Protein AF-0000000067924661 (afdb_homodimer)

Structure (mmCIF, N/CA/C/O backbone):
data_AF-0000000067924661-model_v1
#
loop_
_entity.id
_entity.type
_entity.pdbx_description
1 polymer 'Hydrolase ()'
#
loop_
_atom_site.group_PDB
_atom_site.id
_atom_site.type_symbol
_atom_site.label_atom_id
_atom_site.label_alt_id
_atom_site.label_comp_id
_atom_site.label_asym_id
_atom_site.label_entity_id
_atom_site.label_seq_id
_atom_site.pdbx_PDB_ins_code
_atom_site.Cartn_x
_atom_site.Cartn_y
_atom_site.Cartn_z
_atom_site.occupancy
_atom_site.B_iso_or_equiv
_atom_site.auth_seq_id
_atom_site.auth_comp_id
_atom_site.auth_asym_id
_atom_site.auth_atom_id
_atom_site.pdbx_PDB_model_num
ATOM 1 N N . MET A 1 1 ? 32.25 3.695 -9.656 1 47.84 1 MET A N 1
ATOM 2 C CA . MET A 1 1 ? 31.344 2.869 -8.867 1 47.84 1 MET A CA 1
ATOM 3 C C . MET A 1 1 ? 29.922 2.941 -9.422 1 47.84 1 MET A C 1
ATOM 5 O O . MET A 1 1 ? 29.453 4.016 -9.797 1 47.84 1 MET A O 1
ATOM 9 N N . ILE A 1 2 ? 29.406 1.892 -9.891 1 58.16 2 ILE A N 1
ATOM 10 C CA . ILE A 1 2 ? 28.156 1.752 -10.633 1 58.16 2 ILE A CA 1
ATOM 11 C C . ILE A 1 2 ? 27 2.314 -9.82 1 58.16 2 ILE A C 1
ATOM 13 O O . ILE A 1 2 ? 26.875 2.023 -8.625 1 58.16 2 ILE A O 1
ATOM 17 N N . ALA A 1 3 ? 26.312 3.396 -10.234 1 72.69 3 ALA A N 1
ATOM 18 C CA . ALA A 1 3 ? 25.109 4 -9.68 1 72.69 3 ALA A CA 1
ATOM 19 C C . ALA A 1 3 ? 24.062 2.938 -9.344 1 72.69 3 ALA A C 1
ATOM 21 O O . ALA A 1 3 ? 23.891 1.969 -10.094 1 72.69 3 ALA A O 1
ATOM 22 N N . LYS A 1 4 ? 23.719 2.965 -8.039 1 84.25 4 LYS A N 1
ATOM 23 C CA . LYS A 1 4 ? 22.594 2.117 -7.652 1 84.25 4 LYS A CA 1
ATOM 24 C C . LYS A 1 4 ? 21.266 2.832 -7.879 1 84.25 4 LYS A C 1
ATOM 26 O O . LYS A 1 4 ? 21.188 4.059 -7.781 1 84.25 4 LYS A O 1
ATOM 31 N N . MET A 1 5 ? 20.359 2.086 -8.391 1 90.75 5 MET A N 1
ATOM 32 C CA . MET A 1 5 ? 19.078 2.697 -8.742 1 90.75 5 MET A CA 1
ATOM 33 C C . MET A 1 5 ? 17.922 1.884 -8.18 1 90.75 5 MET A C 1
ATOM 35 O O . MET A 1 5 ? 18.016 0.664 -8.047 1 90.75 5 MET A O 1
ATOM 39 N N . ILE A 1 6 ? 16.938 2.578 -7.738 1 93.88 6 ILE A N 1
ATOM 40 C CA . ILE A 1 6 ? 15.688 1.979 -7.285 1 93.88 6 ILE A CA 1
ATOM 41 C C . ILE A 1 6 ? 14.531 2.477 -8.156 1 93.88 6 ILE A C 1
ATOM 43 O O . ILE A 1 6 ? 14.391 3.682 -8.375 1 93.88 6 ILE A O 1
ATOM 47 N N . LYS A 1 7 ? 13.695 1.591 -8.625 1 93.25 7 LYS A N 1
ATOM 48 C CA . LYS A 1 7 ? 12.578 1.968 -9.484 1 93.25 7 LYS A CA 1
ATOM 49 C C . LYS A 1 7 ? 11.484 2.668 -8.68 1 93.25 7 LYS A C 1
ATOM 51 O O . LYS A 1 7 ? 11.18 2.27 -7.555 1 93.25 7 LYS A O 1
ATOM 56 N N . ASP A 1 8 ? 10.945 3.709 -9.25 1 94.88 8 ASP A N 1
ATOM 57 C CA . ASP A 1 8 ? 9.859 4.5 -8.672 1 94.88 8 ASP A CA 1
ATOM 58 C C . ASP A 1 8 ? 8.859 4.914 -9.75 1 94.88 8 ASP A C 1
ATOM 60 O O . ASP A 1 8 ? 9.242 5.441 -10.797 1 94.88 8 ASP A O 1
ATOM 64 N N . PRO A 1 9 ? 7.602 4.633 -9.508 1 94.25 9 PRO A N 1
ATOM 65 C CA . PRO A 1 9 ? 6.613 4.926 -10.547 1 94.25 9 PRO A CA 1
ATOM 66 C C . PRO A 1 9 ? 6.465 6.422 -10.812 1 94.25 9 PRO A C 1
ATOM 68 O O . PRO A 1 9 ? 6.031 6.82 -11.898 1 94.25 9 PRO A O 1
ATOM 71 N N . ILE A 1 10 ? 6.844 7.27 -9.914 1 94.62 10 ILE A N 1
ATOM 72 C CA . ILE A 1 10 ? 6.625 8.703 -10.039 1 94.62 10 ILE A CA 1
ATOM 73 C C . ILE A 1 10 ? 7.848 9.359 -10.672 1 94.62 10 ILE A C 1
ATOM 75 O O . ILE A 1 10 ? 7.723 10.141 -11.625 1 94.62 10 ILE A O 1
ATOM 79 N N . HIS A 1 11 ? 9.008 8.953 -10.195 1 95.06 11 HIS A N 1
ATOM 80 C CA . HIS A 1 11 ? 10.219 9.68 -10.57 1 95.06 11 HIS A CA 1
ATOM 81 C C . HIS A 1 11 ? 11.125 8.82 -11.453 1 95.06 11 HIS A C 1
ATOM 83 O O . HIS A 1 11 ? 12.25 9.227 -11.766 1 95.06 11 HIS A O 1
ATOM 89 N N . GLY A 1 12 ? 10.664 7.684 -11.859 1 92.44 12 GLY A N 1
ATOM 90 C CA . GLY A 1 12 ? 11.453 6.785 -12.688 1 92.44 12 GLY A CA 1
ATOM 91 C C . GLY A 1 12 ? 12.484 6 -11.898 1 92.44 12 GLY A C 1
ATOM 92 O O . GLY A 1 12 ? 12.227 4.871 -11.484 1 92.44 12 GLY A O 1
ATOM 93 N N . PHE A 1 13 ? 13.648 6.625 -11.672 1 92.19 13 PHE A N 1
ATOM 94 C CA . PHE A 1 13 ? 14.703 6.008 -10.875 1 92.19 13 PHE A CA 1
ATOM 95 C C . PHE A 1 13 ? 15.164 6.945 -9.758 1 92.19 13 PHE A C 1
ATOM 97 O O . PHE A 1 13 ? 15.305 8.148 -9.977 1 92.19 13 PHE A O 1
ATOM 104 N N . VAL A 1 14 ? 15.258 6.359 -8.633 1 95.56 14 VAL A N 1
ATOM 105 C CA . VAL A 1 14 ? 15.984 7.02 -7.559 1 95.56 14 VAL A CA 1
ATOM 106 C C . VAL A 1 14 ? 17.453 6.586 -7.586 1 95.56 14 VAL A C 1
ATOM 108 O O . VAL A 1 14 ? 17.766 5.434 -7.281 1 95.56 14 VAL A O 1
ATOM 111 N N . GLU A 1 15 ? 18.25 7.5 -7.887 1 94.44 15 GLU A N 1
ATOM 112 C CA . GLU A 1 15 ? 19.641 7.164 -8.141 1 94.44 15 GLU A CA 1
ATOM 113 C C . GLU A 1 15 ? 20.531 7.59 -6.977 1 94.44 15 GLU A C 1
ATOM 115 O O . GLU A 1 15 ? 20.312 8.648 -6.375 1 94.44 15 GLU A O 1
ATOM 120 N N . PHE A 1 16 ? 21.438 6.781 -6.637 1 95.81 16 PHE A N 1
ATOM 121 C CA . PHE A 1 16 ? 22.484 7.059 -5.66 1 95.81 16 PHE A CA 1
ATOM 122 C C . PHE A 1 16 ? 23.844 7.031 -6.316 1 95.81 16 PHE A C 1
ATOM 124 O O . PHE A 1 16 ? 24.281 5.992 -6.828 1 95.81 16 PHE A O 1
ATOM 131 N N . GLU A 1 17 ? 24.484 8.172 -6.328 1 93.88 17 GLU A N 1
ATOM 132 C CA . GLU A 1 17 ? 25.766 8.32 -7.012 1 93.88 17 GLU A CA 1
ATOM 133 C C . GLU A 1 17 ? 26.859 8.742 -6.039 1 93.88 17 GLU A C 1
ATOM 135 O O . GLU A 1 17 ? 26.625 9.578 -5.164 1 93.88 17 GLU A O 1
ATOM 140 N N . GLY A 1 18 ? 28.016 8.164 -6.262 1 91.88 18 GLY A N 1
ATOM 141 C CA . GLY A 1 18 ? 29.156 8.555 -5.43 1 91.88 18 GLY A CA 1
ATOM 142 C C . GLY A 1 18 ? 29.125 7.918 -4.055 1 91.88 18 GLY A C 1
ATOM 143 O O . GLY A 1 18 ? 28.156 7.238 -3.693 1 91.88 18 GLY A O 1
ATOM 144 N N . ASN A 1 19 ? 30.141 8.141 -3.289 1 90.81 19 ASN A N 1
ATOM 145 C CA . ASN A 1 19 ? 30.328 7.469 -2.01 1 90.81 19 ASN A CA 1
ATOM 146 C C . ASN A 1 19 ? 29.312 7.926 -0.973 1 90.81 19 ASN A C 1
ATOM 148 O O . ASN A 1 19 ? 28.719 7.105 -0.269 1 90.81 19 ASN A O 1
ATOM 152 N N . ALA A 1 20 ? 29.141 9.211 -0.949 1 92.69 20 ALA A N 1
ATOM 153 C CA . ALA A 1 20 ? 28.25 9.75 0.072 1 92.69 20 ALA A CA 1
ATOM 154 C C . ALA A 1 20 ? 26.812 9.266 -0.141 1 92.69 20 ALA A C 1
ATOM 156 O O . ALA A 1 20 ? 26.141 8.852 0.808 1 92.69 20 ALA A O 1
ATOM 157 N N . GLU A 1 21 ? 26.375 9.312 -1.364 1 95.25 21 GLU A N 1
ATOM 158 C CA . GLU A 1 21 ? 25 8.883 -1.649 1 95.25 21 GLU A CA 1
ATOM 159 C C . GLU A 1 21 ? 24.859 7.371 -1.478 1 95.25 21 GLU A C 1
ATOM 161 O O . GLU A 1 21 ? 23.797 6.891 -1.059 1 95.25 21 GLU A O 1
ATOM 166 N N . ASN A 1 22 ? 25.844 6.66 -1.793 1 94.31 22 ASN A N 1
ATOM 167 C CA . ASN A 1 22 ? 25.797 5.215 -1.596 1 94.31 22 ASN A CA 1
ATOM 168 C C . ASN A 1 22 ? 25.734 4.855 -0.114 1 94.31 22 ASN A C 1
ATOM 170 O O . ASN A 1 22 ? 25.109 3.865 0.265 1 94.31 22 ASN A O 1
ATOM 174 N N . ALA A 1 23 ? 26.406 5.648 0.619 1 93.5 23 ALA A N 1
ATOM 175 C CA . ALA A 1 23 ? 26.281 5.461 2.062 1 93.5 23 ALA A CA 1
ATOM 176 C C . ALA A 1 23 ? 24.844 5.691 2.52 1 93.5 23 ALA A C 1
ATOM 178 O O . ALA A 1 23 ? 24.344 4.988 3.4 1 93.5 23 ALA A O 1
ATOM 179 N N . LEU A 1 24 ? 24.219 6.703 1.97 1 95.38 24 LEU A N 1
ATOM 180 C CA . LEU A 1 24 ? 22.797 6.938 2.264 1 95.38 24 LEU A CA 1
ATOM 181 C C . LEU A 1 24 ? 21.953 5.762 1.805 1 95.38 24 LEU A C 1
ATOM 183 O O . LEU A 1 24 ? 20.984 5.387 2.479 1 95.38 24 LEU A O 1
ATOM 187 N N . LYS A 1 25 ? 22.25 5.211 0.691 1 95.25 25 LYS A N 1
ATOM 188 C CA . LYS A 1 25 ? 21.547 4.031 0.206 1 95.25 25 LYS A CA 1
ATOM 189 C C . LYS A 1 25 ? 21.672 2.877 1.198 1 95.25 25 LYS A C 1
ATOM 191 O O . LYS A 1 25 ? 20.688 2.168 1.449 1 95.25 25 LYS A O 1
ATOM 196 N N . ASP A 1 26 ? 22.812 2.732 1.738 1 92.81 26 ASP A N 1
ATOM 197 C CA . ASP A 1 26 ? 23.031 1.673 2.721 1 92.81 26 ASP A CA 1
ATOM 198 C C . ASP A 1 26 ? 22.141 1.883 3.951 1 92.81 26 ASP A C 1
ATOM 200 O O . ASP A 1 26 ? 21.719 0.917 4.586 1 92.81 26 ASP A O 1
ATOM 204 N N . LEU A 1 27 ? 21.859 3.109 4.234 1 94.44 27 LEU A N 1
ATOM 205 C CA . LEU A 1 27 ? 21.016 3.463 5.367 1 94.44 27 LEU A CA 1
ATOM 206 C C . LEU A 1 27 ? 19.594 2.977 5.152 1 94.44 27 LEU A C 1
ATOM 208 O O . LEU A 1 27 ? 18.812 2.854 6.105 1 94.44 27 LEU A O 1
ATOM 212 N N . LEU A 1 28 ? 19.234 2.654 3.916 1 95.12 28 LEU A N 1
ATOM 213 C CA . LEU A 1 28 ? 17.891 2.176 3.613 1 95.12 28 LEU A CA 1
ATOM 214 C C . LEU A 1 28 ? 17.625 0.849 4.312 1 95.12 28 LEU A C 1
ATOM 216 O O . LEU A 1 28 ? 16.469 0.483 4.523 1 95.12 28 LEU A O 1
ATOM 220 N N . SER A 1 29 ? 18.656 0.139 4.68 1 93.75 29 SER A N 1
ATOM 221 C CA . SER A 1 29 ? 18.484 -1.163 5.316 1 93.75 29 SER A CA 1
ATOM 222 C C . SER A 1 29 ? 18.422 -1.03 6.836 1 93.75 29 SER A C 1
ATOM 224 O O . SER A 1 29 ? 18.219 -2.02 7.539 1 93.75 29 SER A O 1
ATOM 226 N N . ASP A 1 30 ? 18.656 0.224 7.312 1 95.44 30 ASP A N 1
ATOM 227 C CA . ASP A 1 30 ? 18.562 0.453 8.75 1 95.44 30 ASP A CA 1
ATOM 228 C C . ASP A 1 30 ? 17.172 0.148 9.273 1 95.44 30 ASP A C 1
ATOM 230 O O . ASP A 1 30 ? 16.172 0.485 8.625 1 95.44 30 ASP A O 1
ATOM 234 N N . PRO A 1 31 ? 17.078 -0.466 10.469 1 94.12 31 PRO A N 1
ATOM 235 C CA . PRO A 1 31 ? 15.766 -0.861 11 1 94.12 31 PRO A CA 1
ATOM 236 C C . PRO A 1 31 ? 14.797 0.315 11.125 1 94.12 31 PRO A C 1
ATOM 238 O O . PRO A 1 31 ? 13.602 0.163 10.875 1 94.12 31 PRO A O 1
ATOM 241 N N . PHE A 1 32 ? 15.336 1.471 11.516 1 96 32 PHE A N 1
ATOM 242 C CA . PHE A 1 32 ? 14.469 2.633 11.672 1 96 32 PHE A CA 1
ATOM 243 C C . PHE A 1 32 ? 13.891 3.07 10.328 1 96 32 PHE A C 1
ATOM 245 O O . PHE A 1 32 ? 12.742 3.514 10.258 1 96 32 PHE A O 1
ATOM 252 N N . PHE A 1 33 ? 14.656 2.941 9.281 1 96.81 33 PHE A N 1
ATOM 253 C CA . PHE A 1 33 ? 14.156 3.305 7.965 1 96.81 33 PHE A CA 1
ATOM 254 C C . PHE A 1 33 ? 13.258 2.209 7.406 1 96.81 33 PHE A C 1
ATOM 256 O O . PHE A 1 33 ? 12.227 2.494 6.793 1 96.81 33 PHE A O 1
ATOM 263 N N . GLN A 1 34 ? 13.617 0.897 7.629 1 96.19 34 GLN A N 1
ATOM 264 C CA . GLN A 1 34 ? 12.82 -0.23 7.156 1 96.19 34 GLN A CA 1
ATOM 265 C C . GLN A 1 34 ? 11.422 -0.198 7.758 1 96.19 34 GLN A C 1
ATOM 267 O O . GLN A 1 34 ? 10.453 -0.602 7.109 1 96.19 34 GLN A O 1
ATOM 272 N N . ARG A 1 35 ? 11.336 0.335 8.953 1 95.69 35 ARG A N 1
ATOM 273 C CA . ARG A 1 35 ? 10.047 0.443 9.625 1 95.69 35 ARG A CA 1
ATOM 274 C C . ARG A 1 35 ? 9.062 1.261 8.797 1 95.69 35 ARG A C 1
ATOM 276 O O . ARG A 1 35 ? 7.859 0.985 8.797 1 95.69 35 ARG A O 1
ATOM 283 N N . LEU A 1 36 ? 9.547 2.166 7.992 1 97.12 36 LEU A N 1
ATOM 284 C CA . LEU A 1 36 ? 8.703 3.07 7.215 1 97.12 36 LEU A CA 1
ATOM 285 C C . LEU A 1 36 ? 7.926 2.305 6.148 1 97.12 36 LEU A C 1
ATOM 287 O O . LEU A 1 36 ? 6.938 2.812 5.613 1 97.12 36 LEU A O 1
ATOM 291 N N . ARG A 1 37 ? 8.352 1.05 5.816 1 96.75 37 ARG A N 1
ATOM 292 C CA . ARG A 1 37 ? 7.602 0.211 4.891 1 96.75 37 ARG A CA 1
ATOM 293 C C . ARG A 1 37 ? 6.227 -0.136 5.449 1 96.75 37 ARG A C 1
ATOM 295 O O . ARG A 1 37 ? 5.297 -0.426 4.695 1 96.75 37 ARG A O 1
ATOM 302 N N . ARG A 1 38 ? 6.168 -0.075 6.75 1 96.75 38 ARG A N 1
ATOM 303 C CA . ARG A 1 38 ? 4.949 -0.51 7.426 1 96.75 38 ARG A CA 1
ATOM 304 C C . ARG A 1 38 ? 4.207 0.676 8.031 1 96.75 38 ARG A C 1
ATOM 306 O O . ARG A 1 38 ? 3.393 0.506 8.938 1 96.75 38 ARG A O 1
ATOM 313 N N . VAL A 1 39 ? 4.574 1.875 7.598 1 97.38 39 VAL A N 1
ATOM 314 C CA . VAL A 1 39 ? 3.855 3.104 7.914 1 97.38 39 VAL A CA 1
ATOM 315 C C . VAL A 1 39 ? 3.32 3.732 6.629 1 97.38 39 VAL A C 1
ATOM 317 O O . VAL A 1 39 ? 4.09 4.23 5.805 1 97.38 39 VAL A O 1
ATOM 320 N N . LYS A 1 40 ? 2.012 3.686 6.516 1 97.5 40 LYS A N 1
ATOM 321 C CA . LYS A 1 40 ? 1.396 4.215 5.301 1 97.5 40 LYS A CA 1
ATOM 322 C C . LYS A 1 40 ? 1.519 5.734 5.238 1 97.5 40 LYS A C 1
ATOM 324 O O . LYS A 1 40 ? 1.399 6.414 6.258 1 97.5 40 LYS A O 1
ATOM 329 N N . GLN A 1 41 ? 1.625 6.27 4.012 1 97.44 41 GLN A N 1
ATOM 330 C CA . GLN A 1 41 ? 1.696 7.707 3.781 1 97.44 41 GLN A CA 1
ATOM 331 C C . GLN A 1 41 ? 0.365 8.383 4.102 1 97.44 41 GLN A C 1
ATOM 333 O O . GLN A 1 41 ? 0.339 9.516 4.582 1 97.44 41 GLN A O 1
ATOM 338 N N . LEU A 1 42 ? -0.72 7.652 3.822 1 96.94 42 LEU A N 1
ATOM 339 C CA . LEU A 1 42 ? -2.025 8.297 3.916 1 96.94 42 LEU A CA 1
ATOM 340 C C . LEU A 1 42 ? -2.885 7.633 4.988 1 96.94 42 LEU A C 1
ATOM 342 O O . LEU A 1 42 ? -4.113 7.668 4.91 1 96.94 42 LEU A O 1
ATOM 346 N N . GLY A 1 43 ? -2.246 6.945 5.887 1 96 43 GLY A N 1
ATOM 347 C CA . GLY A 1 43 ? -2.93 6.391 7.043 1 96 43 GLY A CA 1
ATOM 348 C C . GLY A 1 43 ? -4.125 5.531 6.672 1 96 43 GLY A C 1
ATOM 349 O O . GLY A 1 43 ? -3.988 4.551 5.941 1 96 43 GLY A O 1
ATOM 350 N N . PHE A 1 44 ? -5.348 5.992 7.031 1 96.56 44 PHE A N 1
ATOM 351 C CA . PHE A 1 44 ? -6.562 5.203 6.879 1 96.56 44 PHE A CA 1
ATOM 352 C C . PHE A 1 44 ? -7.234 5.488 5.539 1 96.56 44 PHE A C 1
ATOM 354 O O . PHE A 1 44 ? -8.32 4.984 5.266 1 96.56 44 PHE A O 1
ATOM 361 N N . SER A 1 45 ? -6.602 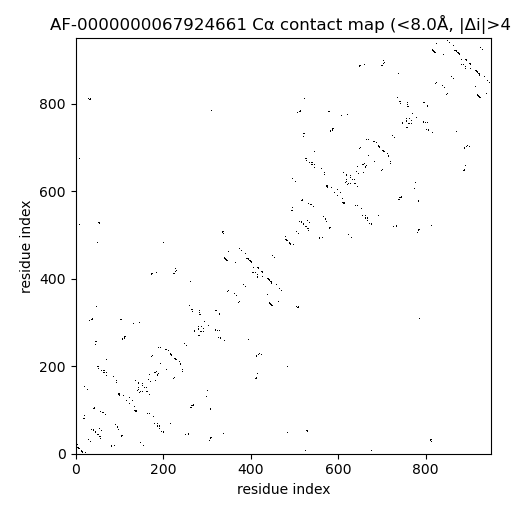6.172 4.617 1 96.5 45 SER A N 1
ATOM 362 C CA . SER A 1 45 ? -7.238 6.629 3.387 1 96.5 45 SER A CA 1
ATOM 363 C C . SER A 1 45 ? -7.551 5.457 2.457 1 96.5 45 SER A C 1
ATOM 365 O O . SER A 1 45 ? -8.398 5.57 1.571 1 96.5 45 SER A O 1
ATOM 367 N N . ASP A 1 46 ? -6.871 4.301 2.646 1 95.88 46 ASP A N 1
ATOM 368 C CA . ASP A 1 46 ? -7.141 3.152 1.784 1 95.88 46 ASP A CA 1
ATOM 369 C C . ASP A 1 46 ? -8.523 2.562 2.07 1 95.88 46 ASP A C 1
ATOM 371 O O . ASP A 1 46 ? -9.031 1.755 1.289 1 95.88 46 ASP A O 1
ATOM 375 N N . TYR A 1 47 ? -9.18 2.994 3.1 1 95.06 47 TYR A N 1
ATOM 376 C CA . TYR A 1 47 ? -10.547 2.584 3.389 1 95.06 47 TYR A CA 1
ATOM 377 C C . TYR A 1 47 ? -11.547 3.365 2.539 1 95.06 47 TYR A C 1
ATOM 379 O O . TYR A 1 47 ? -12.719 2.998 2.451 1 95.06 47 TYR A O 1
ATOM 387 N N . VAL A 1 48 ? -11.086 4.434 1.955 1 94.44 48 VAL A N 1
ATOM 388 C CA . VAL A 1 48 ? -11.891 5.254 1.062 1 94.44 48 VAL A CA 1
ATOM 389 C C . VAL A 1 48 ? -11.406 5.09 -0.375 1 94.44 48 VAL A C 1
ATOM 391 O O . VAL A 1 48 ? -12.203 4.906 -1.294 1 94.44 48 VAL A O 1
ATOM 394 N N . PHE A 1 49 ? -10.133 5.219 -0.553 1 95.56 49 PHE A N 1
ATOM 395 C CA . PHE A 1 49 ? -9.43 4.988 -1.81 1 95.56 49 PHE A CA 1
ATOM 396 C C . PHE A 1 49 ? -8.617 3.699 -1.748 1 95.56 49 PHE A C 1
ATOM 398 O O . PHE A 1 49 ? -7.434 3.721 -1.401 1 95.56 49 PHE A O 1
ATOM 405 N N . PRO A 1 50 ? -9.133 2.629 -2.18 1 96.25 50 PRO A N 1
ATOM 406 C CA . PRO A 1 50 ? -8.57 1.304 -1.915 1 96.25 50 PRO A CA 1
ATOM 407 C C . PRO A 1 50 ? -7.117 1.178 -2.373 1 96.25 50 PRO A C 1
ATOM 409 O O . PRO A 1 50 ? -6.352 0.396 -1.802 1 96.25 50 PRO A O 1
ATOM 412 N N . SER A 1 51 ? -6.684 1.94 -3.332 1 96.12 51 SER A N 1
ATOM 413 C CA . SER A 1 51 ? -5.336 1.804 -3.883 1 96.12 51 SER A CA 1
ATOM 414 C C . SER A 1 51 ? -4.363 2.758 -3.201 1 96.12 51 SER A C 1
ATOM 416 O O . SER A 1 51 ? -3.168 2.756 -3.506 1 96.12 51 SER A O 1
ATOM 418 N N . ALA A 1 52 ? -4.801 3.631 -2.279 1 96.81 52 ALA A N 1
ATOM 419 C CA . ALA A 1 52 ? -3.943 4.57 -1.562 1 96.81 52 ALA A CA 1
ATOM 420 C C . ALA A 1 52 ? -3.184 3.873 -0.438 1 96.81 52 ALA A C 1
ATOM 422 O O . ALA A 1 52 ? -3.379 4.188 0.739 1 96.81 52 ALA A O 1
ATOM 423 N N . THR A 1 53 ? -2.244 2.98 -0.788 1 97.19 53 THR A N 1
ATOM 424 C CA . THR A 1 53 ? -1.621 2.104 0.197 1 97.19 53 THR A CA 1
ATOM 425 C C . THR A 1 53 ? -0.114 2.334 0.248 1 97.19 53 THR A C 1
ATOM 427 O O . THR A 1 53 ? 0.602 1.634 0.969 1 97.19 53 THR A O 1
ATOM 430 N N . HIS A 1 54 ? 0.398 3.336 -0.497 1 97.62 54 HIS A N 1
ATOM 431 C CA . HIS A 1 54 ? 1.842 3.533 -0.553 1 97.62 54 HIS A CA 1
ATOM 432 C C . HIS A 1 54 ? 2.396 3.938 0.809 1 97.62 54 HIS A C 1
ATOM 434 O O . HIS A 1 54 ? 1.663 4.453 1.654 1 97.62 54 HIS A O 1
ATOM 440 N N . SER A 1 55 ? 3.666 3.703 1.025 1 97.88 55 SER A N 1
ATOM 441 C CA . SER A 1 55 ? 4.281 3.828 2.344 1 97.88 55 SER A CA 1
ATOM 442 C C . SER A 1 55 ? 5.145 5.082 2.438 1 97.88 55 SER A C 1
ATOM 444 O O . SER A 1 55 ? 5.477 5.688 1.417 1 97.88 55 SER A O 1
ATOM 446 N N . ARG A 1 56 ? 5.504 5.395 3.656 1 97.94 56 ARG A N 1
ATOM 447 C CA . ARG A 1 56 ? 6.422 6.508 3.877 1 97.94 56 ARG A CA 1
ATOM 448 C C . ARG A 1 56 ? 7.828 6.156 3.408 1 97.94 56 ARG A C 1
ATOM 450 O O . ARG A 1 56 ? 8.641 7.047 3.145 1 97.94 56 ARG A O 1
ATOM 457 N N . PHE A 1 57 ? 8.148 4.867 3.309 1 98.25 57 PHE A N 1
ATOM 458 C CA . PHE A 1 57 ? 9.422 4.453 2.723 1 98.25 57 PHE A CA 1
ATOM 459 C C . PHE A 1 57 ? 9.539 4.949 1.285 1 98.25 57 PHE A C 1
ATOM 461 O O . PHE A 1 57 ? 10.516 5.602 0.928 1 98.25 57 PHE A O 1
ATOM 468 N N . ALA A 1 58 ? 8.523 4.637 0.486 1 98.25 58 ALA A N 1
ATOM 469 C CA . ALA A 1 58 ? 8.508 5.051 -0.914 1 98.25 58 ALA A CA 1
ATOM 470 C C . ALA A 1 58 ? 8.477 6.574 -1.034 1 98.25 58 ALA A C 1
ATOM 472 O O . ALA A 1 58 ? 9.172 7.148 -1.876 1 98.25 58 ALA A O 1
ATOM 473 N N . HIS A 1 59 ? 7.715 7.184 -0.2 1 98.44 59 HIS A N 1
ATOM 474 C CA . HIS A 1 59 ? 7.629 8.641 -0.182 1 98.44 59 HIS A CA 1
ATOM 475 C C . HIS A 1 59 ? 8.992 9.266 0.106 1 98.44 59 HIS A C 1
ATOM 477 O O . HIS A 1 59 ? 9.406 10.203 -0.582 1 98.44 59 HIS A O 1
ATOM 483 N N . SER A 1 60 ? 9.656 8.75 1.093 1 98.56 60 SER A N 1
ATOM 484 C CA . SER A 1 60 ? 10.961 9.289 1.473 1 98.56 60 SER A CA 1
ATOM 485 C C . SER A 1 60 ? 11.969 9.156 0.333 1 98.56 60 SER A C 1
ATOM 487 O O . SER A 1 60 ? 12.773 10.062 0.104 1 98.56 60 SER A O 1
ATOM 489 N N . LEU A 1 61 ? 11.906 8.062 -0.359 1 98.44 61 LEU A N 1
ATOM 490 C CA . LEU A 1 61 ? 12.766 7.891 -1.529 1 98.44 61 LEU A CA 1
ATOM 491 C C . LEU A 1 61 ? 12.438 8.93 -2.598 1 98.44 61 LEU A C 1
ATOM 493 O O . LEU A 1 61 ? 13.344 9.477 -3.23 1 98.44 61 LEU A O 1
ATOM 497 N N . GLY A 1 62 ? 11.164 9.102 -2.771 1 98.44 62 GLY A N 1
ATOM 498 C CA . GLY A 1 62 ? 10.75 10.125 -3.721 1 98.44 62 GLY A CA 1
ATOM 499 C C . GLY A 1 62 ? 11.234 11.516 -3.344 1 98.44 62 GLY A C 1
ATOM 500 O O . GLY A 1 62 ? 11.719 12.258 -4.195 1 98.44 62 GLY A O 1
ATOM 501 N N . VAL A 1 63 ? 11.109 11.844 -2.078 1 98.62 63 VAL A N 1
ATOM 502 C CA . VAL A 1 63 ? 11.555 13.141 -1.584 1 98.62 63 VAL A CA 1
ATOM 503 C C . VAL A 1 63 ? 13.055 13.289 -1.816 1 98.62 63 VAL A C 1
ATOM 505 O O . VAL A 1 63 ? 13.523 14.352 -2.23 1 98.62 63 VAL A O 1
ATOM 508 N N . TYR A 1 64 ? 13.812 12.266 -1.529 1 98.44 64 TYR A N 1
ATOM 509 C CA . TYR A 1 64 ? 15.25 12.258 -1.798 1 98.44 64 TYR A CA 1
ATOM 510 C C . TYR A 1 64 ? 15.531 12.57 -3.26 1 98.44 64 TYR A C 1
ATOM 512 O O . TYR A 1 64 ? 16.406 13.398 -3.566 1 98.44 64 TYR A O 1
ATOM 520 N N . SER A 1 65 ? 14.828 11.93 -4.156 1 98.06 65 SER A N 1
ATOM 521 C CA . SER A 1 65 ? 15.031 12.117 -5.59 1 98.06 65 SER A CA 1
ATOM 522 C C . SER A 1 65 ? 14.758 13.555 -6.004 1 98.06 65 SER A C 1
ATOM 524 O O . SER A 1 65 ? 15.539 14.148 -6.75 1 98.06 65 SER A O 1
ATOM 526 N N . VAL A 1 66 ? 13.664 14.086 -5.547 1 98.19 66 VAL A N 1
ATOM 527 C CA . VAL A 1 66 ? 13.289 15.461 -5.887 1 98.19 66 VAL A CA 1
ATOM 528 C C . VAL A 1 66 ? 14.305 16.438 -5.297 1 98.19 66 VAL A C 1
ATOM 530 O O . VAL A 1 66 ? 14.742 17.375 -5.973 1 98.19 66 VAL A O 1
ATOM 533 N N . ALA A 1 67 ? 14.68 16.219 -4.062 1 98.38 67 ALA A N 1
ATOM 534 C CA . ALA A 1 67 ? 15.672 17.078 -3.398 1 98.38 67 ALA A CA 1
ATOM 535 C C . ALA A 1 67 ? 16.984 17.094 -4.168 1 98.38 67 ALA A C 1
ATOM 537 O O . ALA A 1 67 ? 17.625 18.141 -4.285 1 98.38 67 ALA A O 1
ATOM 538 N N . LYS A 1 68 ? 17.375 15.961 -4.617 1 97.5 68 LYS A N 1
ATOM 539 C CA . LYS A 1 68 ? 18.609 15.867 -5.379 1 97.5 68 LYS A CA 1
ATOM 540 C C . LYS A 1 68 ? 18.547 16.719 -6.641 1 97.5 68 LYS A C 1
ATOM 542 O O . LYS A 1 68 ? 19.516 17.406 -6.98 1 97.5 68 LYS A O 1
ATOM 547 N N . ARG A 1 69 ? 17.484 16.672 -7.32 1 96.75 69 ARG A N 1
ATOM 548 C CA . ARG A 1 69 ? 17.312 17.484 -8.516 1 96.75 69 ARG A CA 1
ATOM 549 C C . ARG A 1 69 ? 17.344 18.984 -8.18 1 96.75 69 ARG A C 1
ATOM 551 O O . ARG A 1 69 ? 17.969 19.766 -8.891 1 96.75 69 ARG A O 1
ATOM 558 N N . MET A 1 70 ? 16.672 19.375 -7.129 1 97.19 70 MET A N 1
ATOM 559 C CA . MET A 1 70 ? 16.703 20.766 -6.688 1 97.19 70 MET A CA 1
ATOM 560 C C . MET A 1 70 ? 18.109 21.188 -6.277 1 97.19 70 MET A C 1
ATOM 562 O O . MET A 1 70 ? 18.547 22.297 -6.586 1 97.19 70 MET A O 1
ATOM 566 N N . LEU A 1 71 ? 18.75 20.266 -5.586 1 97.5 71 LEU A N 1
ATOM 567 C CA . LEU A 1 71 ? 20.109 20.531 -5.117 1 97.5 71 LEU A CA 1
ATOM 568 C C . LEU A 1 71 ? 21.062 20.766 -6.293 1 97.5 71 LEU A C 1
ATOM 570 O O . LEU A 1 71 ? 22 21.562 -6.199 1 97.5 71 LEU A O 1
ATOM 574 N N . SER A 1 72 ? 20.828 20.094 -7.363 1 96.5 72 SER A N 1
ATOM 575 C CA . SER A 1 72 ? 21.656 20.25 -8.547 1 96.5 72 SER A CA 1
ATOM 576 C C . SER A 1 72 ? 21.609 21.672 -9.086 1 96.5 72 SER A C 1
ATOM 578 O O . SER A 1 72 ? 22.562 22.141 -9.719 1 96.5 72 SER A O 1
ATOM 580 N N . VAL A 1 73 ? 20.562 22.359 -8.867 1 95.5 73 VAL A N 1
ATOM 581 C CA . VAL A 1 73 ? 20.438 23.766 -9.258 1 95.5 73 VAL A CA 1
ATOM 582 C C . VAL A 1 73 ? 21.234 24.641 -8.297 1 95.5 73 VAL A C 1
ATOM 584 O O . VAL A 1 73 ? 21.891 25.594 -8.719 1 95.5 73 VAL A O 1
ATOM 587 N N . VAL A 1 74 ? 21.219 24.312 -7.082 1 95.75 74 VAL A N 1
ATOM 588 C CA . VAL A 1 74 ? 21.875 25.078 -6.027 1 95.75 74 VAL A CA 1
ATOM 589 C C . VAL A 1 74 ? 23.391 24.891 -6.117 1 95.75 74 VAL A C 1
ATOM 591 O O . VAL A 1 74 ? 24.156 25.828 -5.863 1 95.75 74 VAL A O 1
ATOM 594 N N . GLU A 1 75 ? 23.734 23.656 -6.434 1 96.38 75 GLU A N 1
ATOM 595 C CA . GLU A 1 75 ? 25.156 23.312 -6.586 1 96.38 75 GLU A CA 1
ATOM 596 C C . GLU A 1 75 ? 25.438 22.75 -7.973 1 96.38 75 GLU A C 1
ATOM 598 O O . GLU A 1 75 ? 25.797 21.578 -8.109 1 96.38 75 GLU A O 1
ATOM 603 N N . PRO A 1 76 ? 25.484 23.578 -8.922 1 93.25 76 PRO A N 1
ATOM 604 C CA . PRO A 1 76 ? 25.609 23.109 -10.305 1 93.25 76 PRO A CA 1
ATOM 605 C C . PRO A 1 76 ? 26.984 22.531 -10.602 1 93.25 76 PRO A C 1
ATOM 607 O O . PRO A 1 76 ? 27.141 21.797 -11.586 1 93.25 76 PRO A O 1
ATOM 610 N N . GLU A 1 77 ? 27.938 22.75 -9.781 1 92.75 77 GLU A N 1
ATOM 611 C CA . GLU A 1 77 ? 29.297 22.281 -10.039 1 92.75 77 GLU A CA 1
ATOM 612 C C . GLU A 1 77 ? 29.5 20.875 -9.508 1 92.75 77 GLU A C 1
ATOM 614 O O . GLU A 1 77 ? 30.516 20.234 -9.805 1 92.75 77 GLU A O 1
ATOM 619 N N . ALA A 1 78 ? 28.547 20.438 -8.695 1 90.94 78 ALA A N 1
ATOM 620 C CA . ALA A 1 78 ? 28.672 19.094 -8.125 1 90.94 78 ALA A CA 1
ATOM 621 C C . ALA A 1 78 ? 28.594 18.031 -9.219 1 90.94 78 ALA A C 1
ATOM 623 O O . ALA A 1 78 ? 27.734 18.109 -10.109 1 90.94 78 ALA A O 1
ATOM 624 N N . ARG A 1 79 ? 29.609 17.062 -9.242 1 86.12 79 ARG A N 1
ATOM 625 C CA . ARG A 1 79 ? 29.641 15.969 -10.211 1 86.12 79 ARG A CA 1
ATOM 626 C C . ARG A 1 79 ? 29.719 14.617 -9.508 1 86.12 79 ARG A C 1
ATOM 628 O O . ARG A 1 79 ? 30.406 14.469 -8.5 1 86.12 79 ARG A O 1
ATOM 635 N N . GLN A 1 80 ? 29 13.617 -10.008 1 87.5 80 GLN A N 1
ATOM 636 C CA . GLN A 1 80 ? 29.078 12.234 -9.562 1 87.5 80 GLN A CA 1
ATOM 637 C C . GLN A 1 80 ? 28.797 12.125 -8.062 1 87.5 80 GLN A C 1
ATOM 639 O O . GLN A 1 80 ? 29.516 11.43 -7.34 1 87.5 80 GLN A O 1
ATOM 644 N N . GLY A 1 81 ? 27.906 13.07 -7.609 1 87.38 81 GLY A N 1
ATOM 645 C CA . GLY A 1 81 ? 27.469 12.969 -6.227 1 87.38 81 GLY A CA 1
ATOM 646 C C . GLY A 1 81 ? 28.391 13.688 -5.258 1 87.38 81 GLY A C 1
ATOM 647 O O . GLY A 1 81 ? 28.266 13.523 -4.043 1 87.38 81 GLY A O 1
ATOM 648 N N . ASN A 1 82 ? 29.328 14.391 -5.836 1 92.31 82 ASN A N 1
ATOM 649 C CA . ASN A 1 82 ? 30.234 15.148 -4.977 1 92.31 82 ASN A CA 1
ATOM 650 C C . ASN A 1 82 ? 29.609 16.469 -4.543 1 92.31 82 ASN A C 1
ATOM 652 O O . ASN A 1 82 ? 30.047 17.547 -4.977 1 92.31 82 ASN A O 1
ATOM 656 N N . TRP A 1 83 ? 28.781 16.453 -3.551 1 96 83 TRP A N 1
ATOM 657 C CA . TRP A 1 83 ? 28.078 17.594 -2.994 1 96 83 TRP A CA 1
ATOM 658 C C . TRP A 1 83 ? 28.875 18.219 -1.855 1 96 83 TRP A C 1
ATOM 660 O O . TRP A 1 83 ? 29.75 17.578 -1.278 1 96 83 TRP A O 1
ATOM 670 N N . SER A 1 84 ? 28.609 19.516 -1.606 1 95.44 84 SER A N 1
ATOM 671 C CA . SER A 1 84 ? 29.125 20.125 -0.384 1 95.44 84 SER A CA 1
ATOM 672 C C . SER A 1 84 ? 28.594 19.406 0.854 1 95.44 84 SER A C 1
ATOM 674 O O . SER A 1 84 ? 27.688 18.578 0.763 1 95.44 84 SER A O 1
ATOM 676 N N . LEU A 1 85 ? 29.234 19.641 1.956 1 94.88 85 LEU A N 1
ATOM 677 C CA . LEU A 1 85 ? 28.766 19.031 3.201 1 94.88 85 LEU A CA 1
ATOM 678 C C . LEU A 1 85 ? 27.312 19.391 3.467 1 94.88 85 LEU A C 1
ATOM 680 O O . LEU A 1 85 ? 26.531 18.547 3.912 1 94.88 85 LEU A O 1
ATOM 684 N N . GLU A 1 86 ? 26.984 20.625 3.219 1 94.56 86 GLU A N 1
ATOM 685 C CA . GLU A 1 86 ? 25.594 21.062 3.375 1 94.56 86 GLU A CA 1
ATOM 686 C C . GLU A 1 86 ? 24.672 20.359 2.389 1 94.56 86 GLU A C 1
ATOM 688 O O . GLU A 1 86 ? 23.547 20.016 2.725 1 94.56 86 GLU A O 1
ATOM 693 N N . GLY A 1 87 ? 25.203 20.203 1.185 1 96.75 87 GLY A N 1
ATOM 694 C CA . GLY A 1 87 ? 24.438 19.453 0.191 1 96.75 87 GLY A CA 1
ATOM 695 C C . GLY A 1 87 ? 24.188 18.016 0.591 1 96.75 87 GLY A C 1
ATOM 696 O O . GLY A 1 87 ? 23.078 17.5 0.41 1 96.75 87 GLY A O 1
ATOM 697 N N . GLN A 1 88 ? 25.203 17.406 1.136 1 97.31 88 GLN A N 1
ATOM 698 C CA . GLN A 1 88 ? 25.062 16.031 1.624 1 97.31 88 GLN A CA 1
ATOM 699 C C . GLN A 1 88 ? 24.047 15.961 2.76 1 97.31 88 GLN A C 1
ATOM 701 O O . GLN A 1 88 ? 23.234 15.039 2.812 1 97.31 88 GLN A O 1
ATOM 706 N N . ALA A 1 89 ? 24.109 16.922 3.609 1 97.06 89 ALA A N 1
ATOM 707 C CA . ALA A 1 89 ? 23.172 16.984 4.723 1 97.06 89 ALA A CA 1
ATOM 708 C C . ALA A 1 89 ? 21.734 17.203 4.223 1 97.06 89 ALA A C 1
ATOM 710 O O . ALA A 1 89 ? 20.797 16.672 4.797 1 97.06 89 ALA A O 1
ATOM 711 N N . CYS A 1 90 ? 21.609 18 3.211 1 97.19 90 CYS A N 1
ATOM 712 C CA . CYS A 1 90 ? 20.312 18.25 2.59 1 97.19 90 CYS A CA 1
ATOM 713 C C . CYS A 1 90 ? 19.703 16.938 2.086 1 97.19 90 CYS A C 1
ATOM 715 O O . CYS A 1 90 ? 18.531 16.656 2.367 1 97.19 90 CYS A O 1
ATOM 717 N N . LEU A 1 91 ? 20.484 16.156 1.392 1 98.19 91 LEU A N 1
ATOM 718 C CA . LEU A 1 91 ? 20 14.883 0.854 1 98.19 91 LEU A CA 1
ATOM 719 C C . LEU A 1 91 ? 19.672 13.906 1.978 1 98.19 91 LEU A C 1
ATOM 721 O O . LEU A 1 91 ? 18.656 13.203 1.909 1 98.19 91 LEU A O 1
ATOM 725 N N . ALA A 1 92 ? 20.469 13.891 2.984 1 98.38 92 ALA A N 1
ATOM 726 C CA . ALA A 1 92 ? 20.203 13.031 4.137 1 98.38 92 ALA A CA 1
ATOM 727 C C . ALA A 1 92 ? 18.906 13.445 4.836 1 98.38 92 ALA A C 1
ATOM 729 O O . ALA A 1 92 ? 18.094 12.594 5.191 1 98.38 92 ALA A O 1
ATOM 730 N N . ALA A 1 93 ? 18.734 14.734 5.012 1 97.88 93 ALA A N 1
ATOM 731 C CA . ALA A 1 93 ? 17.531 15.258 5.656 1 97.88 93 ALA A CA 1
ATOM 732 C C . ALA A 1 93 ? 16.281 14.922 4.84 1 97.88 93 ALA A C 1
ATOM 734 O O . ALA A 1 93 ? 15.25 14.57 5.402 1 97.88 93 ALA A O 1
ATOM 735 N N . ALA A 1 94 ? 16.406 15.086 3.535 1 98.38 94 ALA A N 1
ATOM 736 C CA . ALA A 1 94 ? 15.289 14.75 2.654 1 98.38 94 ALA A CA 1
ATOM 737 C C . ALA A 1 94 ? 14.898 13.281 2.793 1 98.38 94 ALA A C 1
ATOM 739 O O . ALA A 1 94 ? 13.711 12.945 2.867 1 98.38 94 ALA A O 1
ATOM 740 N N . LEU A 1 95 ? 15.859 12.453 2.873 1 98.44 95 LEU A N 1
ATOM 741 C CA . LEU A 1 95 ? 15.641 11.016 2.973 1 98.44 95 LEU A CA 1
ATOM 742 C C . LEU A 1 95 ? 15.023 10.648 4.316 1 98.44 95 LEU A C 1
ATOM 744 O O . LEU A 1 95 ? 14.156 9.773 4.391 1 98.44 95 LEU A O 1
ATOM 748 N N . LEU A 1 96 ? 15.406 11.328 5.387 1 98.25 96 LEU A N 1
ATOM 749 C CA . LEU A 1 96 ? 15.117 10.883 6.746 1 98.25 96 LEU A CA 1
ATOM 750 C C . LEU A 1 96 ? 14.039 11.734 7.391 1 98.25 96 LEU A C 1
ATOM 752 O O . LEU A 1 96 ? 13.695 11.539 8.555 1 98.25 96 LEU A O 1
ATOM 756 N N . HIS A 1 97 ? 13.445 12.664 6.68 1 97.06 97 HIS A N 1
ATOM 757 C CA . HIS A 1 97 ? 12.562 13.672 7.262 1 97.06 97 HIS A CA 1
ATOM 758 C C . HIS A 1 97 ? 11.375 13.023 7.957 1 97.06 97 HIS A C 1
ATOM 760 O O . HIS A 1 97 ? 10.836 13.578 8.922 1 97.06 97 HIS A O 1
ATOM 766 N N . ASP A 1 98 ? 10.984 11.828 7.52 1 96.44 98 ASP A N 1
ATOM 767 C CA . ASP A 1 98 ? 9.789 11.164 8.023 1 96.44 98 ASP A CA 1
ATOM 768 C C . ASP A 1 98 ? 10.148 10.023 8.977 1 96.44 98 ASP A C 1
ATOM 770 O O . ASP A 1 98 ? 9.266 9.273 9.414 1 96.44 98 ASP A O 1
ATOM 774 N N . VAL A 1 99 ? 11.367 9.82 9.406 1 97.12 99 VAL A N 1
ATOM 775 C CA . VAL A 1 99 ? 11.844 8.602 10.055 1 97.12 99 VAL A CA 1
ATOM 776 C C . VAL A 1 99 ? 11.219 8.492 11.445 1 97.12 99 VAL A C 1
ATOM 778 O O . VAL A 1 99 ? 11.133 7.395 12.008 1 97.12 99 VAL A O 1
ATOM 781 N N . GLY A 1 100 ? 10.695 9.555 11.961 1 96.06 100 GLY A N 1
ATOM 782 C CA . GLY A 1 100 ? 10.172 9.562 13.32 1 96.06 100 GLY A CA 1
ATOM 783 C C . GLY A 1 100 ? 8.672 9.352 13.383 1 96.06 100 GLY A C 1
ATOM 784 O O . GLY A 1 100 ? 8.102 9.266 14.477 1 96.06 100 GLY A O 1
ATOM 785 N N . HIS A 1 101 ? 7.992 9.211 12.242 1 94.88 101 HIS A N 1
ATOM 786 C CA . HIS A 1 101 ? 6.547 9 12.242 1 94.88 101 HIS A CA 1
ATOM 787 C C . HIS A 1 101 ? 6.184 7.656 12.859 1 94.88 101 HIS A C 1
ATOM 789 O O . HIS A 1 101 ? 6.816 6.641 12.562 1 94.88 101 HIS A O 1
ATOM 795 N N . GLY A 1 102 ? 5.215 7.684 13.75 1 93 102 GLY A N 1
ATOM 796 C CA . GLY A 1 102 ? 4.695 6.457 14.328 1 93 102 GLY A CA 1
ATOM 797 C C . GLY A 1 102 ? 3.518 5.883 13.562 1 93 102 GLY A C 1
ATOM 798 O O . GLY A 1 102 ? 3.359 6.148 12.367 1 93 102 GLY A O 1
ATOM 799 N N . MET A 1 103 ? 2.771 5.012 14.305 1 93.75 103 MET A N 1
ATOM 800 C CA . MET A 1 103 ? 1.623 4.359 13.68 1 93.75 103 MET A CA 1
ATOM 801 C C . MET A 1 103 ? 0.6 5.387 13.211 1 93.75 103 MET A C 1
ATOM 803 O O . MET A 1 103 ? 0.238 6.297 13.961 1 93.75 103 MET A O 1
ATOM 807 N N . PHE A 1 104 ? 0.199 5.328 12.023 1 93.75 104 PHE A N 1
ATOM 808 C CA . PHE A 1 104 ? -0.811 6.176 11.398 1 93.75 104 PHE A CA 1
ATOM 809 C C . PHE A 1 104 ? -0.486 7.652 11.609 1 93.75 104 PHE A C 1
ATOM 811 O O . PHE A 1 104 ? -1.381 8.5 11.586 1 93.75 104 PHE A O 1
ATOM 818 N N . SER A 1 105 ? 0.687 7.93 11.906 1 90.31 105 SER A N 1
ATOM 819 C CA . SER A 1 105 ? 1.287 9.258 11.945 1 90.31 105 SER A CA 1
ATOM 820 C C . SER A 1 105 ? 0.455 10.219 12.797 1 90.31 105 SER A C 1
ATOM 822 O O . SER A 1 105 ? 0.375 10.062 14.016 1 90.31 105 SER A O 1
ATOM 824 N N . HIS A 1 106 ? -0.308 11.094 12.172 1 87.19 106 HIS A N 1
ATOM 825 C CA . HIS A 1 106 ? -1.022 12.172 12.852 1 87.19 106 HIS A CA 1
ATOM 826 C C . HIS A 1 106 ? -2.17 11.617 13.695 1 87.19 106 HIS A C 1
ATOM 828 O O . HIS A 1 106 ? -2.51 12.195 14.727 1 87.19 106 HIS A O 1
ATOM 834 N N . ALA A 1 107 ? -2.662 10.523 13.305 1 91.25 107 ALA A N 1
ATOM 835 C CA . ALA A 1 107 ? -3.73 9.906 14.086 1 91.25 107 ALA A CA 1
ATOM 836 C C . ALA A 1 107 ? -3.217 9.438 15.445 1 91.25 107 ALA A C 1
ATOM 838 O O . ALA A 1 107 ? -3.934 9.523 16.438 1 91.25 107 ALA A O 1
ATOM 839 N N . PHE A 1 108 ? -2.039 8.953 15.484 1 93.56 108 PHE A N 1
ATOM 840 C CA . PHE A 1 108 ? -1.439 8.523 16.734 1 93.56 108 PHE A CA 1
ATOM 841 C C . PHE A 1 108 ? -1.176 9.727 17.641 1 93.56 108 PHE A C 1
ATOM 843 O O . PHE A 1 108 ? -1.395 9.656 18.859 1 93.56 108 PHE A O 1
ATOM 850 N N . GLU A 1 109 ? -0.682 10.789 17.047 1 92.75 109 GLU A N 1
ATOM 851 C CA . GLU A 1 109 ? -0.48 12.016 17.812 1 92.75 109 GLU A CA 1
ATOM 852 C C . GLU A 1 109 ? -1.793 12.523 18.406 1 92.75 109 GLU A C 1
ATOM 854 O O . GLU A 1 109 ? -1.835 12.953 19.562 1 92.75 109 GLU A O 1
ATOM 859 N N . LYS A 1 110 ? -2.822 12.414 17.672 1 92.25 110 LYS A N 1
ATOM 860 C CA . LYS A 1 110 ?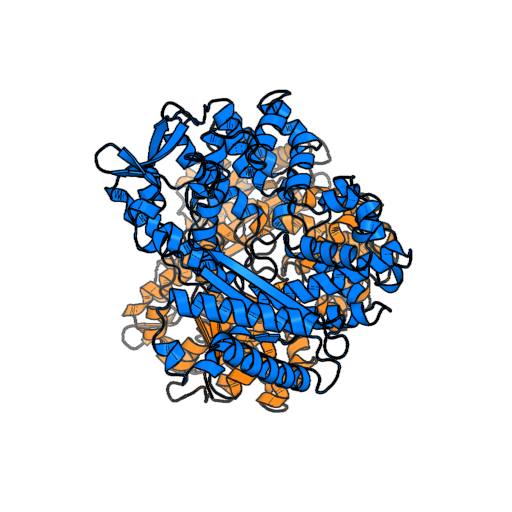 -4.148 12.805 18.141 1 92.25 110 LYS A CA 1
ATOM 861 C C . LYS A 1 110 ? -4.609 11.906 19.281 1 92.25 110 LYS A C 1
ATOM 863 O O . LYS A 1 110 ? -5.246 12.383 20.234 1 92.25 110 LYS A O 1
ATOM 868 N N . ALA A 1 111 ? -4.359 10.633 19.172 1 93.56 111 ALA A N 1
ATOM 869 C CA . ALA A 1 111 ? -4.707 9.695 20.234 1 93.56 111 ALA A CA 1
ATOM 870 C C . ALA A 1 111 ? -4.074 10.109 21.562 1 93.56 111 ALA A C 1
ATOM 872 O O . ALA A 1 111 ? -4.723 10.062 22.609 1 93.56 111 ALA A O 1
ATOM 873 N N . MET A 1 112 ? -2.881 10.477 21.5 1 92.44 112 MET A N 1
ATOM 874 C CA . MET A 1 112 ? -2.168 10.867 22.719 1 92.44 112 MET A CA 1
ATOM 875 C C . MET A 1 112 ? -2.643 12.227 23.203 1 92.44 112 MET A C 1
ATOM 877 O O . MET A 1 112 ? -2.686 12.469 24.422 1 92.44 112 MET A O 1
ATOM 881 N N . GLU A 1 113 ? -3.01 13.062 22.266 1 91.75 113 GLU A N 1
ATOM 882 C CA . GLU A 1 113 ? -3.65 14.312 22.672 1 91.75 113 GLU A CA 1
ATOM 883 C C . GLU A 1 113 ? -4.926 14.047 23.469 1 91.75 113 GLU A C 1
ATOM 885 O O . GLU A 1 113 ? -5.168 14.688 24.5 1 91.75 113 GLU A O 1
ATOM 890 N N . PHE A 1 114 ? -5.734 13.133 22.938 1 92.5 114 PHE A N 1
ATOM 891 C CA . PHE A 1 114 ? -6.945 12.742 23.641 1 92.5 114 PHE A CA 1
ATOM 892 C C . PHE A 1 114 ? -6.609 12.211 25.031 1 92.5 114 PHE A C 1
ATOM 894 O O . PHE A 1 114 ? -7.262 12.57 26.016 1 92.5 114 PHE A O 1
ATOM 901 N N . TYR A 1 115 ? -5.602 11.445 25.156 1 93.69 115 TYR A N 1
ATOM 902 C CA . TYR A 1 115 ? -5.164 10.875 26.422 1 93.69 115 TYR A CA 1
ATOM 903 C C . TYR A 1 115 ? -4.789 11.969 27.406 1 93.69 115 TYR A C 1
ATOM 905 O O . TYR A 1 115 ? -5.234 11.953 28.562 1 93.69 115 TYR A O 1
ATOM 913 N N . PHE A 1 116 ? -4.047 12.945 26.938 1 93.06 116 PHE A N 1
ATOM 914 C CA . PHE A 1 116 ? -3.578 14.008 27.812 1 93.06 116 PHE A CA 1
ATOM 915 C C . PHE A 1 116 ? -4.723 14.93 28.203 1 93.06 116 PHE A C 1
ATOM 917 O O . PHE A 1 116 ? -4.742 15.477 29.312 1 93.06 116 PHE A O 1
ATOM 924 N N . GLN A 1 117 ? -5.605 15.102 27.297 1 89.56 117 GLN A N 1
ATOM 925 C CA . GLN A 1 117 ? -6.781 15.906 27.609 1 89.56 117 GLN A CA 1
ATOM 926 C C . GLN A 1 117 ? -7.613 15.266 28.703 1 89.56 117 GLN A C 1
ATOM 928 O O . GLN A 1 117 ? -8.141 15.953 29.578 1 89.56 117 GLN A O 1
ATOM 933 N N . ARG A 1 118 ? -7.695 13.992 28.672 1 89.44 118 ARG A N 1
ATOM 934 C CA . ARG A 1 118 ? -8.492 13.25 29.641 1 89.44 118 ARG A CA 1
ATOM 935 C C . ARG A 1 118 ? -7.719 13.039 30.938 1 89.44 118 ARG A C 1
ATOM 937 O O . ARG A 1 118 ? -8.312 12.75 31.984 1 89.44 118 ARG A O 1
ATOM 944 N N . ASN A 1 119 ? -6.379 13.133 30.797 1 91.56 119 ASN A N 1
ATOM 945 C CA . ASN A 1 119 ? -5.484 12.945 31.938 1 91.56 119 ASN A CA 1
ATOM 946 C C . ASN A 1 119 ? -4.469 14.078 32.031 1 91.56 119 ASN A C 1
ATOM 948 O O . ASN A 1 119 ? -3.266 13.859 31.891 1 91.56 119 ASN A O 1
ATOM 952 N N . PRO A 1 120 ? -4.906 15.195 32.406 1 88.25 120 PRO A N 1
ATOM 953 C CA . PRO A 1 120 ? -4.043 16.375 32.375 1 88.25 120 PRO A CA 1
ATOM 954 C C . PRO A 1 120 ? -2.814 16.234 33.25 1 88.25 120 PRO A C 1
ATOM 956 O O . PRO A 1 120 ? -1.756 16.797 32.938 1 88.25 120 PRO A O 1
ATOM 959 N N . GLU A 1 121 ? -2.889 15.508 34.281 1 87.12 121 GLU A N 1
ATOM 960 C CA . GLU A 1 121 ? -1.761 15.336 35.188 1 87.12 121 GLU A CA 1
ATOM 961 C C . GLU A 1 121 ? -0.623 14.57 34.531 1 87.12 121 GLU A C 1
ATOM 963 O O . GLU A 1 121 ? 0.552 14.836 34.781 1 87.12 121 GLU A O 1
ATOM 968 N N . GLN A 1 122 ? -0.992 13.68 33.688 1 83.81 122 GLN A N 1
ATOM 969 C CA . GLN A 1 122 ? 0.001 12.875 33 1 83.81 122 GLN A CA 1
ATOM 970 C C . GLN A 1 122 ? 0.8 13.727 32 1 83.81 122 GLN A C 1
ATOM 972 O O . GLN A 1 122 ? 1.984 13.469 31.781 1 83.81 122 GLN A O 1
ATOM 977 N N . GLY A 1 123 ? 0.139 14.695 31.422 1 75.38 123 GLY A N 1
ATOM 978 C CA . GLY A 1 123 ? 0.806 15.57 30.469 1 75.38 123 GLY A CA 1
ATOM 979 C C . GLY A 1 123 ? 1.904 16.406 31.109 1 75.38 123 GLY A C 1
ATOM 980 O O . GLY A 1 123 ? 2.955 16.625 30.5 1 75.38 123 GLY A O 1
ATOM 981 N N . GLU A 1 124 ? 1.755 16.734 32.25 1 77.75 124 GLU A N 1
ATOM 982 C CA . GLU A 1 124 ? 2.713 17.562 32.969 1 77.75 124 GLU A CA 1
ATOM 983 C C . GLU A 1 124 ? 3.852 16.719 33.531 1 77.75 124 GLU A C 1
ATOM 985 O O . GLU A 1 124 ? 5.004 17.156 33.562 1 77.75 124 GLU A O 1
ATOM 990 N N . GLN A 1 125 ? 3.463 15.523 33.812 1 80 125 GLN A N 1
ATOM 991 C CA . GLN A 1 125 ? 4.402 14.68 34.531 1 80 125 GLN A CA 1
ATOM 992 C C . GLN A 1 125 ? 5.234 13.82 33.594 1 80 125 GLN A C 1
ATOM 994 O O . GLN A 1 125 ? 6.359 13.438 33.906 1 80 125 GLN A O 1
ATOM 999 N N . ARG A 1 126 ? 4.676 13.633 32.5 1 86.62 126 ARG A N 1
ATOM 1000 C CA . ARG A 1 126 ? 5.34 12.695 31.594 1 86.62 126 ARG A CA 1
ATOM 1001 C C . ARG A 1 126 ? 5.785 13.398 30.312 1 86.62 126 ARG A C 1
ATOM 1003 O O . ARG A 1 126 ? 5.336 13.047 29.219 1 86.62 126 ARG A O 1
ATOM 1010 N N . ILE A 1 127 ? 6.68 14.203 30.391 1 84.88 127 ILE A N 1
ATOM 1011 C CA . ILE A 1 127 ? 7.219 14.984 29.281 1 84.88 127 ILE A CA 1
ATOM 1012 C C . ILE A 1 127 ? 7.844 14.055 28.25 1 84.88 127 ILE A C 1
ATOM 1014 O O . ILE A 1 127 ? 7.738 14.297 27.047 1 84.88 127 ILE A O 1
ATOM 1018 N N . GLY A 1 128 ? 8.422 13.039 28.734 1 89.19 128 GLY A N 1
ATOM 1019 C CA . GLY A 1 128 ? 9.031 12.062 27.844 1 89.19 128 GLY A CA 1
ATOM 1020 C C . GLY A 1 128 ? 8.039 11.391 26.922 1 89.19 128 GLY A C 1
ATOM 1021 O O . GLY A 1 128 ? 8.344 11.133 25.75 1 89.19 128 GLY A O 1
ATOM 1022 N N . LEU A 1 129 ? 6.891 11.156 27.484 1 91.12 129 LEU A N 1
ATOM 1023 C CA . LEU A 1 129 ? 5.844 10.531 26.672 1 91.12 129 LEU A CA 1
ATOM 1024 C C . LEU A 1 129 ? 5.332 11.492 25.609 1 91.12 129 LEU A C 1
ATOM 1026 O O . LEU A 1 129 ? 5.102 11.094 24.469 1 91.12 129 LEU A O 1
ATOM 1030 N N . LYS A 1 130 ? 5.164 12.719 25.922 1 90.12 130 LYS A N 1
ATOM 1031 C CA . LYS A 1 130 ? 4.73 13.742 24.969 1 90.12 130 LYS A CA 1
ATOM 1032 C C . LYS A 1 130 ? 5.727 13.891 23.828 1 90.12 130 LYS A C 1
ATOM 1034 O O . LYS A 1 130 ? 5.332 14.016 22.656 1 90.12 130 LYS A O 1
ATOM 1039 N N . GLU A 1 131 ? 6.922 13.867 24.156 1 90.69 131 GLU A N 1
ATOM 1040 C CA . GLU A 1 131 ? 7.973 14.008 23.156 1 90.69 131 GLU A CA 1
ATOM 1041 C C . GLU A 1 131 ? 8.055 12.773 22.266 1 90.69 131 GLU A C 1
ATOM 1043 O O . GLU A 1 131 ? 8.352 12.875 21.062 1 90.69 131 GLU A O 1
ATOM 1048 N N . ALA A 1 132 ? 7.723 11.648 22.828 1 91.19 132 ALA A N 1
ATOM 1049 C CA . ALA A 1 132 ? 7.871 10.383 22.125 1 91.19 132 ALA A CA 1
ATOM 1050 C C . ALA A 1 132 ? 6.758 10.188 21.094 1 91.19 132 ALA A C 1
ATOM 1052 O O . ALA A 1 132 ? 6.855 9.328 20.219 1 91.19 132 ALA A O 1
ATOM 1053 N N . VAL A 1 133 ? 5.844 11.039 21.156 1 91.19 133 VAL A N 1
ATOM 1054 C CA . VAL A 1 133 ? 4.738 10.898 20.219 1 91.19 133 VAL A CA 1
ATOM 1055 C C . VAL A 1 133 ? 4.852 11.953 19.125 1 91.19 133 VAL A C 1
ATOM 1057 O O . VAL A 1 133 ? 4.223 11.828 18.062 1 91.19 133 VAL A O 1
ATOM 1060 N N . ASP A 1 134 ? 5.648 12.945 19.359 1 91.81 134 ASP A N 1
ATOM 1061 C CA . ASP A 1 134 ? 5.902 13.984 18.359 1 91.81 134 ASP A CA 1
ATOM 1062 C C . ASP A 1 134 ? 6.879 13.492 17.297 1 91.81 134 ASP A C 1
ATOM 1064 O O . ASP A 1 134 ? 8.078 13.359 17.562 1 91.81 134 ASP A O 1
ATOM 1068 N N . HIS A 1 135 ? 6.379 13.344 16.047 1 92.12 135 HIS A N 1
ATOM 1069 C CA . HIS A 1 135 ? 7.195 12.688 15.031 1 92.12 135 HIS A CA 1
ATOM 1070 C C . HIS A 1 135 ? 8.453 13.5 14.734 1 92.12 135 HIS A C 1
ATOM 1072 O O . HIS A 1 135 ? 9.484 12.93 14.367 1 92.12 135 HIS A O 1
ATOM 1078 N N . GLU A 1 136 ? 8.453 14.852 14.836 1 90.75 136 GLU A N 1
ATOM 1079 C CA . GLU A 1 136 ? 9.641 15.672 14.602 1 90.75 136 GLU A CA 1
ATOM 1080 C C . GLU A 1 136 ? 10.695 15.422 15.672 1 90.75 136 GLU A C 1
ATOM 1082 O O . GLU A 1 136 ? 11.883 15.273 15.359 1 90.75 136 GLU A O 1
ATOM 1087 N N . LYS A 1 137 ? 10.219 15.359 16.906 1 93.38 137 LYS A N 1
ATOM 1088 C CA . LYS A 1 137 ? 11.141 15.109 18.016 1 93.38 137 LYS A CA 1
ATOM 1089 C C . LYS A 1 137 ? 11.711 13.695 17.938 1 93.38 137 LYS A C 1
ATOM 1091 O O . LYS A 1 137 ? 12.891 13.484 18.219 1 93.38 137 LYS A O 1
ATOM 1096 N N . VAL A 1 138 ? 10.898 12.789 17.641 1 94.75 138 VAL A N 1
ATOM 1097 C CA . VAL A 1 138 ? 11.359 11.406 17.5 1 94.75 138 VAL A CA 1
ATOM 1098 C C . VAL A 1 138 ? 12.367 11.305 16.359 1 94.75 138 VAL A C 1
ATOM 1100 O O . VAL A 1 138 ? 13.375 10.609 16.484 1 94.75 138 VAL A O 1
ATOM 1103 N N . SER A 1 139 ? 12.109 11.984 15.227 1 95.88 139 SER A N 1
ATOM 1104 C CA . SER A 1 139 ? 13.055 12 14.117 1 95.88 139 SER A CA 1
ATOM 1105 C C . SER A 1 139 ? 14.422 12.508 14.562 1 95.88 139 SER A C 1
ATOM 1107 O O . SER A 1 139 ? 15.453 11.922 14.234 1 95.88 139 SER A O 1
ATOM 1109 N N . ARG A 1 140 ? 14.375 13.594 15.266 1 95.62 140 ARG A N 1
ATOM 1110 C CA . ARG A 1 140 ? 15.617 14.172 15.766 1 95.62 140 ARG A CA 1
ATOM 1111 C C . ARG A 1 140 ? 16.375 13.172 16.641 1 95.62 140 ARG A C 1
ATOM 1113 O O . ARG A 1 140 ? 17.578 13 16.484 1 95.62 140 ARG A O 1
ATOM 1120 N N . LYS A 1 141 ? 15.672 12.562 17.516 1 96.38 141 LYS A N 1
ATOM 1121 C CA . LYS A 1 141 ? 16.297 11.594 18.422 1 96.38 141 LYS A CA 1
ATOM 1122 C C . LYS A 1 141 ? 16.891 10.43 17.641 1 96.38 141 LYS A C 1
ATOM 1124 O O . LYS A 1 141 ? 18 9.977 17.938 1 96.38 141 LYS A O 1
ATOM 1129 N N . ILE A 1 142 ? 16.188 9.906 16.672 1 97 142 ILE A N 1
ATOM 1130 C CA . ILE A 1 142 ? 16.672 8.789 15.859 1 97 142 ILE A CA 1
ATOM 1131 C C . ILE A 1 142 ? 17.938 9.195 15.117 1 97 142 ILE A C 1
ATOM 1133 O O . ILE A 1 142 ? 18.922 8.453 15.102 1 97 142 ILE A O 1
ATOM 1137 N N . ILE A 1 143 ? 17.953 10.344 14.578 1 97.69 143 ILE A N 1
ATOM 1138 C CA . ILE A 1 143 ? 19.047 10.836 13.75 1 97.69 143 ILE A CA 1
ATOM 1139 C C . ILE A 1 143 ? 20.281 11.062 14.609 1 97.69 143 ILE A C 1
ATOM 1141 O O . ILE A 1 143 ? 21.406 10.844 14.164 1 97.69 143 ILE A O 1
ATOM 1145 N N . LEU A 1 144 ? 20.109 11.383 15.883 1 97.31 144 LEU A N 1
ATOM 1146 C CA . LEU A 1 144 ? 21.234 11.758 16.734 1 97.31 144 LEU A CA 1
ATOM 1147 C C . LEU A 1 144 ? 21.703 10.57 17.562 1 97.31 144 LEU A C 1
ATOM 1149 O O . LEU A 1 144 ? 22.906 10.445 17.844 1 97.31 144 LEU A O 1
ATOM 1153 N N . GLU A 1 145 ? 20.797 9.664 17.906 1 96.25 145 GLU A N 1
ATOM 1154 C CA . GLU A 1 145 ? 21.109 8.758 19 1 96.25 145 GLU A CA 1
ATOM 1155 C C . GLU A 1 145 ? 20.984 7.301 18.562 1 96.25 145 GLU A C 1
ATOM 1157 O O . GLU A 1 145 ? 2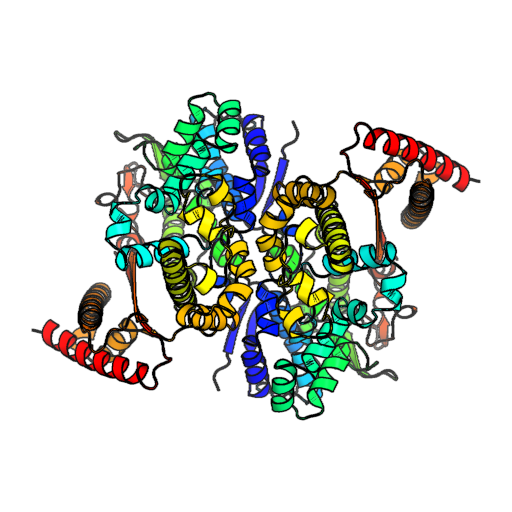1.25 6.391 19.359 1 96.25 145 GLU A O 1
ATOM 1162 N N . SER A 1 146 ? 20.672 6.977 17.422 1 96.44 146 SER A N 1
ATOM 1163 C CA . SER A 1 146 ? 20.438 5.598 17 1 96.44 146 SER A CA 1
ATOM 1164 C C . SER A 1 146 ? 21.5 5.129 16.016 1 96.44 146 SER A C 1
ATOM 1166 O O . SER A 1 146 ? 22.531 5.773 15.852 1 96.44 146 SER A O 1
ATOM 1168 N N . SER A 1 147 ? 21.234 3.922 15.445 1 95.56 147 SER A N 1
ATOM 1169 C CA . SER A 1 147 ? 22.094 3.385 14.398 1 95.56 147 SER A CA 1
ATOM 1170 C C . SER A 1 147 ? 22.141 4.328 13.195 1 95.56 147 SER A C 1
ATOM 1172 O O . SER A 1 147 ? 23.156 4.391 12.5 1 95.56 147 SER A O 1
ATOM 1174 N N . VAL A 1 148 ? 21.172 5.102 13 1 97.06 148 VAL A N 1
ATOM 1175 C CA . VAL A 1 148 ? 21.141 6.094 11.93 1 97.06 148 VAL A CA 1
ATOM 1176 C C . VAL A 1 148 ? 22.203 7.168 12.195 1 97.06 148 VAL A C 1
ATOM 1178 O O . VAL A 1 148 ? 22.938 7.551 11.289 1 97.06 148 VAL A O 1
ATOM 1181 N N . GLY A 1 149 ? 22.203 7.621 13.461 1 97.38 149 GLY A N 1
ATOM 1182 C CA . GLY A 1 149 ? 23.219 8.602 13.844 1 97.38 149 GLY A CA 1
ATOM 1183 C C . GLY A 1 149 ? 24.641 8.109 13.633 1 97.38 149 GLY A C 1
ATOM 1184 O O . GLY A 1 149 ? 25.484 8.859 13.164 1 97.38 149 GLY A O 1
ATOM 1185 N N . THR A 1 150 ? 24.828 6.883 13.969 1 97.06 150 THR A N 1
ATOM 1186 C CA . THR A 1 150 ? 26.141 6.277 13.789 1 97.06 150 THR A CA 1
ATOM 1187 C C . THR A 1 150 ? 26.531 6.262 12.32 1 97.06 150 THR A C 1
ATOM 1189 O O . THR A 1 150 ? 27.672 6.598 11.969 1 97.06 150 THR A O 1
ATOM 1192 N N . ALA A 1 151 ? 25.594 5.871 11.539 1 96.5 151 ALA A N 1
ATOM 1193 C CA . ALA A 1 151 ? 25.844 5.824 10.102 1 96.5 151 ALA A CA 1
ATOM 1194 C C . ALA A 1 151 ? 26.141 7.219 9.555 1 96.5 151 ALA A C 1
ATOM 1196 O O . ALA A 1 151 ? 27.031 7.391 8.719 1 96.5 151 ALA A O 1
ATOM 1197 N N . LEU A 1 152 ? 25.406 8.18 10.008 1 97.88 152 LEU A N 1
ATOM 1198 C CA . LEU A 1 152 ? 25.594 9.555 9.555 1 97.88 152 LEU A CA 1
ATOM 1199 C C . LEU A 1 152 ? 26.938 10.094 10.008 1 97.88 152 LEU A C 1
ATOM 1201 O O . LEU A 1 152 ? 27.594 10.852 9.281 1 97.88 152 LEU A O 1
ATOM 1205 N N . THR A 1 153 ? 27.344 9.727 11.211 1 97.62 153 THR A N 1
ATOM 1206 C CA . THR A 1 153 ? 28.641 10.141 11.719 1 97.62 153 THR A CA 1
ATOM 1207 C C . THR A 1 153 ? 29.766 9.594 10.844 1 97.62 153 THR A C 1
ATOM 1209 O O . THR A 1 153 ? 30.734 10.297 10.555 1 97.62 153 THR A O 1
ATOM 1212 N N . LYS A 1 154 ? 29.578 8.383 10.469 1 95.5 154 LYS A N 1
ATOM 1213 C CA . LYS A 1 154 ? 30.562 7.773 9.586 1 95.5 154 LYS A CA 1
ATOM 1214 C C . LYS A 1 154 ? 30.609 8.484 8.234 1 95.5 154 LYS A C 1
ATOM 1216 O O . LYS A 1 154 ? 31.672 8.586 7.621 1 95.5 154 LYS A O 1
ATOM 1221 N N . LEU A 1 155 ? 29.547 9.008 7.84 1 93.81 155 LEU A N 1
ATOM 1222 C CA . LEU A 1 155 ? 29.422 9.641 6.531 1 93.81 155 LEU A CA 1
ATOM 1223 C C . LEU A 1 155 ? 30 11.047 6.543 1 93.81 155 LEU A C 1
ATOM 1225 O O . LEU A 1 155 ? 30.734 11.43 5.621 1 93.81 155 LEU A O 1
ATOM 1229 N N . GLY A 1 156 ? 29.703 11.867 7.598 1 94.12 156 GLY A N 1
ATOM 1230 C CA . GLY A 1 156 ? 30.031 13.281 7.52 1 94.12 156 GLY A CA 1
ATOM 1231 C C . GLY A 1 156 ? 30.781 13.789 8.734 1 94.12 156 GLY A C 1
ATOM 1232 O O . GLY A 1 156 ? 31.094 14.977 8.836 1 94.12 156 GLY A O 1
ATOM 1233 N N . GLY A 1 157 ? 31.031 12.906 9.648 1 95.5 157 GLY A N 1
ATOM 1234 C CA . GLY A 1 157 ? 31.734 13.312 10.852 1 95.5 157 GLY A CA 1
ATOM 1235 C C . GLY A 1 157 ? 30.812 13.492 12.047 1 95.5 157 GLY A C 1
ATOM 1236 O O . GLY A 1 157 ? 29.594 13.336 11.93 1 95.5 157 GLY A O 1
ATOM 1237 N N . LYS A 1 158 ? 31.328 13.859 13.156 1 96.31 158 LYS A N 1
ATOM 1238 C CA . LYS A 1 158 ? 30.656 13.891 14.453 1 96.31 158 LYS A CA 1
ATOM 1239 C C . LYS A 1 158 ? 29.516 14.914 14.461 1 96.31 158 LYS A C 1
ATOM 1241 O O . LYS A 1 158 ? 28.5 14.719 15.133 1 96.31 158 LYS A O 1
ATOM 1246 N N . GLU A 1 159 ? 29.688 15.945 13.711 1 96.5 159 GLU A N 1
ATOM 1247 C CA . GLU A 1 159 ? 28.703 17.031 13.742 1 96.5 159 GLU A CA 1
ATOM 1248 C C . GLU A 1 159 ? 27.641 16.844 12.664 1 96.5 159 GLU A C 1
ATOM 1250 O O . GLU A 1 159 ? 26.625 17.547 12.664 1 96.5 159 GLU A O 1
ATOM 1255 N N . PHE A 1 160 ? 27.828 15.906 11.859 1 97.31 160 PHE A N 1
ATOM 1256 C CA . PHE A 1 160 ? 26.984 15.742 10.68 1 97.31 160 PHE A CA 1
ATOM 1257 C C . PHE A 1 160 ? 25.547 15.398 11.07 1 97.31 160 PHE A C 1
ATOM 1259 O O . PHE A 1 160 ? 24.609 15.945 10.516 1 97.31 160 PHE A O 1
ATOM 1266 N N . PRO A 1 161 ? 25.312 14.492 12.07 1 98.12 161 PRO A N 1
ATOM 1267 C CA . PRO A 1 161 ? 23.938 14.195 12.469 1 98.12 161 PRO A CA 1
ATOM 1268 C C . PRO A 1 161 ? 23.188 15.438 12.938 1 98.12 161 PRO A C 1
ATOM 1270 O O . PRO A 1 161 ? 22 15.602 12.617 1 98.12 161 PRO A O 1
ATOM 1273 N N . GLN A 1 162 ? 23.859 16.281 13.633 1 97.19 162 GLN A N 1
ATOM 1274 C CA . GLN A 1 162 ? 23.219 17.5 14.102 1 97.19 162 GLN A CA 1
ATOM 1275 C C . GLN A 1 162 ? 22.844 18.406 12.93 1 97.19 162 GLN A C 1
ATOM 1277 O O . GLN A 1 162 ? 21.766 19.031 12.938 1 97.19 162 GLN A O 1
ATOM 1282 N N . LEU A 1 163 ? 23.719 18.484 12.008 1 95.62 163 LEU A N 1
ATOM 1283 C CA . LEU A 1 163 ? 23.438 19.281 10.812 1 95.62 163 LEU A CA 1
ATOM 1284 C C . LEU A 1 163 ? 22.188 18.781 10.109 1 95.62 163 LEU A C 1
ATOM 1286 O O . LEU A 1 163 ? 21.344 19.594 9.695 1 95.62 163 LEU A O 1
ATOM 1290 N N . VAL A 1 164 ? 22.031 17.484 10 1 97 164 VAL A N 1
ATOM 1291 C CA . VAL A 1 164 ? 20.891 16.859 9.352 1 97 164 VAL A CA 1
ATOM 1292 C C . VAL A 1 164 ? 19.625 17.141 10.164 1 97 164 VAL A C 1
ATOM 1294 O O . VAL A 1 164 ? 18.609 17.562 9.617 1 97 164 VAL A O 1
ATOM 1297 N N . ALA A 1 165 ? 19.688 16.969 11.453 1 96.62 165 ALA A N 1
ATOM 1298 C CA . ALA A 1 165 ? 18.547 17.172 12.336 1 96.62 165 ALA A CA 1
ATOM 1299 C C . ALA A 1 165 ? 18.078 18.625 12.289 1 96.62 165 ALA A C 1
ATOM 1301 O O . ALA A 1 165 ? 16.875 18.906 12.305 1 96.62 165 ALA A O 1
ATOM 1302 N N . ASP A 1 166 ? 18.969 19.5 12.219 1 94.25 166 ASP A N 1
ATOM 1303 C CA . ASP A 1 166 ? 18.656 20.938 12.203 1 94.25 166 ASP A CA 1
ATOM 1304 C C . ASP A 1 166 ? 17.906 21.312 10.93 1 94.25 166 ASP A C 1
ATOM 1306 O O . ASP A 1 166 ? 17.047 22.203 10.953 1 94.25 166 ASP A O 1
ATOM 1310 N N . MET A 1 167 ? 18.219 20.719 9.883 1 92.25 167 MET A N 1
ATOM 1311 C CA . MET A 1 167 ? 17.531 21 8.617 1 92.25 167 MET A CA 1
ATOM 1312 C C . MET A 1 167 ? 16.078 20.531 8.664 1 92.25 167 MET A C 1
ATOM 1314 O O . MET A 1 167 ? 15.195 21.203 8.141 1 92.25 167 MET A O 1
ATOM 1318 N N . ILE A 1 168 ? 15.875 19.391 9.305 1 91.88 168 ILE A N 1
ATOM 1319 C CA . ILE A 1 168 ? 14.539 18.828 9.391 1 91.88 168 ILE A CA 1
ATOM 1320 C C . ILE A 1 168 ? 13.664 19.703 10.281 1 91.88 168 ILE A C 1
ATOM 1322 O O . ILE A 1 168 ? 12.492 19.938 9.977 1 91.88 168 ILE A O 1
ATOM 1326 N N . THR A 1 169 ? 14.242 20.297 11.328 1 87.5 169 THR A N 1
ATOM 1327 C CA . THR A 1 169 ? 13.484 21.109 12.281 1 87.5 169 THR A CA 1
ATOM 1328 C C . THR A 1 169 ? 13.477 22.562 11.859 1 87.5 169 THR A C 1
ATOM 1330 O O . THR A 1 169 ? 12.945 23.422 12.578 1 87.5 169 THR A O 1
ATOM 1333 N N . LYS A 1 170 ? 14.047 22.891 10.797 1 81.94 170 LYS A N 1
ATOM 1334 C CA . LYS A 1 170 ? 14.102 24.25 10.266 1 81.94 170 LYS A CA 1
ATOM 1335 C C . LYS A 1 170 ? 14.805 25.188 11.234 1 81.94 170 LYS A C 1
ATOM 1337 O O . LYS A 1 170 ? 14.391 26.344 11.391 1 81.94 170 LYS A O 1
ATOM 1342 N N . SER A 1 171 ? 15.742 24.719 11.852 1 77.31 171 SER A N 1
ATOM 1343 C CA . SER A 1 171 ? 16.406 25.547 12.852 1 77.31 171 SER A CA 1
ATOM 1344 C C . SER A 1 171 ? 17.281 26.625 12.188 1 77.31 171 SER A C 1
ATOM 1346 O O . SER A 1 171 ? 17.469 27.703 12.75 1 77.31 171 SER A O 1
ATOM 1348 N N . ARG A 1 172 ? 17.859 26.312 11.07 1 74.25 172 ARG A N 1
ATOM 1349 C CA . ARG A 1 172 ? 18.688 27.297 10.375 1 74.25 172 ARG A CA 1
ATOM 1350 C C . ARG A 1 172 ? 17.859 28.094 9.367 1 74.25 172 ARG A C 1
ATOM 1352 O O . ARG A 1 172 ? 17.656 27.641 8.234 1 74.25 172 ARG A O 1
ATOM 1359 N N . LYS A 1 173 ? 17.594 29.203 9.852 1 66.75 173 LYS A N 1
ATOM 1360 C CA . LYS A 1 173 ? 16.812 30.094 9 1 66.75 173 LYS A CA 1
ATOM 1361 C C . LYS A 1 173 ? 17.688 30.688 7.891 1 66.75 173 LYS A C 1
ATOM 1363 O O . LYS A 1 173 ? 18.891 30.891 8.086 1 66.75 173 LYS A O 1
ATOM 1368 N N . GLY A 1 174 ? 17.297 30.734 6.688 1 73.12 174 GLY A N 1
ATOM 1369 C CA . GLY A 1 174 ? 18 31.375 5.598 1 73.12 174 GLY A CA 1
ATOM 1370 C C . GLY A 1 174 ? 18.875 30.438 4.805 1 73.12 174 GLY A C 1
ATOM 1371 O O . GLY A 1 174 ? 19.734 30.875 4.027 1 73.12 174 GLY A O 1
ATOM 1372 N N . CYS A 1 175 ? 18.766 29.281 5.188 1 85.56 175 CYS A N 1
ATOM 1373 C CA . CYS A 1 175 ? 19.578 28.266 4.5 1 85.56 175 CYS A CA 1
ATOM 1374 C C . CYS A 1 175 ? 18.781 27.641 3.35 1 85.56 175 CYS A C 1
ATOM 1376 O O . CYS A 1 175 ? 17.719 27.062 3.562 1 85.56 175 CYS A O 1
ATOM 1378 N N . ILE A 1 176 ? 19.359 27.812 2.168 1 92.06 176 ILE A N 1
ATOM 1379 C CA . ILE A 1 176 ? 18.703 27.328 0.956 1 92.06 176 ILE A CA 1
ATOM 1380 C C . ILE A 1 176 ? 18.531 25.812 1.021 1 92.06 176 ILE A C 1
ATOM 1382 O O . ILE A 1 176 ? 17.547 25.266 0.505 1 92.06 176 ILE A O 1
ATOM 1386 N N . HIS A 1 177 ? 19.484 25.156 1.655 1 94.06 177 HIS A N 1
ATOM 1387 C CA . HIS A 1 177 ? 19.406 23.703 1.797 1 94.06 177 HIS A CA 1
ATOM 1388 C C . HIS A 1 177 ? 18.219 23.297 2.674 1 94.06 177 HIS A C 1
ATOM 1390 O O . HIS A 1 177 ? 17.547 22.312 2.395 1 94.06 177 HIS A O 1
ATOM 1396 N N . THR A 1 178 ? 17.953 24.078 3.668 1 91.62 178 THR A N 1
ATOM 1397 C CA . THR A 1 178 ? 16.812 23.844 4.539 1 91.62 178 THR A CA 1
ATOM 1398 C C . THR A 1 178 ? 15.5 24.047 3.777 1 91.62 178 THR A C 1
ATOM 1400 O O . THR A 1 178 ? 14.531 23.297 3.984 1 91.62 178 THR A O 1
ATOM 1403 N N . SER A 1 179 ? 15.492 25.016 2.902 1 91.81 179 SER A N 1
ATOM 1404 C CA . SER A 1 179 ? 14.281 25.312 2.131 1 91.81 179 SER A CA 1
ATOM 1405 C C . SER A 1 179 ? 13.938 24.172 1.186 1 91.81 179 SER A C 1
ATOM 1407 O O . SER A 1 179 ? 12.766 23.969 0.863 1 91.81 179 SER A O 1
ATOM 1409 N N . ILE A 1 180 ? 14.93 23.453 0.745 1 95.5 180 ILE A N 1
ATOM 1410 C CA . ILE A 1 180 ? 14.711 22.297 -0.135 1 95.5 180 ILE A CA 1
ATOM 1411 C C . ILE A 1 180 ? 13.969 21.203 0.621 1 95.5 180 ILE A C 1
ATOM 1413 O O . ILE A 1 180 ? 13.094 20.531 0.059 1 95.5 180 ILE A O 1
ATOM 1417 N N . VAL A 1 181 ? 14.281 21.109 1.876 1 94.44 181 VAL A N 1
ATOM 1418 C CA . VAL A 1 181 ? 13.719 20.047 2.699 1 94.44 181 VAL A CA 1
ATOM 1419 C C . VAL A 1 181 ? 12.375 20.484 3.271 1 94.44 181 VAL A C 1
ATOM 1421 O O . VAL A 1 181 ? 11.43 19.688 3.33 1 94.44 181 VAL A O 1
ATOM 1424 N N . SER A 1 182 ? 12.336 21.75 3.693 1 90.94 182 SER A N 1
ATOM 1425 C CA . SER A 1 182 ? 11.117 22.203 4.359 1 90.94 182 SER A CA 1
ATOM 1426 C C . SER A 1 182 ? 10.828 23.672 4.027 1 90.94 182 SER A C 1
ATOM 1428 O O . SER A 1 182 ? 11.539 24.562 4.473 1 90.94 182 SER A O 1
ATOM 1430 N N . SER A 1 183 ? 9.859 23.953 3.336 1 91.12 183 SER A N 1
ATOM 1431 C CA . SER A 1 183 ? 9.336 25.25 2.959 1 91.12 183 SER A CA 1
ATOM 1432 C C . SER A 1 183 ? 7.969 25.125 2.287 1 91.12 183 SER A C 1
ATOM 1434 O O . SER A 1 183 ? 7.328 24.078 2.367 1 91.12 183 SER A O 1
ATOM 1436 N N . GLN A 1 184 ? 7.492 26.25 1.778 1 91.19 184 GLN A N 1
ATOM 1437 C CA . GLN A 1 184 ? 6.219 26.172 1.07 1 91.19 184 GLN A CA 1
ATOM 1438 C C . GLN A 1 184 ? 6.402 25.625 -0.34 1 91.19 184 GLN A C 1
ATOM 1440 O O . GLN A 1 184 ? 5.426 25.266 -1.009 1 91.19 184 GLN A O 1
ATOM 1445 N N . LEU A 1 185 ? 7.613 25.594 -0.823 1 93.19 185 LEU A N 1
ATOM 1446 C CA . LEU A 1 185 ? 8.016 24.906 -2.051 1 93.19 185 LEU A CA 1
ATOM 1447 C C . LEU A 1 185 ? 9.203 23.984 -1.801 1 93.19 185 LEU A C 1
ATOM 1449 O O . LEU A 1 185 ? 10.352 24.359 -2.076 1 93.19 185 LEU A O 1
ATOM 1453 N N . ASP A 1 186 ? 8.906 22.844 -1.311 1 95.5 186 ASP A N 1
ATOM 1454 C CA . ASP A 1 186 ? 9.969 21.938 -0.895 1 95.5 186 ASP A CA 1
ATOM 1455 C C . ASP A 1 186 ? 9.812 20.578 -1.568 1 95.5 186 ASP A C 1
ATOM 1457 O O . ASP A 1 186 ? 8.82 20.328 -2.256 1 95.5 186 ASP A O 1
ATOM 1461 N N . ALA A 1 187 ? 10.836 19.75 -1.383 1 97.88 187 ALA A N 1
ATOM 1462 C CA . ALA A 1 187 ? 10.875 18.438 -2.021 1 97.88 187 ALA A CA 1
ATOM 1463 C C . ALA A 1 187 ? 9.766 17.531 -1.495 1 97.88 187 ALA A C 1
ATOM 1465 O O . ALA A 1 187 ? 9.219 16.719 -2.24 1 97.88 187 ALA A O 1
ATOM 1466 N N . ASP A 1 188 ? 9.469 17.656 -0.219 1 97.44 188 ASP A N 1
ATOM 1467 C CA . ASP A 1 188 ? 8.414 16.875 0.41 1 97.44 188 ASP A CA 1
ATOM 1468 C C . ASP A 1 188 ? 7.074 17.094 -0.288 1 97.44 188 ASP A C 1
ATOM 1470 O O . ASP A 1 188 ? 6.457 16.141 -0.782 1 97.44 188 ASP A O 1
ATOM 1474 N N . ARG A 1 189 ? 6.684 18.328 -0.423 1 96.94 189 ARG A N 1
ATOM 1475 C CA . ARG A 1 189 ? 5.402 18.688 -1.021 1 96.94 189 ARG A CA 1
ATOM 1476 C C . ARG A 1 189 ? 5.383 18.359 -2.512 1 96.94 189 ARG A C 1
ATOM 1478 O O . ARG A 1 189 ? 4.352 17.938 -3.047 1 96.94 189 ARG A O 1
ATOM 1485 N N . LEU A 1 190 ? 6.477 18.562 -3.168 1 97.25 190 LEU A N 1
ATOM 1486 C CA . LEU A 1 190 ? 6.562 18.281 -4.598 1 97.25 190 LEU A CA 1
ATOM 1487 C C . LEU A 1 190 ? 6.383 16.797 -4.871 1 97.25 190 LEU A C 1
ATOM 1489 O O . LEU A 1 190 ? 5.812 16.406 -5.891 1 97.25 190 LEU A O 1
ATOM 1493 N N . ASP A 1 191 ? 6.863 15.992 -3.969 1 97.75 191 ASP A N 1
ATOM 1494 C CA . ASP A 1 191 ? 6.691 14.555 -4.152 1 97.75 191 ASP A CA 1
ATOM 1495 C C . ASP A 1 191 ? 5.246 14.133 -3.908 1 97.75 191 ASP A C 1
ATOM 1497 O O . ASP A 1 191 ? 4.617 13.523 -4.77 1 97.75 191 ASP A O 1
ATOM 1501 N N . TYR A 1 192 ? 4.719 14.492 -2.66 1 96.69 192 TYR A N 1
ATOM 1502 C CA . TYR A 1 192 ? 3.422 13.906 -2.328 1 96.69 192 TYR A CA 1
ATOM 1503 C C . TYR A 1 192 ? 2.314 14.516 -3.18 1 96.69 192 TYR A C 1
ATOM 1505 O O . TYR A 1 192 ? 1.267 13.898 -3.381 1 96.69 192 TYR A O 1
ATOM 1513 N N . ALA A 1 193 ? 2.545 15.688 -3.762 1 95.81 193 ALA A N 1
ATOM 1514 C CA . ALA A 1 193 ? 1.559 16.281 -4.656 1 95.81 193 ALA A CA 1
ATOM 1515 C C . ALA A 1 193 ? 1.39 15.453 -5.922 1 95.81 193 ALA A C 1
ATOM 1517 O O . ALA A 1 193 ? 0.33 15.477 -6.555 1 95.81 193 ALA A O 1
ATOM 1518 N N . LYS A 1 194 ? 2.428 14.75 -6.309 1 96 194 LYS A N 1
ATOM 1519 C CA . LYS A 1 194 ? 2.365 13.867 -7.469 1 96 194 LYS A CA 1
ATOM 1520 C C . LYS A 1 194 ? 2.033 12.438 -7.055 1 96 194 LYS A C 1
ATOM 1522 O O . LYS A 1 194 ? 1.243 11.758 -7.719 1 96 194 LYS A O 1
ATOM 1527 N N . ARG A 1 195 ? 2.578 12.023 -5.992 1 97 195 ARG A N 1
ATOM 1528 C CA . ARG A 1 195 ? 2.531 10.633 -5.57 1 97 195 ARG A CA 1
ATOM 1529 C C . ARG A 1 195 ? 1.158 10.273 -5.012 1 97 195 ARG A C 1
ATOM 1531 O O . ARG A 1 195 ? 0.592 9.234 -5.363 1 97 195 ARG A O 1
ATOM 1538 N N . ASP A 1 196 ? 0.644 11.078 -4.152 1 97.25 196 ASP A N 1
ATOM 1539 C CA . ASP A 1 196 ? -0.585 10.75 -3.438 1 97.25 196 ASP A CA 1
ATOM 1540 C C . ASP A 1 196 ? -1.755 10.57 -4.402 1 97.25 196 ASP A C 1
ATOM 1542 O O . ASP A 1 196 ? -2.439 9.547 -4.379 1 97.25 196 ASP A O 1
ATOM 1546 N N . PRO A 1 197 ? -2.008 11.578 -5.297 1 96.25 197 PRO A N 1
ATOM 1547 C CA . PRO A 1 197 ? -3.119 11.375 -6.227 1 96.25 197 PRO A CA 1
ATOM 1548 C C . PRO A 1 197 ? -2.889 10.203 -7.176 1 96.25 197 PRO A C 1
ATOM 1550 O O . PRO A 1 197 ? -3.846 9.539 -7.586 1 96.25 197 PRO A O 1
ATOM 1553 N N . TYR A 1 198 ? -1.624 9.898 -7.539 1 95.12 198 TYR A N 1
ATOM 1554 C CA . TYR A 1 198 ? -1.275 8.773 -8.398 1 95.12 198 TYR A CA 1
ATOM 1555 C C . TYR A 1 198 ? -1.776 7.461 -7.801 1 95.12 198 TYR A C 1
ATOM 1557 O O . TYR A 1 198 ? -2.439 6.676 -8.484 1 95.12 198 TYR A O 1
ATOM 1565 N N . PHE A 1 199 ? -1.618 7.234 -6.602 1 96 199 PHE A N 1
ATOM 1566 C CA . PHE A 1 199 ? -1.967 5.973 -5.957 1 96 199 PHE A CA 1
ATOM 1567 C C . PHE A 1 199 ? -3.436 5.961 -5.551 1 96 199 PHE A C 1
ATOM 1569 O O . PHE A 1 199 ? -4.082 4.91 -5.574 1 96 199 PHE A O 1
ATOM 1576 N N . ALA A 1 200 ? -3.967 7.113 -5.191 1 94.88 200 ALA A N 1
ATOM 1577 C CA . ALA A 1 200 ? -5.363 7.199 -4.77 1 94.88 200 ALA A CA 1
ATOM 1578 C C . ALA A 1 200 ? -6.305 7.141 -5.969 1 94.88 200 ALA A C 1
ATOM 1580 O O . ALA A 1 200 ? -7.508 6.93 -5.812 1 94.88 200 ALA A O 1
ATOM 1581 N N . GLY A 1 201 ? -5.797 7.348 -7.18 1 93.12 201 GLY A N 1
ATOM 1582 C CA . GLY A 1 201 ? -6.625 7.383 -8.375 1 93.12 201 GLY A CA 1
ATOM 1583 C C . GLY A 1 201 ? -7.453 8.648 -8.492 1 93.12 201 GLY A C 1
ATOM 1584 O O . GLY A 1 201 ? -8.586 8.609 -8.969 1 93.12 201 GLY A O 1
ATOM 1585 N N . VAL A 1 202 ? -6.918 9.695 -7.957 1 91.25 202 VAL A N 1
ATOM 1586 C CA . VAL A 1 202 ? -7.637 10.969 -8.016 1 91.25 202 VAL A CA 1
ATOM 1587 C C . VAL A 1 202 ? -6.992 11.875 -9.062 1 91.25 202 VAL A C 1
ATOM 1589 O O . VAL A 1 202 ? -5.77 11.875 -9.227 1 91.25 202 VAL A O 1
ATOM 1592 N N . SER A 1 203 ? -7.91 12.508 -9.781 1 82.19 203 SER A N 1
ATOM 1593 C CA . SER A 1 203 ? -7.406 13.492 -10.734 1 82.19 203 SER A CA 1
ATOM 1594 C C . SER A 1 203 ? -6.938 14.758 -10.023 1 82.19 203 SER A C 1
ATOM 1596 O O . SER A 1 203 ? -7.582 15.227 -9.078 1 82.19 203 SER A O 1
ATOM 1598 N N . SER A 1 204 ? -5.789 15.062 -10.352 1 78.56 204 SER A N 1
ATOM 1599 C CA . SER A 1 204 ? -5.238 16.297 -9.812 1 78.56 204 SER A CA 1
ATOM 1600 C C . SER A 1 204 ? -4.672 17.188 -10.922 1 78.56 204 SER A C 1
ATOM 1602 O O . SER A 1 204 ? -4.52 16.734 -12.055 1 78.56 204 SER A O 1
ATOM 1604 N N . GLY A 1 205 ? -4.668 18.469 -10.703 1 75.25 205 GLY A N 1
ATOM 1605 C CA . GLY A 1 205 ? -4.09 19.375 -11.68 1 75.25 205 GLY A CA 1
ATOM 1606 C C . GLY A 1 205 ? -2.686 19 -12.094 1 75.25 205 GLY A C 1
ATOM 1607 O O . GLY A 1 205 ? -2.221 19.391 -13.172 1 75.25 205 GLY A O 1
ATOM 1608 N N . GLY A 1 206 ? -2.062 18.188 -11.344 1 81.19 206 GLY A N 1
ATOM 1609 C CA . GLY A 1 206 ? -0.718 17.734 -11.664 1 81.19 206 GLY A CA 1
ATOM 1610 C C . GLY A 1 206 ? 0.346 18.781 -11.375 1 81.19 206 GLY A C 1
ATOM 1611 O O . GLY A 1 206 ? 0.028 19.906 -11.016 1 81.19 206 GLY A O 1
ATOM 1612 N N . ILE A 1 207 ? 1.606 18.422 -11.367 1 89.5 207 ILE A N 1
ATOM 1613 C CA . ILE A 1 207 ? 2.781 19.281 -11.203 1 89.5 207 ILE A CA 1
ATOM 1614 C C . ILE A 1 207 ? 3.799 18.969 -12.297 1 89.5 207 ILE A C 1
ATOM 1616 O O . ILE A 1 207 ? 4.152 17.812 -12.523 1 89.5 207 ILE A O 1
ATOM 1620 N N . ASP A 1 208 ? 4.141 20.047 -13.039 1 91.5 208 ASP A N 1
ATOM 1621 C CA . ASP A 1 208 ? 5.219 19.875 -14.008 1 91.5 208 ASP A CA 1
ATOM 1622 C C . ASP A 1 208 ? 6.586 20.047 -13.344 1 91.5 208 ASP A C 1
ATOM 1624 O O . ASP A 1 208 ? 7.234 21.078 -13.508 1 91.5 208 ASP A O 1
ATOM 1628 N N . LEU A 1 209 ? 6.992 19 -12.727 1 92.88 209 LEU A N 1
ATOM 1629 C CA . LEU A 1 209 ? 8.211 19.047 -11.922 1 92.88 209 LEU A CA 1
ATOM 1630 C C . LEU A 1 209 ? 9.43 19.312 -12.797 1 92.88 209 LEU A C 1
ATOM 1632 O O . LEU A 1 209 ? 10.312 20.078 -12.414 1 92.88 209 LEU A O 1
ATOM 1636 N N . ASP A 1 210 ? 9.508 18.719 -13.961 1 92.88 210 ASP A N 1
ATOM 1637 C CA . ASP A 1 210 ? 10.648 18.906 -14.852 1 92.88 210 ASP A CA 1
ATOM 1638 C C . ASP A 1 210 ? 10.781 20.359 -15.281 1 92.88 210 ASP A C 1
ATOM 1640 O O . ASP A 1 210 ? 11.875 20.922 -15.273 1 92.88 210 ASP A O 1
ATOM 1644 N N . TRP A 1 211 ? 9.68 20.922 -15.625 1 93 211 TRP A N 1
ATOM 1645 C CA . TRP A 1 211 ? 9.672 22.312 -16.031 1 93 211 TRP A CA 1
ATOM 1646 C C . TRP A 1 211 ? 10.078 23.219 -14.883 1 93 211 TRP A C 1
ATOM 1648 O O . TRP A 1 211 ? 10.836 24.188 -15.078 1 93 211 TRP A O 1
ATOM 1658 N N . LEU A 1 212 ? 9.594 22.953 -13.703 1 93.44 212 LEU A N 1
ATOM 1659 C CA . LEU A 1 212 ? 9.922 23.75 -12.531 1 93.44 212 LEU A CA 1
ATOM 1660 C C . LEU A 1 212 ? 11.414 23.688 -12.227 1 93.44 212 LEU A C 1
ATOM 1662 O O . LEU A 1 212 ? 12.062 24.719 -12.055 1 93.44 212 LEU A O 1
ATOM 1666 N N . ILE A 1 213 ? 11.93 22.453 -12.273 1 93.81 213 ILE A N 1
ATOM 1667 C CA . ILE A 1 213 ? 13.336 22.266 -11.938 1 93.81 213 ILE A CA 1
ATOM 1668 C C . ILE A 1 213 ? 14.219 22.969 -12.969 1 93.81 213 ILE A C 1
ATOM 1670 O O . ILE A 1 213 ? 15.211 23.609 -12.609 1 93.81 213 ILE A O 1
ATOM 1674 N N . ARG A 1 214 ? 13.859 22.922 -14.18 1 93.69 214 ARG A N 1
ATOM 1675 C CA . ARG A 1 214 ? 14.633 23.531 -15.258 1 93.69 214 ARG A CA 1
ATOM 1676 C C . ARG A 1 214 ? 14.664 25.047 -15.109 1 93.69 214 ARG A C 1
ATOM 1678 O O . ARG A 1 214 ? 15.617 25.688 -15.547 1 93.69 214 ARG A O 1
ATOM 1685 N N . ASN A 1 215 ? 13.727 25.609 -14.469 1 94.69 215 ASN A N 1
ATOM 1686 C CA . ASN A 1 215 ? 13.617 27.062 -14.406 1 94.69 215 ASN A CA 1
ATOM 1687 C C . ASN A 1 215 ? 14.023 27.609 -13.039 1 94.69 215 ASN A C 1
ATOM 1689 O O . ASN A 1 215 ? 14.039 28.812 -12.828 1 94.69 215 ASN A O 1
ATOM 1693 N N . PHE A 1 216 ? 14.359 26.734 -12.125 1 95.25 216 PHE A N 1
ATOM 1694 C CA . PHE A 1 216 ? 14.82 27.188 -10.82 1 95.25 216 PHE A CA 1
ATOM 1695 C C . PHE A 1 216 ? 16.141 27.938 -10.945 1 95.25 216 PHE A C 1
ATOM 1697 O O . PHE A 1 216 ? 17 27.562 -11.742 1 95.25 216 PHE A O 1
ATOM 1704 N N . LYS A 1 217 ? 16.25 28.922 -10.219 1 94.81 217 LYS A N 1
ATOM 1705 C CA . LYS A 1 217 ? 17.469 29.703 -10.062 1 94.81 217 LYS A CA 1
ATOM 1706 C C . LYS A 1 217 ? 17.75 30.031 -8.594 1 94.81 217 LYS A C 1
ATOM 1708 O O . LYS A 1 217 ? 16.875 29.828 -7.742 1 94.81 217 LYS A O 1
ATOM 1713 N N . THR A 1 218 ? 18.969 30.422 -8.336 1 94.31 218 THR A N 1
ATOM 1714 C CA . THR A 1 218 ? 19.328 30.781 -6.969 1 94.31 218 THR A CA 1
ATOM 1715 C C . THR A 1 218 ? 19.469 32.281 -6.836 1 94.31 218 THR A C 1
ATOM 1717 O O . THR A 1 218 ? 19.984 32.969 -7.742 1 94.31 218 THR A O 1
ATOM 1720 N N . GLY A 1 219 ? 18.859 32.75 -5.852 1 90.75 219 GLY A N 1
ATOM 1721 C CA . GLY A 1 219 ? 19.016 34.156 -5.484 1 90.75 219 GLY A CA 1
ATOM 1722 C C . GLY A 1 219 ? 19.609 34.344 -4.102 1 90.75 219 GLY A C 1
ATOM 1723 O O . GLY A 1 219 ? 19.797 33.375 -3.363 1 90.75 219 GLY A O 1
ATOM 1724 N N . GLU A 1 220 ? 20.047 35.625 -3.867 1 88.62 220 GLU A N 1
ATOM 1725 C CA . GLU A 1 220 ? 20.625 35.938 -2.57 1 88.62 220 GLU A CA 1
ATOM 1726 C C . GLU A 1 220 ? 20.031 37.219 -1.995 1 88.62 220 GLU A C 1
ATOM 1728 O O . GLU A 1 220 ? 19.781 38.188 -2.727 1 88.62 220 GLU A O 1
ATOM 1733 N N . SER A 1 221 ? 19.656 37.062 -0.779 1 83.38 221 SER A N 1
ATOM 1734 C CA . SER A 1 221 ? 19.172 38.25 -0.041 1 83.38 221 SER A CA 1
ATOM 1735 C C . SER A 1 221 ? 19.859 38.344 1.317 1 83.38 221 SER A C 1
ATOM 1737 O O . SER A 1 221 ? 20.797 37.594 1.606 1 83.38 221 SER A O 1
ATOM 1739 N N . GLN A 1 222 ? 19.422 39.375 2.08 1 79.44 222 GLN A N 1
ATOM 1740 C CA . GLN A 1 222 ? 19.953 39.562 3.422 1 79.44 222 GLN A CA 1
ATOM 1741 C C . GLN A 1 222 ? 19.641 38.375 4.312 1 79.44 222 GLN A C 1
ATOM 1743 O O . GLN A 1 222 ? 20.375 38.062 5.258 1 79.44 222 GLN A O 1
ATOM 1748 N N . ASN A 1 223 ? 18.609 37.625 3.873 1 76.69 223 ASN A N 1
ATOM 1749 C CA . ASN A 1 223 ? 18.172 36.5 4.676 1 76.69 223 ASN A CA 1
ATOM 1750 C C . ASN A 1 223 ? 18.828 35.188 4.215 1 76.69 223 ASN A C 1
ATOM 1752 O O . ASN A 1 223 ? 18.656 34.156 4.84 1 76.69 223 ASN A O 1
ATOM 1756 N N . GLY A 1 224 ? 19.594 35.312 3.152 1 82.62 224 GLY A N 1
ATOM 1757 C CA . GLY A 1 224 ? 20.297 34.125 2.682 1 82.62 224 GLY A CA 1
ATOM 1758 C C . GLY A 1 224 ? 19.969 33.781 1.245 1 82.62 224 GLY A C 1
ATOM 1759 O O . GLY A 1 224 ? 19.312 34.562 0.544 1 82.62 224 GLY A O 1
ATOM 1760 N N . ARG A 1 225 ? 20.453 32.688 0.894 1 90.25 225 ARG A N 1
ATOM 1761 C CA . ARG A 1 225 ? 20.219 32.188 -0.458 1 90.25 225 ARG A CA 1
ATOM 1762 C C . ARG A 1 225 ? 18.859 31.469 -0.55 1 90.25 225 ARG A C 1
ATOM 1764 O O . ARG A 1 225 ? 18.406 30.859 0.42 1 90.25 225 ARG A O 1
ATOM 1771 N N . PHE A 1 226 ? 18.188 31.625 -1.645 1 91.19 226 PHE A N 1
ATOM 1772 C CA . PHE A 1 226 ? 16.875 31.031 -1.834 1 91.19 226 PHE A CA 1
ATOM 1773 C C . PHE A 1 226 ? 16.656 30.672 -3.299 1 91.19 226 PHE A C 1
ATOM 1775 O O . PHE A 1 226 ? 17.406 31.094 -4.172 1 91.19 226 PHE A O 1
ATOM 1782 N N . LEU A 1 227 ? 15.672 29.828 -3.496 1 93.19 227 LEU A N 1
ATOM 1783 C CA . LEU A 1 227 ? 15.305 29.438 -4.852 1 93.19 227 LEU A CA 1
ATOM 1784 C C . LEU A 1 227 ? 14.188 30.328 -5.391 1 93.19 227 LEU A C 1
ATOM 1786 O O . LEU A 1 227 ? 13.312 30.75 -4.637 1 93.19 227 LEU A O 1
ATOM 1790 N N . TYR A 1 228 ? 14.273 30.672 -6.617 1 93 228 TYR A N 1
ATOM 1791 C CA . TYR A 1 228 ? 13.195 31.375 -7.309 1 93 228 TYR A CA 1
ATOM 1792 C C . TYR A 1 228 ? 13.078 30.906 -8.758 1 93 228 TYR A C 1
ATOM 1794 O O . TYR A 1 228 ? 13.922 30.156 -9.242 1 93 228 TYR A O 1
ATOM 1802 N N . VAL A 1 229 ? 11.953 31.25 -9.391 1 93.06 229 VAL A N 1
ATOM 1803 C CA . VAL A 1 229 ? 11.773 30.938 -10.805 1 93.06 229 VAL A CA 1
ATOM 1804 C C . VAL A 1 229 ? 11.562 32.219 -11.594 1 93.06 229 VAL A C 1
ATOM 1806 O O . VAL A 1 229 ? 11.172 33.25 -11.031 1 93.06 229 VAL A O 1
ATOM 1809 N N . ASN A 1 230 ? 11.906 32.094 -12.891 1 89.94 230 ASN A N 1
ATOM 1810 C CA . ASN A 1 230 ? 11.578 33.219 -13.781 1 89.94 230 ASN A CA 1
ATOM 1811 C C . ASN A 1 230 ? 10.07 33.312 -14.023 1 89.94 230 ASN A C 1
ATOM 1813 O O . ASN A 1 230 ? 9.352 32.312 -13.859 1 89.94 230 ASN A O 1
ATOM 1817 N N . SER A 1 231 ? 9.641 34.406 -14.469 1 87.31 231 SER A N 1
ATOM 1818 C CA . SER A 1 231 ? 8.227 34.688 -14.672 1 87.31 231 SER A CA 1
ATOM 1819 C C . SER A 1 231 ? 7.609 33.75 -15.68 1 87.31 231 SER A C 1
ATOM 1821 O O . SER A 1 231 ? 6.414 33.438 -15.617 1 87.31 231 SER A O 1
ATOM 1823 N N . LYS A 1 232 ? 8.367 33.219 -16.531 1 87.31 232 LYS A N 1
ATOM 1824 C CA . LYS A 1 232 ? 7.848 32.312 -17.531 1 87.31 232 LYS A CA 1
ATOM 1825 C C . LYS A 1 232 ? 7.328 31.031 -16.906 1 87.31 232 LYS A C 1
ATOM 1827 O O . LYS A 1 232 ? 6.473 30.359 -17.484 1 87.31 232 LYS A O 1
ATOM 1832 N N . ALA A 1 233 ? 7.805 30.766 -15.68 1 90.62 233 ALA A N 1
ATOM 1833 C CA . ALA A 1 233 ? 7.445 29.484 -15.055 1 90.62 233 ALA A CA 1
ATOM 1834 C C . ALA A 1 233 ? 6.457 29.703 -13.914 1 90.62 233 ALA A C 1
ATOM 1836 O O . ALA A 1 233 ? 6.145 28.766 -13.172 1 90.62 233 ALA A O 1
ATOM 1837 N N . TYR A 1 234 ? 5.984 30.922 -13.727 1 89.94 234 TYR A N 1
ATOM 1838 C CA . TYR A 1 234 ? 5.168 31.172 -12.547 1 89.94 234 TYR A CA 1
ATOM 1839 C C . TYR A 1 234 ? 3.861 30.391 -12.602 1 89.94 234 TYR A C 1
ATOM 1841 O O . TYR A 1 234 ? 3.311 30.016 -11.562 1 89.94 234 TYR A O 1
ATOM 1849 N N . ILE A 1 235 ? 3.375 30.047 -13.852 1 90.12 235 ILE A N 1
ATOM 1850 C CA . ILE A 1 235 ? 2.127 29.312 -13.992 1 90.12 235 ILE A CA 1
ATOM 1851 C C . ILE A 1 235 ? 2.277 27.922 -13.375 1 90.12 235 ILE A C 1
ATOM 1853 O O . ILE A 1 235 ? 1.336 27.391 -12.781 1 90.12 235 ILE A O 1
ATOM 1857 N N . SER A 1 236 ? 3.398 27.375 -13.539 1 92.19 236 SER A N 1
ATOM 1858 C CA . SER A 1 236 ? 3.656 26.062 -12.961 1 92.19 236 SER A CA 1
ATOM 1859 C C . SER A 1 236 ? 3.633 26.109 -11.438 1 92.19 236 SER A C 1
ATOM 1861 O O . SER A 1 236 ? 3.191 25.172 -10.781 1 92.19 236 SER A O 1
ATOM 1863 N N . LEU A 1 237 ? 4.105 27.172 -10.922 1 93.19 237 LEU A N 1
ATOM 1864 C CA . LEU A 1 237 ? 4.074 27.359 -9.477 1 93.19 237 LEU A CA 1
ATOM 1865 C C . LEU A 1 237 ? 2.648 27.562 -8.984 1 93.19 237 LEU A C 1
ATOM 1867 O O . LEU A 1 237 ? 2.279 27.062 -7.914 1 93.19 237 LEU A O 1
ATOM 1871 N N . GLU A 1 238 ? 1.964 28.344 -9.742 1 91.69 238 GLU A N 1
ATOM 1872 C CA . GLU A 1 238 ? 0.547 28.516 -9.43 1 91.69 238 GLU A CA 1
ATOM 1873 C C . GLU A 1 238 ? -0.185 27.188 -9.422 1 91.69 238 GLU A C 1
ATOM 1875 O O . GLU A 1 238 ? -0.943 26.891 -8.5 1 91.69 238 GLU A O 1
ATOM 1880 N N . GLN A 1 239 ? 0.042 26.438 -10.43 1 92.38 239 GLN A N 1
ATOM 1881 C CA . GLN A 1 239 ? -0.568 25.109 -10.531 1 92.38 239 GLN A CA 1
ATOM 1882 C C . GLN A 1 239 ? -0.195 24.25 -9.336 1 92.38 239 GLN A C 1
ATOM 1884 O O . GLN A 1 239 ? -1.032 23.5 -8.82 1 92.38 239 GLN A O 1
ATOM 1889 N N . PHE A 1 240 ? 1.023 24.359 -8.984 1 93.56 240 PHE A N 1
ATOM 1890 C CA . PHE A 1 240 ? 1.502 23.625 -7.82 1 93.56 240 PHE A CA 1
ATOM 1891 C C . PHE A 1 240 ? 0.708 24 -6.574 1 93.56 240 PHE A C 1
ATOM 1893 O O . PHE A 1 240 ? 0.21 23.125 -5.859 1 93.56 240 PHE A O 1
ATOM 1900 N N . THR A 1 241 ? 0.556 25.219 -6.309 1 92.69 241 THR A N 1
ATOM 1901 C CA . THR A 1 241 ? -0.14 25.703 -5.125 1 92.69 241 THR A CA 1
ATOM 1902 C C . THR A 1 241 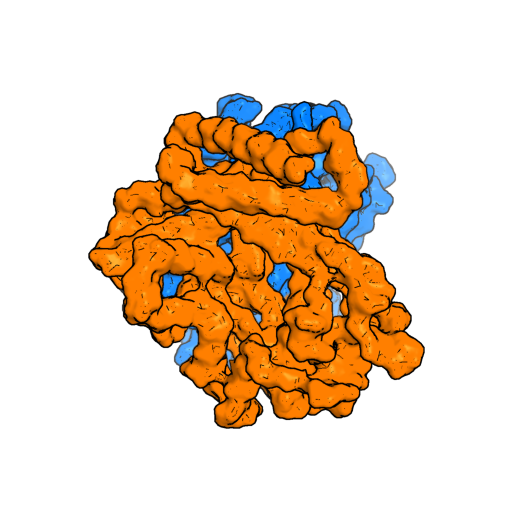? -1.606 25.281 -5.145 1 92.69 241 THR A C 1
ATOM 1904 O O . THR A 1 241 ? -2.152 24.859 -4.125 1 92.69 241 THR A O 1
ATOM 1907 N N . VAL A 1 242 ? -2.205 25.375 -6.289 1 92.38 242 VAL A N 1
ATOM 1908 C CA . VAL A 1 242 ? -3.611 25.016 -6.441 1 92.38 242 VAL A CA 1
ATOM 1909 C C . VAL A 1 242 ? -3.789 23.516 -6.242 1 92.38 242 VAL A C 1
ATOM 1911 O O . VAL A 1 242 ? -4.738 23.078 -5.59 1 92.38 242 VAL A O 1
ATOM 1914 N N . THR A 1 243 ? -2.861 22.766 -6.805 1 94.12 243 THR A N 1
ATOM 1915 C CA . THR A 1 243 ? -2.914 21.312 -6.668 1 94.12 243 THR A CA 1
ATOM 1916 C C . THR A 1 243 ? -2.85 20.906 -5.199 1 94.12 243 THR A C 1
ATOM 1918 O O . THR A 1 243 ? -3.66 20.094 -4.734 1 94.12 243 THR A O 1
ATOM 1921 N N . LEU A 1 244 ? -1.94 21.5 -4.48 1 93.69 244 LEU A N 1
ATOM 1922 C CA . LEU A 1 244 ? -1.803 21.203 -3.059 1 93.69 244 LEU A CA 1
ATOM 1923 C C . LEU A 1 244 ? -3.078 21.547 -2.301 1 93.69 244 LEU A C 1
ATOM 1925 O O . LEU A 1 244 ? -3.533 20.781 -1.453 1 93.69 244 LEU A O 1
ATOM 1929 N N . PHE A 1 245 ? -3.559 22.656 -2.666 1 92.62 245 PHE A N 1
ATOM 1930 C CA . PHE A 1 245 ? -4.766 23.141 -2.012 1 92.62 245 PHE A CA 1
ATOM 1931 C C . PHE A 1 245 ? -5.93 22.172 -2.244 1 92.62 245 PHE A C 1
ATOM 1933 O O . PHE A 1 245 ? -6.676 21.859 -1.315 1 92.62 245 PHE A O 1
ATOM 1940 N N . GLN A 1 246 ? -6.062 21.641 -3.395 1 93.31 246 GLN A N 1
ATOM 1941 C CA . GLN A 1 246 ? -7.211 20.828 -3.781 1 93.31 246 GLN A CA 1
ATOM 1942 C C . GLN A 1 246 ? -7.078 19.406 -3.254 1 93.31 246 GLN A C 1
ATOM 1944 O O . GLN A 1 246 ? -8.078 18.688 -3.129 1 93.31 246 GLN A O 1
ATOM 1949 N N . LEU A 1 247 ? -5.891 19 -2.982 1 94.44 247 LEU A N 1
ATOM 1950 C CA . LEU A 1 247 ? -5.68 17.641 -2.463 1 94.44 247 LEU A CA 1
ATOM 1951 C C . LEU A 1 247 ? -6.242 17.516 -1.053 1 94.44 247 LEU A C 1
ATOM 1953 O O . LEU A 1 247 ? -6.668 16.422 -0.65 1 94.44 247 LEU A O 1
ATOM 1957 N N . TYR A 1 248 ? -6.328 18.531 -0.315 1 93.69 248 TYR A N 1
ATOM 1958 C CA . TYR A 1 248 ? -6.742 18.469 1.081 1 93.69 248 TYR A CA 1
ATOM 1959 C C . TYR A 1 248 ? -8.219 18.094 1.194 1 93.69 248 TYR A C 1
ATOM 1961 O O . TYR A 1 248 ? -8.562 17.078 1.808 1 93.69 248 TYR A O 1
ATOM 1969 N N . PRO A 1 249 ? -9.102 18.812 0.511 1 92.12 249 PRO A N 1
ATOM 1970 C CA . PRO A 1 249 ? -10.5 18.391 0.6 1 92.12 249 PRO A CA 1
ATOM 1971 C C . PRO A 1 249 ? -10.758 17.047 -0.101 1 92.12 249 PRO A C 1
ATOM 1973 O O . PRO A 1 249 ? -11.68 16.312 0.281 1 92.12 249 PRO A O 1
ATOM 1976 N N . THR A 1 250 ? -9.961 16.734 -1.039 1 92.19 250 THR A N 1
ATOM 1977 C CA . THR A 1 250 ? -10.219 15.555 -1.869 1 92.19 250 THR A CA 1
ATOM 1978 C C . THR A 1 250 ? -9.695 14.297 -1.191 1 92.19 250 THR A C 1
ATOM 1980 O O . THR A 1 250 ? -10.344 13.242 -1.24 1 92.19 250 THR A O 1
ATOM 1983 N N . LEU A 1 251 ? -8.523 14.414 -0.556 1 93.81 251 LEU A N 1
ATOM 1984 C CA . LEU A 1 251 ? -7.852 13.219 -0.069 1 93.81 251 LEU A CA 1
ATOM 1985 C C . LEU A 1 251 ? -7.676 13.266 1.444 1 93.81 251 LEU A C 1
ATOM 1987 O O . LEU A 1 251 ? -8.242 12.445 2.168 1 93.81 251 LEU A O 1
ATOM 1991 N N . TYR A 1 252 ? -7.07 14.297 1.944 1 94.69 252 TYR A N 1
ATOM 1992 C CA . TYR A 1 252 ? -6.543 14.305 3.305 1 94.69 252 TYR A CA 1
ATOM 1993 C C . TYR A 1 252 ? -7.656 14.539 4.32 1 94.69 252 TYR A C 1
ATOM 1995 O O . TYR A 1 252 ? -7.586 14.055 5.449 1 94.69 252 TYR A O 1
ATOM 2003 N N . LEU A 1 253 ? -8.695 15.266 3.939 1 95.5 253 LEU A N 1
ATOM 2004 C CA . LEU A 1 253 ? -9.727 15.656 4.891 1 95.5 253 LEU A CA 1
ATOM 2005 C C . LEU A 1 253 ? -11.047 14.961 4.566 1 95.5 253 LEU A C 1
ATOM 2007 O O . LEU A 1 253 ? -12.109 15.406 5 1 95.5 253 LEU A O 1
ATOM 2011 N N . HIS A 1 254 ? -10.961 13.891 3.75 1 95.81 254 HIS A N 1
ATOM 2012 C CA . HIS A 1 254 ? -12.172 13.125 3.467 1 95.81 254 HIS A CA 1
ATOM 2013 C C . HIS A 1 254 ? -12.852 12.672 4.754 1 95.81 254 HIS A C 1
ATOM 2015 O O . HIS A 1 254 ? -12.188 12.188 5.676 1 95.81 254 HIS A O 1
ATOM 2021 N N . LYS A 1 255 ? -14.109 12.773 4.832 1 96.69 255 LYS A N 1
ATOM 2022 C CA . LYS A 1 255 ? -14.867 12.602 6.07 1 96.69 255 LYS A CA 1
ATOM 2023 C C . LYS A 1 255 ? -14.703 11.195 6.625 1 96.69 255 LYS A C 1
ATOM 2025 O O . LYS A 1 255 ? -14.641 11.008 7.844 1 96.69 255 LYS A O 1
ATOM 2030 N N . LYS A 1 256 ? -14.672 10.18 5.766 1 96.44 256 LYS A N 1
ATOM 2031 C CA . LYS A 1 256 ? -14.547 8.805 6.242 1 96.44 256 LYS A CA 1
ATOM 2032 C C . LYS A 1 256 ? -13.148 8.539 6.793 1 96.44 256 LYS A C 1
ATOM 2034 O O . LYS A 1 256 ? -12.992 7.824 7.785 1 96.44 256 LYS A O 1
ATOM 2039 N N . THR A 1 257 ? -12.109 9.086 6.113 1 96.62 257 THR A N 1
ATOM 2040 C CA . THR A 1 257 ? -10.75 8.977 6.621 1 96.62 257 THR A CA 1
ATOM 2041 C C . THR A 1 257 ? -10.625 9.625 7.996 1 96.62 257 THR A C 1
ATOM 2043 O O . THR A 1 257 ? -10.086 9.023 8.93 1 96.62 257 THR A O 1
ATOM 2046 N N . ARG A 1 258 ? -11.172 10.836 8.109 1 97.12 258 ARG A N 1
ATOM 2047 C CA . ARG A 1 258 ? -11.133 11.57 9.367 1 97.12 258 ARG A CA 1
ATOM 2048 C C . ARG A 1 258 ? -11.898 10.828 10.461 1 97.12 258 ARG A C 1
ATOM 2050 O O . ARG A 1 258 ? -11.484 10.82 11.625 1 97.12 258 ARG A O 1
ATOM 2057 N N . GLY A 1 259 ? -12.977 10.234 10.094 1 97.5 259 GLY A N 1
ATOM 2058 C CA . GLY A 1 259 ? -13.75 9.445 11.039 1 97.5 259 GLY A CA 1
ATOM 2059 C C . GLY A 1 259 ? -12.977 8.258 11.594 1 97.5 259 GLY A C 1
ATOM 2060 O O . GLY A 1 259 ? -13.016 8 12.797 1 97.5 259 GLY A O 1
ATOM 2061 N N . LEU A 1 260 ? -12.297 7.562 10.727 1 97.38 260 LEU A N 1
ATOM 2062 C CA . LEU A 1 260 ? -11.492 6.426 11.156 1 97.38 260 LEU A CA 1
ATOM 2063 C C . LEU A 1 260 ? -10.344 6.875 12.055 1 97.38 260 LEU A C 1
ATOM 2065 O O . LEU A 1 260 ? -10.016 6.199 13.031 1 97.38 260 LEU A O 1
ATOM 2069 N N . GLU A 1 261 ? -9.758 8 11.719 1 97.12 261 GLU A N 1
ATOM 2070 C CA . GLU A 1 261 ? -8.688 8.555 12.547 1 97.12 261 GLU A CA 1
ATOM 2071 C C . GLU A 1 261 ? -9.195 8.898 13.945 1 97.12 261 GLU A C 1
ATOM 2073 O O . GLU A 1 261 ? -8.516 8.641 14.938 1 97.12 261 GLU A O 1
ATOM 2078 N N . TYR A 1 262 ? -10.391 9.477 13.992 1 96.5 262 TYR A N 1
ATOM 2079 C CA . TYR A 1 262 ? -11.016 9.797 15.266 1 96.5 262 TYR A CA 1
ATOM 2080 C C . TYR A 1 262 ? -11.273 8.531 16.078 1 96.5 262 TYR A C 1
ATOM 2082 O O . TYR A 1 262 ? -10.938 8.469 17.266 1 96.5 262 TYR A O 1
ATOM 2090 N N . MET A 1 263 ? -11.859 7.5 15.438 1 97.31 263 MET A N 1
ATOM 2091 C CA . MET A 1 263 ? -12.141 6.242 16.125 1 97.31 263 MET A CA 1
ATOM 2092 C C . MET A 1 263 ? -10.859 5.586 16.625 1 97.31 263 MET A C 1
ATOM 2094 O O . MET A 1 263 ? -10.82 5.07 17.734 1 97.31 263 MET A O 1
ATOM 2098 N N . PHE A 1 264 ? -9.844 5.641 15.812 1 97.81 264 PHE A N 1
ATOM 2099 C CA . PHE A 1 264 ? -8.531 5.137 16.203 1 97.81 264 PHE A CA 1
ATOM 2100 C C . PHE A 1 264 ? -8.016 5.883 17.422 1 97.81 264 PHE A C 1
ATOM 2102 O O . PHE A 1 264 ? -7.516 5.27 18.375 1 97.81 264 PHE A O 1
ATOM 2109 N N . ALA A 1 265 ? -8.078 7.191 17.359 1 96.94 265 ALA A N 1
ATOM 2110 C CA . ALA A 1 265 ? -7.586 8.023 18.453 1 96.94 265 ALA A CA 1
ATOM 2111 C C . ALA A 1 265 ? -8.344 7.734 19.75 1 96.94 265 ALA A C 1
ATOM 2113 O O . ALA A 1 265 ? -7.742 7.664 20.828 1 96.94 265 ALA A O 1
ATOM 2114 N N . LEU A 1 266 ? -9.664 7.559 19.641 1 96.12 266 LEU A N 1
ATOM 2115 C CA . LEU A 1 266 ? -10.492 7.223 20.797 1 96.12 266 LEU A CA 1
ATOM 2116 C C . LEU A 1 266 ? -10.078 5.879 21.375 1 96.12 266 LEU A C 1
ATOM 2118 O O . LEU A 1 266 ? -9.938 5.75 22.594 1 96.12 266 LEU A O 1
ATOM 2122 N N . LEU A 1 267 ? -9.883 4.957 20.5 1 97.62 267 LEU A N 1
ATOM 2123 C CA . LEU A 1 267 ? -9.516 3.605 20.906 1 97.62 267 LEU A CA 1
ATOM 2124 C C . LEU A 1 267 ? -8.164 3.596 21.609 1 97.62 267 LEU A C 1
ATOM 2126 O O . LEU A 1 267 ? -8.039 3.088 22.734 1 97.62 267 LEU A O 1
ATOM 2130 N N . MET A 1 268 ? -7.156 4.215 21.016 1 97.44 268 MET A N 1
ATOM 2131 C CA . MET A 1 268 ? -5.793 4.18 21.547 1 97.44 268 MET A CA 1
ATOM 2132 C C . MET A 1 268 ? -5.695 4.984 22.844 1 97.44 268 MET A C 1
ATOM 2134 O O . MET A 1 268 ? -4.953 4.613 23.75 1 97.44 268 MET A O 1
ATOM 2138 N N . SER A 1 269 ? -6.406 6.098 22.906 1 96.56 269 SER A N 1
ATOM 2139 C CA . SER A 1 269 ? -6.402 6.887 24.141 1 96.56 269 SER A CA 1
ATOM 2140 C C . SER A 1 269 ? -6.902 6.062 25.328 1 96.56 269 SER A C 1
ATOM 2142 O O . SER A 1 269 ? -6.324 6.117 26.406 1 96.56 269 SER A O 1
ATOM 2144 N N . ARG A 1 270 ? -7.949 5.32 25.109 1 97.38 270 ARG A N 1
ATOM 2145 C CA . ARG A 1 270 ? -8.5 4.469 26.156 1 97.38 270 ARG A CA 1
ATOM 2146 C C . ARG A 1 270 ? -7.535 3.35 26.516 1 97.38 270 ARG A C 1
ATOM 2148 O O . ARG A 1 270 ? -7.387 3.006 27.703 1 97.38 270 ARG A O 1
ATOM 2155 N N . VAL A 1 271 ? -6.887 2.779 25.531 1 98.31 271 VAL A N 1
ATOM 2156 C CA . VAL A 1 271 ? -5.891 1.741 25.766 1 98.31 271 VAL A CA 1
ATOM 2157 C C . VAL A 1 271 ? -4.793 2.277 26.688 1 98.31 271 VAL A C 1
ATOM 2159 O O . VAL A 1 271 ? -4.422 1.631 27.672 1 98.31 271 VAL A O 1
ATOM 2162 N N . PHE A 1 272 ? -4.297 3.445 26.391 1 96.88 272 PHE A N 1
ATOM 2163 C CA . PHE A 1 272 ? -3.193 4.008 27.156 1 96.88 272 PHE A CA 1
ATOM 2164 C C . PHE A 1 272 ? -3.656 4.406 28.547 1 96.88 272 PHE A C 1
ATOM 2166 O O . PHE A 1 272 ? -2.883 4.336 29.516 1 96.88 272 PHE A O 1
ATOM 2173 N N . GLU A 1 273 ? -4.934 4.738 28.688 1 96.88 273 GLU A N 1
ATOM 2174 C CA . GLU A 1 273 ? -5.488 4.969 30.016 1 96.88 273 GLU A CA 1
ATOM 2175 C C . GLU A 1 273 ? -5.434 3.703 30.859 1 96.88 273 GLU A C 1
ATOM 2177 O O . GLU A 1 273 ? -5.051 3.748 32.031 1 96.88 273 GLU A O 1
ATOM 2182 N N . LEU A 1 274 ? -5.82 2.668 30.234 1 97.88 274 LEU A N 1
ATOM 2183 C CA . LEU A 1 274 ? -5.809 1.397 30.953 1 97.88 274 LEU A CA 1
ATOM 2184 C C . LEU A 1 274 ? -4.383 0.982 31.297 1 97.88 274 LEU A C 1
ATOM 2186 O O . LEU A 1 274 ? -4.137 0.437 32.375 1 97.88 274 LEU A O 1
ATOM 2190 N N . ILE A 1 275 ? -3.451 1.229 30.406 1 97.44 275 ILE A N 1
ATOM 2191 C CA . ILE A 1 275 ? -2.047 0.937 30.672 1 97.44 275 ILE A CA 1
ATOM 2192 C C . ILE A 1 275 ? -1.562 1.772 31.859 1 97.44 275 ILE A C 1
ATOM 2194 O O . ILE A 1 275 ? -0.891 1.259 32.75 1 97.44 275 ILE A O 1
ATOM 2198 N N . ALA A 1 276 ? -1.871 3.021 31.859 1 95.75 276 ALA A N 1
ATOM 2199 C CA . ALA A 1 276 ? -1.479 3.928 32.938 1 95.75 276 ALA A CA 1
ATOM 2200 C C . ALA A 1 276 ? -2.01 3.443 34.281 1 95.75 276 ALA A C 1
ATOM 2202 O O . ALA A 1 276 ? -1.343 3.59 35.312 1 95.75 276 ALA A O 1
ATOM 2203 N N . ASP A 1 277 ? -3.162 2.832 34.25 1 96 277 ASP A N 1
ATOM 2204 C CA . ASP A 1 277 ? -3.818 2.352 35.469 1 96 277 ASP A CA 1
ATOM 2205 C C . ASP A 1 277 ? -3.299 0.971 35.875 1 96 277 ASP A C 1
ATOM 2207 O O . ASP A 1 277 ? -3.691 0.425 36.906 1 96 277 ASP A O 1
ATOM 2211 N N . GLY A 1 278 ? -2.477 0.429 35.062 1 96.38 278 GLY A N 1
ATOM 2212 C CA . GLY A 1 278 ? -1.95 -0.901 35.312 1 96.38 278 GLY A CA 1
ATOM 2213 C C . GLY A 1 278 ? -2.93 -2.008 34.969 1 96.38 278 GLY A C 1
ATOM 2214 O O . GLY A 1 278 ? -2.844 -3.109 35.531 1 96.38 278 GLY A O 1
ATOM 2215 N N . ASP A 1 279 ? -3.877 -1.702 34.156 1 97.81 279 ASP A N 1
ATOM 2216 C CA . ASP A 1 279 ? -4.93 -2.648 33.812 1 97.81 279 ASP A CA 1
ATOM 2217 C C . ASP A 1 279 ? -4.918 -2.936 32.312 1 97.81 279 ASP A C 1
ATOM 2219 O O . ASP A 1 279 ? -5.969 -2.918 31.656 1 97.81 279 ASP A O 1
ATOM 2223 N N . GLU A 1 280 ? -3.744 -3.086 31.734 1 97.19 280 GLU A N 1
ATOM 2224 C CA . GLU A 1 280 ? -3.625 -3.324 30.297 1 97.19 280 GLU A CA 1
ATOM 2225 C C . GLU A 1 280 ? -4.363 -4.594 29.891 1 97.19 280 GLU A C 1
ATOM 2227 O O . GLU A 1 280 ? -4.797 -4.723 28.75 1 97.19 280 GLU A O 1
ATOM 2232 N N . ALA A 1 281 ? -4.559 -5.496 30.812 1 97.19 281 ALA A N 1
ATOM 2233 C CA . ALA A 1 281 ? -5.312 -6.711 30.516 1 97.19 281 ALA A CA 1
ATOM 2234 C C . ALA A 1 281 ? -6.738 -6.383 30.078 1 97.19 281 ALA A C 1
ATOM 2236 O O . ALA A 1 281 ? -7.32 -7.082 29.25 1 97.19 281 ALA A O 1
ATOM 2237 N N . ALA A 1 282 ? -7.273 -5.34 30.625 1 98.12 282 ALA A N 1
ATOM 2238 C CA . ALA A 1 282 ? -8.625 -4.918 30.281 1 98.12 282 ALA A CA 1
ATOM 2239 C C . ALA A 1 282 ? -8.695 -4.434 28.844 1 98.12 282 ALA A C 1
ATOM 2241 O O . ALA A 1 282 ? -9.773 -4.375 28.25 1 98.12 282 ALA A O 1
ATOM 2242 N N . ALA A 1 283 ? -7.582 -4.098 28.25 1 97.69 283 ALA A N 1
ATOM 2243 C CA . ALA A 1 283 ? -7.504 -3.719 26.844 1 97.69 283 ALA A CA 1
ATOM 2244 C C . ALA A 1 283 ? -7.23 -4.938 25.969 1 97.69 283 ALA A C 1
ATOM 2246 O O . ALA A 1 283 ? -7.18 -4.824 24.734 1 97.69 283 ALA A O 1
ATOM 2247 N N . GLY A 1 284 ? -7.031 -6.07 26.609 1 96.5 284 GLY A N 1
ATOM 2248 C CA . GLY A 1 284 ? -6.805 -7.301 25.875 1 96.5 284 GLY A CA 1
ATOM 2249 C C . GLY A 1 284 ? -5.348 -7.531 25.531 1 96.5 284 GLY A C 1
ATOM 2250 O O . GLY A 1 284 ? -5.023 -8.391 24.719 1 96.5 284 GLY A O 1
ATOM 2251 N N . ILE A 1 285 ? -4.422 -6.742 26.094 1 96.56 285 ILE A N 1
ATOM 2252 C CA . ILE A 1 285 ? -3.014 -6.883 25.734 1 96.56 285 ILE A CA 1
ATOM 2253 C C . ILE A 1 285 ? -2.203 -7.27 26.969 1 96.56 285 ILE A C 1
ATOM 2255 O O . ILE A 1 285 ? -2.648 -7.07 28.094 1 96.56 285 ILE A O 1
ATOM 2259 N N . SER A 1 286 ? -1.069 -7.863 26.719 1 94.44 286 SER A N 1
ATOM 2260 C CA . SER A 1 286 ? -0.218 -8.336 27.797 1 94.44 286 SER A CA 1
ATOM 2261 C C . SER A 1 286 ? 0.707 -7.234 28.312 1 94.44 286 SER A C 1
ATOM 2263 O O . SER A 1 286 ? 0.816 -6.176 27.688 1 94.44 286 SER A O 1
ATOM 2265 N N . ALA A 1 287 ? 1.36 -7.527 29.359 1 94.69 287 ALA A N 1
ATOM 2266 C CA . ALA A 1 287 ? 2.248 -6.562 30.016 1 94.69 287 ALA A CA 1
ATOM 2267 C C . ALA A 1 287 ? 3.488 -6.305 29.156 1 94.69 287 ALA A C 1
ATOM 2269 O O . ALA A 1 287 ? 4.117 -5.25 29.281 1 94.69 287 ALA A O 1
ATOM 2270 N N . ASP A 1 288 ? 3.791 -7.195 28.312 1 92.75 288 ASP A N 1
ATOM 2271 C CA . ASP A 1 288 ? 5 -7.043 27.5 1 92.75 288 ASP A CA 1
ATOM 2272 C C . ASP A 1 288 ? 4.664 -6.535 26.094 1 92.75 288 ASP A C 1
ATOM 2274 O O . ASP A 1 288 ? 5.543 -6.426 25.25 1 92.75 288 ASP A O 1
ATOM 2278 N N . HIS A 1 289 ? 3.424 -6.246 25.875 1 96.19 289 HIS A N 1
ATOM 2279 C CA . HIS A 1 289 ? 3.016 -5.727 24.578 1 96.19 289 HIS A CA 1
ATOM 2280 C C . HIS A 1 289 ? 3.742 -4.426 24.25 1 96.19 289 HIS A C 1
ATOM 2282 O O . HIS A 1 289 ? 3.986 -3.605 25.141 1 96.19 289 HIS A O 1
ATOM 2288 N N . PRO A 1 290 ? 4.012 -4.152 23.016 1 96.62 290 PRO A N 1
ATOM 2289 C CA . PRO A 1 290 ? 4.777 -2.965 22.625 1 96.62 290 PRO A CA 1
ATOM 2290 C C . PRO A 1 290 ? 4.109 -1.663 23.062 1 96.62 290 PRO A C 1
ATOM 2292 O O . PRO A 1 290 ? 4.797 -0.697 23.406 1 96.62 290 PRO A O 1
ATOM 2295 N N . PHE A 1 291 ? 2.77 -1.618 23.109 1 97.44 291 PHE A N 1
ATOM 2296 C CA . PHE A 1 291 ? 2.076 -0.429 23.594 1 97.44 291 PHE A CA 1
ATOM 2297 C C . PHE A 1 291 ? 2.439 -0.14 25.047 1 97.44 291 PHE A C 1
ATOM 2299 O O . PHE A 1 291 ? 2.652 1.016 25.422 1 97.44 291 PHE A O 1
ATOM 2306 N N . VAL A 1 292 ? 2.48 -1.158 25.797 1 97.75 292 VAL A N 1
ATOM 2307 C CA . VAL A 1 292 ? 2.773 -1.03 27.219 1 97.75 292 VAL A CA 1
ATOM 2308 C C . VAL A 1 292 ? 4.227 -0.612 27.406 1 97.75 292 VAL A C 1
ATOM 2310 O O . VAL A 1 292 ? 4.52 0.308 28.188 1 97.75 292 VAL A O 1
ATOM 2313 N N . ARG A 1 293 ? 5.117 -1.305 26.688 1 96.31 293 ARG A N 1
ATOM 2314 C CA . ARG A 1 293 ? 6.535 -0.976 26.766 1 96.31 293 ARG A CA 1
ATOM 2315 C C . ARG A 1 293 ? 6.781 0.481 26.391 1 96.31 293 ARG A C 1
ATOM 2317 O O . ARG A 1 293 ? 7.523 1.188 27.078 1 96.31 293 ARG A O 1
ATOM 2324 N N . PHE A 1 294 ? 6.145 0.909 25.328 1 96.38 294 PHE A N 1
ATOM 2325 C CA . PHE A 1 294 ? 6.281 2.283 24.859 1 96.38 294 PHE A CA 1
ATOM 2326 C C . PHE A 1 294 ? 5.797 3.266 25.922 1 96.38 294 PHE A C 1
ATOM 2328 O O . PHE A 1 294 ? 6.465 4.266 26.203 1 96.38 294 PHE A O 1
ATOM 2335 N N . PHE A 1 295 ? 4.668 2.969 26.5 1 96.19 295 PHE A N 1
ATOM 2336 C CA . PHE A 1 295 ? 4.062 3.873 27.469 1 96.19 295 PHE A CA 1
ATOM 2337 C C . PHE A 1 295 ? 4.961 4.047 28.688 1 96.19 295 PHE A C 1
ATOM 2339 O O . PHE A 1 295 ? 5.098 5.156 29.219 1 96.19 295 PHE A O 1
ATOM 2346 N N . HIS A 1 296 ? 5.598 2.969 29.094 1 95.38 296 HIS A N 1
ATOM 2347 C CA . HIS A 1 296 ? 6.391 2.994 30.328 1 95.38 296 HIS A CA 1
ATOM 2348 C C . HIS A 1 296 ? 7.809 3.484 30.047 1 95.38 296 HIS A C 1
ATOM 2350 O O . HIS A 1 296 ? 8.445 4.066 30.938 1 95.38 296 HIS A O 1
ATOM 2356 N N . LYS A 1 297 ? 8.305 3.207 28.859 1 95.31 297 LYS A N 1
ATOM 2357 C CA . LYS A 1 297 ? 9.641 3.652 28.469 1 95.31 297 LYS A CA 1
ATOM 2358 C C . LYS A 1 297 ? 9.609 4.371 27.125 1 95.31 297 LYS A C 1
ATOM 2360 O O . LYS A 1 297 ? 10.273 3.945 26.172 1 95.31 297 LYS A O 1
ATOM 2365 N N . PRO A 1 298 ? 9 5.512 27.109 1 93.56 298 PRO A N 1
ATOM 2366 C CA . PRO A 1 298 ? 8.789 6.211 25.828 1 93.56 298 PRO A CA 1
ATOM 2367 C C . PRO A 1 298 ? 10.086 6.754 25.234 1 93.56 298 PRO A C 1
ATOM 2369 O O . PRO A 1 298 ? 10.164 6.984 24.031 1 93.56 298 PRO A O 1
ATOM 2372 N N . ASP A 1 299 ? 11.133 6.887 26.031 1 91.56 299 ASP A N 1
ATOM 2373 C CA . ASP A 1 299 ? 12.391 7.473 25.562 1 91.56 299 ASP A CA 1
ATOM 2374 C C . ASP A 1 299 ? 13.281 6.414 24.922 1 91.56 299 ASP A C 1
ATOM 2376 O O . ASP A 1 299 ? 14.273 6.75 24.266 1 91.56 299 ASP A O 1
ATOM 2380 N N . ASP A 1 300 ? 12.914 5.223 25.125 1 94.44 300 ASP A N 1
ATOM 2381 C CA . ASP A 1 300 ? 13.672 4.141 24.5 1 94.44 300 ASP A CA 1
ATOM 2382 C C . ASP A 1 300 ? 13.312 4 23.016 1 94.44 300 ASP A C 1
ATOM 2384 O O . ASP A 1 300 ? 12.227 3.541 22.688 1 94.44 300 ASP A O 1
ATOM 2388 N N . LEU A 1 301 ? 14.234 4.238 22.125 1 94.62 301 LEU A N 1
ATOM 2389 C CA . LEU A 1 301 ? 14.008 4.234 20.672 1 94.62 301 LEU A CA 1
ATOM 2390 C C . LEU A 1 301 ? 13.672 2.834 20.188 1 94.62 301 LEU A C 1
ATOM 2392 O O . LEU A 1 301 ? 13.07 2.676 19.125 1 94.62 301 LEU A O 1
ATOM 2396 N N . GLU A 1 302 ? 14.039 1.858 20.922 1 92.69 302 GLU A N 1
ATOM 2397 C CA . GLU A 1 302 ? 13.672 0.494 20.562 1 92.69 302 GLU A CA 1
ATOM 2398 C C . GLU A 1 302 ? 12.156 0.307 20.578 1 92.69 302 GLU A C 1
ATOM 2400 O O . GLU A 1 302 ? 11.617 -0.478 19.797 1 92.69 302 GLU A O 1
ATOM 2405 N N . ASN A 1 303 ? 11.539 1.026 21.469 1 93.38 303 ASN A N 1
ATOM 2406 C CA . ASN A 1 303 ? 10.086 0.952 21.531 1 93.38 303 ASN A CA 1
ATOM 2407 C C . ASN A 1 303 ? 9.438 1.723 20.391 1 93.38 303 ASN A C 1
ATOM 2409 O O . ASN A 1 303 ? 8.383 1.327 19.891 1 93.38 303 ASN A O 1
ATOM 2413 N N . ALA A 1 304 ? 10.094 2.812 19.953 1 89.94 304 ALA A N 1
ATOM 2414 C CA . ALA A 1 304 ? 9.617 3.549 18.781 1 89.94 304 ALA A CA 1
ATOM 2415 C C . ALA A 1 304 ? 9.695 2.693 17.531 1 89.94 304 ALA A C 1
ATOM 2417 O O . ALA A 1 304 ? 8.852 2.805 16.641 1 89.94 304 ALA A O 1
ATOM 2418 N N . LEU A 1 305 ? 10.648 1.818 17.5 1 91.56 305 LEU A N 1
ATOM 2419 C CA . LEU A 1 305 ? 10.898 0.937 16.359 1 91.56 305 LEU A CA 1
ATOM 2420 C C . LEU A 1 305 ? 9.734 -0.034 16.172 1 91.56 305 LEU A C 1
ATOM 2422 O O . LEU A 1 305 ? 9.531 -0.55 15.07 1 91.56 305 LEU A O 1
ATOM 2426 N N . LEU A 1 306 ? 9 -0.196 17.203 1 91.94 306 LEU A N 1
ATOM 2427 C CA . LEU A 1 306 ? 7.941 -1.2 17.156 1 91.94 306 LEU A CA 1
ATOM 2428 C C . LEU A 1 306 ? 6.609 -0.569 16.766 1 91.94 306 LEU A C 1
ATOM 2430 O O . LEU A 1 306 ? 5.664 -1.276 16.406 1 91.94 306 LEU A O 1
ATOM 2434 N N . LEU A 1 307 ? 6.57 0.763 16.766 1 93.88 307 LEU A N 1
ATOM 2435 C CA . LEU A 1 307 ? 5.301 1.452 16.547 1 93.88 307 LEU A CA 1
ATOM 2436 C C . LEU A 1 307 ? 5.086 1.733 15.055 1 93.88 307 LEU A C 1
ATOM 2438 O O . LEU A 1 307 ? 5.457 2.801 14.562 1 93.88 307 LEU A O 1
ATOM 2442 N N . ASP A 1 308 ? 4.492 0.839 14.375 1 96.06 308 ASP A N 1
ATOM 2443 C CA . ASP A 1 308 ? 4.078 1.008 12.984 1 96.06 308 ASP A CA 1
ATOM 2444 C C . ASP A 1 308 ? 2.641 0.541 12.781 1 96.06 308 ASP A C 1
ATOM 2446 O O . ASP A 1 308 ? 1.991 0.079 13.719 1 96.06 308 ASP A O 1
ATOM 2450 N N . ASP A 1 309 ? 2.064 0.702 11.641 1 97.69 309 ASP A N 1
ATOM 2451 C CA . ASP A 1 309 ? 0.656 0.424 11.375 1 97.69 309 ASP A CA 1
ATOM 2452 C C . ASP A 1 309 ? 0.339 -1.055 11.594 1 97.69 309 ASP A C 1
ATOM 2454 O O . ASP A 1 309 ? -0.763 -1.403 12.016 1 97.69 309 ASP A O 1
ATOM 2458 N N . THR A 1 310 ? 1.271 -1.892 11.297 1 97.12 310 THR A N 1
ATOM 2459 C CA . THR A 1 310 ? 1.025 -3.328 11.352 1 97.12 310 THR A CA 1
ATOM 2460 C C . THR A 1 310 ? 0.928 -3.809 12.797 1 97.12 310 THR A C 1
ATOM 2462 O O . THR A 1 310 ? 0.23 -4.781 13.086 1 97.12 310 THR A O 1
ATOM 2465 N N . LEU A 1 311 ? 1.625 -3.094 13.711 1 96.94 311 LEU A N 1
ATOM 2466 C CA . LEU A 1 311 ? 1.454 -3.428 15.117 1 96.94 311 LEU A CA 1
ATOM 2467 C C . LEU A 1 311 ? -0.001 -3.26 15.547 1 96.94 311 LEU A C 1
ATOM 2469 O O . LEU A 1 311 ? -0.557 -4.125 16.234 1 96.94 311 LEU A O 1
ATOM 2473 N N . PHE A 1 312 ? -0.592 -2.172 15.18 1 97.62 312 PHE A N 1
ATOM 2474 C CA . PHE A 1 312 ? -1.994 -1.937 15.508 1 97.62 312 PHE A CA 1
ATOM 2475 C C . PHE A 1 312 ? -2.881 -3.012 14.891 1 97.62 312 PHE A C 1
ATOM 2477 O O . PHE A 1 312 ? -3.652 -3.666 15.594 1 97.62 312 PHE A O 1
ATOM 2484 N N . TRP A 1 313 ? -2.742 -3.221 13.594 1 97 313 TRP A N 1
ATOM 2485 C CA . TRP A 1 313 ? -3.6 -4.172 12.891 1 97 313 TRP A CA 1
ATOM 2486 C C . TRP A 1 313 ? -3.387 -5.586 13.414 1 97 313 TRP A C 1
ATOM 2488 O O . TRP A 1 313 ? -4.34 -6.363 13.531 1 97 313 TRP A O 1
ATOM 2498 N N . GLY A 1 314 ? -2.115 -5.898 13.727 1 95.81 314 GLY A N 1
ATOM 2499 C CA . GLY A 1 314 ? -1.793 -7.215 14.25 1 95.81 314 GLY A CA 1
ATOM 2500 C C . GLY A 1 314 ? -2.291 -7.43 15.672 1 95.81 314 GLY A C 1
ATOM 2501 O O . GLY A 1 314 ? -2.348 -8.562 16.141 1 95.81 314 GLY A O 1
ATOM 2502 N N . SER A 1 315 ? -2.658 -6.32 16.312 1 96 315 SER A N 1
ATOM 2503 C CA . SER A 1 315 ? -3.158 -6.391 17.672 1 96 315 SER A CA 1
ATOM 2504 C C . SER A 1 315 ? -4.68 -6.293 17.719 1 96 315 SER A C 1
ATOM 2506 O O . SER A 1 315 ? -5.285 -6.387 18.781 1 96 315 SER A O 1
ATOM 2508 N N . LEU A 1 316 ? -5.258 -6.074 16.594 1 94.88 316 LEU A N 1
ATOM 2509 C CA . LEU A 1 316 ? -6.684 -5.766 16.531 1 94.88 316 LEU A CA 1
ATOM 2510 C C . LEU A 1 316 ? -7.512 -6.906 17.125 1 94.88 316 LEU A C 1
ATOM 2512 O O . LEU A 1 316 ? -8.539 -6.668 17.75 1 94.88 316 LEU A O 1
ATOM 2516 N N . TYR A 1 317 ? -7.082 -8.164 16.891 1 93.75 317 TYR A N 1
ATOM 2517 C CA . TYR A 1 317 ? -7.832 -9.312 17.391 1 93.75 317 TYR A CA 1
ATOM 2518 C C . TYR A 1 317 ? -7.844 -9.328 18.922 1 93.75 317 TYR A C 1
ATOM 2520 O O . TYR A 1 317 ? -8.812 -9.773 19.531 1 93.75 317 TYR A O 1
ATOM 2528 N N . LEU A 1 318 ? -6.797 -8.844 19.578 1 96.19 318 LEU A N 1
ATOM 2529 C CA . LEU A 1 318 ? -6.734 -8.711 21.031 1 96.19 318 LEU A CA 1
ATOM 2530 C C . LEU A 1 318 ? -7.703 -7.641 21.516 1 96.19 318 LEU A C 1
ATOM 2532 O O . LEU A 1 318 ? -8.461 -7.871 22.469 1 96.19 318 LEU A O 1
ATOM 2536 N N . LEU A 1 319 ? -7.699 -6.508 20.797 1 97.5 319 LEU A N 1
ATOM 2537 C CA . LEU A 1 319 ? -8.516 -5.363 21.188 1 97.5 319 LEU A CA 1
ATOM 2538 C C . LEU A 1 319 ? -10 -5.68 21.031 1 97.5 319 LEU A C 1
ATOM 2540 O O . LEU A 1 319 ? -10.828 -5.211 21.812 1 97.5 319 LEU A O 1
ATOM 2544 N N . GLN A 1 320 ? -10.305 -6.465 20.062 1 95.94 320 GLN A N 1
ATOM 2545 C CA . GLN A 1 320 ? -11.695 -6.859 19.828 1 95.94 320 GLN A CA 1
ATOM 2546 C C . GLN A 1 320 ? -12.227 -7.711 20.969 1 95.94 320 GLN A C 1
ATOM 2548 O O . GLN A 1 320 ? -13.43 -7.754 21.219 1 95.94 320 GLN A O 1
ATOM 2553 N N . ARG A 1 321 ? -11.367 -8.336 21.688 1 94.88 321 ARG A N 1
ATOM 2554 C CA . ARG A 1 321 ? -11.758 -9.25 22.75 1 94.88 321 ARG A CA 1
ATOM 2555 C C . ARG A 1 321 ? -11.516 -8.625 24.125 1 94.88 321 ARG A C 1
ATOM 2557 O O . ARG A 1 321 ? -11.57 -9.312 25.141 1 94.88 321 ARG A O 1
ATOM 2564 N N . ALA A 1 322 ? -11.195 -7.375 24.078 1 97.81 322 ALA A N 1
ATOM 2565 C CA . ALA A 1 322 ? -10.945 -6.668 25.328 1 97.81 322 ALA A CA 1
ATOM 2566 C C . ALA A 1 322 ? -12.164 -6.723 26.25 1 97.81 322 ALA A C 1
ATOM 2568 O O . ALA A 1 322 ? -13.305 -6.738 25.766 1 97.81 322 ALA A O 1
ATOM 2569 N N . SER A 1 323 ? -11.945 -6.758 27.578 1 98 323 SER A N 1
ATOM 2570 C CA . SER A 1 323 ? -13.047 -6.676 28.516 1 98 323 SER A CA 1
ATOM 2571 C C . SER A 1 323 ? -13.594 -5.25 28.609 1 98 323 SER A C 1
ATOM 2573 O O . SER A 1 323 ? -14.758 -5.047 28.953 1 98 323 SER A O 1
ATOM 2575 N N . ASP A 1 324 ? -12.75 -4.273 28.344 1 97.81 324 ASP A N 1
ATOM 2576 C CA . ASP A 1 324 ? -13.234 -2.902 28.234 1 97.81 324 ASP A CA 1
ATOM 2577 C C . ASP A 1 324 ? -14.172 -2.744 27.047 1 97.81 324 ASP A C 1
ATOM 2579 O O . ASP A 1 324 ? -13.75 -2.885 25.891 1 97.81 324 ASP A O 1
ATOM 2583 N N . GLN A 1 325 ? -15.305 -2.34 27.312 1 96 325 GLN A N 1
ATOM 2584 C CA . GLN A 1 325 ? -16.375 -2.357 26.312 1 96 325 GLN A CA 1
ATOM 2585 C C . GLN A 1 325 ? -16.125 -1.306 25.234 1 96 325 GLN A C 1
ATOM 2587 O O . GLN A 1 325 ? -16.453 -1.519 24.062 1 96 325 GLN A O 1
ATOM 2592 N N . SER A 1 326 ? -15.641 -0.189 25.641 1 95.62 326 SER A N 1
ATOM 2593 C CA . SER A 1 326 ? -15.367 0.867 24.672 1 95.62 326 SER A CA 1
ATOM 2594 C C . SER A 1 326 ? -14.312 0.428 23.656 1 95.62 326 SER A C 1
ATOM 2596 O O . SER A 1 326 ? -14.492 0.623 22.453 1 95.62 326 SER A O 1
ATOM 2598 N N . ILE A 1 327 ? -13.258 -0.204 24.141 1 97.94 327 ILE A N 1
ATOM 2599 C CA . ILE A 1 327 ? -12.172 -0.678 23.281 1 97.94 327 ILE A CA 1
ATOM 2600 C C . ILE A 1 327 ? -12.695 -1.772 22.359 1 97.94 327 ILE A C 1
ATOM 2602 O O . ILE A 1 327 ? -12.523 -1.699 21.141 1 97.94 327 ILE A O 1
ATOM 2606 N N . ALA A 1 328 ? -13.367 -2.709 22.906 1 98.06 328 ALA A N 1
ATOM 2607 C CA . ALA A 1 328 ? -13.867 -3.832 22.109 1 98.06 328 ALA A CA 1
ATOM 2608 C C . ALA A 1 328 ? -14.828 -3.354 21.031 1 98.06 328 ALA A C 1
ATOM 2610 O O . ALA A 1 328 ? -14.75 -3.797 19.875 1 98.06 328 ALA A O 1
ATOM 2611 N N . ALA A 1 329 ? -15.703 -2.436 21.406 1 96.75 329 ALA A N 1
ATOM 2612 C CA . ALA A 1 329 ? -16.703 -1.941 20.469 1 96.75 329 ALA A CA 1
ATOM 2613 C C . ALA A 1 329 ? -16.062 -1.199 19.297 1 96.75 329 ALA A C 1
ATOM 2615 O O . ALA A 1 329 ? -16.406 -1.44 18.141 1 96.75 329 ALA A O 1
ATOM 2616 N N . ILE A 1 330 ? -15.172 -0.307 19.578 1 97.44 330 ILE A N 1
ATOM 2617 C CA . ILE A 1 330 ? -14.539 0.488 18.531 1 97.44 330 ILE A CA 1
ATOM 2618 C C . ILE A 1 330 ? -13.664 -0.409 17.656 1 97.44 330 ILE A C 1
ATOM 2620 O O . ILE A 1 330 ? -13.641 -0.262 16.422 1 97.44 330 ILE A O 1
ATOM 2624 N N . ALA A 1 331 ? -12.922 -1.338 18.281 1 97.62 331 ALA A N 1
ATOM 2625 C CA . ALA A 1 331 ? -12.07 -2.264 17.547 1 97.62 331 ALA A CA 1
ATOM 2626 C C . ALA A 1 331 ? -12.891 -3.078 16.547 1 97.62 331 ALA A C 1
ATOM 2628 O O . ALA A 1 331 ? -12.477 -3.254 15.391 1 97.62 331 ALA A O 1
ATOM 2629 N N . ARG A 1 332 ? -14.008 -3.551 16.953 1 95.62 332 ARG A N 1
ATOM 2630 C CA . ARG A 1 332 ? -14.875 -4.328 16.078 1 95.62 332 ARG A CA 1
ATOM 2631 C C . ARG A 1 332 ? -15.398 -3.471 14.93 1 95.62 332 ARG A C 1
ATOM 2633 O O . ARG A 1 332 ? -15.516 -3.945 13.797 1 95.62 332 ARG A O 1
ATOM 2640 N N . ARG A 1 333 ? -15.719 -2.23 15.211 1 96.12 333 ARG A N 1
ATOM 2641 C CA . ARG A 1 333 ? -16.203 -1.317 14.18 1 96.12 333 ARG A CA 1
ATOM 2642 C C . ARG A 1 333 ? -15.117 -1.053 13.133 1 96.12 333 ARG A C 1
ATOM 2644 O O . ARG A 1 333 ? -15.391 -1.075 11.93 1 96.12 333 ARG A O 1
ATOM 2651 N N . ILE A 1 334 ? -13.914 -0.806 13.625 1 95.69 334 ILE A N 1
ATOM 2652 C CA . ILE A 1 334 ? -12.812 -0.547 12.703 1 95.69 334 ILE A CA 1
ATOM 2653 C C . ILE A 1 334 ? -12.57 -1.774 11.828 1 95.69 334 ILE A C 1
ATOM 2655 O O . ILE A 1 334 ? -12.383 -1.65 10.609 1 95.69 334 ILE A O 1
ATOM 2659 N N . ALA A 1 335 ? -12.68 -2.975 12.391 1 92.44 335 ALA A N 1
ATOM 2660 C CA . ALA A 1 335 ? -12.453 -4.227 11.672 1 92.44 335 ALA A CA 1
ATOM 2661 C C . ALA A 1 335 ? -13.5 -4.422 10.578 1 92.44 335 ALA A C 1
ATOM 2663 O O . ALA A 1 335 ? -13.195 -4.988 9.523 1 92.44 335 ALA A O 1
ATOM 2664 N N . SER A 1 336 ? -14.672 -3.902 10.797 1 91.31 336 SER A N 1
ATOM 2665 C CA . SER A 1 336 ? -15.766 -4.117 9.852 1 91.31 336 SER A CA 1
ATOM 2666 C C . SER A 1 336 ? -16.062 -2.85 9.062 1 91.31 336 SER A C 1
ATOM 2668 O O . SER A 1 336 ? -17.109 -2.752 8.414 1 91.31 336 SER A O 1
ATOM 2670 N N . ARG A 1 337 ? -15.266 -1.851 9.203 1 94.81 337 ARG A N 1
ATOM 2671 C CA . ARG A 1 337 ? -15.391 -0.578 8.5 1 94.81 337 ARG A CA 1
ATOM 2672 C C . ARG A 1 337 ? -16.719 0.095 8.812 1 94.81 337 ARG A C 1
ATOM 2674 O O . ARG A 1 337 ? -17.391 0.607 7.906 1 94.81 337 ARG A O 1
ATOM 2681 N N . LYS A 1 338 ? -17.141 -0.048 10.008 1 94.94 338 LYS A N 1
ATOM 2682 C CA . LYS A 1 338 ? -18.312 0.695 10.469 1 94.94 338 LYS A CA 1
ATOM 2683 C C . LYS A 1 338 ? -17.891 2.004 11.141 1 94.94 338 LYS A C 1
ATOM 2685 O O . LYS A 1 338 ? -17.75 2.068 12.359 1 94.94 338 LYS A O 1
ATOM 2690 N N . ILE A 1 339 ? -17.859 3.064 10.359 1 96.56 339 ILE A N 1
ATOM 2691 C CA . ILE A 1 339 ? -17.312 4.348 10.789 1 96.56 339 ILE A CA 1
ATOM 2692 C C . ILE A 1 339 ? -18.375 5.141 11.539 1 96.56 339 ILE A C 1
ATOM 2694 O O . ILE A 1 339 ? -19.547 5.129 11.148 1 96.56 339 ILE A O 1
ATOM 2698 N N . TYR A 1 340 ? -17.969 5.832 12.555 1 96.38 340 TYR A N 1
ATOM 2699 C CA . TYR A 1 340 ? -18.891 6.707 13.273 1 96.38 340 TYR A CA 1
ATOM 2700 C C . TYR A 1 340 ? -19.516 7.727 12.328 1 96.38 340 TYR A C 1
ATOM 2702 O O . TYR A 1 340 ? -18.844 8.273 11.453 1 96.38 340 TYR A O 1
ATOM 2710 N N . PRO A 1 341 ? -20.797 7.887 12.453 1 96.75 341 PRO A N 1
ATOM 2711 C CA . PRO A 1 341 ? -21.438 8.914 11.625 1 96.75 341 PRO A CA 1
ATOM 2712 C C . PRO A 1 341 ? -21.031 10.328 12.031 1 96.75 341 PRO A C 1
ATOM 2714 O O . PRO A 1 341 ? -20.406 10.523 13.078 1 96.75 341 PRO A O 1
ATOM 2717 N N . MET A 1 342 ? -21.34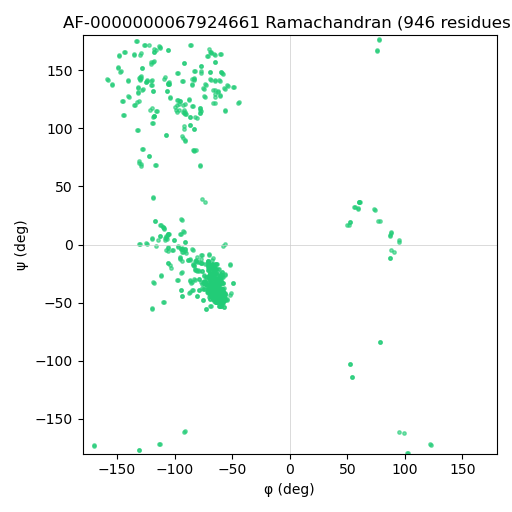4 11.273 11.078 1 97.38 342 MET A N 1
ATOM 2718 C CA . MET A 1 342 ? -21 12.656 11.398 1 97.38 342 MET A CA 1
ATOM 2719 C C . MET A 1 342 ? -22.016 13.625 10.797 1 97.38 342 MET A C 1
ATOM 2721 O O . MET A 1 342 ? -22.703 13.289 9.836 1 97.38 342 MET A O 1
ATOM 2725 N N . HIS A 1 343 ? -22.203 14.719 11.461 1 97.81 343 HIS A N 1
ATOM 2726 C CA . HIS A 1 343 ? -22.922 15.844 10.891 1 97.81 343 HIS A CA 1
ATOM 2727 C C . HIS A 1 343 ? -21.969 16.891 10.32 1 97.81 343 HIS A C 1
ATOM 2729 O O . HIS A 1 343 ? -21.062 17.359 11.016 1 97.81 343 HIS A O 1
ATOM 2735 N N . ASP A 1 344 ? -22.172 17.172 9.094 1 97.75 344 ASP A N 1
ATOM 2736 C CA . ASP A 1 344 ? -21.422 18.25 8.438 1 97.75 344 ASP A CA 1
ATOM 2737 C C . ASP A 1 344 ? -22.047 19.609 8.711 1 97.75 344 ASP A C 1
ATOM 2739 O O . ASP A 1 344 ? -22.953 20.047 7.988 1 97.75 344 ASP A O 1
ATOM 2743 N N . VAL A 1 345 ? -21.484 20.297 9.633 1 97.81 345 VAL A N 1
ATOM 2744 C CA . VAL A 1 345 ? -22.078 21.547 10.109 1 97.81 345 VAL A CA 1
ATOM 2745 C C . VAL A 1 345 ? -21.984 22.609 9.016 1 97.81 345 VAL A C 1
ATOM 2747 O O . VAL A 1 345 ? -22.875 23.453 8.875 1 97.81 345 VAL A O 1
ATOM 2750 N N . TRP A 1 346 ? -20.906 22.594 8.305 1 95.62 346 TRP A N 1
ATOM 2751 C CA . TRP A 1 346 ? -20.766 23.516 7.191 1 95.62 346 TRP A CA 1
ATOM 2752 C C . TRP A 1 346 ? -21.891 23.312 6.172 1 95.62 346 TRP A C 1
ATOM 2754 O O . TRP A 1 346 ? -22.516 24.281 5.73 1 95.62 346 TRP A O 1
ATOM 2764 N N . LYS A 1 347 ? -22.094 22.094 5.781 1 94.88 347 LYS A N 1
ATOM 2765 C CA . LYS A 1 347 ? -23.141 21.781 4.82 1 94.88 347 LYS A CA 1
ATOM 2766 C C . LYS A 1 347 ? -24.5 22.219 5.34 1 94.88 347 LYS A C 1
ATOM 2768 O O . LYS A 1 347 ? -25.328 22.75 4.582 1 94.88 347 LYS A O 1
ATOM 2773 N N . MET A 1 348 ? -24.75 22.016 6.57 1 96.25 348 MET A N 1
ATOM 2774 C CA . MET A 1 348 ? -26 22.422 7.188 1 96.25 348 MET A CA 1
ATOM 2775 C C . MET A 1 348 ? -26.172 23.938 7.137 1 96.25 348 MET A C 1
ATOM 2777 O O . MET A 1 348 ? -27.266 24.422 6.844 1 96.25 348 MET A O 1
ATOM 2781 N N . ALA A 1 349 ? -25.094 24.578 7.445 1 95.06 349 ALA A N 1
ATOM 2782 C CA . ALA A 1 349 ? -25.125 26.047 7.41 1 95.06 349 ALA A CA 1
ATOM 2783 C C . ALA A 1 349 ? -25.344 26.547 5.988 1 95.06 349 ALA A C 1
ATOM 2785 O O . ALA A 1 349 ? -26.109 27.5 5.77 1 95.06 349 ALA A O 1
ATOM 2786 N N . ASP A 1 350 ? -24.672 25.938 5.059 1 92.25 350 ASP A N 1
ATOM 2787 C CA . ASP A 1 350 ? -24.812 26.297 3.648 1 92.25 350 ASP A CA 1
ATOM 2788 C C . ASP A 1 350 ? -26.25 26.109 3.174 1 92.25 350 ASP A C 1
ATOM 2790 O O . ASP A 1 350 ? -26.781 26.938 2.432 1 92.25 350 ASP A O 1
ATOM 2794 N N . GLU A 1 351 ? -26.812 25.047 3.596 1 93.44 351 GLU A N 1
ATOM 2795 C CA . GLU A 1 351 ? -28.203 24.766 3.246 1 93.44 351 GLU A CA 1
ATOM 2796 C C . GLU A 1 351 ? -29.156 25.797 3.85 1 93.44 351 GLU A C 1
ATOM 2798 O O . GLU A 1 351 ? -30.125 26.188 3.217 1 93.44 351 GLU A O 1
ATOM 2803 N N . ALA A 1 352 ? -28.859 26.188 4.98 1 92.12 352 ALA A N 1
ATOM 2804 C CA . ALA A 1 352 ? -29.703 27.141 5.707 1 92.12 352 ALA A CA 1
ATOM 2805 C C . ALA A 1 352 ? -29.719 28.5 5.023 1 92.12 352 ALA A C 1
ATOM 2807 O O . ALA A 1 352 ? -30.703 29.234 5.094 1 92.12 352 ALA A O 1
ATOM 2808 N N . VAL A 1 353 ? -28.688 28.828 4.297 1 91.38 353 VAL A N 1
ATOM 2809 C CA . VAL A 1 353 ? -28.594 30.172 3.736 1 91.38 353 VAL A CA 1
ATOM 2810 C C . VAL A 1 353 ? -28.875 30.125 2.234 1 91.38 353 VAL A C 1
ATOM 2812 O O . VAL A 1 353 ? -28.812 31.156 1.556 1 91.38 353 VAL A O 1
ATOM 2815 N N . ALA A 1 354 ? -29.047 29.016 1.605 1 86.62 354 ALA A N 1
ATOM 2816 C CA . ALA A 1 354 ? -29.203 28.844 0.164 1 86.62 354 ALA A CA 1
ATOM 2817 C C . ALA A 1 354 ? -30.25 29.812 -0.383 1 86.62 354 ALA A C 1
ATOM 2819 O O . ALA A 1 354 ? -30.109 30.328 -1.487 1 86.62 354 ALA A O 1
ATOM 2820 N N . GLY A 1 355 ? -31.297 30.172 0.341 1 80.88 355 GLY A N 1
ATOM 2821 C CA . GLY A 1 355 ? -32.344 31.062 -0.159 1 80.88 355 GLY A CA 1
ATOM 2822 C C . GLY A 1 355 ? -32.312 32.438 0.499 1 80.88 355 GLY A C 1
ATOM 2823 O O . GLY A 1 355 ? -33.188 33.25 0.255 1 80.88 355 GLY A O 1
ATOM 2824 N N . ASP A 1 356 ? -31.203 32.625 1.142 1 85.81 356 ASP A N 1
ATOM 2825 C CA . ASP A 1 356 ? -31.125 33.906 1.854 1 85.81 356 ASP A CA 1
ATOM 2826 C C . ASP A 1 356 ? -30.5 34.969 0.973 1 85.81 356 ASP A C 1
ATOM 2828 O O . ASP A 1 356 ? -29.312 34.938 0.666 1 85.81 356 ASP A O 1
ATOM 2832 N N . SER A 1 357 ? -31.203 35.938 0.605 1 83.12 357 SER A N 1
ATOM 2833 C CA . SER A 1 357 ? -30.797 37 -0.319 1 83.12 357 SER A CA 1
ATOM 2834 C C . SER A 1 357 ? -29.625 37.781 0.246 1 83.12 357 SER A C 1
ATOM 2836 O O . SER A 1 357 ? -28.781 38.281 -0.507 1 83.12 357 SER A O 1
ATOM 2838 N N . ARG A 1 358 ? -29.531 37.969 1.446 1 81.5 358 ARG A N 1
ATOM 2839 C CA . ARG A 1 358 ? -28.469 38.75 2.076 1 81.5 358 ARG A CA 1
ATOM 2840 C C . ARG A 1 358 ? -27.109 38.062 1.923 1 81.5 358 ARG A C 1
ATOM 2842 O O . ARG A 1 358 ? -26.094 38.719 1.706 1 81.5 358 ARG A O 1
ATOM 2849 N N . ILE A 1 359 ? -27.109 36.875 2.014 1 86.31 359 ILE A N 1
ATOM 2850 C CA . ILE A 1 359 ? -25.891 36.094 1.889 1 86.31 359 ILE A CA 1
ATOM 2851 C C . ILE A 1 359 ? -25.5 35.969 0.419 1 86.31 359 ILE A C 1
ATOM 2853 O O . ILE A 1 359 ? -24.297 35.969 0.095 1 86.31 359 ILE A O 1
ATOM 2857 N N . GLN A 1 360 ? -26.469 35.938 -0.413 1 81.88 360 GLN A N 1
ATOM 2858 C CA . GLN A 1 360 ? -26.203 35.844 -1.844 1 81.88 360 GLN A CA 1
ATOM 2859 C C . GLN A 1 360 ? -25.5 37.094 -2.369 1 81.88 360 GLN A C 1
ATOM 2861 O O . GLN A 1 360 ? -24.828 37.031 -3.404 1 81.88 360 GLN A O 1
ATOM 2866 N N . LYS A 1 361 ? -25.625 38.188 -1.66 1 87 361 LYS A N 1
ATOM 2867 C CA . LYS A 1 361 ? -25.031 39.438 -2.082 1 87 361 LYS A CA 1
ATOM 2868 C C . LYS A 1 361 ? -23.562 39.5 -1.685 1 87 361 LYS A C 1
ATOM 2870 O O . LYS A 1 361 ? -22.812 40.344 -2.215 1 87 361 LYS A O 1
ATOM 2875 N N . LEU A 1 362 ? -23.188 38.656 -0.869 1 88.12 362 LEU A N 1
ATOM 2876 C CA . LEU A 1 362 ? -21.797 38.656 -0.403 1 88.12 362 LEU A CA 1
ATOM 2877 C C . LEU A 1 362 ? -20.875 38.062 -1.46 1 88.12 362 LEU A C 1
ATOM 2879 O O . LEU A 1 362 ? -21.297 37.219 -2.268 1 88.12 362 LEU A O 1
ATOM 2883 N N . THR A 1 363 ? -19.656 38.562 -1.448 1 86.38 363 THR A N 1
ATOM 2884 C CA . THR A 1 363 ? -18.641 37.906 -2.264 1 86.38 363 THR A CA 1
ATOM 2885 C C . THR A 1 363 ? -18.359 36.5 -1.738 1 86.38 363 THR A C 1
ATOM 2887 O O . THR A 1 363 ? -18.719 36.156 -0.609 1 86.38 363 THR A O 1
ATOM 2890 N N . ALA A 1 364 ? -17.719 35.688 -2.557 1 83.44 364 ALA A N 1
ATOM 2891 C CA . ALA A 1 364 ? -17.391 34.344 -2.16 1 83.44 364 ALA A CA 1
ATOM 2892 C C . ALA A 1 364 ? -16.531 34.312 -0.897 1 83.44 364 ALA A C 1
ATOM 2894 O O . ALA A 1 364 ? -16.719 33.469 -0.026 1 83.44 364 ALA A O 1
ATOM 2895 N N . VAL A 1 365 ? -15.602 35.219 -0.789 1 83.94 365 VAL A N 1
ATOM 2896 C CA . VAL A 1 365 ? -14.68 35.281 0.342 1 83.94 365 VAL A CA 1
ATOM 2897 C C . VAL A 1 365 ? -15.445 35.656 1.606 1 83.94 365 VAL A C 1
ATOM 2899 O O . VAL A 1 365 ? -15.234 35.094 2.672 1 83.94 365 VAL A O 1
ATOM 2902 N N . GLU A 1 366 ? -16.328 36.594 1.475 1 87.12 366 GLU A N 1
ATOM 2903 C CA . GLU A 1 366 ? -17.125 37.062 2.609 1 87.12 366 GLU A CA 1
ATOM 2904 C C . GLU A 1 366 ? -18.078 35.969 3.082 1 87.12 366 GLU A C 1
ATOM 2906 O O . GLU A 1 366 ? -18.281 35.781 4.285 1 87.12 366 GLU A O 1
ATOM 2911 N N . ARG A 1 367 ? -18.641 35.375 2.131 1 88 367 ARG A N 1
ATOM 2912 C CA . ARG A 1 367 ? -19.562 34.281 2.434 1 88 367 ARG A CA 1
ATOM 2913 C C . ARG A 1 367 ? -18.859 33.188 3.219 1 88 367 ARG A C 1
ATOM 2915 O O . ARG A 1 367 ? -19.375 32.719 4.23 1 88 367 ARG A O 1
ATOM 2922 N N . VAL A 1 368 ? -17.688 32.781 2.76 1 89.19 368 VAL A N 1
ATOM 2923 C CA . VAL A 1 368 ? -16.922 31.719 3.404 1 89.19 368 VAL A CA 1
ATOM 2924 C C . VAL A 1 368 ? -16.531 32.125 4.82 1 89.19 368 VAL A C 1
ATOM 2926 O O . VAL A 1 368 ? -16.641 31.344 5.758 1 89.19 368 VAL A O 1
ATOM 2929 N N . ALA A 1 369 ? -16.125 33.344 4.953 1 89.62 369 ALA A N 1
ATOM 2930 C CA . ALA A 1 369 ? -15.727 33.844 6.262 1 89.62 369 ALA A CA 1
ATOM 2931 C C . ALA A 1 369 ? -16.906 33.844 7.238 1 89.62 369 ALA A C 1
ATOM 2933 O O . ALA A 1 369 ? -16.75 33.469 8.398 1 89.62 369 ALA A O 1
ATOM 2934 N N . LYS A 1 370 ? -18.031 34.25 6.762 1 91.06 370 LYS A N 1
ATOM 2935 C CA . LYS A 1 370 ? -19.234 34.312 7.598 1 91.06 370 LYS A CA 1
ATOM 2936 C C . LYS A 1 370 ? -19.656 32.906 8.031 1 91.06 370 LYS A C 1
ATOM 2938 O O . LYS A 1 370 ? -19.922 32.656 9.211 1 91.06 370 LYS A O 1
ATOM 2943 N N . LEU A 1 371 ? -19.734 32.031 7.082 1 92.81 371 LEU A N 1
ATOM 2944 C CA . LEU A 1 371 ? -20.141 30.656 7.379 1 92.81 371 LEU A CA 1
ATOM 2945 C C . LEU A 1 371 ? -19.141 29.984 8.312 1 92.81 371 LEU A C 1
ATOM 2947 O O . LEU A 1 371 ? -19.516 29.219 9.203 1 92.81 371 LEU A O 1
ATOM 2951 N N . HIS A 1 372 ? -17.891 30.234 8.062 1 94.19 372 HIS A N 1
ATOM 2952 C CA . HIS A 1 372 ? -16.859 29.703 8.938 1 94.19 372 HIS A CA 1
ATOM 2953 C C . HIS A 1 372 ? -17.062 30.141 10.383 1 94.19 372 HIS A C 1
ATOM 2955 O O . HIS A 1 372 ? -16.984 29.328 11.305 1 94.19 372 HIS A O 1
ATOM 2961 N N . CYS A 1 373 ? -17.344 31.359 10.523 1 94.81 373 CYS A N 1
ATOM 2962 C CA . CYS A 1 373 ? -17.547 31.922 11.859 1 94.81 373 CYS A CA 1
ATOM 2963 C C . CYS A 1 373 ? -18.766 31.312 12.531 1 94.81 373 CYS A C 1
ATOM 2965 O O . CYS A 1 373 ? -18.703 30.906 13.695 1 94.81 373 CYS A O 1
ATOM 2967 N N . VAL A 1 374 ? -19.781 31.188 11.781 1 95.5 374 VAL A N 1
ATOM 2968 C CA . VAL A 1 374 ? -21.016 30.625 12.312 1 95.5 374 VAL A CA 1
ATOM 2969 C C . VAL A 1 374 ? -20.781 29.172 12.719 1 95.5 374 VAL A C 1
ATOM 2971 O O . VAL A 1 374 ? -21.156 28.766 13.82 1 95.5 374 VAL A O 1
ATOM 2974 N N . CYS A 1 375 ? -20.203 28.422 11.859 1 97.12 375 CYS A N 1
ATOM 2975 C CA . CYS A 1 375 ? -19.938 27.016 12.133 1 97.12 375 CYS A CA 1
ATOM 2976 C C . CYS A 1 375 ? -19.062 26.844 13.367 1 97.12 375 CYS A C 1
ATOM 2978 O O . CYS A 1 375 ? -19.328 25.969 14.203 1 97.12 375 CYS A O 1
ATOM 2980 N N . LYS A 1 376 ? -18.078 27.688 13.43 1 96.75 376 LYS A N 1
ATOM 2981 C CA . LYS A 1 376 ? -17.172 27.625 14.578 1 96.75 376 LYS A CA 1
ATOM 2982 C C . LYS A 1 376 ? -17.922 27.891 15.883 1 96.75 376 LYS A C 1
ATOM 2984 O O . LYS A 1 376 ? -17.75 27.156 16.859 1 96.75 376 LYS A O 1
ATOM 2989 N N . GLU A 1 377 ? -18.734 28.859 15.891 1 96.81 377 GLU A N 1
ATOM 2990 C CA . GLU A 1 377 ? -19.5 29.219 17.078 1 96.81 377 GLU A CA 1
ATOM 2991 C C . GLU A 1 377 ? -20.484 28.125 17.469 1 96.81 377 GLU A C 1
ATOM 2993 O O . GLU A 1 377 ? -20.625 27.797 18.656 1 96.81 377 GLU A O 1
ATOM 2998 N N . VAL A 1 378 ? -21.094 27.641 16.469 1 97.44 378 VAL A N 1
ATOM 2999 C CA . VAL A 1 378 ? -22.078 26.594 16.703 1 97.44 378 VAL A CA 1
ATOM 3000 C C . VAL A 1 378 ? -21.406 25.359 17.297 1 97.44 378 VAL A C 1
ATOM 3002 O O . VAL A 1 378 ? -21.875 24.797 18.281 1 97.44 378 VAL A O 1
ATOM 3005 N N . CYS A 1 379 ? -20.328 24.938 16.703 1 97.25 379 CYS A N 1
ATOM 3006 C CA . CYS A 1 379 ? -19.625 23.734 17.141 1 97.25 379 CYS A CA 1
ATOM 3007 C C . CYS A 1 379 ? -19.047 23.938 18.531 1 97.25 379 CYS A C 1
ATOM 3009 O O . CYS A 1 379 ? -19.047 23.016 19.359 1 97.25 379 CYS A O 1
ATOM 3011 N N . GLU A 1 380 ? -18.578 25.109 18.781 1 95.94 380 GLU A N 1
ATOM 3012 C CA . GLU A 1 380 ? -18.031 25.406 20.109 1 95.94 380 GLU A CA 1
ATOM 3013 C C . GLU A 1 380 ? -19.141 25.391 21.172 1 95.94 380 GLU A C 1
ATOM 3015 O O . GLU A 1 380 ? -18.938 24.859 22.266 1 95.94 380 GLU A O 1
ATOM 3020 N N . GLU A 1 381 ? -20.234 25.953 20.828 1 96.25 381 GLU A N 1
ATOM 3021 C CA . GLU A 1 381 ? -21.344 25.984 21.766 1 96.25 381 GLU A CA 1
ATOM 3022 C C . GLU A 1 381 ? -21.859 24.578 22.062 1 96.25 381 GLU A C 1
ATOM 3024 O O . GLU A 1 381 ? -22.109 24.234 23.219 1 96.25 381 GLU A O 1
ATOM 3029 N N . ILE A 1 382 ? -22.016 23.812 21.047 1 96.38 382 ILE A N 1
ATOM 3030 C CA . ILE A 1 382 ? -22.547 22.469 21.203 1 96.38 382 ILE A CA 1
ATOM 3031 C C . ILE A 1 382 ? -21.562 21.625 22.016 1 96.38 382 ILE A C 1
ATOM 3033 O O . ILE A 1 382 ? -21.953 20.766 22.797 1 96.38 382 ILE A O 1
ATOM 3037 N N . SER A 1 383 ? -20.281 21.828 21.812 1 94.75 383 SER A N 1
ATOM 3038 C CA . SER A 1 383 ? -19.25 21.047 22.484 1 94.75 383 SER A CA 1
ATOM 3039 C C . SER A 1 383 ? -19.203 21.375 23.984 1 94.75 383 SER A C 1
ATOM 3041 O O . SER A 1 383 ? -18.734 20.562 24.781 1 94.75 383 SER A O 1
ATOM 3043 N N . LYS A 1 384 ? -19.781 22.484 24.328 1 94 384 LYS A N 1
ATOM 3044 C CA . LYS A 1 384 ? -19.781 22.922 25.734 1 94 384 LYS A CA 1
ATOM 3045 C C . LYS A 1 384 ? -21.062 22.484 26.438 1 94 384 LYS A C 1
ATOM 3047 O O . LYS A 1 384 ? -21.141 22.5 27.656 1 94 384 LYS A O 1
ATOM 3052 N N . ASN A 1 385 ? -21.969 22.062 25.625 1 94.56 385 ASN A N 1
ATOM 3053 C CA . ASN A 1 385 ? -23.234 21.609 26.203 1 94.56 385 ASN A CA 1
ATOM 3054 C C . ASN A 1 385 ? -23.141 20.172 26.703 1 94.56 385 ASN A C 1
ATOM 3056 O O . ASN A 1 385 ? -23.266 19.234 25.922 1 94.56 385 ASN A O 1
ATOM 3060 N N . GLU A 1 386 ? -23.156 19.953 27.922 1 91.62 386 GLU A N 1
ATOM 3061 C CA . GLU A 1 386 ? -22.938 18.656 28.547 1 91.62 386 GLU A CA 1
ATOM 3062 C C . GLU A 1 386 ? -24.094 17.703 28.281 1 91.62 386 GLU A C 1
ATOM 3064 O O . GLU A 1 386 ? -23.938 16.484 28.359 1 91.62 386 GLU A O 1
ATOM 3069 N N . LYS A 1 387 ? -25.219 18.297 28 1 91 387 LYS A N 1
ATOM 3070 C CA . LYS A 1 387 ? -26.391 17.453 27.734 1 91 387 LYS A CA 1
ATOM 3071 C C . LYS A 1 387 ? -26.328 16.844 26.344 1 91 387 LYS A C 1
ATOM 3073 O O . LYS A 1 387 ? -26.906 15.789 26.094 1 91 387 LYS A O 1
ATOM 3078 N N . LEU A 1 388 ? -25.594 17.484 25.516 1 92.62 388 LEU A N 1
ATOM 3079 C CA . LEU A 1 388 ? -25.594 17.078 24.125 1 92.62 388 LEU A CA 1
ATOM 3080 C C . LEU A 1 388 ? -24.25 16.469 23.734 1 92.62 388 LEU A C 1
ATOM 3082 O O . LEU A 1 388 ? -24.156 15.656 22.828 1 92.62 388 LEU A O 1
ATOM 3086 N N . TRP A 1 389 ? -23.234 16.891 24.422 1 93.88 389 TRP A N 1
ATOM 3087 C CA . TRP A 1 389 ? -21.875 16.469 24.062 1 93.88 389 TRP A CA 1
ATOM 3088 C C . TRP A 1 389 ? -21.438 15.266 24.891 1 93.88 389 TRP A C 1
ATOM 3090 O O . TRP A 1 389 ? -21.5 15.297 26.125 1 93.88 389 TRP A O 1
ATOM 3100 N N . SER A 1 390 ? -21.078 14.219 24.25 1 87.31 390 SER A N 1
ATOM 3101 C CA . SER A 1 390 ? -20.625 13.008 24.938 1 87.31 390 SER A CA 1
ATOM 3102 C C . SER A 1 390 ? -19.141 12.742 24.656 1 87.31 390 SER A C 1
ATOM 3104 O O . SER A 1 390 ? -18.547 13.391 23.797 1 87.31 390 SER A O 1
ATOM 3106 N N . ASP A 1 391 ? -18.547 11.781 25.359 1 84.25 391 ASP A N 1
ATOM 3107 C CA . ASP A 1 391 ? -17.156 11.391 25.203 1 84.25 391 ASP A CA 1
ATOM 3108 C C . ASP A 1 391 ? -16.922 10.797 23.812 1 84.25 391 ASP A C 1
ATOM 3110 O O . ASP A 1 391 ? -15.773 10.75 23.344 1 84.25 391 ASP A O 1
ATOM 3114 N N . GLY A 1 392 ? -17.969 10.445 23.203 1 88.94 392 GLY A N 1
ATOM 3115 C CA . GLY A 1 392 ? -17.859 9.859 21.891 1 88.94 392 GLY A CA 1
ATOM 3116 C C . GLY A 1 392 ? -18.016 10.875 20.766 1 88.94 392 GLY A C 1
ATOM 3117 O O . GLY A 1 392 ? -18.078 10.516 19.594 1 88.94 392 GLY A O 1
ATOM 3118 N N . CYS A 1 393 ? -18.047 12.164 21.141 1 93.75 393 CYS A N 1
ATOM 3119 C CA . CYS A 1 393 ? -18.172 13.219 20.141 1 93.75 393 CYS A CA 1
ATOM 3120 C C . CYS A 1 393 ? -16.812 13.805 19.812 1 93.75 393 CYS A C 1
ATOM 3122 O O . CYS A 1 393 ? -15.906 13.82 20.656 1 93.75 393 CYS A O 1
ATOM 3124 N N . TYR A 1 394 ? -16.672 14.219 18.594 1 94.62 394 TYR A N 1
ATOM 3125 C CA . TYR A 1 394 ? -15.438 14.875 18.172 1 94.62 394 TYR A CA 1
ATOM 3126 C C . TYR A 1 394 ? -15.727 15.969 17.141 1 94.62 394 TYR A C 1
ATOM 3128 O O . TYR A 1 394 ? -16.391 15.727 16.141 1 94.62 394 TYR A O 1
ATOM 3136 N N . TYR A 1 395 ? -15.289 17.141 17.5 1 96.56 395 TYR A N 1
ATOM 3137 C CA . TYR A 1 395 ? -15.359 18.266 16.562 1 96.56 395 TYR A CA 1
ATOM 3138 C C . TYR A 1 395 ? -14.133 18.297 15.656 1 96.56 395 TYR A C 1
ATOM 3140 O O . TYR A 1 395 ? -13.039 18.656 16.094 1 96.56 395 TYR A O 1
ATOM 3148 N N . ASP A 1 396 ? -14.32 17.859 14.43 1 96 396 ASP A N 1
ATOM 3149 C CA . ASP A 1 396 ? -13.281 17.875 13.398 1 96 396 ASP A CA 1
ATOM 3150 C C . ASP A 1 396 ? -13.25 19.219 12.672 1 96 396 ASP A C 1
ATOM 3152 O O . ASP A 1 396 ? -14.172 19.531 11.914 1 96 396 ASP A O 1
ATOM 3156 N N . THR A 1 397 ? -12.234 19.953 12.914 1 95.38 397 THR A N 1
ATOM 3157 C CA . THR A 1 397 ? -12.078 21.25 12.258 1 95.38 397 THR A CA 1
ATOM 3158 C C . THR A 1 397 ? -10.695 21.375 11.633 1 95.38 397 THR A C 1
ATOM 3160 O O . THR A 1 397 ? -9.719 20.812 12.148 1 95.38 397 THR A O 1
ATOM 3163 N N . TYR A 1 398 ? -10.68 21.984 10.547 1 92.75 398 TYR A N 1
ATOM 3164 C CA . TYR A 1 398 ? -9.43 22.234 9.828 1 92.75 398 TYR A CA 1
ATOM 3165 C C . TYR A 1 398 ? -9.57 23.469 8.93 1 92.75 398 TYR A C 1
ATOM 3167 O O . TYR A 1 398 ? -10.609 23.672 8.312 1 92.75 398 TYR A O 1
ATOM 3175 N N . ASP A 1 399 ? -8.531 24.234 8.961 1 90.31 399 ASP A N 1
ATOM 3176 C CA . ASP A 1 399 ? -8.445 25.406 8.086 1 90.31 399 ASP A CA 1
ATOM 3177 C C . ASP A 1 399 ? -7.219 25.328 7.184 1 90.31 399 ASP A C 1
ATOM 3179 O O . ASP A 1 399 ? -6.086 25.344 7.668 1 90.31 399 ASP A O 1
ATOM 3183 N N . ARG A 1 400 ? -7.488 25.234 5.879 1 90.44 400 ARG A N 1
ATOM 3184 C CA . ARG A 1 400 ? -6.395 25.141 4.918 1 90.44 400 ARG A CA 1
ATOM 3185 C C . ARG A 1 400 ? -6.402 26.312 3.953 1 90.44 400 ARG A C 1
ATOM 3187 O O . ARG A 1 400 ? -7.16 26.328 2.98 1 90.44 400 ARG A O 1
ATOM 3194 N N . PRO A 1 401 ? -5.473 27.234 4.191 1 89.38 401 PRO A N 1
ATOM 3195 C CA . PRO A 1 401 ? -5.328 28.281 3.18 1 89.38 401 PRO A CA 1
ATOM 3196 C C . PRO A 1 401 ? -4.566 27.812 1.942 1 89.38 401 PRO A C 1
ATOM 3198 O O . PRO A 1 401 ? -3.768 26.875 2.025 1 89.38 401 PRO A O 1
ATOM 3201 N N . ILE A 1 402 ? -4.82 28.422 0.828 1 89.88 402 ILE A N 1
ATOM 3202 C CA . ILE A 1 402 ? -4.148 28.062 -0.415 1 89.88 402 ILE A CA 1
ATOM 3203 C C . ILE A 1 402 ? -2.658 28.375 -0.308 1 89.88 402 ILE A C 1
ATOM 3205 O O . ILE A 1 402 ? -1.828 27.656 -0.882 1 89.88 402 ILE A O 1
ATOM 3209 N N . TYR A 1 403 ? -2.342 29.453 0.299 1 90.12 403 TYR A N 1
ATOM 3210 C CA . TYR A 1 403 ? -0.966 29.922 0.39 1 90.12 403 TYR A CA 1
ATOM 3211 C C . TYR A 1 403 ? -0.799 30.891 1.563 1 90.12 403 TYR A C 1
ATOM 3213 O O . TYR A 1 403 ? -1.709 31.656 1.879 1 90.12 403 TYR A O 1
ATOM 3221 N N . LYS A 1 404 ? 0.359 30.781 2.236 1 85.56 404 LYS A N 1
ATOM 3222 C CA . LYS A 1 404 ? 0.726 31.75 3.273 1 85.56 404 LYS A CA 1
ATOM 3223 C C . LYS A 1 404 ? 1.706 32.781 2.736 1 85.56 404 LYS A C 1
ATOM 3225 O O . LYS A 1 404 ? 2.846 32.438 2.402 1 85.56 404 LYS A O 1
ATOM 3230 N N . PRO A 1 405 ? 1.268 33.906 2.771 1 78 405 PRO A N 1
ATOM 3231 C CA . PRO A 1 405 ? 2.137 34.938 2.197 1 78 405 PRO A CA 1
ATOM 3232 C C . PRO A 1 405 ? 3.379 35.188 3.047 1 78 405 PRO A C 1
ATOM 3234 O O . PRO A 1 405 ? 3.455 34.75 4.191 1 78 405 PRO A O 1
ATOM 3237 N N . LYS A 1 406 ? 4.344 35.938 2.443 1 72.31 406 LYS A N 1
ATOM 3238 C CA . LYS A 1 406 ? 5.676 36.188 2.988 1 72.31 406 LYS A CA 1
ATOM 3239 C C . LYS A 1 406 ? 5.598 36.719 4.418 1 72.31 406 LYS A C 1
ATOM 3241 O O . LYS A 1 406 ? 6.359 36.281 5.285 1 72.31 406 LYS A O 1
ATOM 3246 N N . ASN A 1 407 ? 4.789 37.531 4.613 1 66.31 407 ASN A N 1
ATOM 3247 C CA . ASN A 1 407 ? 4.672 38.156 5.918 1 66.31 407 ASN A CA 1
ATOM 3248 C C . ASN A 1 407 ? 4.215 37.188 6.992 1 66.31 407 ASN A C 1
ATOM 3250 O O . ASN A 1 407 ? 4.359 37.438 8.188 1 66.31 407 ASN A O 1
ATOM 3254 N N . MET A 1 408 ? 3.797 36.094 6.484 1 65.38 408 MET A N 1
ATOM 3255 C CA . MET A 1 408 ? 3.283 35.094 7.414 1 65.38 408 MET A CA 1
ATOM 3256 C C . MET A 1 408 ? 4.301 33.969 7.625 1 65.38 408 MET A C 1
ATOM 3258 O O . MET A 1 408 ? 4.234 33.25 8.617 1 65.38 408 MET A O 1
ATOM 3262 N N . VAL A 1 409 ? 5.141 34.031 6.672 1 65.88 409 VAL A N 1
ATOM 3263 C CA . VAL A 1 409 ? 6.129 32.969 6.789 1 65.88 409 VAL A CA 1
ATOM 3264 C C . VAL A 1 409 ? 7.52 33.562 6.961 1 65.88 409 VAL A C 1
ATOM 3266 O O . VAL A 1 409 ? 7.699 34.781 6.855 1 65.88 409 VAL A O 1
ATOM 3269 N N . GLY A 1 410 ? 8.578 32.875 7.316 1 62.03 410 GLY A N 1
ATOM 3270 C CA . GLY A 1 410 ? 9.914 33.219 7.762 1 62.03 410 GLY A CA 1
ATOM 3271 C C . GLY A 1 410 ? 10.797 33.75 6.648 1 62.03 410 GLY A C 1
ATOM 3272 O O . GLY A 1 410 ? 11.992 33.469 6.605 1 62.03 410 GLY A O 1
ATOM 3273 N N . GLY A 1 411 ? 10.18 34.594 5.621 1 69 411 GLY A N 1
ATOM 3274 C CA . GLY A 1 411 ? 11.055 35.281 4.676 1 69 411 GLY A CA 1
ATOM 3275 C C . GLY A 1 411 ? 11.156 34.562 3.34 1 69 411 GLY A C 1
ATOM 3276 O O . GLY A 1 411 ? 10.375 33.625 3.062 1 69 411 GLY A O 1
ATOM 3277 N N . ASP A 1 412 ? 12.195 34.906 2.59 1 73.56 412 ASP A N 1
ATOM 3278 C CA . ASP A 1 412 ? 12.344 34.469 1.199 1 73.56 412 ASP A CA 1
ATOM 3279 C C . ASP A 1 412 ? 12.617 32.969 1.103 1 73.56 412 ASP A C 1
ATOM 3281 O O . ASP A 1 412 ? 12.242 32.344 0.12 1 73.56 412 ASP A O 1
ATOM 3285 N N . THR A 1 413 ? 13.141 32.469 2.119 1 73.75 413 THR A N 1
ATOM 3286 C CA . THR A 1 413 ? 13.516 31.062 2.078 1 73.75 413 THR A CA 1
ATOM 3287 C C . THR A 1 413 ? 12.297 30.172 2.328 1 73.75 413 THR A C 1
ATOM 3289 O O . THR A 1 413 ? 12.336 28.969 2.059 1 73.75 413 THR A O 1
ATOM 3292 N N . GLN A 1 414 ? 11.227 30.75 2.727 1 78 414 GLN A N 1
ATOM 3293 C CA . GLN A 1 414 ? 10.047 29.969 3.092 1 78 414 GLN A CA 1
ATOM 3294 C C . GLN A 1 414 ? 8.883 30.266 2.158 1 78 414 GLN A C 1
ATOM 3296 O O . GLN A 1 414 ? 7.805 29.672 2.301 1 78 414 GLN A O 1
ATOM 3301 N N . GLN A 1 415 ? 9.172 31.172 1.232 1 83.75 415 GLN A N 1
ATOM 3302 C CA . GLN A 1 415 ? 8.094 31.562 0.321 1 83.75 415 GLN A CA 1
ATOM 3303 C C . GLN A 1 415 ? 8.391 31.094 -1.104 1 83.75 415 GLN A C 1
ATOM 3305 O O . GLN A 1 415 ? 9.484 30.594 -1.384 1 83.75 415 GLN A O 1
ATOM 3310 N N . ILE A 1 416 ? 7.426 31.188 -1.919 1 89.69 416 ILE A N 1
ATOM 3311 C CA . ILE A 1 416 ? 7.586 30.922 -3.342 1 89.69 416 ILE A CA 1
ATOM 3312 C C . ILE A 1 416 ? 7.93 32.219 -4.082 1 89.69 416 ILE A C 1
ATOM 3314 O O . ILE A 1 416 ? 7.129 33.156 -4.121 1 89.69 416 ILE A O 1
ATOM 3318 N N . ASN A 1 417 ? 9.133 32.188 -4.633 1 90.31 417 ASN A N 1
ATOM 3319 C CA . ASN A 1 417 ? 9.695 33.406 -5.207 1 90.31 417 ASN A CA 1
ATOM 3320 C C . ASN A 1 417 ? 9.664 33.375 -6.73 1 90.31 417 ASN A C 1
ATOM 3322 O O . ASN A 1 417 ? 9.977 32.375 -7.34 1 90.31 417 ASN A O 1
ATOM 3326 N N . VAL A 1 418 ? 9.305 34.5 -7.293 1 92.38 418 VAL A N 1
ATOM 3327 C CA . VAL A 1 418 ? 9.234 34.656 -8.742 1 92.38 418 VAL A CA 1
ATOM 3328 C C . VAL A 1 418 ? 9.938 35.938 -9.172 1 92.38 418 VAL A C 1
ATOM 3330 O O . VAL A 1 418 ? 9.812 36.969 -8.516 1 92.38 418 VAL A O 1
ATOM 3333 N N . GLU A 1 419 ? 10.703 35.844 -10.172 1 92.81 419 GLU A N 1
ATOM 3334 C CA . GLU A 1 419 ? 11.359 37 -10.734 1 92.81 419 GLU A CA 1
ATOM 3335 C C . GLU A 1 419 ? 10.484 37.688 -11.781 1 92.81 419 GLU A C 1
ATOM 3337 O O . GLU A 1 419 ? 10.07 37.062 -12.758 1 92.81 419 GLU A O 1
ATOM 3342 N N . VAL A 1 420 ? 10.258 38.938 -11.547 1 90 420 VAL A N 1
ATOM 3343 C CA . VAL A 1 420 ? 9.484 39.75 -12.477 1 90 420 VAL A CA 1
ATOM 3344 C C . VAL A 1 420 ? 10.188 41.094 -12.695 1 90 420 VAL A C 1
ATOM 3346 O O . VAL A 1 420 ? 10.367 41.875 -11.758 1 90 420 VAL A O 1
ATOM 3349 N N . GLY A 1 421 ? 10.555 41.375 -13.945 1 87.88 421 GLY A N 1
ATOM 3350 C CA . GLY A 1 421 ? 11.203 42.625 -14.266 1 87.88 421 GLY A CA 1
ATOM 3351 C C . GLY A 1 421 ? 12.508 42.844 -13.516 1 87.88 421 GLY A C 1
ATOM 3352 O O . GLY A 1 421 ? 12.781 43.969 -13.039 1 87.88 421 GLY A O 1
ATOM 3353 N N . GLY A 1 422 ? 13.141 41.844 -13.234 1 86.5 422 GLY A N 1
ATOM 3354 C CA . GLY A 1 422 ? 14.43 41.938 -12.578 1 86.5 422 GLY A CA 1
ATOM 3355 C C . GLY A 1 422 ? 14.336 41.906 -11.062 1 86.5 422 GLY A C 1
ATOM 3356 O O . GLY A 1 422 ? 15.359 41.906 -10.375 1 86.5 422 GLY A O 1
ATOM 3357 N N . LYS A 1 423 ? 13.094 41.938 -10.625 1 90.12 423 LYS A N 1
ATOM 3358 C CA . LYS A 1 423 ? 12.898 41.875 -9.18 1 90.12 423 LYS A CA 1
ATOM 3359 C C . LYS A 1 423 ? 12.312 40.531 -8.75 1 90.12 423 LYS A C 1
ATOM 3361 O O . LYS A 1 423 ? 11.484 39.969 -9.461 1 90.12 423 LYS A O 1
ATOM 3366 N N . ILE A 1 424 ? 12.773 40.094 -7.57 1 90.94 424 ILE A N 1
ATOM 3367 C CA . ILE A 1 424 ? 12.25 38.844 -7.02 1 90.94 424 ILE A CA 1
ATOM 3368 C C . ILE A 1 424 ? 11.156 39.125 -6.004 1 90.94 424 ILE A C 1
ATOM 3370 O O . ILE A 1 424 ? 11.383 39.844 -5.027 1 90.94 424 ILE A O 1
ATOM 3374 N N . VAL A 1 425 ? 9.969 38.625 -6.258 1 89.69 425 VAL A N 1
ATOM 3375 C CA . VAL A 1 425 ? 8.812 38.906 -5.41 1 89.69 425 VAL A CA 1
ATOM 3376 C C . VAL A 1 425 ? 8.125 37.625 -5.016 1 89.69 425 VAL A C 1
ATOM 3378 O O . VAL A 1 425 ? 8.391 36.562 -5.594 1 89.69 425 VAL A O 1
ATOM 3381 N N . ASP A 1 426 ? 7.281 37.719 -4.016 1 90.81 426 ASP A N 1
ATOM 3382 C CA . ASP A 1 426 ? 6.438 36.625 -3.592 1 90.81 426 ASP A CA 1
ATOM 3383 C C . ASP A 1 426 ? 5.371 36.312 -4.637 1 90.81 426 ASP A C 1
ATOM 3385 O O . ASP A 1 426 ? 4.785 37.219 -5.227 1 90.81 426 ASP A O 1
ATOM 3389 N N . ILE A 1 427 ? 5.102 35.062 -4.812 1 90.38 427 ILE A N 1
ATOM 3390 C CA . ILE A 1 427 ? 4.172 34.625 -5.855 1 90.38 427 ILE A CA 1
ATOM 3391 C C . ILE A 1 427 ? 2.801 35.281 -5.613 1 90.38 427 ILE A C 1
ATOM 3393 O O . ILE A 1 427 ? 2.059 35.531 -6.559 1 90.38 427 ILE A O 1
ATOM 3397 N N . ALA A 1 428 ? 2.424 35.5 -4.387 1 89 428 ALA A N 1
ATOM 3398 C CA . ALA A 1 428 ? 1.123 36.094 -4.051 1 89 428 ALA A CA 1
ATOM 3399 C C . ALA A 1 428 ? 0.991 37.5 -4.594 1 89 428 ALA A C 1
ATOM 3401 O O . ALA A 1 428 ? -0.119 38.031 -4.734 1 89 428 ALA A O 1
ATOM 3402 N N . SER A 1 429 ? 2.035 38.094 -4.953 1 86.56 429 SER A N 1
ATOM 3403 C CA . SER A 1 429 ? 2.02 39.469 -5.488 1 86.56 429 SER A CA 1
ATOM 3404 C C . SER A 1 429 ? 1.712 39.469 -6.984 1 86.56 429 SER A C 1
ATOM 3406 O O . SER A 1 429 ? 1.346 40.5 -7.547 1 86.56 429 SER A O 1
ATOM 3408 N N . ILE A 1 430 ? 1.849 38.375 -7.543 1 85.75 430 ILE A N 1
ATOM 3409 C CA . ILE A 1 430 ? 1.729 38.375 -9 1 85.75 430 ILE A CA 1
ATOM 3410 C C . ILE A 1 430 ? 0.56 37.5 -9.43 1 85.75 430 ILE A C 1
ATOM 3412 O O . ILE A 1 430 ? -0.017 37.688 -10.5 1 85.75 430 ILE A O 1
ATOM 3416 N N . SER A 1 431 ? 0.328 36.469 -8.672 1 88.62 431 SER A N 1
ATOM 3417 C CA . SER A 1 431 ? -0.746 35.531 -9.023 1 88.62 431 SER A CA 1
ATOM 3418 C C . SER A 1 431 ? -2.02 35.844 -8.242 1 88.62 431 SER A C 1
ATOM 3420 O O . SER A 1 431 ? -2.096 35.594 -7.043 1 88.62 431 SER A O 1
ATOM 3422 N N . PRO A 1 432 ? -3.066 36.25 -8.891 1 86.88 432 PRO A N 1
ATOM 3423 C CA . PRO A 1 432 ? -4.328 36.5 -8.203 1 86.88 432 PRO A CA 1
ATOM 3424 C C . PRO A 1 432 ? -4.918 35.25 -7.547 1 86.88 432 PRO A C 1
ATOM 3426 O O . PRO A 1 432 ? -5.555 35.344 -6.496 1 86.88 432 PRO A O 1
ATOM 3429 N N . VAL A 1 433 ? -4.688 34.188 -8.156 1 87.5 433 VAL A N 1
ATOM 3430 C CA . VAL A 1 433 ? -5.207 32.938 -7.629 1 87.5 433 VAL A CA 1
ATOM 3431 C C . VAL A 1 433 ? -4.547 32.625 -6.293 1 87.5 433 VAL A C 1
ATOM 3433 O O . VAL A 1 433 ? -5.23 32.312 -5.312 1 87.5 433 VAL A O 1
ATOM 3436 N N . VAL A 1 434 ? -3.27 32.75 -6.254 1 88.12 434 VAL A N 1
ATOM 3437 C CA . VAL A 1 434 ? -2.525 32.438 -5.039 1 88.12 434 VAL A CA 1
ATOM 3438 C C . VAL A 1 434 ? -2.818 33.5 -3.971 1 88.12 434 VAL A C 1
ATOM 3440 O O . VAL A 1 434 ? -2.869 33.188 -2.779 1 88.12 434 VAL A O 1
ATOM 3443 N N . ALA A 1 435 ? -3.141 34.656 -4.453 1 84.81 435 ALA A N 1
ATOM 3444 C CA . ALA A 1 435 ? -3.383 35.781 -3.549 1 84.81 435 ALA A CA 1
ATOM 3445 C C . ALA A 1 435 ? -4.805 35.75 -2.998 1 84.81 435 ALA A C 1
ATOM 3447 O O . ALA A 1 435 ? -5.121 36.438 -2.029 1 84.81 435 ALA A O 1
ATOM 3448 N N . SER A 1 436 ? -5.719 35.031 -3.6 1 79.94 436 SER A N 1
ATOM 3449 C CA . SER A 1 436 ? -7.152 35.062 -3.309 1 79.94 436 SER A CA 1
ATOM 3450 C C . SER A 1 436 ? -7.422 34.719 -1.848 1 79.94 436 SER A C 1
ATOM 3452 O O . SER A 1 436 ? -8.531 34.906 -1.355 1 79.94 436 SER A O 1
ATOM 3454 N N . ALA A 1 437 ? -6.586 34.438 -1.062 1 73.12 437 ALA A N 1
ATOM 3455 C CA . ALA A 1 437 ? -6.797 34.031 0.326 1 73.12 437 ALA A CA 1
ATOM 3456 C C . ALA A 1 437 ? -7.805 32.906 0.416 1 73.12 437 ALA A C 1
ATOM 3458 O O . ALA A 1 437 ? -8.5 32.75 1.422 1 73.12 437 ALA A O 1
ATOM 3459 N N . ALA A 1 438 ? -8.07 32.25 -0.651 1 82.94 438 ALA A N 1
ATOM 3460 C CA . ALA A 1 438 ? -8.953 31.078 -0.631 1 82.94 438 ALA A CA 1
ATOM 3461 C C . ALA A 1 438 ? -8.562 30.109 0.486 1 82.94 438 ALA A C 1
ATOM 3463 O O . ALA A 1 438 ? -7.375 29.891 0.741 1 82.94 438 ALA A O 1
ATOM 3464 N N . SER A 1 439 ? -9.609 29.625 1.199 1 87.62 439 SER A N 1
ATOM 3465 C CA . SER A 1 439 ? -9.398 28.672 2.275 1 87.62 439 SER A CA 1
ATOM 3466 C C . SER A 1 439 ? -10.477 27.594 2.279 1 87.62 439 SER A C 1
ATOM 3468 O O . SER A 1 439 ? -11.625 27.844 1.908 1 87.62 439 SER A O 1
ATOM 3470 N N . PHE A 1 440 ? -10.055 26.453 2.549 1 88.38 440 PHE A N 1
ATOM 3471 C CA . PHE A 1 440 ? -10.977 25.328 2.75 1 88.38 440 PHE A CA 1
ATOM 3472 C C . PHE A 1 440 ? -11.109 25 4.23 1 88.38 440 PHE A C 1
ATOM 3474 O O . PHE A 1 440 ? -10.102 24.844 4.934 1 88.38 440 PHE A O 1
ATOM 3481 N N . ASN A 1 441 ? -12.422 24.984 4.641 1 91.81 441 ASN A N 1
ATOM 3482 C CA . ASN A 1 441 ? -12.695 24.734 6.055 1 91.81 441 ASN A CA 1
ATOM 3483 C C . ASN A 1 441 ? -13.641 23.562 6.238 1 91.81 441 ASN A C 1
ATOM 3485 O O . ASN A 1 441 ? -14.578 23.375 5.457 1 91.81 441 ASN A O 1
ATOM 3489 N N . ILE A 1 442 ? -13.352 22.797 7.211 1 95.12 442 ILE A N 1
ATOM 3490 C CA . ILE A 1 442 ? -14.289 21.75 7.57 1 95.12 442 ILE A CA 1
ATOM 3491 C C . ILE A 1 442 ? -14.758 21.938 9.008 1 95.12 442 ILE A C 1
ATOM 3493 O O . ILE A 1 442 ? -13.984 22.375 9.867 1 95.12 442 ILE A O 1
ATOM 3497 N N . HIS A 1 443 ? -15.992 21.766 9.234 1 97.56 443 HIS A N 1
ATOM 3498 C CA . HIS A 1 443 ? -16.641 21.703 10.539 1 97.56 443 HIS A CA 1
ATOM 3499 C C . HIS A 1 443 ? -17.578 20.516 10.633 1 97.56 443 HIS A C 1
ATOM 3501 O O . HIS A 1 443 ? -18.734 20.578 10.203 1 97.56 443 HIS A O 1
ATOM 3507 N N . ARG A 1 444 ? -17.094 19.484 11.227 1 98.06 444 ARG A N 1
ATOM 3508 C CA . ARG A 1 444 ? -17.844 18.25 11.328 1 98.06 444 ARG A CA 1
ATOM 3509 C C . ARG A 1 444 ? -17.859 17.734 12.766 1 98.06 444 ARG A C 1
ATOM 3511 O O . ARG A 1 444 ? -16.891 17.922 13.508 1 98.06 444 ARG A O 1
ATOM 3518 N N . ILE A 1 445 ? -18.938 17.188 13.109 1 98.06 445 ILE A N 1
ATOM 3519 C CA . ILE A 1 445 ? -19.031 16.578 14.43 1 98.06 445 ILE A CA 1
ATOM 3520 C C . ILE A 1 445 ? -19.297 15.086 14.281 1 98.06 445 ILE A C 1
ATOM 3522 O O . ILE A 1 445 ? -20.391 14.68 13.852 1 98.06 445 ILE A O 1
ATOM 3526 N N . TYR A 1 446 ? -18.312 14.312 14.633 1 97.5 446 TYR A N 1
ATOM 3527 C CA . TYR A 1 446 ? -18.484 12.867 14.703 1 97.5 446 TYR A CA 1
ATOM 3528 C C . TYR A 1 446 ? -19.109 12.469 16.047 1 97.5 446 TYR A C 1
ATOM 3530 O O . TYR A 1 446 ? -18.891 13.133 17.062 1 97.5 446 TYR A O 1
ATOM 3538 N N . TYR A 1 447 ? -19.891 11.375 16.047 1 96.25 447 TYR A N 1
ATOM 3539 C CA . TYR A 1 447 ? -20.531 10.938 17.281 1 96.25 447 TYR A CA 1
ATOM 3540 C C . TYR A 1 447 ? -20.703 9.43 17.312 1 96.25 447 TYR A C 1
ATOM 3542 O O . TYR A 1 447 ? -20.766 8.789 16.266 1 96.25 447 TYR A O 1
ATOM 3550 N N . ASP A 1 448 ? -20.719 8.891 18.484 1 93.75 448 ASP A N 1
ATOM 3551 C CA . ASP A 1 448 ? -21.016 7.484 18.719 1 93.75 448 ASP A CA 1
ATOM 3552 C C . ASP A 1 448 ? -22.516 7.223 18.641 1 93.75 448 ASP A C 1
ATOM 3554 O O . ASP A 1 448 ? -23.297 7.758 19.438 1 93.75 448 ASP A O 1
ATOM 3558 N N . ASP A 1 449 ? -22.906 6.426 17.719 1 93.44 449 ASP A N 1
ATOM 3559 C CA . ASP A 1 449 ? -24.344 6.234 17.469 1 93.44 449 ASP A CA 1
ATOM 3560 C C . ASP A 1 449 ? -24.875 5.027 18.234 1 93.44 449 ASP A C 1
ATOM 3562 O O . ASP A 1 449 ? -25.938 4.488 17.891 1 93.44 449 ASP A O 1
ATOM 3566 N N . ARG A 1 450 ? -24.297 4.555 19.266 1 87.62 450 ARG A N 1
ATOM 3567 C CA . ARG A 1 450 ? -24.766 3.408 20.031 1 87.62 450 ARG A CA 1
ATOM 3568 C C . ARG A 1 450 ? -26.062 3.738 20.781 1 87.62 450 ARG A C 1
ATOM 3570 O O . ARG A 1 450 ? -26.875 2.854 21.031 1 87.62 450 ARG A O 1
ATOM 3577 N N . VAL A 1 451 ? -26.078 5.059 21.109 1 86.12 451 VAL A N 1
ATOM 3578 C CA . VAL A 1 451 ? -27.312 5.52 21.734 1 86.12 451 VAL A CA 1
ATOM 3579 C C . VAL A 1 451 ? -28.328 5.871 20.641 1 86.12 451 VAL A C 1
ATOM 3581 O O . VAL A 1 451 ? -28.125 6.801 19.859 1 86.12 451 VAL A O 1
ATOM 3584 N N . ALA A 1 452 ? -29.391 5.191 20.672 1 89.62 452 ALA A N 1
ATOM 3585 C CA . ALA A 1 452 ? -30.406 5.355 19.641 1 89.62 452 ALA A CA 1
ATOM 3586 C C . ALA A 1 452 ? -30.969 6.77 19.656 1 89.62 452 ALA A C 1
ATOM 3588 O O . ALA A 1 452 ? -31.266 7.324 20.719 1 89.62 452 ALA A O 1
ATOM 3589 N N . GLY A 1 453 ? -31.031 7.352 18.5 1 91.69 453 GLY A N 1
ATOM 3590 C CA . GLY A 1 453 ? -31.656 8.648 18.344 1 91.69 453 GLY A CA 1
ATOM 3591 C C . GLY A 1 453 ? -30.719 9.812 18.594 1 91.69 453 GLY A C 1
ATOM 3592 O O . GLY A 1 453 ? -31.047 10.961 18.297 1 91.69 453 GLY A O 1
ATOM 3593 N N . TYR A 1 454 ? -29.609 9.523 19.125 1 92.94 454 TYR A N 1
ATOM 3594 C CA . TYR A 1 454 ? -28.656 10.578 19.5 1 92.94 454 TYR A CA 1
ATOM 3595 C C . TYR A 1 454 ? -28.312 11.438 18.281 1 92.94 454 TYR A C 1
ATOM 3597 O O . TYR A 1 454 ? -28.25 12.664 18.391 1 92.94 454 TYR A O 1
ATOM 3605 N N . GLY A 1 455 ? -28.078 10.883 17.109 1 94.62 455 GLY A N 1
ATOM 3606 C CA . GLY A 1 455 ? -27.75 11.609 15.898 1 94.62 455 GLY A CA 1
ATOM 3607 C C . GLY A 1 455 ? -28.812 12.609 15.492 1 94.62 455 GLY A C 1
ATOM 3608 O O . GLY A 1 455 ? -28.5 13.727 15.078 1 94.62 455 GLY A O 1
ATOM 3609 N N . GLN A 1 456 ? -30.031 12.164 15.695 1 95.88 456 GLN A N 1
ATOM 3610 C CA . GLN A 1 456 ? -31.141 13.031 15.32 1 95.88 456 GLN A CA 1
ATOM 3611 C C . GLN A 1 456 ? -31.266 14.203 16.281 1 95.88 456 GLN A C 1
ATOM 3613 O O . GLN A 1 456 ? -31.578 15.328 15.875 1 95.88 456 GLN A O 1
ATOM 3618 N N . ILE A 1 457 ? -31.094 13.898 17.5 1 95.81 457 ILE A N 1
ATOM 3619 C CA . ILE A 1 457 ? -31.156 14.938 18.516 1 95.81 457 ILE A CA 1
ATOM 3620 C C . ILE A 1 457 ? -30.062 15.969 18.266 1 95.81 457 ILE A C 1
ATOM 3622 O O . ILE A 1 457 ? -30.312 17.172 18.297 1 95.81 457 ILE A O 1
ATOM 3626 N N . LEU A 1 458 ? -28.891 15.477 18.031 1 96.12 458 LEU A N 1
ATOM 3627 C CA . LEU A 1 458 ? -27.75 16.344 17.75 1 96.12 458 LEU A CA 1
ATOM 3628 C C . LEU A 1 458 ? -28 17.188 16.5 1 96.12 458 LEU A C 1
ATOM 3630 O O . LEU A 1 458 ? -27.703 18.391 16.484 1 96.12 458 LEU A O 1
ATOM 3634 N N . GLU A 1 459 ? -28.5 16.594 15.492 1 96.69 459 GLU A N 1
ATOM 3635 C CA . GLU A 1 459 ? -28.797 17.297 14.25 1 96.69 459 GLU A CA 1
ATOM 3636 C C . GLU A 1 459 ? -29.797 18.422 14.477 1 96.69 459 GLU A C 1
ATOM 3638 O O . GLU A 1 459 ? -29.609 19.531 13.961 1 96.69 459 GLU A O 1
ATOM 3643 N N . THR A 1 460 ? -30.859 18.109 15.211 1 97 460 THR A N 1
ATOM 3644 C CA . THR A 1 460 ? -31.891 19.094 15.492 1 97 460 THR A CA 1
ATOM 3645 C C . THR A 1 460 ? -31.312 20.297 16.234 1 97 460 THR A C 1
ATOM 3647 O O . THR A 1 460 ? -31.578 21.438 15.875 1 97 460 THR A O 1
ATOM 3650 N N . GLU A 1 461 ? -30.562 20 17.219 1 97.06 461 GLU A N 1
ATOM 3651 C CA . GLU A 1 461 ? -29.969 21.078 18 1 97.06 461 GLU A CA 1
ATOM 3652 C C . GLU A 1 461 ? -29 21.891 17.172 1 97.06 461 GLU A C 1
ATOM 3654 O O . GLU A 1 461 ? -28.906 23.109 17.328 1 97.06 461 GLU A O 1
ATOM 3659 N N . LEU A 1 462 ? -28.25 21.266 16.297 1 97.44 462 LEU A N 1
ATOM 3660 C CA . LEU A 1 462 ? -27.312 21.953 15.414 1 97.44 462 LEU A CA 1
ATOM 3661 C C . LEU A 1 462 ? -28.047 22.906 14.484 1 97.44 462 LEU A C 1
ATOM 3663 O O . LEU A 1 462 ? -27.625 24.047 14.297 1 97.44 462 LEU A O 1
ATOM 3667 N N . ARG A 1 463 ? -29.125 22.469 13.945 1 97 463 ARG A N 1
ATOM 3668 C CA . ARG A 1 463 ? -29.891 23.297 13.031 1 97 463 ARG A CA 1
ATOM 3669 C C . ARG A 1 463 ? -30.484 24.5 13.75 1 97 463 ARG A C 1
ATOM 3671 O O . ARG A 1 463 ? -30.547 25.609 13.195 1 97 463 ARG A O 1
ATOM 3678 N N . ILE A 1 464 ? -30.922 24.266 15.008 1 96.56 464 ILE A N 1
ATOM 3679 C CA . ILE A 1 464 ? -31.453 25.359 15.82 1 96.56 464 ILE A CA 1
ATOM 3680 C C . ILE A 1 464 ? -30.359 26.391 16.078 1 96.56 464 ILE A C 1
ATOM 3682 O O . ILE A 1 464 ? -30.578 27.594 15.914 1 96.56 464 ILE A O 1
ATOM 3686 N N . LEU A 1 465 ? -29.25 25.938 16.469 1 96.56 465 LEU A N 1
ATOM 3687 C CA . LEU A 1 465 ? -28.141 26.828 16.781 1 96.56 465 LEU A CA 1
ATOM 3688 C C . LEU A 1 465 ? -27.656 27.562 15.539 1 96.56 465 LEU A C 1
ATOM 3690 O O . LEU A 1 465 ? -27.281 28.734 15.617 1 96.56 465 LEU A O 1
ATOM 3694 N N . ILE A 1 466 ? -27.594 26.891 14.375 1 96.5 466 ILE A N 1
ATOM 3695 C CA . ILE A 1 466 ? -27.188 27.516 13.117 1 96.5 466 ILE A CA 1
ATOM 3696 C C . ILE A 1 466 ? -28.125 28.656 12.773 1 96.5 466 ILE A C 1
ATOM 3698 O O . ILE A 1 466 ? -27.672 29.766 12.43 1 96.5 466 ILE A O 1
ATOM 3702 N N . ALA A 1 467 ? -29.406 28.375 12.93 1 94.31 467 ALA A N 1
ATOM 3703 C CA . ALA A 1 467 ? -30.391 29.422 12.633 1 94.31 467 ALA A CA 1
ATOM 3704 C C . ALA A 1 467 ? -30.234 30.609 13.562 1 94.31 467 ALA A C 1
ATOM 3706 O O . ALA A 1 467 ? -30.328 31.766 13.125 1 94.31 467 ALA A O 1
ATOM 3707 N N . LYS A 1 468 ? -29.984 30.297 14.75 1 94.94 468 LYS A N 1
ATOM 3708 C CA . LYS A 1 468 ? -29.812 31.344 15.758 1 94.94 468 LYS A CA 1
ATOM 3709 C C . LYS A 1 468 ? -28.594 32.219 15.445 1 94.94 468 LYS A C 1
ATOM 3711 O O . LYS A 1 468 ? -28.656 33.438 15.5 1 94.94 468 LYS A O 1
ATOM 3716 N N . LYS A 1 469 ? -27.516 31.562 15.102 1 94.5 469 LYS A N 1
ATOM 3717 C CA . LYS A 1 469 ? -26.266 32.281 14.875 1 94.5 469 LYS A CA 1
ATOM 3718 C C . LYS A 1 469 ? -26.297 33.031 13.555 1 94.5 469 LYS A C 1
ATOM 3720 O O . LYS A 1 469 ? -25.688 34.094 13.43 1 94.5 469 LYS A O 1
ATOM 3725 N N . LEU A 1 470 ? -27 32.531 12.555 1 91.44 470 LEU A N 1
ATOM 3726 C CA . LEU A 1 470 ? -27.125 33.219 11.273 1 91.44 470 LEU A CA 1
ATOM 3727 C C . LEU A 1 470 ? -27.984 34.469 11.414 1 91.44 470 LEU A C 1
ATOM 3729 O O . LEU A 1 470 ? -27.719 35.5 10.758 1 91.44 470 LEU A O 1
ATOM 3733 N N . SER A 1 471 ? -28.984 34.438 12.289 1 87 471 SER A N 1
ATOM 3734 C CA . SER A 1 471 ? -29.828 35.594 12.531 1 87 471 SER A CA 1
ATOM 3735 C C . SER A 1 471 ? -29.078 36.656 13.32 1 87 471 SER A C 1
ATOM 3737 O O . SER A 1 471 ? -29.281 37.844 13.094 1 87 471 SER A O 1
ATOM 3739 N N . ALA A 1 472 ? -28.234 36.281 14.188 1 82.25 472 ALA A N 1
ATOM 3740 C CA . ALA A 1 472 ? -27.484 37.219 15.023 1 82.25 472 ALA A CA 1
ATOM 3741 C C . ALA A 1 472 ? -26.391 37.906 14.211 1 82.25 472 ALA A C 1
ATOM 3743 O O . ALA A 1 472 ? -26.016 39.062 14.5 1 82.25 472 ALA A O 1
ATOM 3744 N N . ALA A 1 473 ? -25.844 37.281 13.281 1 71.75 473 ALA A N 1
ATOM 3745 C CA . ALA A 1 473 ? -24.781 37.844 12.461 1 71.75 473 ALA A CA 1
ATOM 3746 C C . ALA A 1 473 ? -25.297 38.906 11.508 1 71.75 473 ALA A C 1
ATOM 3748 O O . ALA A 1 473 ? -24.531 39.719 10.969 1 71.75 473 ALA A O 1
ATOM 3749 N N . GLU A 1 474 ? -26.562 38.969 11.266 1 67.56 474 GLU A N 1
ATOM 3750 C CA . GLU A 1 474 ? -27.203 40 10.43 1 67.56 474 GLU A CA 1
ATOM 3751 C C . GLU A 1 474 ? -27.391 41.312 11.18 1 67.56 474 GLU A C 1
ATOM 3753 O O . GLU A 1 474 ? -27.531 42.344 10.57 1 67.56 474 GLU A O 1
ATOM 3758 N N . GLU A 1 475 ? -27.406 41.188 12.539 1 54.19 475 GLU A N 1
ATOM 3759 C CA . GLU A 1 475 ? -27.531 42.406 13.32 1 54.19 475 GLU A CA 1
ATOM 3760 C C . GLU A 1 475 ? -26.172 43.062 13.555 1 54.19 475 GLU A C 1
ATOM 3762 O O . GLU A 1 475 ? -26.047 44.281 13.539 1 54.19 475 GLU A O 1
ATOM 3767 N N . MET B 1 1 ? -31.938 4.41 -8.664 1 47.94 1 MET B N 1
ATOM 3768 C CA . MET B 1 1 ? -31 4.328 -7.562 1 47.94 1 MET B CA 1
ATOM 3769 C C . MET B 1 1 ? -29.594 4.711 -8.016 1 47.94 1 MET B C 1
ATOM 3771 O O . MET B 1 1 ? -29.156 4.312 -9.102 1 47.94 1 MET B O 1
ATOM 3775 N N . ILE B 1 2 ? -29.062 5.75 -7.551 1 57.78 2 ILE B N 1
ATOM 3776 C CA . ILE B 1 2 ? -27.828 6.41 -7.965 1 57.78 2 ILE B CA 1
ATOM 3777 C C . ILE B 1 2 ? -26.672 5.426 -7.887 1 57.78 2 ILE B C 1
ATOM 3779 O O . ILE B 1 2 ? -26.516 4.707 -6.898 1 57.78 2 ILE B O 1
ATOM 3783 N N . ALA B 1 3 ? -26.016 5.059 -8.992 1 71.94 3 ALA B N 1
ATOM 3784 C CA . ALA B 1 3 ? -24.812 4.242 -9.125 1 71.94 3 ALA B CA 1
ATOM 3785 C C . ALA B 1 3 ? -23.766 4.648 -8.102 1 71.94 3 ALA B C 1
ATOM 3787 O O . ALA B 1 3 ? -23.578 5.836 -7.828 1 71.94 3 ALA B O 1
ATOM 3788 N N . LYS B 1 4 ? -23.391 3.615 -7.305 1 83.88 4 LYS B N 1
ATOM 3789 C CA . LYS B 1 4 ? -22.25 3.844 -6.422 1 83.88 4 LYS B CA 1
ATOM 3790 C C . LYS B 1 4 ? -20.938 3.578 -7.141 1 83.88 4 LYS B C 1
ATOM 3792 O O . LYS B 1 4 ? -20.875 2.744 -8.047 1 83.88 4 LYS B O 1
ATOM 3797 N N . MET B 1 5 ? -20.031 4.441 -6.898 1 90.5 5 MET B N 1
ATOM 3798 C CA . MET B 1 5 ? -18.75 4.336 -7.613 1 90.5 5 MET B CA 1
ATOM 3799 C C . MET B 1 5 ? -17.578 4.414 -6.648 1 90.5 5 MET B C 1
ATOM 3801 O O . MET B 1 5 ? -17.672 5.07 -5.609 1 90.5 5 MET B O 1
ATOM 3805 N N . ILE B 1 6 ? -16.594 3.645 -6.93 1 93.75 6 ILE B N 1
ATOM 3806 C CA . ILE B 1 6 ? -15.328 3.674 -6.203 1 93.75 6 ILE B CA 1
ATOM 3807 C C . ILE B 1 6 ? -14.195 4.051 -7.152 1 93.75 6 ILE B C 1
ATOM 3809 O O . ILE B 1 6 ? -14.062 3.469 -8.234 1 93.75 6 ILE B O 1
ATOM 3813 N N . LYS B 1 7 ? -13.352 4.98 -6.77 1 93.19 7 LYS B N 1
ATOM 3814 C CA . LYS B 1 7 ? -12.25 5.422 -7.617 1 93.19 7 LYS B CA 1
ATOM 3815 C C . LYS B 1 7 ? -11.148 4.367 -7.68 1 93.19 7 LYS B C 1
ATOM 3817 O O . LYS B 1 7 ? -10.828 3.74 -6.668 1 93.19 7 LYS B O 1
ATOM 3822 N N . ASP B 1 8 ? -10.633 4.152 -8.852 1 94.94 8 ASP B N 1
ATOM 3823 C CA . ASP B 1 8 ? -9.547 3.221 -9.125 1 94.94 8 ASP B CA 1
ATOM 3824 C C . ASP B 1 8 ? -8.555 3.809 -10.133 1 94.94 8 ASP B C 1
ATOM 3826 O O . ASP B 1 8 ? -8.961 4.293 -11.195 1 94.94 8 ASP B O 1
ATOM 3830 N N . PRO B 1 9 ? -7.293 3.812 -9.766 1 94.25 9 PRO B N 1
ATOM 3831 C CA . PRO B 1 9 ? -6.324 4.449 -10.664 1 94.25 9 PRO B CA 1
ATOM 3832 C C . PRO B 1 9 ? -6.188 3.723 -12 1 94.25 9 PRO B C 1
ATOM 3834 O O . PRO B 1 9 ? -5.77 4.324 -12.992 1 94.25 9 PRO B O 1
ATOM 3837 N N . ILE B 1 10 ? -6.566 2.484 -12.086 1 94.69 10 ILE B N 1
ATOM 3838 C CA . ILE B 1 10 ? -6.355 1.689 -13.297 1 94.69 10 ILE B CA 1
ATOM 3839 C C . ILE B 1 10 ? -7.59 1.765 -14.188 1 94.69 10 ILE B C 1
ATOM 3841 O O . ILE B 1 10 ? -7.48 2.016 -15.391 1 94.69 10 ILE B O 1
ATOM 3845 N N . HIS B 1 11 ? -8.75 1.64 -13.555 1 95 11 HIS B N 1
ATOM 3846 C CA . HIS B 1 11 ? -9.961 1.476 -14.336 1 95 11 HIS B CA 1
ATOM 3847 C C . HIS B 1 11 ? -10.875 2.691 -14.203 1 95 11 HIS B C 1
ATOM 3849 O O . HIS B 1 11 ? -12.008 2.68 -14.688 1 95 11 HIS B O 1
ATOM 3855 N N . GLY B 1 12 ? -10.422 3.723 -13.578 1 92.38 12 GLY B N 1
ATOM 3856 C CA . GLY B 1 12 ? -11.211 4.926 -13.383 1 92.38 12 GLY B CA 1
ATOM 3857 C C . GLY B 1 12 ? -12.227 4.797 -12.273 1 92.38 12 GLY B C 1
ATOM 3858 O O . GLY B 1 12 ? -11.961 5.168 -11.125 1 92.38 12 GLY B O 1
ATOM 3859 N N . PHE B 1 13 ? -13.391 4.227 -12.594 1 92.12 13 PHE B N 1
ATOM 3860 C CA . PHE B 1 13 ? -14.43 3.988 -11.602 1 92.12 13 PHE B CA 1
ATOM 3861 C C . PHE B 1 13 ? -14.891 2.533 -11.641 1 92.12 13 PHE B C 1
ATOM 3863 O O . PHE B 1 13 ? -15.055 1.954 -12.711 1 92.12 13 PHE B O 1
ATOM 3870 N N . VAL B 1 14 ? -14.953 2.016 -10.484 1 95.44 14 VAL B N 1
ATOM 3871 C CA . VAL B 1 14 ? -15.672 0.755 -10.312 1 95.44 14 VAL B CA 1
ATOM 3872 C C . VAL B 1 14 ? -17.141 1.035 -9.969 1 95.44 14 VAL B C 1
ATOM 3874 O O . VAL B 1 14 ? -17.438 1.511 -8.867 1 95.44 14 VAL B O 1
ATOM 3877 N N . GLU B 1 15 ? -17.938 0.699 -10.859 1 94.38 15 GLU B N 1
ATOM 3878 C CA . GLU B 1 15 ? -19.344 1.098 -10.727 1 94.38 15 GLU B CA 1
ATOM 3879 C C . GLU B 1 15 ? -20.219 -0.084 -10.32 1 94.38 15 GLU B C 1
ATOM 3881 O O . GLU B 1 15 ? -20 -1.209 -10.773 1 94.38 15 GLU B O 1
ATOM 3886 N N . PHE B 1 16 ? -21.094 0.144 -9.461 1 95.69 16 PHE B N 1
ATOM 3887 C CA . PHE B 1 16 ? -22.141 -0.797 -9.055 1 95.69 16 PHE B CA 1
ATOM 3888 C C . PHE B 1 16 ? -23.516 -0.275 -9.422 1 95.69 16 PHE B C 1
ATOM 3890 O O . PHE B 1 16 ? -23.953 0.764 -8.922 1 95.69 16 PHE B O 1
ATOM 3897 N N . GLU B 1 17 ? -24.156 -0.981 -10.312 1 93.62 17 GLU B N 1
ATOM 3898 C CA . GLU B 1 17 ? -25.453 -0.544 -10.836 1 93.62 17 GLU B CA 1
ATOM 3899 C C . GLU B 1 17 ? -26.531 -1.57 -10.539 1 93.62 17 GLU B C 1
ATOM 3901 O O . GLU B 1 17 ? -26.312 -2.777 -10.641 1 93.62 17 GLU B O 1
ATOM 3906 N N . GLY B 1 18 ? -27.703 -1.039 -10.211 1 91.69 18 GLY B N 1
ATOM 3907 C CA . GLY B 1 18 ? -28.828 -1.931 -9.977 1 91.69 18 GLY B CA 1
ATOM 3908 C C . GLY B 1 18 ? -28.781 -2.611 -8.625 1 91.69 18 GLY B C 1
ATOM 3909 O O . GLY B 1 18 ? -27.797 -2.467 -7.883 1 91.69 18 GLY B O 1
ATOM 3910 N N . ASN B 1 19 ? -29.766 -3.355 -8.32 1 90.44 19 ASN B N 1
ATOM 3911 C CA . ASN B 1 19 ? -29.938 -3.936 -6.988 1 90.44 19 ASN B CA 1
ATOM 3912 C C . ASN B 1 19 ? -28.906 -5.027 -6.719 1 90.44 19 ASN B C 1
ATOM 3914 O O . ASN B 1 19 ? -28.312 -5.062 -5.645 1 90.44 19 ASN B O 1
ATOM 3918 N N . ALA B 1 20 ? -28.75 -5.844 -7.711 1 92.25 20 ALA B N 1
ATOM 3919 C CA . ALA B 1 20 ? -27.859 -6.973 -7.512 1 92.25 20 ALA B CA 1
ATOM 3920 C C . ALA B 1 20 ? -26.422 -6.5 -7.289 1 92.25 20 ALA B C 1
ATOM 3922 O O . ALA B 1 20 ? -25.734 -6.977 -6.379 1 92.25 20 ALA B O 1
ATOM 3923 N N . GLU B 1 21 ? -25.984 -5.566 -8.102 1 95.06 21 GLU B N 1
ATOM 3924 C CA . GLU B 1 21 ? -24.625 -5.066 -7.953 1 95.06 21 GLU B CA 1
ATOM 3925 C C . GLU B 1 21 ? -24.469 -4.262 -6.668 1 95.06 21 GLU B C 1
ATOM 3927 O O . GLU B 1 21 ? -23.406 -4.281 -6.043 1 95.06 21 GLU B O 1
ATOM 3932 N N . ASN B 1 22 ? -25.469 -3.58 -6.289 1 94.19 22 ASN B N 1
ATOM 3933 C CA . ASN B 1 22 ? -25.391 -2.834 -5.039 1 94.19 22 ASN B CA 1
ATOM 3934 C C . ASN B 1 22 ? -25.312 -3.766 -3.832 1 94.19 22 ASN B C 1
ATOM 3936 O O . ASN B 1 22 ? -24.672 -3.441 -2.832 1 94.19 22 ASN B O 1
ATOM 3940 N N . ALA B 1 23 ? -25.969 -4.84 -3.99 1 93.31 23 ALA B N 1
ATOM 3941 C CA . ALA B 1 23 ? -25.828 -5.848 -2.947 1 93.31 23 ALA B CA 1
ATOM 3942 C C . ALA B 1 23 ? -24.391 -6.344 -2.865 1 93.31 23 ALA B C 1
ATOM 3944 O O . ALA B 1 23 ? -23.859 -6.594 -1.772 1 93.31 23 ALA B O 1
ATOM 3945 N N . LEU B 1 24 ? -23.781 -6.547 -4.012 1 95.25 24 LEU B N 1
ATOM 3946 C CA . LEU B 1 24 ? -22.359 -6.914 -4.035 1 95.25 24 LEU B CA 1
ATOM 3947 C C . LEU B 1 24 ? -21.516 -5.816 -3.412 1 95.25 24 LEU B C 1
ATOM 3949 O O . LEU B 1 24 ? -20.531 -6.105 -2.717 1 95.25 24 LEU B O 1
ATOM 3953 N N . LYS B 1 25 ? -21.828 -4.598 -3.668 1 95.19 25 LYS B N 1
ATOM 3954 C CA . LYS B 1 25 ? -21.109 -3.477 -3.057 1 95.19 25 LYS B CA 1
ATOM 3955 C C . LYS B 1 25 ? -21.203 -3.533 -1.534 1 95.19 25 LYS B C 1
ATOM 3957 O O . LYS B 1 25 ? -20.219 -3.281 -0.838 1 95.19 25 LYS B O 1
ATOM 3962 N N . ASP B 1 26 ? -22.359 -3.879 -1.072 1 92.75 26 ASP B N 1
ATOM 3963 C CA . ASP B 1 26 ? -22.547 -3.988 0.372 1 92.75 26 ASP B CA 1
ATOM 3964 C C . ASP B 1 26 ? -21.641 -5.074 0.961 1 92.75 26 ASP B C 1
ATOM 3966 O O . ASP B 1 26 ? -21.188 -4.961 2.105 1 92.75 26 ASP B O 1
ATOM 3970 N N . LEU B 1 27 ? -21.359 -6.055 0.176 1 94.38 27 LEU B N 1
ATOM 3971 C CA . LEU B 1 27 ? -20.5 -7.156 0.596 1 94.38 27 LEU B CA 1
ATOM 3972 C C . LEU B 1 27 ? -19.062 -6.672 0.822 1 94.38 27 LEU B C 1
ATOM 3974 O O . LEU B 1 27 ? -18.281 -7.34 1.5 1 94.38 27 LEU B O 1
ATOM 3978 N N . LEU B 1 28 ? -18.734 -5.504 0.299 1 95.06 28 LEU B N 1
ATOM 3979 C CA . LEU B 1 28 ? -17.391 -4.961 0.464 1 95.06 28 LEU B CA 1
ATOM 3980 C C . LEU B 1 28 ? -17.094 -4.676 1.933 1 95.06 28 LEU B C 1
ATOM 3982 O O . LEU B 1 28 ? -15.938 -4.609 2.336 1 95.06 28 LEU B O 1
ATOM 3986 N N . SER B 1 29 ? -18.109 -4.527 2.732 1 93.62 29 SER B N 1
ATOM 3987 C CA . SER B 1 29 ? -17.938 -4.215 4.148 1 93.62 29 SER B CA 1
ATOM 3988 C C . SER B 1 29 ? -17.844 -5.484 4.988 1 93.62 29 SER B C 1
ATOM 3990 O O . SER B 1 29 ? -17.625 -5.422 6.199 1 93.62 29 SER B O 1
ATOM 3992 N N . ASP B 1 30 ? -18.094 -6.641 4.305 1 95.44 30 ASP B N 1
ATOM 3993 C CA . ASP B 1 30 ? -18 -7.906 5.023 1 95.44 30 ASP B CA 1
ATOM 3994 C C . ASP B 1 30 ? -16.578 -8.117 5.566 1 95.44 30 ASP B C 1
ATOM 3996 O O . ASP B 1 30 ? -15.602 -7.816 4.887 1 95.44 30 ASP B O 1
ATOM 4000 N N . PRO B 1 31 ? -16.469 -8.672 6.785 1 94.25 31 PRO B N 1
ATOM 4001 C CA . PRO B 1 31 ? -15.156 -8.828 7.406 1 94.25 31 PRO B CA 1
ATOM 4002 C C . PRO B 1 31 ? -14.195 -9.656 6.551 1 94.25 31 PRO B C 1
ATOM 4004 O O . PRO B 1 31 ? -13 -9.359 6.496 1 94.25 31 PRO B O 1
ATOM 4007 N N . PHE B 1 32 ? -14.727 -10.688 5.906 1 96.19 32 PHE B N 1
ATOM 4008 C CA . PHE B 1 32 ? -13.867 -11.531 5.086 1 96.19 32 PHE B CA 1
ATOM 4009 C C . PHE B 1 32 ? -13.32 -10.75 3.9 1 96.19 32 PHE B C 1
ATOM 4011 O O . PHE B 1 32 ? -12.172 -10.961 3.492 1 96.19 32 PHE B O 1
ATOM 4018 N N . PHE B 1 33 ? -14.094 -9.859 3.357 1 96.88 33 PHE B N 1
ATOM 4019 C CA . PHE B 1 33 ? -13.609 -9.047 2.244 1 96.88 33 PHE B CA 1
ATOM 4020 C C . PHE B 1 33 ? -12.711 -7.922 2.74 1 96.88 33 PHE B C 1
ATOM 4022 O O . PHE B 1 33 ? -11.688 -7.617 2.121 1 96.88 33 PHE B O 1
ATOM 4029 N N . GLN B 1 34 ? -13.062 -7.281 3.906 1 96.25 34 GLN B N 1
ATOM 4030 C CA . GLN B 1 34 ? -12.258 -6.207 4.48 1 96.25 34 GLN B CA 1
ATOM 4031 C C . GLN B 1 34 ? -10.852 -6.688 4.812 1 96.25 34 GLN B C 1
ATOM 4033 O O . GLN B 1 34 ? -9.883 -5.926 4.711 1 96.25 34 GLN B O 1
ATOM 4038 N N . ARG B 1 35 ? -10.75 -7.953 5.148 1 95.75 35 ARG B N 1
ATOM 4039 C CA . ARG B 1 35 ? -9.453 -8.539 5.465 1 95.75 35 ARG B CA 1
ATOM 4040 C C . ARG B 1 35 ? -8.484 -8.398 4.297 1 95.75 35 ARG B C 1
ATOM 4042 O O . ARG B 1 35 ? -7.285 -8.219 4.496 1 95.75 35 ARG B O 1
ATOM 4049 N N . LEU B 1 36 ? -8.992 -8.336 3.09 1 97.19 36 LEU B N 1
ATOM 4050 C CA . LEU B 1 36 ? -8.164 -8.281 1.887 1 97.19 36 LEU B CA 1
ATOM 4051 C C . LEU B 1 36 ? -7.395 -6.969 1.812 1 97.19 36 LEU B C 1
ATOM 4053 O O . LEU B 1 36 ? -6.418 -6.859 1.069 1 97.19 36 LEU B O 1
ATOM 4057 N N . ARG B 1 37 ? -7.812 -5.934 2.594 1 96.75 37 ARG B N 1
ATOM 4058 C CA . ARG B 1 37 ? -7.066 -4.68 2.664 1 96.75 37 ARG B CA 1
ATOM 4059 C C . ARG B 1 37 ? -5.684 -4.895 3.268 1 96.75 37 ARG B C 1
ATOM 4061 O O . ARG B 1 37 ? -4.758 -4.121 3.01 1 96.75 37 ARG B O 1
ATOM 4068 N N . ARG B 1 38 ? -5.613 -5.945 4.031 1 96.75 38 ARG B N 1
ATOM 4069 C CA . ARG B 1 38 ? -4.387 -6.195 4.777 1 96.75 38 ARG B CA 1
ATOM 4070 C C . ARG B 1 38 ? -3.641 -7.402 4.219 1 96.75 38 ARG B C 1
ATOM 4072 O O . ARG B 1 38 ? -2.812 -8 4.906 1 96.75 38 ARG B O 1
ATOM 4079 N N . VAL B 1 39 ? -4.023 -7.812 3.008 1 97.38 39 VAL B N 1
ATOM 4080 C CA . VAL B 1 39 ? -3.305 -8.82 2.232 1 97.38 39 VAL B CA 1
ATOM 4081 C C . VAL B 1 39 ? -2.797 -8.203 0.932 1 97.38 39 VAL B C 1
ATOM 4083 O O . VAL B 1 39 ? -3.584 -7.879 0.04 1 97.38 39 VAL B O 1
ATOM 4086 N N . LYS B 1 40 ? -1.484 -8.062 0.878 1 97.56 40 LYS B N 1
ATOM 4087 C CA . LYS B 1 40 ? -0.895 -7.434 -0.3 1 97.56 40 LYS B CA 1
ATOM 4088 C C . LYS B 1 40 ? -1.025 -8.336 -1.525 1 97.56 40 LYS B C 1
ATOM 4090 O O . LYS B 1 40 ? -0.889 -9.555 -1.423 1 97.56 40 LYS B O 1
ATOM 4095 N N . GLN B 1 41 ? -1.157 -7.719 -2.705 1 97.44 41 GLN B N 1
ATOM 4096 C CA . GLN B 1 41 ? -1.24 -8.438 -3.971 1 97.44 41 GLN B CA 1
ATOM 4097 C C . GLN B 1 41 ? 0.09 -9.102 -4.316 1 97.44 41 GLN B C 1
ATOM 4099 O O . GLN B 1 41 ? 0.116 -10.188 -4.898 1 97.44 41 GLN B O 1
ATOM 4104 N N . LEU B 1 42 ? 1.179 -8.414 -3.93 1 96.94 42 LEU B N 1
ATOM 4105 C CA . LEU B 1 42 ? 2.48 -8.883 -4.395 1 96.94 42 LEU B CA 1
ATOM 4106 C C . LEU B 1 42 ? 3.357 -9.305 -3.221 1 96.94 42 LEU B C 1
ATOM 4108 O O . LEU B 1 42 ? 4.586 -9.266 -3.312 1 96.94 42 LEU B O 1
ATOM 4112 N N . GLY B 1 43 ? 2.736 -9.578 -2.121 1 95.94 43 GLY B N 1
ATOM 4113 C CA . GLY B 1 43 ? 3.439 -10.141 -0.976 1 95.94 43 GLY B CA 1
ATOM 4114 C C . GLY B 1 43 ? 4.637 -9.312 -0.552 1 95.94 43 GLY B C 1
ATOM 4115 O O . GLY B 1 43 ? 4.504 -8.125 -0.24 1 95.94 43 GLY B O 1
ATOM 4116 N N . PHE B 1 44 ? 5.855 -9.875 -0.702 1 96.62 44 PHE B N 1
ATOM 4117 C CA . PHE B 1 44 ? 7.078 -9.258 -0.194 1 96.62 44 PHE B CA 1
ATOM 4118 C C . PHE B 1 44 ? 7.723 -8.383 -1.259 1 96.62 44 PHE B C 1
ATOM 4120 O O . PHE B 1 44 ? 8.812 -7.84 -1.048 1 96.62 44 PHE B O 1
ATOM 4127 N N . SER B 1 45 ? 7.082 -8.086 -2.365 1 96.56 45 SER B N 1
ATOM 4128 C CA . SER B 1 45 ? 7.699 -7.406 -3.496 1 96.56 45 SER B CA 1
ATOM 4129 C C . SER B 1 45 ? 8 -5.949 -3.166 1 96.56 45 SER B C 1
ATOM 4131 O O . SER B 1 45 ? 8.836 -5.32 -3.816 1 96.56 45 SER B O 1
ATOM 4133 N N . ASP B 1 46 ? 7.324 -5.375 -2.133 1 95.94 46 ASP B N 1
ATOM 4134 C CA . ASP B 1 46 ? 7.586 -3.984 -1.777 1 95.94 46 ASP B CA 1
ATOM 4135 C C . ASP B 1 46 ? 8.969 -3.826 -1.15 1 95.94 46 ASP B C 1
ATOM 4137 O O . ASP B 1 46 ? 9.469 -2.709 -1.012 1 95.94 46 ASP B O 1
ATOM 4141 N N . TYR B 1 47 ? 9.641 -4.895 -0.863 1 95.12 47 TYR B N 1
ATOM 4142 C CA . TYR B 1 47 ? 11.016 -4.852 -0.372 1 95.12 47 TYR B CA 1
ATOM 4143 C C . TYR B 1 47 ? 12 -4.68 -1.522 1 95.12 47 TYR B C 1
ATOM 4145 O O . TYR B 1 47 ? 13.18 -4.383 -1.301 1 95.12 47 TYR B O 1
ATOM 4153 N N . VAL B 1 48 ? 11.523 -4.879 -2.719 1 94.5 48 VAL B N 1
ATOM 4154 C CA . VAL B 1 48 ? 12.32 -4.688 -3.926 1 94.5 48 VAL B CA 1
ATOM 4155 C C . VAL B 1 48 ? 11.812 -3.469 -4.691 1 94.5 48 VAL B C 1
ATOM 4157 O O . VAL B 1 48 ? 12.602 -2.633 -5.137 1 94.5 48 VAL B O 1
ATOM 4160 N N . PHE B 1 49 ? 10.539 -3.426 -4.887 1 95.62 49 PHE B N 1
ATOM 4161 C CA . PHE B 1 49 ? 9.82 -2.307 -5.484 1 95.62 49 PHE B CA 1
ATOM 4162 C C . PHE B 1 49 ? 9.023 -1.555 -4.43 1 95.62 49 PHE B C 1
ATOM 4164 O O . PHE B 1 49 ? 7.844 -1.848 -4.215 1 95.62 49 PHE B O 1
ATOM 4171 N N . PRO B 1 50 ? 9.539 -0.546 -3.871 1 96.31 50 PRO B N 1
ATOM 4172 C CA . PRO B 1 50 ? 8.984 0.07 -2.662 1 96.31 50 PRO B CA 1
ATOM 4173 C C . PRO B 1 50 ? 7.527 0.496 -2.83 1 96.31 50 PRO B C 1
ATOM 4175 O O . PRO B 1 50 ? 6.777 0.53 -1.854 1 96.31 50 PRO B O 1
ATOM 4178 N N . SER B 1 51 ? 7.078 0.777 -4.012 1 96.12 51 SER B N 1
ATOM 4179 C CA . SER B 1 51 ? 5.727 1.284 -4.23 1 96.12 51 SER B CA 1
ATOM 4180 C C . SER B 1 51 ? 4.754 0.15 -4.531 1 96.12 51 SER B C 1
ATOM 4182 O O . SER B 1 51 ? 3.553 0.383 -4.699 1 96.12 51 SER B O 1
ATOM 4184 N N . ALA B 1 52 ? 5.191 -1.111 -4.648 1 96.81 52 ALA B N 1
ATOM 4185 C CA . ALA B 1 52 ? 4.34 -2.264 -4.926 1 96.81 52 ALA B CA 1
ATOM 4186 C C . ALA B 1 52 ? 3.6 -2.713 -3.67 1 96.81 52 ALA B C 1
ATOM 4188 O O . ALA B 1 52 ? 3.805 -3.83 -3.186 1 96.81 52 ALA B O 1
ATOM 4189 N N . THR B 1 53 ? 2.672 -1.889 -3.174 1 97.25 53 THR B N 1
ATOM 4190 C CA . THR B 1 53 ? 2.066 -2.117 -1.866 1 97.25 53 THR B CA 1
ATOM 4191 C C . THR B 1 53 ? 0.559 -2.311 -1.995 1 97.25 53 THR B C 1
ATOM 4193 O O . THR B 1 53 ? -0.142 -2.451 -0.99 1 97.25 53 THR B O 1
ATOM 4196 N N . HIS B 1 54 ? 0.027 -2.355 -3.238 1 97.69 54 HIS B N 1
ATOM 4197 C CA . HIS B 1 54 ? -1.419 -2.445 -3.412 1 97.69 54 HIS B CA 1
ATOM 4198 C C . HIS B 1 54 ? -1.959 -3.764 -2.871 1 97.69 54 HIS B C 1
ATOM 4200 O O . HIS B 1 54 ? -1.219 -4.742 -2.762 1 97.69 54 HIS B O 1
ATOM 4206 N N . SER B 1 55 ? -3.219 -3.791 -2.533 1 97.88 55 SER B N 1
ATOM 4207 C CA . SER B 1 55 ? -3.816 -4.902 -1.799 1 97.88 55 SER B CA 1
ATOM 4208 C C . SER B 1 55 ? -4.68 -5.766 -2.709 1 97.88 55 SER B C 1
ATOM 4210 O O . SER B 1 55 ? -5.031 -5.355 -3.818 1 97.88 55 SER B O 1
ATOM 4212 N N . ARG B 1 56 ? -5.027 -6.922 -2.189 1 97.94 56 ARG B N 1
ATOM 4213 C CA . ARG B 1 56 ? -5.949 -7.797 -2.906 1 97.94 56 ARG B CA 1
ATOM 4214 C C . ARG B 1 56 ? -7.359 -7.223 -2.908 1 97.94 56 ARG B C 1
ATOM 4216 O O . ARG B 1 56 ? -8.18 -7.578 -3.756 1 97.94 56 ARG B O 1
ATOM 4223 N N . PHE B 1 57 ? -7.668 -6.348 -1.953 1 98.19 57 PHE B N 1
ATOM 4224 C CA . PHE B 1 57 ? -8.945 -5.641 -1.98 1 98.19 57 PHE B CA 1
ATOM 4225 C C . PHE B 1 57 ? -9.086 -4.824 -3.26 1 98.19 57 PHE B C 1
ATOM 4227 O O . PHE B 1 57 ? -10.07 -4.965 -3.986 1 98.19 57 PHE B O 1
ATOM 4234 N N . ALA B 1 58 ? -8.078 -3.994 -3.523 1 98.25 58 ALA B N 1
ATOM 4235 C CA . ALA B 1 58 ? -8.094 -3.16 -4.723 1 98.25 58 ALA B CA 1
ATOM 4236 C C . ALA B 1 58 ? -8.07 -4.016 -5.984 1 98.25 58 ALA B C 1
ATOM 4238 O O . ALA B 1 58 ? -8.781 -3.723 -6.953 1 98.25 58 ALA B O 1
ATOM 4239 N N . HIS B 1 59 ? -7.301 -5.043 -5.957 1 98.44 59 HIS B N 1
ATOM 4240 C CA . HIS B 1 59 ? -7.227 -5.961 -7.086 1 98.44 59 HIS B CA 1
ATOM 4241 C C . HIS B 1 59 ? -8.586 -6.586 -7.379 1 98.44 59 HIS B C 1
ATOM 4243 O O . HIS B 1 59 ? -9.016 -6.633 -8.531 1 98.44 59 HIS B O 1
ATOM 4249 N N . SER B 1 60 ? -9.234 -7.047 -6.352 1 98.56 60 SER B N 1
ATOM 4250 C CA . SER B 1 60 ? -10.539 -7.688 -6.516 1 98.56 60 SER B CA 1
ATOM 4251 C C . SER B 1 60 ? -11.555 -6.723 -7.113 1 98.56 60 SER B C 1
ATOM 4253 O O . SER B 1 60 ? -12.375 -7.113 -7.949 1 98.56 60 SER B O 1
ATOM 4255 N N . LEU B 1 61 ? -11.516 -5.496 -6.695 1 98.44 61 LEU B N 1
ATOM 4256 C CA . LEU B 1 61 ? -12.383 -4.48 -7.277 1 98.44 61 LEU B CA 1
ATOM 4257 C C . LEU B 1 61 ? -12.078 -4.293 -8.766 1 98.44 61 LEU B C 1
ATOM 4259 O O . LEU B 1 61 ? -13 -4.152 -9.57 1 98.44 61 LEU B O 1
ATOM 4263 N N . GLY B 1 62 ? -10.805 -4.242 -9.023 1 98.44 62 GLY B N 1
ATOM 4264 C CA . GLY B 1 62 ? -10.414 -4.141 -10.422 1 98.44 62 GLY B CA 1
ATOM 4265 C C . GLY B 1 62 ? -10.898 -5.309 -11.266 1 98.44 62 GLY B C 1
ATOM 4266 O O . GLY B 1 62 ? -11.398 -5.113 -12.375 1 98.44 62 GLY B O 1
ATOM 4267 N N . VAL B 1 63 ? -10.758 -6.504 -10.727 1 98.62 63 VAL B N 1
ATOM 4268 C CA . VAL B 1 63 ? -11.203 -7.703 -11.422 1 98.62 63 VAL B CA 1
ATOM 4269 C C . VAL B 1 63 ? -12.711 -7.629 -11.664 1 98.62 63 VAL B C 1
ATOM 4271 O O . VAL B 1 63 ? -13.188 -7.969 -12.75 1 98.62 63 VAL B O 1
ATOM 4274 N N . TYR B 1 64 ? -13.461 -7.223 -10.68 1 98.44 64 TYR B N 1
ATOM 4275 C CA . TYR B 1 64 ? -14.898 -7.016 -10.82 1 98.44 64 TYR B CA 1
ATOM 4276 C C . TYR B 1 64 ? -15.203 -6.07 -11.977 1 98.44 64 TYR B C 1
ATOM 4278 O O . TYR B 1 64 ? -16.078 -6.348 -12.805 1 98.44 64 TYR B O 1
ATOM 4286 N N . SER B 1 65 ? -14.508 -4.961 -12.039 1 98.06 65 SER B N 1
ATOM 4287 C CA . SER B 1 65 ? -14.727 -3.957 -13.078 1 98.06 65 SER B CA 1
ATOM 4288 C C . SER B 1 65 ? -14.469 -4.531 -14.469 1 98.06 65 SER B C 1
ATOM 4290 O O . SER B 1 65 ? -15.266 -4.328 -15.383 1 98.06 65 SER B O 1
ATOM 4292 N N . VAL B 1 66 ? -13.375 -5.219 -14.617 1 98.19 66 VAL B N 1
ATOM 4293 C CA . VAL B 1 66 ? -13.016 -5.805 -15.898 1 98.19 66 VAL B CA 1
ATOM 4294 C C . VAL B 1 66 ? -14.031 -6.883 -16.281 1 98.19 66 VAL B C 1
ATOM 4296 O O . VAL B 1 66 ? -14.477 -6.941 -17.422 1 98.19 66 VAL B O 1
ATOM 4299 N N . ALA B 1 67 ? -14.391 -7.719 -15.328 1 98.38 67 ALA B N 1
ATOM 4300 C CA . ALA B 1 67 ? -15.375 -8.773 -15.562 1 98.38 67 ALA B CA 1
ATOM 4301 C C . ALA B 1 67 ? -16.703 -8.195 -16.031 1 98.38 67 ALA B C 1
ATOM 4303 O O . ALA B 1 67 ? -17.359 -8.758 -16.922 1 98.38 67 ALA B O 1
ATOM 4304 N N . LYS B 1 68 ? -17.078 -7.141 -15.43 1 97.44 68 LYS B N 1
ATOM 4305 C CA . LYS B 1 68 ? -18.344 -6.492 -15.812 1 97.44 68 LYS B CA 1
ATOM 4306 C C . LYS B 1 68 ? -18.297 -6.043 -17.266 1 97.44 68 LYS B C 1
ATOM 4308 O O . LYS B 1 68 ? -19.281 -6.211 -18 1 97.44 68 LYS B O 1
ATOM 4313 N N . ARG B 1 69 ? -17.234 -5.48 -17.672 1 96.69 69 ARG B N 1
ATOM 4314 C CA . ARG B 1 69 ? -17.078 -5.051 -19.062 1 96.69 69 ARG B CA 1
ATOM 4315 C C . ARG B 1 69 ? -17.125 -6.246 -20.016 1 96.69 69 ARG B C 1
ATOM 4317 O O . ARG B 1 69 ? -17.766 -6.188 -21.062 1 96.69 69 ARG B O 1
ATOM 4324 N N . MET B 1 70 ? -16.453 -7.301 -19.672 1 97.19 70 MET B N 1
ATOM 4325 C CA . MET B 1 70 ? -16.469 -8.516 -20.484 1 97.19 70 MET B CA 1
ATOM 4326 C C . MET B 1 70 ? -17.875 -9.109 -20.531 1 97.19 70 MET B C 1
ATOM 4328 O O . MET B 1 70 ? -18.328 -9.555 -21.594 1 97.19 70 MET B O 1
ATOM 4332 N N . LEU B 1 71 ? -18.516 -9.094 -19.391 1 97.44 71 LEU B N 1
ATOM 4333 C CA . LEU B 1 71 ? -19.859 -9.633 -19.281 1 97.44 71 LEU B CA 1
ATOM 4334 C C . LEU B 1 71 ? -20.828 -8.859 -20.188 1 97.44 71 LEU B C 1
ATOM 4336 O O . LEU B 1 71 ? -21.766 -9.438 -20.734 1 97.44 71 LEU B O 1
ATOM 4340 N N . SER B 1 72 ? -20.609 -7.598 -20.328 1 96.44 72 SER B N 1
ATOM 4341 C CA . SER B 1 72 ? -21.469 -6.773 -21.172 1 96.44 72 SER B CA 1
ATOM 4342 C C . SER B 1 72 ? -21.438 -7.246 -22.625 1 96.44 72 SER B C 1
ATOM 4344 O O . SER B 1 72 ? -22.406 -7.051 -23.375 1 96.44 72 SER B O 1
ATOM 4346 N N . VAL B 1 73 ? -20.391 -7.836 -23.047 1 95.5 73 VAL B N 1
ATOM 4347 C CA . VAL B 1 73 ? -20.281 -8.398 -24.391 1 95.5 73 VAL B CA 1
ATOM 4348 C C . VAL B 1 73 ? -21.062 -9.711 -24.469 1 95.5 73 VAL B C 1
ATOM 4350 O O . VAL B 1 73 ? -21.734 -9.984 -25.469 1 95.5 73 VAL B O 1
ATOM 4353 N N . VAL B 1 74 ? -21.031 -10.453 -23.438 1 95.69 74 VAL B N 1
ATOM 4354 C CA . VAL B 1 74 ? -21.672 -11.758 -23.375 1 95.69 74 VAL B CA 1
ATOM 4355 C C . VAL B 1 74 ? -23.188 -11.586 -23.25 1 95.69 74 VAL B C 1
ATOM 4357 O O . VAL B 1 74 ? -23.953 -12.375 -23.812 1 95.69 74 VAL B O 1
ATOM 4360 N N . GLU B 1 75 ? -23.531 -10.578 -22.484 1 96.25 75 GLU B N 1
ATOM 4361 C CA . GLU B 1 75 ? -24.938 -10.25 -22.281 1 96.25 75 GLU B CA 1
ATOM 4362 C C . GLU B 1 75 ? -25.234 -8.812 -22.703 1 96.25 75 GLU B C 1
ATOM 4364 O O . GLU B 1 75 ? -25.578 -7.977 -21.859 1 96.25 75 GLU B O 1
ATOM 4369 N N . PRO B 1 76 ? -25.312 -8.586 -23.938 1 93.19 76 PRO B N 1
ATOM 4370 C CA . PRO B 1 76 ? -25.453 -7.215 -24.438 1 93.19 76 PRO B CA 1
ATOM 4371 C C . PRO B 1 76 ? -26.828 -6.617 -24.141 1 93.19 76 PRO B C 1
ATOM 4373 O O . PRO B 1 76 ? -26.984 -5.395 -24.188 1 93.19 76 PRO B O 1
ATOM 4376 N N . GLU B 1 77 ? -27.766 -7.402 -23.781 1 92.69 77 GLU B N 1
ATOM 4377 C CA . GLU B 1 77 ? -29.125 -6.91 -23.562 1 92.69 77 GLU B CA 1
ATOM 4378 C C . GLU B 1 77 ? -29.297 -6.441 -22.109 1 92.69 77 GLU B C 1
ATOM 4380 O O . GLU B 1 77 ? -30.312 -5.824 -21.781 1 92.69 77 GLU B O 1
ATOM 4385 N N . ALA B 1 78 ? -28.328 -6.812 -21.281 1 90.81 78 ALA B N 1
ATOM 4386 C CA . ALA B 1 78 ? -28.422 -6.418 -19.891 1 90.81 78 ALA B CA 1
ATOM 4387 C C . ALA B 1 78 ? -28.344 -4.902 -19.734 1 90.81 78 ALA B C 1
ATOM 4389 O O . ALA B 1 78 ? -27.5 -4.254 -20.359 1 90.81 78 ALA B O 1
ATOM 4390 N N . ARG B 1 79 ? -29.375 -4.285 -19 1 85.94 79 ARG B N 1
ATOM 4391 C CA . ARG B 1 79 ? -29.406 -2.85 -18.75 1 85.94 79 ARG B CA 1
ATOM 4392 C C . ARG B 1 79 ? -29.484 -2.559 -17.25 1 85.94 79 ARG B C 1
ATOM 4394 O O . ARG B 1 79 ? -30.188 -3.26 -16.516 1 85.94 79 ARG B O 1
ATOM 4401 N N . GLN B 1 80 ? -28.781 -1.531 -16.781 1 87 80 GLN B N 1
ATOM 4402 C CA . GLN B 1 80 ? -28.859 -1.029 -15.414 1 87 80 GLN B CA 1
ATOM 4403 C C . GLN B 1 80 ? -28.562 -2.135 -14.406 1 87 80 GLN B C 1
ATOM 4405 O O . GLN B 1 80 ? -29.281 -2.285 -13.414 1 87 80 GLN B O 1
ATOM 4410 N N . GLY B 1 81 ? -27.672 -3.049 -14.867 1 87.19 81 GLY B N 1
ATOM 4411 C CA . GLY B 1 81 ? -27.219 -4.07 -13.93 1 87.19 81 GLY B CA 1
ATOM 4412 C C . GLY B 1 81 ? -28.125 -5.285 -13.891 1 87.19 81 GLY B C 1
ATOM 4413 O O . GLY B 1 81 ? -28 -6.121 -12.992 1 87.19 81 GLY B O 1
ATOM 4414 N N . ASN B 1 82 ? -29.047 -5.297 -14.812 1 92.19 82 ASN B N 1
ATOM 4415 C CA . ASN B 1 82 ? -29.938 -6.449 -14.867 1 92.19 82 ASN B CA 1
ATOM 4416 C C . ASN B 1 82 ? -29.312 -7.609 -15.633 1 92.19 82 ASN B C 1
ATOM 4418 O O . ASN B 1 82 ? -29.75 -7.938 -16.734 1 92.19 82 ASN B O 1
ATOM 4422 N N . TRP B 1 83 ? -28.484 -8.359 -14.992 1 95.94 83 TRP B N 1
ATOM 4423 C CA . TRP B 1 83 ? -27.781 -9.516 -15.539 1 95.94 83 TRP B CA 1
ATOM 4424 C C . TRP B 1 83 ? -28.562 -10.797 -15.312 1 95.94 83 TRP B C 1
ATOM 4426 O O . TRP B 1 83 ? -29.438 -10.852 -14.438 1 95.94 83 TRP B O 1
ATOM 4436 N N . SER B 1 84 ? -28.281 -11.797 -16.172 1 95.38 84 SER B N 1
ATOM 4437 C CA . SER B 1 84 ? -28.797 -13.141 -15.867 1 95.38 84 SER B CA 1
ATOM 4438 C C . SER B 1 84 ? -28.25 -13.648 -14.539 1 95.38 84 SER B C 1
ATOM 4440 O O . SER B 1 84 ? -27.328 -13.062 -13.969 1 95.38 84 SER B O 1
ATOM 4442 N N . LEU B 1 85 ? -28.859 -14.648 -14.023 1 94.88 85 LEU B N 1
ATOM 4443 C CA . LEU B 1 85 ? -28.375 -15.242 -12.781 1 94.88 85 LEU B CA 1
ATOM 4444 C C . LEU B 1 85 ? -26.922 -15.664 -12.914 1 94.88 85 LEU B C 1
ATOM 4446 O O . LEU B 1 85 ? -26.125 -15.469 -11.992 1 94.88 85 LEU B O 1
ATOM 4450 N N . GLU B 1 86 ? -26.609 -16.25 -14.039 1 94.5 86 GLU B N 1
ATOM 4451 C CA . GLU B 1 86 ? -25.219 -16.641 -14.305 1 94.5 86 GLU B CA 1
ATOM 4452 C C . GLU B 1 86 ? -24.312 -15.414 -14.383 1 94.5 86 GLU B C 1
ATOM 4454 O O . GLU B 1 86 ? -23.156 -15.461 -13.93 1 94.5 86 GLU B O 1
ATOM 4459 N N . GLY B 1 87 ? -24.844 -14.383 -15.008 1 96.75 87 GLY B N 1
ATOM 4460 C CA . GLY B 1 87 ? -24.094 -13.133 -15.062 1 96.75 87 GLY B CA 1
ATOM 4461 C C . GLY B 1 87 ? -23.828 -12.539 -13.695 1 96.75 87 GLY B C 1
ATOM 4462 O O . GLY B 1 87 ? -22.719 -12.07 -13.422 1 96.75 87 GLY B O 1
ATOM 4463 N N . GLN B 1 88 ? -24.828 -12.586 -12.852 1 97.19 88 GLN B N 1
ATOM 4464 C CA . GLN B 1 88 ? -24.656 -12.109 -11.484 1 97.19 88 GLN B CA 1
ATOM 4465 C C . GLN B 1 88 ? -23.625 -12.945 -10.734 1 97.19 88 GLN B C 1
ATOM 4467 O O . GLN B 1 88 ? -22.797 -12.398 -10 1 97.19 88 GLN B O 1
ATOM 4472 N N . ALA B 1 89 ? -23.703 -14.203 -10.961 1 97 89 ALA B N 1
ATOM 4473 C CA . ALA B 1 89 ? -22.734 -15.109 -10.328 1 97 89 ALA B CA 1
ATOM 4474 C C . ALA B 1 89 ? -21.328 -14.844 -10.828 1 97 89 ALA B C 1
ATOM 4476 O O . ALA B 1 89 ? -20.359 -14.945 -10.062 1 97 89 ALA B O 1
ATOM 4477 N N . CYS B 1 90 ? -21.219 -14.555 -12.078 1 97.19 90 CYS B N 1
ATOM 4478 C CA . CYS B 1 90 ? -19.938 -14.211 -12.68 1 97.19 90 CYS B CA 1
ATOM 4479 C C . CYS B 1 90 ? -19.312 -13.008 -11.992 1 97.19 90 CYS B C 1
ATOM 4481 O O . CYS B 1 90 ? -18.141 -13.039 -11.609 1 97.19 90 CYS B O 1
ATOM 4483 N N . LEU B 1 91 ? -20.094 -11.969 -11.789 1 98.19 91 LEU B N 1
ATOM 4484 C CA . LEU B 1 91 ? -19.625 -10.75 -11.148 1 98.19 91 LEU B CA 1
ATOM 4485 C C . LEU B 1 91 ? -19.266 -11.023 -9.688 1 98.19 91 LEU B C 1
ATOM 4487 O O . LEU B 1 91 ? -18.25 -10.523 -9.195 1 98.19 91 LEU B O 1
ATOM 4491 N N . ALA B 1 92 ? -20.047 -11.797 -9.031 1 98.38 92 ALA B N 1
ATOM 4492 C CA . ALA B 1 92 ? -19.766 -12.156 -7.648 1 98.38 92 ALA B CA 1
ATOM 4493 C C . ALA B 1 92 ? -18.469 -12.953 -7.551 1 98.38 92 ALA B C 1
ATOM 4495 O O . ALA B 1 92 ? -17.641 -12.695 -6.676 1 98.38 92 ALA B O 1
ATOM 4496 N N . ALA B 1 93 ? -18.297 -13.898 -8.445 1 97.81 93 ALA B N 1
ATOM 4497 C CA . ALA B 1 93 ? -17.078 -14.719 -8.469 1 97.81 93 ALA B CA 1
ATOM 4498 C C . ALA B 1 93 ? -15.844 -13.867 -8.734 1 97.81 93 ALA B C 1
ATOM 4500 O O . ALA B 1 93 ? -14.797 -14.078 -8.117 1 97.81 93 ALA B O 1
ATOM 4501 N N . ALA B 1 94 ? -15.984 -12.953 -9.68 1 98.31 94 ALA B N 1
ATOM 4502 C CA . ALA B 1 94 ? -14.883 -12.047 -9.984 1 98.31 94 ALA B CA 1
ATOM 4503 C C . ALA B 1 94 ? -14.484 -11.234 -8.758 1 98.31 94 ALA B C 1
ATOM 4505 O O . ALA B 1 94 ? -13.297 -11.078 -8.461 1 98.31 94 ALA B O 1
ATOM 4506 N N . LEU B 1 95 ? -15.438 -10.789 -8.047 1 98.38 95 LEU B N 1
ATOM 4507 C CA . LEU B 1 95 ? -15.211 -9.969 -6.863 1 98.38 95 LEU B CA 1
ATOM 4508 C C . LEU B 1 95 ? -14.578 -10.781 -5.742 1 98.38 95 LEU B C 1
ATOM 4510 O O . LEU B 1 95 ? -13.703 -10.289 -5.023 1 98.38 95 LEU B O 1
ATOM 4514 N N . LEU B 1 96 ? -14.938 -12.047 -5.613 1 98.25 96 LEU B N 1
ATOM 4515 C CA . LEU B 1 96 ? -14.641 -12.828 -4.414 1 98.25 96 LEU B CA 1
ATOM 4516 C C . LEU B 1 96 ? -13.555 -13.859 -4.691 1 98.25 96 LEU B C 1
ATOM 4518 O O . LEU B 1 96 ? -13.188 -14.641 -3.809 1 98.25 96 LEU B O 1
ATOM 4522 N N . HIS B 1 97 ? -12.977 -13.891 -5.863 1 97.06 97 HIS B N 1
ATOM 4523 C CA . HIS B 1 97 ? -12.102 -14.969 -6.293 1 97.06 97 HIS B CA 1
ATOM 4524 C C . HIS B 1 97 ? -10.891 -15.094 -5.371 1 97.06 97 HIS B C 1
ATOM 4526 O O . HIS B 1 97 ? -10.344 -16.188 -5.203 1 97.06 97 HIS B O 1
ATOM 4532 N N . ASP B 1 98 ? -10.508 -14 -4.715 1 96.44 98 ASP B N 1
ATOM 4533 C CA . ASP B 1 98 ? -9.289 -13.969 -3.904 1 96.44 98 ASP B CA 1
ATOM 4534 C C . ASP B 1 98 ? -9.625 -14 -2.414 1 96.44 98 ASP B C 1
ATOM 4536 O O . ASP B 1 98 ? -8.734 -13.867 -1.569 1 96.44 98 ASP B O 1
ATOM 4540 N N . VAL B 1 99 ? -10.836 -14.219 -1.97 1 97.12 99 VAL B N 1
ATOM 4541 C CA . VAL B 1 99 ? -11.297 -13.977 -0.604 1 97.12 99 VAL B CA 1
ATOM 4542 C C . VAL B 1 99 ? -10.656 -14.992 0.34 1 97.12 99 VAL B C 1
ATOM 4544 O O . VAL B 1 99 ? -10.555 -14.75 1.545 1 97.12 99 VAL B O 1
ATOM 4547 N N . GLY B 1 100 ? -10.125 -16.047 -0.183 1 96.12 100 GLY B N 1
ATOM 4548 C CA . GLY B 1 100 ? -9.586 -17.109 0.646 1 96.12 100 GLY B CA 1
ATOM 4549 C C . GLY B 1 100 ? -8.086 -17.016 0.837 1 96.12 100 GLY B C 1
ATOM 4550 O O . GLY B 1 100 ? -7.492 -17.828 1.569 1 96.12 100 GLY B O 1
ATOM 4551 N N . HIS B 1 101 ? -7.414 -16.047 0.22 1 95 101 HIS B N 1
ATOM 4552 C CA . HIS B 1 101 ? -5.973 -15.906 0.362 1 95 101 HIS B CA 1
ATOM 4553 C C . HIS B 1 101 ? -5.59 -15.555 1.796 1 95 101 HIS B C 1
ATOM 4555 O O . HIS B 1 101 ? -6.215 -14.688 2.414 1 95 101 HIS B O 1
ATOM 4561 N N . GLY B 1 102 ? -4.605 -16.25 2.318 1 93.25 102 GLY B N 1
ATOM 4562 C CA . GLY B 1 102 ? -4.066 -15.945 3.633 1 93.25 102 GLY B CA 1
ATOM 4563 C C . GLY B 1 102 ? -2.9 -14.977 3.584 1 93.25 102 GLY B C 1
ATOM 4564 O O . GLY B 1 102 ? -2.764 -14.203 2.629 1 93.25 102 GLY B O 1
ATOM 4565 N N . MET B 1 103 ? -2.137 -15 4.711 1 93.88 103 MET B N 1
ATOM 4566 C CA . MET B 1 103 ? -0.998 -14.094 4.812 1 93.88 103 MET B CA 1
ATOM 4567 C C . MET B 1 103 ? 0.013 -14.367 3.701 1 93.88 103 MET B C 1
ATOM 4569 O O . MET B 1 103 ? 0.381 -15.516 3.457 1 93.88 103 MET B O 1
ATOM 4573 N N . PHE B 1 104 ? 0.399 -13.391 3.002 1 93.81 104 PHE B N 1
ATOM 4574 C CA . PHE B 1 104 ? 1.396 -13.422 1.937 1 93.81 104 PHE B CA 1
ATOM 4575 C C . PHE B 1 104 ? 1.062 -14.508 0.917 1 93.81 104 PHE B C 1
ATOM 4577 O O . PHE B 1 104 ? 1.95 -15 0.22 1 93.81 104 PHE B O 1
ATOM 4584 N N . SER B 1 105 ? -0.114 -14.93 0.903 1 90.44 105 SER B N 1
ATOM 4585 C CA . SER B 1 105 ? -0.721 -15.797 -0.103 1 90.44 105 SER B CA 1
ATOM 4586 C C . SER B 1 105 ? 0.12 -17.047 -0.336 1 90.44 105 SER B C 1
ATOM 4588 O O . SER B 1 105 ? 0.216 -17.906 0.54 1 90.44 105 SER B O 1
ATOM 4590 N N . HIS B 1 106 ? 0.863 -17.094 -1.425 1 87.25 106 HIS B N 1
ATOM 4591 C CA . HIS B 1 106 ? 1.583 -18.297 -1.855 1 87.25 106 HIS B CA 1
ATOM 4592 C C . HIS B 1 106 ? 2.748 -18.594 -0.922 1 87.25 106 HIS B C 1
ATOM 4594 O O . HIS B 1 106 ? 3.107 -19.766 -0.732 1 87.25 106 HIS B O 1
ATOM 4600 N N . ALA B 1 107 ? 3.238 -17.609 -0.311 1 91.5 107 ALA B N 1
ATOM 4601 C CA . ALA B 1 107 ? 4.324 -17.812 0.645 1 91.5 107 ALA B CA 1
ATOM 4602 C C . ALA B 1 107 ? 3.836 -18.594 1.86 1 91.5 107 ALA B C 1
ATOM 4604 O O . ALA B 1 107 ? 4.566 -19.422 2.406 1 91.5 107 ALA B O 1
ATOM 4605 N N . PHE B 1 108 ? 2.664 -18.328 2.285 1 93.69 108 PHE B N 1
ATOM 4606 C CA . PHE B 1 108 ? 2.086 -19.047 3.41 1 93.69 108 PHE B CA 1
ATOM 4607 C C . PHE B 1 108 ? 1.831 -20.516 3.039 1 93.69 108 PHE B C 1
ATOM 4609 O O . PHE B 1 108 ? 2.07 -21.406 3.844 1 93.69 108 PHE B O 1
ATOM 4616 N N . GLU B 1 109 ? 1.32 -20.719 1.84 1 92.88 109 GLU B N 1
ATOM 4617 C CA . GLU B 1 109 ? 1.122 -22.094 1.357 1 92.88 109 GLU B CA 1
ATOM 4618 C C . GLU B 1 109 ? 2.441 -22.859 1.31 1 92.88 109 GLU B C 1
ATOM 4620 O O . GLU B 1 109 ? 2.498 -24.031 1.688 1 92.88 109 GLU B O 1
ATOM 4625 N N . LYS B 1 110 ? 3.459 -22.188 0.921 1 92.44 110 LYS B N 1
ATOM 4626 C CA . LYS B 1 110 ? 4.789 -22.781 0.89 1 92.44 110 LYS B CA 1
ATOM 4627 C C . LYS B 1 110 ? 5.273 -23.125 2.297 1 92.44 110 LYS B C 1
ATOM 4629 O O . LYS B 1 110 ? 5.914 -24.156 2.506 1 92.44 110 LYS B O 1
ATOM 4634 N N . ALA B 1 111 ? 5.027 -22.266 3.234 1 93.69 111 ALA B N 1
ATOM 4635 C CA . ALA B 1 111 ? 5.395 -22.5 4.625 1 93.69 111 ALA B CA 1
ATOM 4636 C C . ALA B 1 111 ? 4.773 -23.797 5.137 1 93.69 111 ALA B C 1
ATOM 4638 O O . ALA B 1 111 ? 5.434 -24.594 5.812 1 93.69 111 ALA B O 1
ATOM 4639 N N . MET B 1 112 ? 3.582 -23.984 4.812 1 92.56 112 MET B N 1
ATOM 4640 C CA . MET B 1 112 ? 2.879 -25.188 5.27 1 92.56 112 MET B CA 1
ATOM 4641 C C . MET B 1 112 ? 3.355 -26.422 4.512 1 92.56 112 MET B C 1
ATOM 4643 O O . MET B 1 112 ? 3.41 -27.516 5.074 1 92.56 112 MET B O 1
ATOM 4647 N N . GLU B 1 113 ? 3.707 -26.203 3.275 1 91.94 113 GLU B N 1
ATOM 4648 C CA . GLU B 1 113 ? 4.348 -27.297 2.539 1 91.94 113 GLU B CA 1
ATOM 4649 C C . GLU B 1 113 ? 5.633 -27.75 3.229 1 91.94 113 GLU B C 1
ATOM 4651 O O . GLU B 1 113 ? 5.883 -28.938 3.365 1 91.94 113 GLU B O 1
ATOM 4656 N N . PHE B 1 114 ? 6.441 -26.75 3.596 1 92.81 114 PHE B N 1
ATOM 4657 C CA . PHE B 1 114 ? 7.664 -27.047 4.332 1 92.81 114 PHE B CA 1
ATOM 4658 C C . PHE B 1 114 ? 7.348 -27.812 5.613 1 92.81 114 PHE B C 1
ATOM 4660 O O . PHE B 1 114 ? 8.016 -28.797 5.934 1 92.81 114 PHE B O 1
ATOM 4667 N N . TYR B 1 115 ? 6.344 -27.438 6.309 1 93.81 115 TYR B N 1
ATOM 4668 C CA . TYR B 1 115 ? 5.93 -28.078 7.551 1 93.81 115 TYR B CA 1
ATOM 4669 C C . TYR B 1 115 ? 5.559 -29.531 7.316 1 93.81 115 TYR B C 1
ATOM 4671 O O . TYR B 1 115 ? 6.023 -30.422 8.039 1 93.81 115 TYR B O 1
ATOM 4679 N N . PHE B 1 116 ? 4.797 -29.766 6.266 1 93.12 116 PHE B N 1
ATOM 4680 C CA . PHE B 1 116 ? 4.332 -31.125 5.996 1 93.12 116 PHE B CA 1
ATOM 4681 C C . PHE B 1 116 ? 5.477 -32 5.492 1 93.12 116 PHE B C 1
ATOM 4683 O O . PHE B 1 116 ? 5.504 -33.188 5.758 1 93.12 116 PHE B O 1
ATOM 4690 N N . GLN B 1 117 ? 6.336 -31.391 4.777 1 89.88 117 GLN B N 1
ATOM 4691 C CA . GLN B 1 117 ? 7.508 -32.125 4.324 1 89.88 117 GLN B CA 1
ATOM 4692 C C . GLN B 1 117 ? 8.359 -32.594 5.504 1 89.88 117 GLN B C 1
ATOM 4694 O O . GLN B 1 117 ? 8.891 -33.688 5.5 1 89.88 117 GLN B O 1
ATOM 4699 N N . ARG B 1 118 ? 8.453 -31.766 6.473 1 89.56 118 ARG B N 1
ATOM 4700 C CA . ARG B 1 118 ? 9.273 -32.062 7.648 1 89.56 118 ARG B CA 1
ATOM 4701 C C . ARG B 1 118 ? 8.516 -32.938 8.633 1 89.56 118 ARG B C 1
ATOM 4703 O O . ARG B 1 118 ? 9.117 -33.594 9.5 1 89.56 118 ARG B O 1
ATOM 4710 N N . ASN B 1 119 ? 7.172 -32.906 8.484 1 91.62 119 ASN B N 1
ATOM 4711 C CA . ASN B 1 119 ? 6.289 -33.656 9.352 1 91.62 119 ASN B CA 1
ATOM 4712 C C . ASN B 1 119 ? 5.266 -34.469 8.547 1 91.62 119 ASN B C 1
ATOM 4714 O O . ASN B 1 119 ? 4.062 -34.219 8.648 1 91.62 119 ASN B O 1
ATOM 4718 N N . PRO B 1 120 ? 5.707 -35.438 7.906 1 88.19 120 PRO B N 1
ATOM 4719 C CA . PRO B 1 120 ? 4.832 -36.156 6.969 1 88.19 120 PRO B CA 1
ATOM 4720 C C . PRO B 1 120 ? 3.621 -36.781 7.656 1 88.19 120 PRO B C 1
ATOM 4722 O O . PRO B 1 120 ? 2.551 -36.875 7.051 1 88.19 120 PRO B O 1
ATOM 4725 N N . GLU B 1 121 ? 3.719 -37.125 8.859 1 87.06 121 GLU B N 1
ATOM 4726 C CA . GLU B 1 121 ? 2.611 -37.75 9.578 1 87.06 121 GLU B CA 1
ATOM 4727 C C . GLU B 1 121 ? 1.466 -36.75 9.781 1 87.06 121 GLU B C 1
ATOM 4729 O O . GLU B 1 121 ? 0.295 -37.156 9.758 1 87.06 121 GLU B O 1
ATOM 4734 N N . GLN B 1 122 ? 1.818 -35.562 9.953 1 83.81 122 GLN B N 1
ATOM 4735 C CA . GLN B 1 122 ? 0.817 -34.5 10.156 1 83.81 122 GLN B CA 1
ATOM 4736 C C . GLN B 1 122 ? -0 -34.281 8.891 1 83.81 122 GLN B C 1
ATOM 4738 O O . GLN B 1 122 ? -1.187 -33.938 8.961 1 83.81 122 GLN B O 1
ATOM 4743 N N . GLY B 1 123 ? 0.65 -34.406 7.762 1 75.38 123 GLY B N 1
ATOM 4744 C CA . GLY B 1 123 ? -0.033 -34.219 6.492 1 75.38 123 GLY B CA 1
ATOM 4745 C C . GLY B 1 123 ? -1.128 -35.25 6.25 1 75.38 123 GLY B C 1
ATOM 4746 O O . GLY B 1 123 ? -2.188 -34.906 5.715 1 75.38 123 GLY B O 1
ATOM 4747 N N . GLU B 1 124 ? -0.974 -36.344 6.688 1 76.94 124 GLU B N 1
ATOM 4748 C CA . GLU B 1 124 ? -1.926 -37.438 6.5 1 76.94 124 GLU B CA 1
ATOM 4749 C C . GLU B 1 124 ? -3.055 -37.344 7.523 1 76.94 124 GLU B C 1
ATOM 4751 O O . GLU B 1 124 ? -4.207 -37.656 7.203 1 76.94 124 GLU B O 1
ATOM 4756 N N . GLN B 1 125 ? -2.672 -36.812 8.625 1 79.31 125 GLN B N 1
ATOM 4757 C CA . GLN B 1 125 ? -3.6 -36.875 9.75 1 79.31 125 GLN B CA 1
ATOM 4758 C C . GLN B 1 125 ? -4.43 -35.594 9.828 1 79.31 125 GLN B C 1
ATOM 4760 O O . GLN B 1 125 ? -5.547 -35.594 10.352 1 79.31 125 GLN B O 1
ATOM 4765 N N . ARG B 1 126 ? -3.875 -34.625 9.297 1 86.44 126 ARG B N 1
ATOM 4766 C CA . ARG B 1 126 ? -4.539 -33.344 9.469 1 86.44 126 ARG B CA 1
ATOM 4767 C C . ARG B 1 126 ? -5.008 -32.781 8.133 1 86.44 126 ARG B C 1
ATOM 4769 O O . ARG B 1 126 ? -4.57 -31.688 7.719 1 86.44 126 ARG B O 1
ATOM 4776 N N . ILE B 1 127 ? -5.906 -33.344 7.559 1 84.5 127 ILE B N 1
ATOM 4777 C CA . ILE B 1 127 ? -6.469 -32.969 6.262 1 84.5 127 ILE B CA 1
ATOM 4778 C C . ILE B 1 127 ? -7.102 -31.578 6.355 1 84.5 127 ILE B C 1
ATOM 4780 O O . ILE B 1 127 ? -7.016 -30.781 5.41 1 84.5 127 ILE B O 1
ATOM 4784 N N . GLY B 1 128 ? -7.66 -31.328 7.461 1 89 128 GLY B N 1
ATOM 4785 C CA . GLY B 1 128 ? -8.281 -30.031 7.684 1 89 128 GLY B CA 1
ATOM 4786 C C . GLY B 1 128 ? -7.293 -28.875 7.621 1 89 128 GLY B C 1
ATOM 4787 O O . GLY B 1 128 ? -7.613 -27.797 7.105 1 89 128 GLY B O 1
ATOM 4788 N N . LEU B 1 129 ? -6.129 -29.156 8.133 1 91.12 129 LEU B N 1
ATOM 4789 C CA . LEU B 1 129 ? -5.09 -28.141 8.109 1 91.12 129 LEU B CA 1
ATOM 4790 C C . LEU B 1 129 ? -4.605 -27.891 6.684 1 91.12 129 LEU B C 1
ATOM 4792 O O . LEU B 1 129 ? -4.391 -26.75 6.277 1 91.12 129 LEU B O 1
ATOM 4796 N N . LYS B 1 130 ? -4.445 -28.906 5.902 1 90.12 130 LYS B N 1
ATOM 4797 C CA . LYS B 1 130 ? -4.031 -28.781 4.508 1 90.12 130 LYS B CA 1
ATOM 4798 C C . LYS B 1 130 ? -5.051 -27.984 3.697 1 90.12 130 LYS B C 1
ATOM 4800 O O . LYS B 1 130 ? -4.676 -27.156 2.873 1 90.12 130 LYS B O 1
ATOM 4805 N N . GLU B 1 131 ? -6.23 -28.25 3.936 1 90.75 131 GLU B N 1
ATOM 4806 C CA . GLU B 1 131 ? -7.301 -27.562 3.223 1 90.75 131 GLU B CA 1
ATOM 4807 C C . GLU B 1 131 ? -7.387 -26.094 3.637 1 90.75 131 GLU B C 1
ATOM 4809 O O . GLU B 1 131 ? -7.695 -25.219 2.814 1 90.75 131 GLU B O 1
ATOM 4814 N N . ALA B 1 132 ? -7.039 -25.844 4.863 1 91.38 132 ALA B N 1
ATOM 4815 C CA . ALA B 1 132 ? -7.184 -24.5 5.422 1 91.38 132 ALA B CA 1
ATOM 4816 C C . ALA B 1 132 ? -6.082 -23.578 4.914 1 91.38 132 ALA B C 1
ATOM 4818 O O . ALA B 1 132 ? -6.18 -22.359 5.051 1 91.38 132 ALA B O 1
ATOM 4819 N N . VAL B 1 133 ? -5.168 -24.141 4.273 1 91.38 133 VAL B N 1
ATOM 4820 C CA . VAL B 1 133 ? -4.066 -23.312 3.785 1 91.38 133 VAL B CA 1
ATOM 4821 C C . VAL B 1 133 ? -4.211 -23.109 2.281 1 91.38 133 VAL B C 1
ATOM 4823 O O . VAL B 1 133 ? -3.6 -22.203 1.714 1 91.38 133 VAL B O 1
ATOM 4826 N N . ASP B 1 134 ? -5.02 -23.922 1.666 1 91.94 134 ASP B N 1
ATOM 4827 C CA . ASP B 1 134 ? -5.293 -23.781 0.239 1 91.94 134 ASP B CA 1
ATOM 4828 C C . ASP B 1 134 ? -6.281 -22.656 -0.022 1 91.94 134 ASP B C 1
ATOM 4830 O O . ASP B 1 134 ? -7.473 -22.781 0.266 1 91.94 134 ASP B O 1
ATOM 4834 N N . HIS B 1 135 ? -5.801 -21.578 -0.686 1 92.25 135 HIS B N 1
ATOM 4835 C CA . HIS B 1 135 ? -6.625 -20.391 -0.796 1 92.25 135 HIS B CA 1
ATOM 4836 C C . HIS B 1 135 ? -7.895 -20.656 -1.591 1 92.25 135 HIS B C 1
ATOM 4838 O O . HIS B 1 135 ? -8.93 -20.031 -1.359 1 92.25 135 HIS B O 1
ATOM 4844 N N . GLU B 1 136 ? -7.902 -21.578 -2.596 1 90.75 136 GLU B N 1
ATOM 4845 C CA . GLU B 1 136 ? -9.102 -21.906 -3.361 1 90.75 136 GLU B CA 1
ATOM 4846 C C . GLU B 1 136 ? -10.141 -22.594 -2.486 1 90.75 136 GLU B C 1
ATOM 4848 O O . GLU B 1 136 ? -11.328 -22.266 -2.545 1 90.75 136 GLU B O 1
ATOM 4853 N N . LYS B 1 137 ? -9.648 -23.531 -1.677 1 93.38 137 LYS B N 1
ATOM 4854 C CA . LYS B 1 137 ? -10.555 -24.234 -0.781 1 93.38 137 LYS B CA 1
ATOM 4855 C C . LYS B 1 137 ? -11.117 -23.312 0.291 1 93.38 137 LYS B C 1
ATOM 4857 O O . LYS B 1 137 ? -12.289 -23.406 0.651 1 93.38 137 LYS B O 1
ATOM 4862 N N . VAL B 1 138 ? -10.297 -22.5 0.801 1 94.88 138 VAL B N 1
ATOM 4863 C CA . VAL B 1 138 ? -10.75 -21.547 1.808 1 94.88 138 VAL B CA 1
ATOM 4864 C C . VAL B 1 138 ? -11.773 -20.594 1.196 1 94.88 138 VAL B C 1
ATOM 4866 O O . VAL B 1 138 ? -12.773 -20.25 1.831 1 94.88 138 VAL B O 1
ATOM 4869 N N . SER B 1 139 ? -11.531 -20.125 -0.039 1 95.94 139 SER B N 1
ATOM 4870 C CA . SER B 1 139 ? -12.492 -19.266 -0.727 1 95.94 139 SER B CA 1
ATOM 4871 C C . SER B 1 139 ? -13.852 -19.938 -0.835 1 95.94 139 SER B C 1
ATOM 4873 O O . SER B 1 139 ? -14.883 -19.312 -0.561 1 95.94 139 SER B O 1
ATOM 4875 N N . ARG B 1 140 ? -13.805 -21.156 -1.254 1 95.69 140 ARG B N 1
ATOM 4876 C CA . ARG B 1 140 ? -15.047 -21.922 -1.379 1 95.69 140 ARG B CA 1
ATOM 4877 C C . ARG B 1 140 ? -15.781 -21.984 -0.043 1 95.69 140 ARG B C 1
ATOM 4879 O O . ARG B 1 140 ? -17 -21.766 0.02 1 95.69 140 ARG B O 1
ATOM 4886 N N . LYS B 1 141 ? -15.07 -22.297 0.97 1 96.44 141 LYS B N 1
ATOM 4887 C CA . LYS B 1 141 ? -15.672 -22.406 2.297 1 96.44 141 LYS B CA 1
ATOM 4888 C C . LYS B 1 141 ? -16.281 -21.078 2.736 1 96.44 141 LYS B C 1
ATOM 4890 O O . LYS B 1 141 ? -17.375 -21.047 3.291 1 96.44 141 LYS B O 1
ATOM 4895 N N . ILE B 1 142 ? -15.586 -19.984 2.543 1 97.06 142 ILE B N 1
ATOM 4896 C CA . ILE B 1 142 ? -16.062 -18.656 2.916 1 97.06 142 ILE B CA 1
ATOM 4897 C C . ILE B 1 142 ? -17.344 -18.344 2.154 1 97.06 142 ILE B C 1
ATOM 4899 O O . ILE B 1 142 ? -18.328 -17.875 2.742 1 97.06 142 ILE B O 1
ATOM 4903 N N . ILE B 1 143 ? -17.375 -18.641 0.927 1 97.69 143 ILE B N 1
ATOM 4904 C CA . ILE B 1 143 ? -18.484 -18.297 0.041 1 97.69 143 ILE B CA 1
ATOM 4905 C C . ILE B 1 143 ? -19.719 -19.125 0.417 1 97.69 143 ILE B C 1
ATOM 4907 O O . ILE B 1 143 ? -20.844 -18.641 0.327 1 97.69 143 ILE B O 1
ATOM 4911 N N . LEU B 1 144 ? -19.516 -20.312 0.951 1 97.38 144 LEU B N 1
ATOM 4912 C CA . LEU B 1 144 ? -20.625 -21.219 1.204 1 97.38 144 LEU B CA 1
ATOM 4913 C C . LEU B 1 144 ? -21.094 -21.125 2.654 1 97.38 144 LEU B C 1
ATOM 4915 O O . LEU B 1 144 ? -22.281 -21.297 2.943 1 97.38 144 LEU B O 1
ATOM 4919 N N . GLU B 1 145 ? -20.172 -20.812 3.559 1 96.38 145 GLU B N 1
ATOM 4920 C CA . GLU B 1 145 ? -20.469 -21.109 4.957 1 96.38 145 GLU B CA 1
ATOM 4921 C C . GLU B 1 145 ? -20.344 -19.875 5.824 1 96.38 145 GLU B C 1
ATOM 4923 O O . GLU B 1 145 ? -20.578 -19.922 7.035 1 96.38 145 GLU B O 1
ATOM 4928 N N . SER B 1 146 ? -20.047 -18.766 5.363 1 96.5 146 SER B N 1
ATOM 4929 C CA . SER B 1 146 ? -19.797 -17.578 6.18 1 96.5 146 SER B CA 1
ATOM 4930 C C . SER B 1 146 ? -20.875 -16.516 5.941 1 96.5 146 SER B C 1
ATOM 4932 O O . SER B 1 146 ? -21.906 -16.797 5.344 1 96.5 146 SER B O 1
ATOM 4934 N N . SER B 1 147 ? -20.594 -15.32 6.531 1 95.62 147 SER B N 1
ATOM 4935 C CA . SER B 1 147 ? -21.469 -14.164 6.305 1 95.62 147 SER B CA 1
ATOM 4936 C C . SER B 1 147 ? -21.547 -13.82 4.824 1 95.62 147 SER B C 1
ATOM 4938 O O . SER B 1 147 ? -22.562 -13.32 4.352 1 95.62 147 SER B O 1
ATOM 4940 N N . VAL B 1 148 ? -20.578 -14.133 4.078 1 97.12 148 VAL B N 1
ATOM 4941 C CA . VAL B 1 148 ? -20.578 -13.914 2.635 1 97.12 148 VAL B CA 1
ATOM 4942 C C . VAL B 1 148 ? -21.625 -14.805 1.977 1 97.12 148 VAL B C 1
ATOM 4944 O O . VAL B 1 148 ? -22.391 -14.344 1.122 1 97.12 148 VAL B O 1
ATOM 4947 N N . GLY B 1 149 ? -21.625 -16.078 2.414 1 97.38 149 GLY B N 1
ATOM 4948 C CA . GLY B 1 149 ? -22.625 -17 1.9 1 97.38 149 GLY B CA 1
ATOM 4949 C C . GLY B 1 149 ? -24.047 -16.547 2.172 1 97.38 149 GLY B C 1
ATOM 4950 O O . GLY B 1 149 ? -24.922 -16.656 1.307 1 97.38 149 GLY B O 1
ATOM 4951 N N . THR B 1 150 ? -24.234 -16.031 3.346 1 97 150 THR B N 1
ATOM 4952 C CA . THR B 1 150 ? -25.547 -15.531 3.727 1 97 150 THR B CA 1
ATOM 4953 C C . THR B 1 150 ? -25.969 -14.367 2.826 1 97 150 THR B C 1
ATOM 4955 O O . THR B 1 150 ? -27.109 -14.312 2.357 1 97 150 THR B O 1
ATOM 4958 N N . ALA B 1 151 ? -25.031 -13.508 2.633 1 96.44 151 ALA B N 1
ATOM 4959 C CA . ALA B 1 151 ? -25.312 -12.359 1.776 1 96.44 151 ALA B CA 1
ATOM 4960 C C . ALA B 1 151 ? -25.609 -12.797 0.347 1 96.44 151 ALA B C 1
ATOM 4962 O O . ALA B 1 151 ? -26.516 -12.266 -0.295 1 96.44 151 ALA B O 1
ATOM 4963 N N . LEU B 1 152 ? -24.875 -13.75 -0.132 1 97.88 152 LEU B N 1
ATOM 4964 C CA . LEU B 1 152 ? -25.078 -14.25 -1.486 1 97.88 152 LEU B CA 1
ATOM 4965 C C . LEU B 1 152 ? -26.422 -14.953 -1.609 1 97.88 152 LEU B C 1
ATOM 4967 O O . LEU B 1 152 ? -27.094 -14.859 -2.645 1 97.88 152 LEU B O 1
ATOM 4971 N N . THR B 1 153 ? -26.797 -15.664 -0.567 1 97.56 153 THR B N 1
ATOM 4972 C CA . THR B 1 153 ? -28.094 -16.328 -0.559 1 97.56 153 THR B CA 1
ATOM 4973 C C . THR B 1 153 ? -29.234 -15.312 -0.661 1 97.56 153 THR B C 1
ATOM 4975 O O . THR B 1 153 ? -30.203 -15.531 -1.379 1 97.56 153 THR B O 1
ATOM 4978 N N . LYS B 1 154 ? -29.031 -14.258 0.051 1 95.44 154 LYS B N 1
ATOM 4979 C CA . LYS B 1 154 ? -30.031 -13.195 -0.008 1 95.44 154 LYS B CA 1
ATOM 4980 C C . LYS B 1 154 ? -30.109 -12.586 -1.404 1 95.44 154 LYS B C 1
ATOM 4982 O O . LYS B 1 154 ? -31.172 -12.172 -1.854 1 95.44 154 LYS B O 1
ATOM 4987 N N . LEU B 1 155 ? -29.047 -12.602 -2.086 1 93.81 155 LEU B N 1
ATOM 4988 C CA . LEU B 1 155 ? -28.938 -11.977 -3.396 1 93.81 155 LEU B CA 1
ATOM 4989 C C . LEU B 1 155 ? -29.531 -12.867 -4.48 1 93.81 155 LEU B C 1
ATOM 4991 O O . LEU B 1 155 ? -30.266 -12.391 -5.348 1 93.81 155 LEU B O 1
ATOM 4995 N N . GLY B 1 156 ? -29.234 -14.203 -4.465 1 94.12 156 GLY B N 1
ATOM 4996 C CA . GLY B 1 156 ? -29.562 -15.023 -5.613 1 94.12 156 GLY B CA 1
ATOM 4997 C C . GLY B 1 156 ? -30.297 -16.297 -5.238 1 94.12 156 GLY B C 1
ATOM 4998 O O . GLY B 1 156 ? -30.609 -17.125 -6.105 1 94.12 156 GLY B O 1
ATOM 4999 N N . GLY B 1 157 ? -30.531 -16.469 -3.975 1 95.44 157 GLY B N 1
ATOM 5000 C CA . GLY B 1 157 ? -31.219 -17.672 -3.531 1 95.44 157 GLY B CA 1
ATOM 5001 C C . GLY B 1 157 ? -30.281 -18.703 -2.934 1 95.44 157 GLY B C 1
ATOM 5002 O O . GLY B 1 157 ? -29.062 -18.5 -2.898 1 95.44 157 GLY B O 1
ATOM 5003 N N . LYS B 1 158 ? -30.781 -19.797 -2.523 1 96.31 158 LYS B N 1
ATOM 5004 C CA . LYS B 1 158 ? -30.094 -20.828 -1.75 1 96.31 158 LYS B CA 1
ATOM 5005 C C . LYS B 1 158 ? -28.953 -21.453 -2.561 1 96.31 158 LYS B C 1
ATOM 5007 O O . LYS B 1 158 ? -27.938 -21.859 -2.002 1 96.31 158 LYS B O 1
ATOM 5012 N N . GLU B 1 159 ? -29.125 -21.516 -3.824 1 96.44 159 GLU B N 1
ATOM 5013 C CA . GLU B 1 159 ? -28.156 -22.219 -4.664 1 96.44 159 GLU B CA 1
ATOM 5014 C C . GLU B 1 159 ? -27.109 -21.25 -5.211 1 96.44 159 GLU B C 1
ATOM 5016 O O . GLU B 1 159 ? -26.094 -21.672 -5.762 1 96.44 159 GLU B O 1
ATOM 5021 N N . PHE B 1 160 ? -27.297 -20.031 -4.98 1 97.25 160 PHE B N 1
ATOM 5022 C CA . PHE B 1 160 ? -26.484 -19 -5.602 1 97.25 160 PHE B CA 1
ATOM 5023 C C . PHE B 1 160 ? -25.047 -19.078 -5.105 1 97.25 160 PHE B C 1
ATOM 5025 O O . PHE B 1 160 ? -24.109 -18.984 -5.898 1 97.25 160 PHE B O 1
ATOM 5032 N N . PRO B 1 161 ? -24.781 -19.297 -3.775 1 98.12 161 PRO B N 1
ATOM 5033 C CA . PRO B 1 161 ? -23.406 -19.422 -3.32 1 98.12 161 PRO B CA 1
ATOM 5034 C C . PRO B 1 161 ? -22.641 -20.562 -4.008 1 98.12 161 PRO B C 1
ATOM 5036 O O . PRO B 1 161 ? -21.469 -20.406 -4.352 1 98.12 161 PRO B O 1
ATOM 5039 N N . GLN B 1 162 ? -23.312 -21.641 -4.227 1 97.19 162 GLN B N 1
ATOM 5040 C CA . GLN B 1 162 ? -22.688 -22.766 -4.902 1 97.19 162 GLN B CA 1
ATOM 5041 C C . GLN B 1 162 ? -22.328 -22.406 -6.34 1 97.19 162 GLN B C 1
ATOM 5043 O O . GLN B 1 162 ? -21.266 -22.797 -6.832 1 97.19 162 GLN B O 1
ATOM 5048 N N . LEU B 1 163 ? -23.203 -21.734 -6.973 1 95.56 163 LEU B N 1
ATOM 5049 C CA . LEU B 1 163 ? -22.953 -21.297 -8.336 1 95.56 163 LEU B CA 1
ATOM 5050 C C . LEU B 1 163 ? -21.703 -20.438 -8.406 1 95.56 163 LEU B C 1
ATOM 5052 O O . LEU B 1 163 ? -20.859 -20.609 -9.297 1 95.56 163 LEU B O 1
ATOM 5056 N N . VAL B 1 164 ? -21.547 -19.531 -7.453 1 97 164 VAL B N 1
ATOM 5057 C CA . VAL B 1 164 ? -20.406 -18.625 -7.383 1 97 164 VAL B CA 1
ATOM 5058 C C . VAL B 1 164 ? -19.141 -19.438 -7.109 1 97 164 VAL B C 1
ATOM 5060 O O . VAL B 1 164 ? -18.125 -19.266 -7.797 1 97 164 VAL B O 1
ATOM 5063 N N . ALA B 1 165 ? -19.188 -20.328 -6.164 1 96.56 165 ALA B N 1
ATOM 5064 C CA . ALA B 1 165 ? -18.047 -21.156 -5.789 1 96.56 165 ALA B CA 1
ATOM 5065 C C . ALA B 1 165 ? -17.578 -22.016 -6.961 1 96.56 165 ALA B C 1
ATOM 5067 O O . ALA B 1 165 ? -16.375 -22.188 -7.172 1 96.56 165 ALA B O 1
ATOM 5068 N N . ASP B 1 166 ? -18.469 -22.516 -7.68 1 94.25 166 ASP B N 1
ATOM 5069 C CA . ASP B 1 166 ? -18.156 -23.391 -8.805 1 94.25 166 ASP B CA 1
ATOM 5070 C C . ASP B 1 166 ? -17.422 -22.625 -9.906 1 94.25 166 ASP B C 1
ATOM 5072 O O . ASP B 1 166 ? -16.562 -23.188 -10.594 1 94.25 166 ASP B O 1
ATOM 5076 N N . MET B 1 167 ? -17.75 -21.438 -10.094 1 92.25 167 MET B N 1
ATOM 5077 C CA . MET B 1 167 ? -17.078 -20.625 -11.109 1 92.25 167 MET B CA 1
ATOM 5078 C C . MET B 1 167 ? -15.625 -20.359 -10.734 1 92.25 167 MET B C 1
ATOM 5080 O O . MET B 1 167 ? -14.742 -20.359 -11.594 1 92.25 167 MET B O 1
ATOM 5084 N N . ILE B 1 168 ? -15.414 -20.141 -9.445 1 91.81 168 ILE B N 1
ATOM 5085 C CA . ILE B 1 168 ? -14.07 -19.859 -8.953 1 91.81 168 ILE B CA 1
ATOM 5086 C C . ILE B 1 168 ? -13.188 -21.094 -9.094 1 91.81 168 ILE B C 1
ATOM 5088 O O . ILE B 1 168 ? -12.016 -20.984 -9.477 1 91.81 168 ILE B O 1
ATOM 5092 N N . THR B 1 169 ? -13.758 -22.281 -8.906 1 87.69 169 THR B N 1
ATOM 5093 C CA . THR B 1 169 ? -12.992 -23.531 -8.953 1 87.69 169 THR B CA 1
ATOM 5094 C C . THR B 1 169 ? -12.992 -24.109 -10.367 1 87.69 169 THR B C 1
ATOM 5096 O O . THR B 1 169 ? -12.469 -25.203 -10.594 1 87.69 169 THR B O 1
ATOM 5099 N N . LYS B 1 170 ? -13.57 -23.484 -11.273 1 82.25 170 LYS B N 1
ATOM 5100 C CA . LYS B 1 170 ? -13.641 -23.906 -12.672 1 82.25 170 LYS B CA 1
ATOM 5101 C C . LYS B 1 170 ? -14.328 -25.25 -12.797 1 82.25 170 LYS B C 1
ATOM 5103 O O . LYS B 1 170 ? -13.914 -26.094 -13.602 1 82.25 170 LYS B O 1
ATOM 5108 N N . SER B 1 171 ? -15.266 -25.453 -12.031 1 77.75 171 SER B N 1
ATOM 5109 C CA . SER B 1 171 ? -15.922 -26.75 -12.055 1 77.75 171 SER B CA 1
ATOM 5110 C C . SER B 1 171 ? -16.797 -26.906 -13.297 1 77.75 171 SER B C 1
ATOM 5112 O O . SER B 1 171 ? -16.984 -28.016 -13.789 1 77.75 171 SER B O 1
ATOM 5114 N N . ARG B 1 172 ? -17.391 -25.844 -13.75 1 74.75 172 ARG B N 1
ATOM 5115 C CA . ARG B 1 172 ? -18.234 -25.906 -14.938 1 74.75 172 ARG B CA 1
ATOM 5116 C C . ARG B 1 172 ? -17.422 -25.594 -16.188 1 74.75 172 ARG B C 1
ATOM 5118 O O . ARG B 1 172 ? -17.266 -24.422 -16.562 1 74.75 172 ARG B O 1
ATOM 5125 N N . LYS B 1 173 ? -17.109 -26.656 -16.766 1 67.94 173 LYS B N 1
ATOM 5126 C CA . LYS B 1 173 ? -16.359 -26.531 -18.016 1 67.94 173 LYS B CA 1
ATOM 5127 C C . LYS B 1 173 ? -17.25 -26.062 -19.156 1 67.94 173 LYS B C 1
ATOM 5129 O O . LYS B 1 173 ? -18.438 -26.391 -19.188 1 67.94 173 LYS B O 1
ATOM 5134 N N . GLY B 1 174 ? -16.891 -25.156 -19.938 1 73.94 174 GLY B N 1
ATOM 5135 C CA . GLY B 1 174 ? -17.625 -24.719 -21.109 1 73.94 174 GLY B CA 1
ATOM 5136 C C . GLY B 1 174 ? -18.516 -23.531 -20.859 1 73.94 174 GLY B C 1
ATOM 5137 O O . GLY B 1 174 ? -19.359 -23.188 -21.688 1 73.94 174 GLY B O 1
ATOM 5138 N N . CYS B 1 175 ? -18.422 -23.109 -19.703 1 85.56 175 CYS B N 1
ATOM 5139 C CA . CYS B 1 175 ? -19.219 -21.953 -19.344 1 85.56 175 CYS B CA 1
ATOM 5140 C C . CYS B 1 175 ? -18.453 -20.656 -19.578 1 85.56 175 CYS B C 1
ATOM 5142 O O . CYS B 1 175 ? -17.391 -20.453 -19 1 85.56 175 CYS B O 1
ATOM 5144 N N . ILE B 1 176 ? -19.047 -19.828 -20.422 1 92 176 ILE B N 1
ATOM 5145 C CA . ILE B 1 176 ? -18.406 -18.594 -20.812 1 92 176 ILE B CA 1
ATOM 5146 C C . ILE B 1 176 ? -18.219 -17.688 -19.594 1 92 176 ILE B C 1
ATOM 5148 O O . ILE B 1 176 ? -17.234 -16.953 -19.5 1 92 176 ILE B O 1
ATOM 5152 N N . HIS B 1 177 ? -19.156 -17.781 -18.672 1 94.06 177 HIS B N 1
ATOM 5153 C CA . HIS B 1 177 ? -19.062 -17 -17.453 1 94.06 177 HIS B CA 1
ATOM 5154 C C . HIS B 1 177 ? -17.859 -17.422 -16.609 1 94.06 177 HIS B C 1
ATOM 5156 O O . HIS B 1 177 ? -17.188 -16.578 -16.016 1 94.06 177 HIS B O 1
ATOM 5162 N N . THR B 1 178 ? -17.594 -18.688 -16.594 1 91.5 178 THR B N 1
ATOM 5163 C CA . THR B 1 178 ? -16.438 -19.203 -15.883 1 91.5 178 THR B CA 1
ATOM 5164 C C . THR B 1 178 ? -15.141 -18.719 -16.531 1 91.5 178 THR B C 1
ATOM 5166 O O . THR B 1 178 ? -14.172 -18.422 -15.836 1 91.5 178 THR B O 1
ATOM 5169 N N . SER B 1 179 ? -15.148 -18.656 -17.844 1 91.88 179 SER B N 1
ATOM 5170 C CA . SER B 1 179 ? -13.953 -18.234 -18.578 1 91.88 179 SER B CA 1
ATOM 5171 C C . SER B 1 179 ? -13.609 -16.781 -18.281 1 91.88 179 SER B C 1
ATOM 5173 O O . SER B 1 179 ? -12.445 -16.375 -18.328 1 91.88 179 SER B O 1
ATOM 5175 N N . ILE B 1 180 ? -14.609 -15.977 -17.969 1 95.5 180 ILE B N 1
ATOM 5176 C CA . ILE B 1 180 ? -14.391 -14.578 -17.625 1 95.5 180 ILE B CA 1
ATOM 5177 C C . ILE B 1 180 ? -13.633 -14.477 -16.297 1 95.5 180 ILE B C 1
ATOM 5179 O O . ILE B 1 180 ? -12.766 -13.617 -16.141 1 95.5 180 ILE B O 1
ATOM 5183 N N . VAL B 1 181 ? -13.93 -15.414 -15.453 1 94.38 181 VAL B N 1
ATOM 5184 C CA . VAL B 1 181 ? -13.352 -15.391 -14.109 1 94.38 181 VAL B CA 1
ATOM 5185 C C . VAL B 1 181 ? -12 -16.094 -14.117 1 94.38 181 VAL B C 1
ATOM 5187 O O . VAL B 1 181 ? -11.055 -15.641 -13.477 1 94.38 181 VAL B O 1
ATOM 5190 N N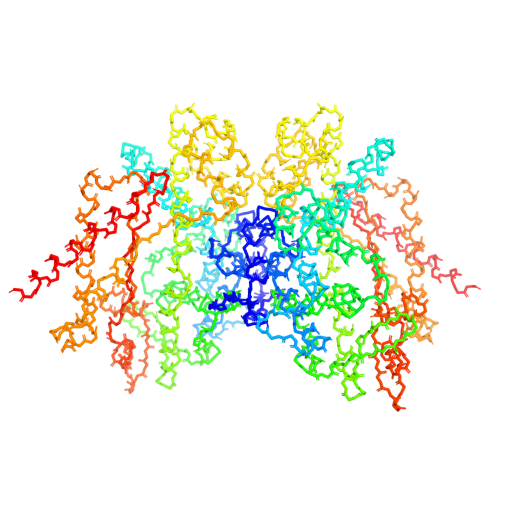 . SER B 1 182 ? -11.961 -17.219 -14.836 1 90.94 182 SER B N 1
ATOM 5191 C CA . SER B 1 182 ? -10.742 -18.016 -14.797 1 90.94 182 SER B CA 1
ATOM 5192 C C . SER B 1 182 ? -10.461 -18.656 -16.156 1 90.94 182 SER B C 1
ATOM 5194 O O . SER B 1 182 ? -11.18 -19.578 -16.562 1 90.94 182 SER B O 1
ATOM 5196 N N . SER B 1 183 ? -9.508 -18.281 -16.812 1 91.12 183 SER B N 1
ATOM 5197 C CA . SER B 1 183 ? -9 -18.812 -18.078 1 91.12 183 SER B CA 1
ATOM 5198 C C . SER B 1 183 ? -7.641 -18.188 -18.422 1 91.12 183 SER B C 1
ATOM 5200 O O . SER B 1 183 ? -6.992 -17.594 -17.562 1 91.12 183 SER B O 1
ATOM 5202 N N . GLN B 1 184 ? -7.172 -18.5 -19.609 1 91.12 184 GLN B N 1
ATOM 5203 C CA . GLN B 1 184 ? -5.91 -17.891 -20.016 1 91.12 184 GLN B CA 1
ATOM 5204 C C . GLN B 1 184 ? -6.109 -16.438 -20.453 1 91.12 184 GLN B C 1
ATOM 5206 O O . GLN B 1 184 ? -5.141 -15.695 -20.609 1 91.12 184 GLN B O 1
ATOM 5211 N N . LEU B 1 185 ? -7.332 -16.047 -20.719 1 93.19 185 LEU B N 1
ATOM 5212 C CA . LEU B 1 185 ? -7.746 -14.672 -20.953 1 93.19 185 LEU B CA 1
ATOM 5213 C C . LEU B 1 185 ? -8.93 -14.305 -20.047 1 93.19 185 LEU B C 1
ATOM 5215 O O . LEU B 1 185 ? -10.078 -14.344 -20.484 1 93.19 185 LEU B O 1
ATOM 5219 N N . ASP B 1 186 ? -8.617 -13.961 -18.859 1 95.5 186 ASP B N 1
ATOM 5220 C CA . ASP B 1 186 ? -9.672 -13.727 -17.875 1 95.5 186 ASP B CA 1
ATOM 5221 C C . ASP B 1 186 ? -9.516 -12.344 -17.234 1 95.5 186 ASP B C 1
ATOM 5223 O O . ASP B 1 186 ? -8.531 -11.648 -17.484 1 95.5 186 ASP B O 1
ATOM 5227 N N . ALA B 1 187 ? -10.523 -11.984 -16.469 1 97.88 187 ALA B N 1
ATOM 5228 C CA . ALA B 1 187 ? -10.57 -10.664 -15.844 1 97.88 187 ALA B CA 1
ATOM 5229 C C . ALA B 1 187 ? -9.453 -10.5 -14.828 1 97.88 187 ALA B C 1
ATOM 5231 O O . ALA B 1 187 ? -8.906 -9.406 -14.664 1 97.88 187 ALA B O 1
ATOM 5232 N N . ASP B 1 188 ? -9.133 -11.562 -14.125 1 97.44 188 ASP B N 1
ATOM 5233 C CA . ASP B 1 188 ? -8.062 -11.562 -13.133 1 97.44 188 ASP B CA 1
ATOM 5234 C C . ASP B 1 188 ? -6.73 -11.148 -13.766 1 97.44 188 ASP B C 1
ATOM 5236 O O . ASP B 1 188 ? -6.113 -10.172 -13.344 1 97.44 188 ASP B O 1
ATOM 5240 N N . ARG B 1 189 ? -6.348 -11.812 -14.812 1 96.94 189 ARG B N 1
ATOM 5241 C CA . ARG B 1 189 ? -5.082 -11.562 -15.492 1 96.94 189 ARG B CA 1
ATOM 5242 C C . ARG B 1 189 ? -5.078 -10.195 -16.172 1 96.94 189 ARG B C 1
ATOM 5244 O O . ARG B 1 189 ? -4.055 -9.508 -16.188 1 96.94 189 ARG B O 1
ATOM 5251 N N . LEU B 1 190 ? -6.188 -9.82 -16.719 1 97.25 190 LEU B N 1
ATOM 5252 C CA . LEU B 1 190 ? -6.289 -8.531 -17.391 1 97.25 190 LEU B CA 1
ATOM 5253 C C . LEU B 1 190 ? -6.105 -7.387 -16.391 1 97.25 190 LEU B C 1
ATOM 5255 O O . LEU B 1 190 ? -5.547 -6.34 -16.75 1 97.25 190 LEU B O 1
ATOM 5259 N N . ASP B 1 191 ? -6.566 -7.598 -15.203 1 97.75 191 ASP B N 1
ATOM 5260 C CA . ASP B 1 191 ? -6.391 -6.555 -14.203 1 97.75 191 ASP B CA 1
ATOM 5261 C C . ASP B 1 191 ? -4.938 -6.473 -13.742 1 97.75 191 ASP B C 1
ATOM 5263 O O . ASP B 1 191 ? -4.316 -5.41 -13.812 1 97.75 191 ASP B O 1
ATOM 5267 N N . TYR B 1 192 ? -4.391 -7.66 -13.25 1 96.62 192 TYR B N 1
ATOM 5268 C CA . TYR B 1 192 ? -3.09 -7.543 -12.602 1 96.62 192 TYR B CA 1
ATOM 5269 C C . TYR B 1 192 ? -1.997 -7.254 -13.625 1 96.62 192 TYR B C 1
ATOM 5271 O O . TYR B 1 192 ? -0.946 -6.707 -13.281 1 96.62 192 TYR B O 1
ATOM 5279 N N . ALA B 1 193 ? -2.236 -7.531 -14.898 1 95.75 193 ALA B N 1
ATOM 5280 C CA . ALA B 1 193 ? -1.265 -7.199 -15.938 1 95.75 193 ALA B CA 1
ATOM 5281 C C . ALA B 1 193 ? -1.104 -5.688 -16.078 1 95.75 193 ALA B C 1
ATOM 5283 O O . ALA B 1 193 ? -0.051 -5.207 -16.5 1 95.75 193 ALA B O 1
ATOM 5284 N N . LYS B 1 194 ? -2.143 -4.953 -15.766 1 95.94 194 LYS B N 1
ATOM 5285 C CA . LYS B 1 194 ? -2.088 -3.492 -15.797 1 95.94 194 LYS B CA 1
ATOM 5286 C C . LYS B 1 194 ? -1.747 -2.924 -14.422 1 95.94 194 LYS B C 1
ATOM 5288 O O . LYS B 1 194 ? -0.964 -1.977 -14.312 1 95.94 194 LYS B O 1
ATOM 5293 N N . ARG B 1 195 ? -2.279 -3.506 -13.43 1 97 195 ARG B N 1
ATOM 5294 C CA . ARG B 1 195 ? -2.219 -2.963 -12.078 1 97 195 ARG B CA 1
ATOM 5295 C C . ARG B 1 195 ? -0.835 -3.166 -11.469 1 97 195 ARG B C 1
ATOM 5297 O O . ARG B 1 195 ? -0.269 -2.24 -10.883 1 97 195 ARG B O 1
ATOM 5304 N N . ASP B 1 196 ? -0.312 -4.336 -11.57 1 97.25 196 ASP B N 1
ATOM 5305 C CA . ASP B 1 196 ? 0.93 -4.684 -10.883 1 97.25 196 ASP B CA 1
ATOM 5306 C C . ASP B 1 196 ? 2.084 -3.809 -11.367 1 97.25 196 ASP B C 1
ATOM 5308 O O . ASP B 1 196 ? 2.773 -3.18 -10.562 1 97.25 196 ASP B O 1
ATOM 5312 N N . PRO B 1 197 ? 2.32 -3.736 -12.711 1 96.19 197 PRO B N 1
ATOM 5313 C CA . PRO B 1 197 ? 3.42 -2.875 -13.148 1 96.19 197 PRO B CA 1
ATOM 5314 C C . PRO B 1 197 ? 3.182 -1.402 -12.82 1 96.19 197 PRO B C 1
ATOM 5316 O O . PRO B 1 197 ? 4.137 -0.661 -12.57 1 96.19 197 PRO B O 1
ATOM 5319 N N . TYR B 1 198 ? 1.915 -0.938 -12.781 1 95.12 198 TYR B N 1
ATOM 5320 C CA . TYR B 1 198 ? 1.561 0.433 -12.43 1 95.12 198 TYR B CA 1
ATOM 5321 C C . TYR B 1 198 ? 2.076 0.791 -11.047 1 95.12 198 TYR B C 1
ATOM 5323 O O . TYR B 1 198 ? 2.729 1.821 -10.859 1 95.12 198 TYR B O 1
ATOM 5331 N N . PHE B 1 199 ? 1.929 -0.011 -10.117 1 96.06 199 PHE B N 1
ATOM 5332 C CA . PHE B 1 199 ? 2.293 0.272 -8.734 1 96.06 199 PHE B CA 1
ATOM 5333 C C . PHE B 1 199 ? 3.768 -0.031 -8.492 1 96.06 199 PHE B C 1
ATOM 5335 O O . PHE B 1 199 ? 4.422 0.646 -7.691 1 96.06 199 PHE B O 1
ATOM 5342 N N . ALA B 1 200 ? 4.301 -1.021 -9.18 1 94.88 200 ALA B N 1
ATOM 5343 C CA . ALA B 1 200 ? 5.703 -1.396 -9 1 94.88 200 ALA B CA 1
ATOM 5344 C C . ALA B 1 200 ? 6.625 -0.415 -9.719 1 94.88 200 ALA B C 1
ATOM 5346 O O . ALA B 1 200 ? 7.836 -0.398 -9.469 1 94.88 200 ALA B O 1
ATOM 5347 N N . GLY B 1 201 ? 6.102 0.394 -10.625 1 93.19 201 GLY B N 1
ATOM 5348 C CA . GLY B 1 201 ? 6.91 1.315 -11.406 1 93.19 201 GLY B CA 1
ATOM 5349 C C . GLY B 1 201 ? 7.73 0.627 -12.477 1 93.19 201 GLY B C 1
ATOM 5350 O O . GLY B 1 201 ? 8.859 1.037 -12.766 1 93.19 201 GLY B O 1
ATOM 5351 N N . VAL B 1 202 ? 7.203 -0.456 -12.961 1 91.19 202 VAL B N 1
ATOM 5352 C CA . VAL B 1 202 ? 7.922 -1.188 -14 1 91.19 202 VAL B CA 1
ATOM 5353 C C . VAL B 1 202 ? 7.254 -0.945 -15.352 1 91.19 202 VAL B C 1
ATOM 5355 O O . VAL B 1 202 ? 6.031 -0.816 -15.438 1 91.19 202 VAL B O 1
ATOM 5358 N N . SER B 1 203 ? 8.148 -0.785 -16.312 1 82.19 203 SER B N 1
ATOM 5359 C CA . SER B 1 203 ? 7.629 -0.659 -17.672 1 82.19 203 SER B CA 1
ATOM 5360 C C . SER B 1 203 ? 7.145 -2.004 -18.203 1 82.19 203 SER B C 1
ATOM 5362 O O . SER B 1 203 ? 7.785 -3.033 -17.984 1 82.19 203 SER B O 1
ATOM 5364 N N . SER B 1 204 ? 6 -1.938 -18.625 1 78.62 204 SER B N 1
ATOM 5365 C CA . SER B 1 204 ? 5.434 -3.133 -19.25 1 78.62 204 SER B CA 1
ATOM 5366 C C . SER B 1 204 ? 4.844 -2.818 -20.625 1 78.62 204 SER B C 1
ATOM 5368 O O . SER B 1 204 ? 4.676 -1.649 -20.984 1 78.62 204 SER B O 1
ATOM 5370 N N . GLY B 1 205 ? 4.832 -3.785 -21.484 1 75.56 205 GLY B N 1
ATOM 5371 C CA . GLY B 1 205 ? 4.238 -3.592 -22.797 1 75.56 205 GLY B CA 1
ATOM 5372 C C . GLY B 1 205 ? 2.83 -3.031 -22.734 1 75.56 205 GLY B C 1
ATOM 5373 O O . GLY B 1 205 ? 2.352 -2.438 -23.703 1 75.56 205 GLY B O 1
ATOM 5374 N N . GLY B 1 206 ? 2.223 -3.117 -21.625 1 80.94 206 GLY B N 1
ATOM 5375 C CA . GLY B 1 206 ? 0.877 -2.594 -21.469 1 80.94 206 GLY B CA 1
ATOM 5376 C C . GLY B 1 206 ? -0.187 -3.471 -22.094 1 80.94 206 GLY B C 1
ATOM 5377 O O . GLY B 1 206 ? 0.13 -4.465 -22.75 1 80.94 206 GLY B O 1
ATOM 5378 N N . ILE B 1 207 ? -1.446 -3.258 -21.828 1 89.38 207 ILE B N 1
ATOM 5379 C CA . ILE B 1 207 ? -2.619 -3.926 -22.375 1 89.38 207 ILE B CA 1
ATOM 5380 C C . ILE B 1 207 ? -3.652 -2.885 -22.797 1 89.38 207 ILE B C 1
ATOM 5382 O O . ILE B 1 207 ? -4.004 -1.994 -22.016 1 89.38 207 ILE B O 1
ATOM 5386 N N . ASP B 1 208 ? -4.012 -2.957 -24.094 1 91.12 208 ASP B N 1
ATOM 5387 C CA . ASP B 1 208 ? -5.109 -2.109 -24.547 1 91.12 208 ASP B CA 1
ATOM 5388 C C . ASP B 1 208 ? -6.461 -2.752 -24.25 1 91.12 208 ASP B C 1
ATOM 5390 O O . ASP B 1 208 ? -7.117 -3.281 -25.141 1 91.12 208 ASP B O 1
ATOM 5394 N N . LEU B 1 209 ? -6.852 -2.596 -23.031 1 92.62 209 LEU B N 1
ATOM 5395 C CA . LEU B 1 209 ? -8.055 -3.268 -22.547 1 92.62 209 LEU B CA 1
ATOM 5396 C C . LEU B 1 209 ? -9.289 -2.764 -23.281 1 92.62 209 LEU B C 1
ATOM 5398 O O . LEU B 1 209 ? -10.172 -3.551 -23.625 1 92.62 209 LEU B O 1
ATOM 5402 N N . ASP B 1 210 ? -9.383 -1.477 -23.531 1 92.69 210 ASP B N 1
ATOM 5403 C CA . ASP B 1 210 ? -10.539 -0.902 -24.203 1 92.69 210 ASP B CA 1
ATOM 5404 C C . ASP B 1 210 ? -10.688 -1.478 -25.625 1 92.69 210 ASP B C 1
ATOM 5406 O O . ASP B 1 210 ? -11.789 -1.844 -26.031 1 92.69 210 ASP B O 1
ATOM 5410 N N . TRP B 1 211 ? -9.609 -1.539 -26.281 1 92.88 211 TRP B N 1
ATOM 5411 C CA . TRP B 1 211 ? -9.617 -2.086 -27.641 1 92.88 211 TRP B CA 1
ATOM 5412 C C . TRP B 1 211 ? -10.008 -3.559 -27.625 1 92.88 211 TRP B C 1
ATOM 5414 O O . TRP B 1 211 ? -10.773 -4.008 -28.484 1 92.88 211 TRP B O 1
ATOM 5424 N N . LEU B 1 212 ? -9.5 -4.309 -26.703 1 93.12 212 LEU B N 1
ATOM 5425 C CA . LEU B 1 212 ? -9.805 -5.73 -26.578 1 93.12 212 LEU B CA 1
ATOM 5426 C C . LEU B 1 212 ? -11.289 -5.949 -26.312 1 93.12 212 LEU B C 1
ATOM 5428 O O . LEU B 1 212 ? -11.938 -6.738 -27.016 1 93.12 212 LEU B O 1
ATOM 5432 N N . ILE B 1 213 ? -11.805 -5.16 -25.375 1 93.62 213 ILE B N 1
ATOM 5433 C CA . ILE B 1 213 ? -13.203 -5.316 -24.984 1 93.62 213 ILE B CA 1
ATOM 5434 C C . ILE B 1 213 ? -14.109 -4.965 -26.172 1 93.62 213 ILE B C 1
ATOM 5436 O O . ILE B 1 213 ? -15.094 -5.652 -26.422 1 93.62 213 ILE B O 1
ATOM 5440 N N . ARG B 1 214 ? -13.773 -3.965 -26.891 1 93.56 214 ARG B N 1
ATOM 5441 C CA . ARG B 1 214 ? -14.562 -3.512 -28.031 1 93.56 214 ARG B CA 1
ATOM 5442 C C . ARG B 1 214 ? -14.609 -4.574 -29.125 1 93.56 214 ARG B C 1
ATOM 5444 O O . ARG B 1 214 ? -15.57 -4.645 -29.891 1 93.56 214 ARG B O 1
ATOM 5451 N N . ASN B 1 215 ? -13.664 -5.422 -29.188 1 94.56 215 ASN B N 1
ATOM 5452 C CA . ASN B 1 215 ? -13.555 -6.367 -30.281 1 94.56 215 ASN B CA 1
ATOM 5453 C C . ASN B 1 215 ? -13.953 -7.781 -29.859 1 94.56 215 ASN B C 1
ATOM 5455 O O . ASN B 1 215 ? -13.984 -8.695 -30.672 1 94.56 215 ASN B O 1
ATOM 5459 N N . PHE B 1 216 ? -14.266 -7.953 -28.594 1 95.12 216 PHE B N 1
ATOM 5460 C CA . PHE B 1 216 ? -14.711 -9.266 -28.125 1 95.12 216 PHE B CA 1
ATOM 5461 C C . PHE B 1 216 ? -16.031 -9.641 -28.781 1 95.12 216 PHE B C 1
ATOM 5463 O O . PHE B 1 216 ? -16.906 -8.789 -28.969 1 95.12 216 PHE B O 1
ATOM 5470 N N . LYS B 1 217 ? -16.141 -10.828 -29.094 1 94.81 217 LYS B N 1
ATOM 5471 C CA . LYS B 1 217 ? -17.375 -11.445 -29.578 1 94.81 217 LYS B CA 1
ATOM 5472 C C . LYS B 1 217 ? -17.625 -12.789 -28.906 1 94.81 217 LYS B C 1
ATOM 5474 O O . LYS B 1 217 ? -16.734 -13.328 -28.25 1 94.81 217 LYS B O 1
ATOM 5479 N N . THR B 1 218 ? -18.859 -13.258 -29.031 1 94.38 218 THR B N 1
ATOM 5480 C CA . THR B 1 218 ? -19.188 -14.555 -28.453 1 94.38 218 THR B CA 1
ATOM 5481 C C . THR B 1 218 ? -19.344 -15.609 -29.547 1 94.38 218 THR B C 1
ATOM 5483 O O . THR B 1 218 ? -19.875 -15.32 -30.625 1 94.38 218 THR B O 1
ATOM 5486 N N . GLY B 1 219 ? -18.719 -16.656 -29.297 1 90.94 219 GLY B N 1
ATOM 5487 C CA . GLY B 1 219 ? -18.875 -17.812 -30.156 1 90.94 219 GLY B CA 1
ATOM 5488 C C . GLY B 1 219 ? -19.453 -19.016 -29.438 1 90.94 219 GLY B C 1
ATOM 5489 O O . GLY B 1 219 ? -19.625 -18.984 -28.219 1 90.94 219 GLY B O 1
ATOM 5490 N N . GLU B 1 220 ? -19.891 -20 -30.281 1 88.75 220 GLU B N 1
ATOM 5491 C CA . GLU B 1 220 ? -20.453 -21.234 -29.719 1 88.75 220 GLU B CA 1
ATOM 5492 C C . GLU B 1 220 ? -19.844 -22.469 -30.359 1 88.75 220 GLU B C 1
ATOM 5494 O O . GLU B 1 220 ? -19.609 -22.5 -31.578 1 88.75 220 GLU B O 1
ATOM 5499 N N . SER B 1 221 ? -19.438 -23.328 -29.5 1 83.19 221 SER B N 1
ATOM 5500 C CA . SER B 1 221 ? -18.953 -24.625 -29.953 1 83.19 221 SER B CA 1
ATOM 5501 C C . SER B 1 221 ? -19.594 -25.766 -29.172 1 83.19 221 SER B C 1
ATOM 5503 O O . SER B 1 221 ? -20.531 -25.531 -28.391 1 83.19 221 SER B O 1
ATOM 5505 N N . GLN B 1 222 ? -19.156 -27 -29.484 1 79.38 222 GLN B N 1
ATOM 5506 C CA . GLN B 1 222 ? -19.656 -28.156 -28.781 1 79.38 222 GLN B CA 1
ATOM 5507 C C . GLN B 1 222 ? -19.312 -28.094 -27.297 1 79.38 222 GLN B C 1
ATOM 5509 O O . GLN B 1 222 ? -20.031 -28.656 -26.453 1 79.38 222 GLN B O 1
ATOM 5514 N N . ASN B 1 223 ? -18.297 -27.281 -27.016 1 76.62 223 ASN B N 1
ATOM 5515 C CA . ASN B 1 223 ? -17.844 -27.172 -25.641 1 76.62 223 ASN B CA 1
ATOM 5516 C C . ASN B 1 223 ? -18.5 -26.016 -24.906 1 76.62 223 ASN B C 1
ATOM 5518 O O . ASN B 1 223 ? -18.312 -25.844 -23.703 1 76.62 223 ASN B O 1
ATOM 5522 N N . GLY B 1 224 ? -19.312 -25.281 -25.672 1 82.69 224 GLY B N 1
ATOM 5523 C CA . GLY B 1 224 ? -20.016 -24.188 -25.031 1 82.69 224 GLY B CA 1
ATOM 5524 C C . GLY B 1 224 ? -19.719 -22.844 -25.656 1 82.69 224 GLY B C 1
ATOM 5525 O O . GLY B 1 224 ? -19.062 -22.766 -26.703 1 82.69 224 GLY B O 1
ATOM 5526 N N . ARG B 1 225 ? -20.203 -21.875 -25 1 90.31 225 ARG B N 1
ATOM 5527 C CA . ARG B 1 225 ? -19.969 -20.5 -25.469 1 90.31 225 ARG B CA 1
ATOM 5528 C C . ARG B 1 225 ? -18.625 -19.984 -25 1 90.31 225 ARG B C 1
ATOM 5530 O O . ARG B 1 225 ? -18.141 -20.359 -23.922 1 90.31 225 ARG B O 1
ATOM 5537 N N . PHE B 1 226 ? -17.969 -19.219 -25.812 1 91.38 226 PHE B N 1
ATOM 5538 C CA . PHE B 1 226 ? -16.656 -18.688 -25.484 1 91.38 226 PHE B CA 1
ATOM 5539 C C . PHE B 1 226 ? -16.453 -17.312 -26.125 1 91.38 226 PHE B C 1
ATOM 5541 O O . PHE B 1 226 ? -17.219 -16.906 -26.984 1 91.38 226 PHE B O 1
ATOM 5548 N N . LEU B 1 227 ? -15.469 -16.625 -25.594 1 93.19 227 LEU B N 1
ATOM 5549 C CA . LEU B 1 227 ? -15.117 -15.312 -26.156 1 93.19 227 LEU B CA 1
ATOM 5550 C C . LEU B 1 227 ? -14.016 -15.445 -27.203 1 93.19 227 LEU B C 1
ATOM 5552 O O . LEU B 1 227 ? -13.133 -16.297 -27.078 1 93.19 227 LEU B O 1
ATOM 5556 N N . TYR B 1 228 ? -14.117 -14.703 -28.234 1 92.94 228 TYR B N 1
ATOM 5557 C CA . TYR B 1 228 ? -13.062 -14.602 -29.234 1 92.94 228 TYR B CA 1
ATOM 5558 C C . TYR B 1 228 ? -12.961 -13.18 -29.781 1 92.94 228 TYR B C 1
ATOM 5560 O O . TYR B 1 228 ? -13.812 -12.336 -29.5 1 92.94 228 TYR B O 1
ATOM 5568 N N . VAL B 1 229 ? -11.859 -12.883 -30.469 1 93 229 VAL B N 1
ATOM 5569 C CA . VAL B 1 229 ? -11.703 -11.586 -31.109 1 93 229 VAL B CA 1
ATOM 5570 C C . VAL B 1 229 ? -11.508 -11.773 -32.625 1 93 229 VAL B C 1
ATOM 5572 O O . VAL B 1 229 ? -11.109 -12.852 -33.062 1 93 229 VAL B O 1
ATOM 5575 N N . ASN B 1 230 ? -11.852 -10.68 -33.312 1 89.88 230 ASN B N 1
ATOM 5576 C CA . ASN B 1 230 ? -11.531 -10.68 -34.75 1 89.88 230 ASN B CA 1
ATOM 5577 C C . ASN B 1 230 ? -10.031 -10.539 -34.969 1 89.88 230 ASN B C 1
ATOM 5579 O O . ASN B 1 230 ? -9.305 -10.047 -34.125 1 89.88 230 ASN B O 1
ATOM 5583 N N . SER B 1 231 ? -9.625 -10.883 -36.125 1 87.19 231 SER B N 1
ATOM 5584 C CA . SER B 1 231 ? -8.211 -10.891 -36.5 1 87.19 231 SER B CA 1
ATOM 5585 C C . SER B 1 231 ? -7.598 -9.5 -36.375 1 87.19 231 SER B C 1
ATOM 5587 O O . SER B 1 231 ? -6.402 -9.359 -36.125 1 87.19 231 SER B O 1
ATOM 5589 N N . LYS B 1 232 ? -8.359 -8.531 -36.5 1 87 232 LYS B N 1
ATOM 5590 C CA . LYS B 1 232 ? -7.848 -7.168 -36.406 1 87 232 LYS B CA 1
ATOM 5591 C C . LYS B 1 232 ? -7.316 -6.859 -35.031 1 87 232 LYS B C 1
ATOM 5593 O O . LYS B 1 232 ? -6.457 -5.992 -34.844 1 87 232 LYS B O 1
ATOM 5598 N N . ALA B 1 233 ? -7.785 -7.648 -34.031 1 90.31 233 ALA B N 1
ATOM 5599 C CA . ALA B 1 233 ? -7.41 -7.348 -32.656 1 90.31 233 ALA B CA 1
ATOM 5600 C C . ALA B 1 233 ? -6.406 -8.367 -32.125 1 90.31 233 ALA B C 1
ATOM 5602 O O . ALA B 1 233 ? -6.078 -8.359 -30.938 1 90.31 233 ALA B O 1
ATOM 5603 N N . TYR B 1 234 ? -5.941 -9.258 -32.969 1 89.62 234 TYR B N 1
ATOM 5604 C CA . TYR B 1 234 ? -5.105 -10.336 -32.469 1 89.62 234 TYR B CA 1
ATOM 5605 C C . TYR B 1 234 ? -3.799 -9.789 -31.891 1 89.62 234 TYR B C 1
ATOM 5607 O O . TYR B 1 234 ? -3.232 -10.367 -30.969 1 89.62 234 TYR B O 1
ATOM 5615 N N . ILE B 1 235 ? -3.334 -8.602 -32.406 1 89.81 235 ILE B N 1
ATOM 5616 C CA . ILE B 1 235 ? -2.086 -8.016 -31.922 1 89.81 235 ILE B CA 1
ATOM 5617 C C . ILE B 1 235 ? -2.223 -7.633 -30.453 1 89.81 235 ILE B C 1
ATOM 5619 O O . ILE B 1 235 ? -1.269 -7.762 -29.688 1 89.81 235 ILE B O 1
ATOM 5623 N N . SER B 1 236 ? -3.342 -7.18 -30.109 1 91.81 236 SER B N 1
ATOM 5624 C CA . SER B 1 236 ? -3.588 -6.82 -28.719 1 91.81 236 SER B CA 1
ATOM 5625 C C . SER B 1 236 ? -3.531 -8.047 -27.812 1 91.81 236 SER B C 1
ATOM 5627 O O . SER B 1 236 ? -3.068 -7.965 -26.672 1 91.81 236 SER B O 1
ATOM 5629 N N . LEU B 1 237 ? -3.996 -9.117 -28.312 1 92.94 237 LEU B N 1
ATOM 5630 C CA . LEU B 1 237 ? -3.945 -10.352 -27.547 1 92.94 237 LEU B CA 1
ATOM 5631 C C . LEU B 1 237 ? -2.512 -10.859 -27.438 1 92.94 237 LEU B C 1
ATOM 5633 O O . LEU B 1 237 ? -2.121 -11.391 -26.391 1 92.94 237 LEU B O 1
ATOM 5637 N N . GLU B 1 238 ? -1.843 -10.75 -28.516 1 91.44 238 GLU B N 1
ATOM 5638 C CA . GLU B 1 238 ? -0.423 -11.094 -28.484 1 91.44 238 GLU B CA 1
ATOM 5639 C C . GLU B 1 238 ? 0.319 -10.25 -27.453 1 91.44 238 GLU B C 1
ATOM 5641 O O . GLU B 1 238 ? 1.096 -10.781 -26.656 1 91.44 238 GLU B O 1
ATOM 5646 N N . GLN B 1 239 ? 0.079 -9 -27.5 1 92 239 GLN B N 1
ATOM 5647 C CA . GLN B 1 239 ? 0.696 -8.094 -26.531 1 92 239 GLN B CA 1
ATOM 5648 C C . GLN B 1 239 ? 0.349 -8.492 -25.094 1 92 239 GLN B C 1
ATOM 5650 O O . GLN B 1 239 ? 1.199 -8.422 -24.203 1 92 239 GLN B O 1
ATOM 5655 N N . PHE B 1 240 ? -0.86 -8.844 -24.953 1 93.38 240 PHE B N 1
ATOM 5656 C CA . PHE B 1 240 ? -1.315 -9.305 -23.641 1 93.38 240 PHE B CA 1
ATOM 5657 C C . PHE B 1 240 ? -0.504 -10.508 -23.172 1 93.38 240 PHE B C 1
ATOM 5659 O O . PHE B 1 240 ? 0.01 -10.516 -22.047 1 93.38 240 PHE B O 1
ATOM 5666 N N . THR B 1 241 ? -0.354 -11.477 -23.969 1 92.62 241 THR B N 1
ATOM 5667 C CA . THR B 1 241 ? 0.357 -12.703 -23.609 1 92.62 241 THR B CA 1
ATOM 5668 C C . THR B 1 241 ? 1.825 -12.414 -23.328 1 92.62 241 THR B C 1
ATOM 5670 O O . THR B 1 241 ? 2.391 -12.945 -22.359 1 92.62 241 THR B O 1
ATOM 5673 N N . VAL B 1 242 ? 2.408 -11.562 -24.109 1 92.19 242 VAL B N 1
ATOM 5674 C CA . VAL B 1 242 ? 3.814 -11.211 -23.953 1 92.19 242 VAL B CA 1
ATOM 5675 C C . VAL B 1 242 ? 4.004 -10.422 -22.656 1 92.19 242 VAL B C 1
ATOM 5677 O O . VAL B 1 242 ? 4.965 -10.656 -21.906 1 92.19 242 VAL B O 1
ATOM 5680 N N . THR B 1 243 ? 3.068 -9.523 -22.406 1 94.06 243 THR B N 1
ATOM 5681 C CA . THR B 1 243 ? 3.133 -8.727 -21.188 1 94.06 243 THR B CA 1
ATOM 5682 C C . THR B 1 243 ? 3.092 -9.625 -19.953 1 94.06 243 THR B C 1
ATOM 5684 O O . THR B 1 243 ? 3.912 -9.469 -19.047 1 94.06 243 THR B O 1
ATOM 5687 N N . LEU B 1 244 ? 2.191 -10.562 -19.969 1 93.62 244 LEU B N 1
ATOM 5688 C CA . LEU B 1 244 ? 2.076 -11.484 -18.844 1 93.62 244 LEU B CA 1
ATOM 5689 C C . LEU B 1 244 ? 3.359 -12.289 -18.656 1 93.62 244 LEU B C 1
ATOM 5691 O O . LEU B 1 244 ? 3.83 -12.469 -17.531 1 93.62 244 LEU B O 1
ATOM 5695 N N . PHE B 1 245 ? 3.83 -12.688 -19.75 1 92.56 245 PHE B N 1
ATOM 5696 C CA . PHE B 1 245 ? 5.043 -13.492 -19.734 1 92.56 245 PHE B CA 1
ATOM 5697 C C . PHE B 1 245 ? 6.211 -12.711 -19.156 1 92.56 245 PHE B C 1
ATOM 5699 O O . PHE B 1 245 ? 6.969 -13.227 -18.328 1 92.56 245 PHE B O 1
ATOM 5706 N N . GLN B 1 246 ? 6.332 -11.461 -19.438 1 93.25 246 GLN B N 1
ATOM 5707 C CA . GLN B 1 246 ? 7.48 -10.648 -19.062 1 93.25 246 GLN B CA 1
ATOM 5708 C C . GLN B 1 246 ? 7.367 -10.172 -17.625 1 93.25 246 GLN B C 1
ATOM 5710 O O . GLN B 1 246 ? 8.367 -9.805 -17 1 93.25 246 GLN B O 1
ATOM 5715 N N . LEU B 1 247 ? 6.188 -10.141 -17.109 1 94.38 247 LEU B N 1
ATOM 5716 C CA . LEU B 1 247 ? 5.992 -9.711 -15.734 1 94.38 247 LEU B CA 1
ATOM 5717 C C . LEU B 1 247 ? 6.586 -10.719 -14.758 1 94.38 247 LEU B C 1
ATOM 5719 O O . LEU B 1 247 ? 7.023 -10.352 -13.672 1 94.38 247 LEU B O 1
ATOM 5723 N N . TYR B 1 248 ? 6.68 -11.93 -15.102 1 93.69 248 TYR B N 1
ATOM 5724 C CA . TYR B 1 248 ? 7.121 -12.977 -14.188 1 93.69 248 TYR B CA 1
ATOM 5725 C C . TYR B 1 248 ? 8.602 -12.82 -13.859 1 93.69 248 TYR B C 1
ATOM 5727 O O . TYR B 1 248 ? 8.977 -12.672 -12.688 1 93.69 248 TYR B O 1
ATOM 5735 N N . PRO B 1 249 ? 9.469 -12.719 -14.859 1 92 249 PRO B N 1
ATOM 5736 C CA . PRO B 1 249 ? 10.875 -12.508 -14.508 1 92 249 PRO B CA 1
ATOM 5737 C C . PRO B 1 249 ? 11.133 -11.133 -13.906 1 92 249 PRO B C 1
ATOM 5739 O O . PRO B 1 249 ? 12.062 -10.961 -13.117 1 92 249 PRO B O 1
ATOM 5742 N N . THR B 1 250 ? 10.312 -10.203 -14.219 1 92.12 250 THR B N 1
ATOM 5743 C CA . THR B 1 250 ? 10.562 -8.82 -13.82 1 92.12 250 THR B CA 1
ATOM 5744 C C . THR B 1 250 ? 10.062 -8.562 -12.406 1 92.12 250 THR B C 1
ATOM 5746 O O . THR B 1 250 ? 10.719 -7.863 -11.625 1 92.12 250 THR B O 1
ATOM 5749 N N . LEU B 1 251 ? 8.898 -9.156 -12.086 1 93.88 251 LEU B N 1
ATOM 5750 C CA . LEU B 1 251 ? 8.25 -8.797 -10.836 1 93.88 251 LEU B CA 1
ATOM 5751 C C . LEU B 1 251 ? 8.094 -10.016 -9.93 1 93.88 251 LEU B C 1
ATOM 5753 O O . LEU B 1 251 ? 8.68 -10.07 -8.852 1 93.88 251 LEU B O 1
ATOM 5757 N N . TYR B 1 252 ? 7.484 -11.047 -10.406 1 94.69 252 TYR B N 1
ATOM 5758 C CA . TYR B 1 252 ? 6.973 -12.117 -9.555 1 94.69 252 TYR B CA 1
ATOM 5759 C C . TYR B 1 252 ? 8.094 -13.047 -9.125 1 94.69 252 TYR B C 1
ATOM 5761 O O . TYR B 1 252 ? 8.039 -13.633 -8.039 1 94.69 252 TYR B O 1
ATOM 5769 N N . LEU B 1 253 ? 9.125 -13.195 -9.945 1 95.56 253 LEU B N 1
ATOM 5770 C CA . LEU B 1 253 ? 10.18 -14.172 -9.672 1 95.56 253 LEU B CA 1
ATOM 5771 C C . LEU B 1 253 ? 11.492 -13.477 -9.336 1 95.56 253 LEU B C 1
ATOM 5773 O O . LEU B 1 253 ? 12.562 -14.086 -9.438 1 95.56 253 LEU B O 1
ATOM 5777 N N . HIS B 1 254 ? 11.391 -12.18 -9.008 1 95.81 254 HIS B N 1
ATOM 5778 C CA . HIS B 1 254 ? 12.594 -11.469 -8.594 1 95.81 254 HIS B CA 1
ATOM 5779 C C . HIS B 1 254 ? 13.297 -12.188 -7.445 1 95.81 254 HIS B C 1
ATOM 5781 O O . HIS B 1 254 ? 12.648 -12.617 -6.488 1 95.81 254 HIS B O 1
ATOM 5787 N N . LYS B 1 255 ? 14.562 -12.297 -7.492 1 96.75 255 LYS B N 1
ATOM 5788 C CA . LYS B 1 255 ? 15.336 -13.156 -6.602 1 96.75 255 LYS B CA 1
ATOM 5789 C C . LYS B 1 255 ? 15.188 -12.719 -5.148 1 96.75 255 LYS B C 1
ATOM 5791 O O . LYS B 1 255 ? 15.141 -13.555 -4.242 1 96.75 255 LYS B O 1
ATOM 5796 N N . LYS B 1 256 ? 15.156 -11.406 -4.891 1 96.44 256 LYS B N 1
ATOM 5797 C CA . LYS B 1 256 ? 15.047 -10.93 -3.518 1 96.44 256 LYS B CA 1
ATOM 5798 C C . LYS B 1 256 ? 13.656 -11.203 -2.947 1 96.44 256 LYS B C 1
ATOM 5800 O O . LYS B 1 256 ? 13.516 -11.531 -1.767 1 96.44 256 LYS B O 1
ATOM 5805 N N . THR B 1 257 ? 12.609 -11.016 -3.779 1 96.69 257 THR B N 1
ATOM 5806 C CA . THR B 1 257 ? 11.25 -11.352 -3.352 1 96.69 257 THR B CA 1
ATOM 5807 C C . THR B 1 257 ? 11.141 -12.836 -3.006 1 96.69 257 THR B C 1
ATOM 5809 O O . THR B 1 257 ? 10.625 -13.195 -1.946 1 96.69 257 THR B O 1
ATOM 5812 N N . ARG B 1 258 ? 11.68 -13.68 -3.898 1 97.12 258 ARG B N 1
ATOM 5813 C CA . ARG B 1 258 ? 11.648 -15.117 -3.691 1 97.12 258 ARG B CA 1
ATOM 5814 C C . ARG B 1 258 ? 12.438 -15.508 -2.443 1 97.12 258 ARG B C 1
ATOM 5816 O O . ARG B 1 258 ? 12.039 -16.422 -1.708 1 97.12 258 ARG B O 1
ATOM 5823 N N . GLY B 1 259 ? 13.516 -14.844 -2.219 1 97.5 259 GLY B N 1
ATOM 5824 C CA . GLY B 1 259 ? 14.305 -15.086 -1.022 1 97.5 259 GLY B CA 1
ATOM 5825 C C . GLY B 1 259 ? 13.555 -14.797 0.261 1 97.5 259 GLY B C 1
ATOM 5826 O O . GLY B 1 259 ? 13.602 -15.578 1.21 1 97.5 259 GLY B O 1
ATOM 5827 N N . LEU B 1 260 ? 12.859 -13.688 0.278 1 97.44 260 LEU B N 1
ATOM 5828 C CA . LEU B 1 260 ? 12.07 -13.32 1.445 1 97.44 260 LEU B CA 1
ATOM 5829 C C . LEU B 1 260 ? 10.93 -14.312 1.665 1 97.44 260 LEU B C 1
ATOM 5831 O O . LEU B 1 260 ? 10.617 -14.656 2.807 1 97.44 260 LEU B O 1
ATOM 5835 N N . GLU B 1 261 ? 10.336 -14.758 0.584 1 97.19 261 GLU B N 1
ATOM 5836 C CA . GLU B 1 261 ? 9.281 -15.758 0.679 1 97.19 261 GLU B CA 1
ATOM 5837 C C . GLU B 1 261 ? 9.805 -17.062 1.278 1 97.19 261 GLU B C 1
ATOM 5839 O O . GLU B 1 261 ? 9.133 -17.672 2.107 1 97.19 261 GLU B O 1
ATOM 5844 N N . TYR B 1 262 ? 10.992 -17.453 0.827 1 96.56 262 TYR B N 1
ATOM 5845 C CA . TYR B 1 262 ? 11.641 -18.656 1.363 1 96.56 262 TYR B CA 1
ATOM 5846 C C . TYR B 1 262 ? 11.914 -18.5 2.855 1 96.56 262 TYR B C 1
ATOM 5848 O O . TYR B 1 262 ? 11.594 -19.391 3.645 1 96.56 262 TYR B O 1
ATOM 5856 N N . MET B 1 263 ? 12.492 -17.344 3.254 1 97.31 263 MET B N 1
ATOM 5857 C CA . MET B 1 263 ? 12.797 -17.094 4.66 1 97.31 263 MET B CA 1
ATOM 5858 C C . MET B 1 263 ? 11.523 -17.094 5.5 1 97.31 263 MET B C 1
ATOM 5860 O O . MET B 1 263 ? 11.5 -17.641 6.602 1 97.31 263 MET B O 1
ATOM 5864 N N . PHE B 1 264 ? 10.5 -16.5 4.977 1 97.88 264 PHE B N 1
ATOM 5865 C CA . PHE B 1 264 ? 9.195 -16.5 5.637 1 97.88 264 PHE B CA 1
ATOM 5866 C C . PHE B 1 264 ? 8.688 -17.922 5.816 1 97.88 264 PHE B C 1
ATOM 5868 O O . PHE B 1 264 ? 8.203 -18.281 6.891 1 97.88 264 PHE B O 1
ATOM 5875 N N . ALA B 1 265 ? 8.75 -18.688 4.75 1 97.06 265 ALA B N 1
ATOM 5876 C CA . ALA B 1 265 ? 8.266 -20.062 4.785 1 97.06 265 ALA B CA 1
ATOM 5877 C C . ALA B 1 265 ? 9.039 -20.891 5.809 1 97.06 265 ALA B C 1
ATOM 5879 O O . ALA B 1 265 ? 8.453 -21.688 6.543 1 97.06 265 ALA B O 1
ATOM 5880 N N . LEU B 1 266 ? 10.359 -20.688 5.852 1 96.19 266 LEU B N 1
ATOM 5881 C CA . LEU B 1 266 ? 11.203 -21.375 6.824 1 96.19 266 LEU B CA 1
ATOM 5882 C C . LEU B 1 266 ? 10.797 -21 8.25 1 96.19 266 LEU B C 1
ATOM 5884 O O . LEU B 1 266 ? 10.672 -21.875 9.109 1 96.19 266 LEU B O 1
ATOM 5888 N N . LEU B 1 267 ? 10.594 -19.734 8.43 1 97.69 267 LEU B N 1
ATOM 5889 C CA . LEU B 1 267 ? 10.242 -19.219 9.742 1 97.69 267 LEU B CA 1
ATOM 5890 C C . LEU B 1 267 ? 8.898 -19.766 10.211 1 97.69 267 LEU B C 1
ATOM 5892 O O . LEU B 1 267 ? 8.797 -20.328 11.305 1 97.69 267 LEU B O 1
ATOM 5896 N N . MET B 1 268 ? 7.879 -19.703 9.375 1 97.5 268 MET B N 1
ATOM 5897 C CA . MET B 1 268 ? 6.527 -20.109 9.75 1 97.5 268 MET B CA 1
ATOM 5898 C C . MET B 1 268 ? 6.441 -21.609 9.922 1 97.5 268 MET B C 1
ATOM 5900 O O . MET B 1 268 ? 5.711 -22.109 10.789 1 97.5 268 MET B O 1
ATOM 5904 N N . SER B 1 269 ? 7.145 -22.359 9.07 1 96.62 269 SER B N 1
ATOM 5905 C CA . SER B 1 269 ? 7.156 -23.812 9.219 1 96.62 269 SER B CA 1
ATOM 5906 C C . SER B 1 269 ? 7.672 -24.219 10.594 1 96.62 269 SER B C 1
ATOM 5908 O O . SER B 1 269 ? 7.109 -25.109 11.234 1 96.62 269 SER B O 1
ATOM 5910 N N . ARG B 1 270 ? 8.727 -23.578 11.031 1 97.44 270 ARG B N 1
ATOM 5911 C CA . ARG B 1 270 ? 9.297 -23.859 12.344 1 97.44 270 ARG B CA 1
ATOM 5912 C C . ARG B 1 270 ? 8.336 -23.453 13.461 1 97.44 270 ARG B C 1
ATOM 5914 O O . ARG B 1 270 ? 8.203 -24.172 14.461 1 97.44 270 ARG B O 1
ATOM 5921 N N . VAL B 1 271 ? 7.676 -22.344 13.297 1 98.31 271 VAL B N 1
ATOM 5922 C CA . VAL B 1 271 ? 6.684 -21.875 14.266 1 98.31 271 VAL B CA 1
ATOM 5923 C C . VAL B 1 271 ? 5.598 -22.938 14.43 1 98.31 271 VAL B C 1
ATOM 5925 O O . VAL B 1 271 ? 5.242 -23.312 15.555 1 98.31 271 VAL B O 1
ATOM 5928 N N . PHE B 1 272 ? 5.094 -23.438 13.344 1 96.94 272 PHE B N 1
ATOM 5929 C CA . PHE B 1 272 ? 4 -24.406 13.391 1 96.94 272 PHE B CA 1
ATOM 5930 C C . PHE B 1 272 ? 4.477 -25.734 13.945 1 96.94 272 PHE B C 1
ATOM 5932 O O . PHE B 1 272 ? 3.719 -26.453 14.602 1 96.94 272 PHE B O 1
ATOM 5939 N N . GLU B 1 273 ? 5.762 -26.047 13.75 1 96.88 273 GLU B N 1
ATOM 5940 C CA . GLU B 1 273 ? 6.332 -27.219 14.391 1 96.88 273 GLU B CA 1
ATOM 5941 C C . GLU B 1 273 ? 6.297 -27.094 15.906 1 96.88 273 GLU B C 1
ATOM 5943 O O . GLU B 1 273 ? 5.926 -28.047 16.609 1 96.88 273 GLU B O 1
ATOM 5948 N N . LEU B 1 274 ? 6.672 -25.953 16.328 1 97.94 274 LEU B N 1
ATOM 5949 C CA . LEU B 1 274 ? 6.676 -25.719 17.766 1 97.94 274 LEU B CA 1
ATOM 5950 C C . LEU B 1 274 ? 5.258 -25.75 18.328 1 97.94 274 LEU B C 1
ATOM 5952 O O . LEU B 1 274 ? 5.027 -26.25 19.422 1 97.94 274 LEU B O 1
ATOM 5956 N N . ILE B 1 275 ? 4.312 -25.219 17.578 1 97.44 275 ILE B N 1
ATOM 5957 C CA . ILE B 1 275 ? 2.916 -25.25 18 1 97.44 275 ILE B CA 1
ATOM 5958 C C . ILE B 1 275 ? 2.441 -26.703 18.078 1 97.44 275 ILE B C 1
ATOM 5960 O O . ILE B 1 275 ? 1.786 -27.094 19.047 1 97.44 275 ILE B O 1
ATOM 5964 N N . ALA B 1 276 ? 2.74 -27.469 17.109 1 95.75 276 ALA B N 1
ATOM 5965 C CA . ALA B 1 276 ? 2.357 -28.875 17.078 1 95.75 276 ALA B CA 1
ATOM 5966 C C . ALA B 1 276 ? 2.906 -29.625 18.281 1 95.75 276 ALA B C 1
ATOM 5968 O O . ALA B 1 276 ? 2.252 -30.531 18.812 1 95.75 276 ALA B O 1
ATOM 5969 N N . ASP B 1 277 ? 4.062 -29.219 18.734 1 96.06 277 ASP B N 1
ATOM 5970 C CA . ASP B 1 277 ? 4.734 -29.859 19.859 1 96.06 277 ASP B CA 1
ATOM 5971 C C . ASP B 1 277 ? 4.23 -29.312 21.203 1 96.06 277 ASP B C 1
ATOM 5973 O O . ASP B 1 277 ? 4.645 -29.766 22.266 1 96.06 277 ASP B O 1
ATOM 5977 N N . GLY B 1 278 ? 3.387 -28.359 21.125 1 96.38 278 GLY B N 1
ATOM 5978 C CA . GLY B 1 278 ? 2.877 -27.734 22.328 1 96.38 278 GLY B CA 1
ATOM 5979 C C . GLY B 1 278 ? 3.863 -26.781 22.969 1 96.38 278 GLY B C 1
ATOM 5980 O O . GLY B 1 278 ? 3.797 -26.531 24.172 1 96.38 278 GLY B O 1
ATOM 5981 N N . ASP B 1 279 ? 4.801 -26.328 22.219 1 97.81 279 ASP B N 1
ATOM 5982 C CA . ASP B 1 279 ? 5.859 -25.453 22.719 1 97.81 279 ASP B CA 1
ATOM 5983 C C . ASP B 1 279 ? 5.832 -24.094 22.016 1 97.81 279 ASP B C 1
ATOM 5985 O O . ASP B 1 279 ? 6.875 -23.594 21.578 1 97.81 279 ASP B O 1
ATOM 5989 N N . GLU B 1 280 ? 4.645 -23.562 21.781 1 97.19 280 GLU B N 1
ATOM 5990 C CA . GLU B 1 280 ? 4.512 -22.297 21.078 1 97.19 280 GLU B CA 1
ATOM 5991 C C . GLU B 1 280 ? 5.25 -21.172 21.812 1 97.19 280 GLU B C 1
ATOM 5993 O O . GLU B 1 280 ? 5.672 -20.203 21.188 1 97.19 280 GLU B O 1
ATOM 5998 N N . ALA B 1 281 ? 5.461 -21.328 23.078 1 97.19 281 ALA B N 1
ATOM 5999 C CA . ALA B 1 281 ? 6.215 -20.344 23.844 1 97.19 281 ALA B CA 1
ATOM 6000 C C . ALA B 1 281 ? 7.633 -20.203 23.297 1 97.19 281 ALA B C 1
ATOM 6002 O O . ALA B 1 281 ? 8.203 -19.109 23.328 1 97.19 281 ALA B O 1
ATOM 6003 N N . ALA B 1 282 ? 8.18 -21.266 22.828 1 98.12 282 ALA B N 1
ATOM 6004 C CA . ALA B 1 282 ? 9.523 -21.25 22.25 1 98.12 282 ALA B CA 1
ATOM 6005 C C . ALA B 1 282 ? 9.57 -20.422 20.984 1 98.12 282 ALA B C 1
ATOM 6007 O O . ALA B 1 282 ? 10.641 -19.984 20.547 1 98.12 282 ALA B O 1
ATOM 6008 N N . ALA B 1 283 ? 8.445 -20.172 20.359 1 97.69 283 ALA B N 1
ATOM 6009 C CA . ALA B 1 283 ? 8.352 -19.312 19.188 1 97.69 283 ALA B CA 1
ATOM 6010 C C . ALA B 1 283 ? 8.07 -17.859 19.594 1 97.69 283 ALA B C 1
ATOM 6012 O O . ALA B 1 283 ? 8.008 -16.969 18.75 1 97.69 283 ALA B O 1
ATOM 6013 N N . GLY B 1 284 ? 7.883 -17.672 20.891 1 96.56 284 GLY B N 1
ATOM 6014 C CA . GLY B 1 284 ? 7.656 -16.328 21.406 1 96.56 284 GLY B CA 1
ATOM 6015 C C . GLY B 1 284 ? 6.191 -15.93 21.391 1 96.56 284 GLY B C 1
ATOM 6016 O O . GLY B 1 284 ? 5.867 -14.75 21.547 1 96.56 284 GLY B O 1
ATOM 6017 N N . ILE B 1 285 ? 5.273 -16.859 21.125 1 96.62 285 ILE B N 1
ATOM 6018 C CA . ILE B 1 285 ? 3.863 -16.5 21.031 1 96.62 285 ILE B CA 1
ATOM 6019 C C . ILE B 1 285 ? 3.07 -17.234 22.109 1 96.62 285 ILE B C 1
ATOM 6021 O O . ILE B 1 285 ? 3.525 -18.25 22.641 1 96.62 285 ILE B O 1
ATOM 6025 N N . SER B 1 286 ? 1.933 -16.688 22.438 1 94.44 286 SER B N 1
ATOM 6026 C CA . SER B 1 286 ? 1.097 -17.25 23.5 1 94.44 286 SER B CA 1
ATOM 6027 C C . SER B 1 286 ? 0.171 -18.328 22.953 1 94.44 286 SER B C 1
ATOM 6029 O O . SER B 1 286 ? 0.053 -18.5 21.734 1 94.44 286 SER B O 1
ATOM 6031 N N . ALA B 1 287 ? -0.467 -18.984 23.844 1 94.75 287 ALA B N 1
ATOM 6032 C CA . ALA B 1 287 ? -1.354 -20.094 23.5 1 94.75 287 ALA B CA 1
ATOM 6033 C C . ALA B 1 287 ? -2.605 -19.594 22.781 1 94.75 287 ALA B C 1
ATOM 6035 O O . ALA B 1 287 ? -3.24 -20.344 22.031 1 94.75 287 ALA B O 1
ATOM 6036 N N . ASP B 1 288 ? -2.908 -18.375 22.953 1 92.81 288 ASP B N 1
ATOM 6037 C CA . ASP B 1 288 ? -4.125 -17.844 22.359 1 92.81 288 ASP B CA 1
ATOM 6038 C C . ASP B 1 288 ? -3.811 -17.062 21.078 1 92.81 288 ASP B C 1
ATOM 6040 O O . ASP B 1 288 ? -4.703 -16.469 20.469 1 92.81 288 ASP B O 1
ATOM 6044 N N . HIS B 1 289 ? -2.582 -17.062 20.703 1 96.25 289 HIS B N 1
ATOM 6045 C CA . HIS B 1 289 ? -2.191 -16.359 19.484 1 96.25 289 HIS B CA 1
ATOM 6046 C C . HIS B 1 289 ? -2.93 -16.922 18.266 1 96.25 289 HIS B C 1
ATOM 6048 O O . HIS B 1 289 ? -3.166 -18.125 18.172 1 96.25 289 HIS B O 1
ATOM 6054 N N . PRO B 1 290 ? -3.215 -16.125 17.281 1 96.75 290 PRO B N 1
ATOM 6055 C CA . PRO B 1 290 ? -3.988 -16.578 16.125 1 96.75 290 PRO B CA 1
ATOM 6056 C C . PRO B 1 290 ? -3.322 -17.719 15.375 1 96.75 290 PRO B C 1
ATOM 6058 O O . PRO B 1 290 ? -4.012 -18.594 14.836 1 96.75 290 PRO B O 1
ATOM 6061 N N . PHE B 1 291 ? -1.985 -17.766 15.344 1 97.5 291 PHE B N 1
ATOM 6062 C CA . PHE B 1 291 ? -1.29 -18.875 14.711 1 97.5 291 PHE B CA 1
ATOM 6063 C C . PHE B 1 291 ? -1.638 -20.203 15.391 1 97.5 291 PHE B C 1
ATOM 6065 O O . PHE B 1 291 ? -1.855 -21.219 14.719 1 97.5 291 PHE B O 1
ATOM 6072 N N . VAL B 1 292 ? -1.66 -20.156 16.656 1 97.81 292 VAL B N 1
ATOM 6073 C CA . VAL B 1 292 ? -1.934 -21.344 17.438 1 97.81 292 VAL B CA 1
ATOM 6074 C C . VAL B 1 292 ? -3.389 -21.766 17.25 1 97.81 292 VAL B C 1
ATOM 6076 O O . VAL B 1 292 ? -3.674 -22.953 17.016 1 97.81 292 VAL B O 1
ATOM 6079 N N . ARG B 1 293 ? -4.285 -20.797 17.359 1 96.44 293 ARG B N 1
ATOM 6080 C CA . ARG B 1 293 ? -5.703 -21.062 17.156 1 96.44 293 ARG B CA 1
ATOM 6081 C C . ARG B 1 293 ? -5.961 -21.688 15.789 1 96.44 293 ARG B C 1
ATOM 6083 O O . ARG B 1 293 ? -6.699 -22.656 15.672 1 96.44 293 ARG B O 1
ATOM 6090 N N . PHE B 1 294 ? -5.348 -21.109 14.781 1 96.5 294 PHE B N 1
ATOM 6091 C CA . PHE B 1 294 ? -5.496 -21.594 13.422 1 96.5 294 PHE B CA 1
ATOM 6092 C C . PHE B 1 294 ? -5.004 -23.031 13.305 1 96.5 294 PHE B C 1
ATOM 6094 O O . PHE B 1 294 ? -5.668 -23.875 12.703 1 96.5 294 PHE B O 1
ATOM 6101 N N . PHE B 1 295 ? -3.867 -23.297 13.891 1 96.25 295 PHE B N 1
ATOM 6102 C CA . PHE B 1 295 ? -3.254 -24.609 13.773 1 96.25 295 PHE B CA 1
ATOM 6103 C C . PHE B 1 295 ? -4.141 -25.688 14.406 1 96.25 295 PHE B C 1
ATOM 6105 O O . PHE B 1 295 ? -4.281 -26.781 13.867 1 96.25 295 PHE B O 1
ATOM 6112 N N . HIS B 1 296 ? -4.758 -25.328 15.516 1 95.44 296 HIS B N 1
ATOM 6113 C CA . HIS B 1 296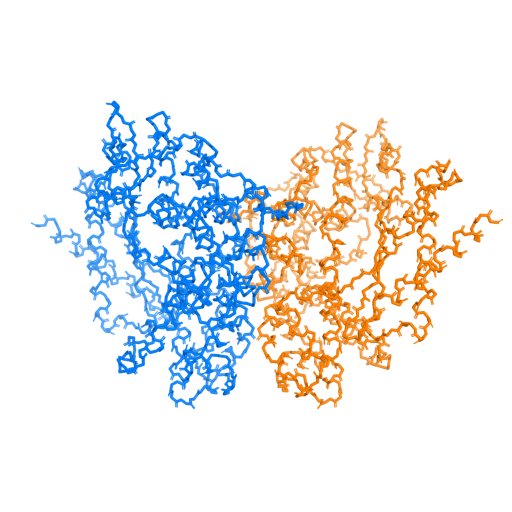 ? -5.531 -26.312 16.266 1 95.44 296 HIS B CA 1
ATOM 6114 C C . HIS B 1 296 ? -6.957 -26.406 15.734 1 95.44 296 HIS B C 1
ATOM 6116 O O . HIS B 1 296 ? -7.586 -27.469 15.836 1 95.44 296 HIS B O 1
ATOM 6122 N N . LYS B 1 297 ? -7.48 -25.312 15.219 1 95.44 297 LYS B N 1
ATOM 6123 C CA . LYS B 1 297 ? -8.828 -25.297 14.648 1 95.44 297 LYS B CA 1
ATOM 6124 C C . LYS B 1 297 ? -8.812 -24.672 13.25 1 95.44 297 LYS B C 1
ATOM 6126 O O . LYS B 1 297 ? -9.484 -23.672 13 1 95.44 297 LYS B O 1
ATOM 6131 N N . PRO B 1 298 ? -8.219 -25.375 12.328 1 93.75 298 PRO B N 1
ATOM 6132 C CA . PRO B 1 298 ? -8.031 -24.812 10.992 1 93.75 298 PRO B CA 1
ATOM 6133 C C . PRO B 1 298 ? -9.336 -24.688 10.211 1 93.75 298 PRO B C 1
ATOM 6135 O O . PRO B 1 298 ? -9.438 -23.875 9.281 1 93.75 298 PRO B O 1
ATOM 6138 N N . ASP B 1 299 ? -10.375 -25.391 10.625 1 91.75 299 ASP B N 1
ATOM 6139 C CA . ASP B 1 299 ? -11.633 -25.391 9.898 1 91.75 299 ASP B CA 1
ATOM 6140 C C . ASP B 1 299 ? -12.523 -24.234 10.328 1 91.75 299 ASP B C 1
ATOM 6142 O O . ASP B 1 299 ? -13.531 -23.938 9.68 1 91.75 299 ASP B O 1
ATOM 6146 N N . ASP B 1 300 ? -12.156 -23.656 11.398 1 94.69 300 ASP B N 1
ATOM 6147 C CA . ASP B 1 300 ? -12.914 -22.5 11.867 1 94.69 300 ASP B CA 1
ATOM 6148 C C . ASP B 1 300 ? -12.578 -21.25 11.055 1 94.69 300 ASP B C 1
ATOM 6150 O O . ASP B 1 300 ? -11.484 -20.703 11.188 1 94.69 300 ASP B O 1
ATOM 6154 N N . LEU B 1 301 ? -13.508 -20.703 10.32 1 94.94 301 LEU B N 1
ATOM 6155 C CA . LEU B 1 301 ? -13.305 -19.578 9.422 1 94.94 301 LEU B CA 1
ATOM 6156 C C . LEU B 1 301 ? -12.961 -18.312 10.203 1 94.94 301 LEU B C 1
ATOM 6158 O O . LEU B 1 301 ? -12.375 -17.375 9.656 1 94.94 301 LEU B O 1
ATOM 6162 N N . GLU B 1 302 ? -13.305 -18.281 11.438 1 93.12 302 GLU B N 1
ATOM 6163 C CA . GLU B 1 302 ? -12.93 -17.141 12.273 1 93.12 302 GLU B CA 1
ATOM 6164 C C . GLU B 1 302 ? -11.414 -17.031 12.398 1 93.12 302 GLU B C 1
ATOM 6166 O O . GLU B 1 302 ? -10.883 -15.922 12.516 1 93.12 302 GLU B O 1
ATOM 6171 N N . ASN B 1 303 ? -10.789 -18.172 12.375 1 93.88 303 ASN B N 1
ATOM 6172 C CA . ASN B 1 303 ? -9.336 -18.172 12.445 1 93.88 303 ASN B CA 1
ATOM 6173 C C . ASN B 1 303 ? -8.711 -17.734 11.117 1 93.88 303 ASN B C 1
ATOM 6175 O O . ASN B 1 303 ? -7.672 -17.078 11.102 1 93.88 303 ASN B O 1
ATOM 6179 N N . ALA B 1 304 ? -9.375 -18.078 10.016 1 90.75 304 ALA B N 1
ATOM 6180 C CA . ALA B 1 304 ? -8.93 -17.625 8.703 1 90.75 304 ALA B CA 1
ATOM 6181 C C . ALA B 1 304 ? -9.023 -16.109 8.602 1 90.75 304 ALA B C 1
ATOM 6183 O O . ALA B 1 304 ? -8.195 -15.469 7.941 1 90.75 304 ALA B O 1
ATOM 6184 N N . LEU B 1 305 ? -9.969 -15.547 9.289 1 92.19 305 LEU B N 1
ATOM 6185 C CA . LEU B 1 305 ? -10.227 -14.109 9.281 1 92.19 305 LEU B CA 1
ATOM 6186 C C . LEU B 1 305 ? -9.055 -13.352 9.906 1 92.19 305 LEU B C 1
ATOM 6188 O O . LEU B 1 305 ? -8.875 -12.164 9.633 1 92.19 305 LEU B O 1
ATOM 6192 N N . LEU B 1 306 ? -8.297 -14.055 10.664 1 92.44 306 LEU B N 1
ATOM 6193 C CA . LEU B 1 306 ? -7.23 -13.383 11.398 1 92.44 306 LEU B CA 1
ATOM 6194 C C . LEU B 1 306 ? -5.91 -13.469 10.641 1 92.44 306 LEU B C 1
ATOM 6196 O O . LEU B 1 306 ? -4.957 -12.758 10.969 1 92.44 306 LEU B O 1
ATOM 6200 N N . LEU B 1 307 ? -5.883 -14.297 9.602 1 94.19 307 LEU B N 1
ATOM 6201 C CA . LEU B 1 307 ? -4.625 -14.555 8.906 1 94.19 307 LEU B CA 1
ATOM 6202 C C . LEU B 1 307 ? -4.434 -13.562 7.758 1 94.19 307 LEU B C 1
ATOM 6204 O O . LEU B 1 307 ? -4.816 -13.844 6.617 1 94.19 307 LEU B O 1
ATOM 6208 N N . ASP B 1 308 ? -3.834 -12.469 8.023 1 96.19 308 ASP B N 1
ATOM 6209 C CA . ASP B 1 308 ? -3.441 -11.484 7.023 1 96.19 308 ASP B CA 1
ATOM 6210 C C . ASP B 1 308 ? -2.002 -11.023 7.242 1 96.19 308 ASP B C 1
ATOM 6212 O O . ASP B 1 308 ? -1.339 -11.469 8.18 1 96.19 308 ASP B O 1
ATOM 6216 N N . ASP B 1 309 ? -1.442 -10.219 6.398 1 97.69 309 ASP B N 1
ATOM 6217 C CA . ASP B 1 309 ? -0.034 -9.836 6.434 1 97.69 309 ASP B CA 1
ATOM 6218 C C . ASP B 1 309 ? 0.298 -9.086 7.723 1 97.69 309 ASP B C 1
ATOM 6220 O O . ASP B 1 309 ? 1.409 -9.195 8.242 1 97.69 309 ASP B O 1
ATOM 6224 N N . THR B 1 310 ? -0.642 -8.336 8.211 1 97.12 310 THR B N 1
ATOM 6225 C CA . THR B 1 310 ? -0.386 -7.484 9.367 1 97.12 310 THR B CA 1
ATOM 6226 C C . THR B 1 310 ? -0.263 -8.32 10.641 1 97.12 310 THR B C 1
ATOM 6228 O O . THR B 1 310 ? 0.445 -7.938 11.57 1 97.12 310 THR B O 1
ATOM 6231 N N . LEU B 1 311 ? -0.948 -9.484 10.648 1 96.94 311 LEU B N 1
ATOM 6232 C CA . LEU B 1 311 ? -0.757 -10.383 11.789 1 96.94 311 LEU B CA 1
ATOM 6233 C C . LEU B 1 311 ? 0.702 -10.805 11.906 1 96.94 311 LEU B C 1
ATOM 6235 O O . LEU B 1 311 ? 1.271 -10.805 13 1 96.94 311 LEU B O 1
ATOM 6239 N N . PHE B 1 312 ? 1.282 -11.188 10.812 1 97.62 312 PHE B N 1
ATOM 6240 C CA . PHE B 1 312 ? 2.688 -11.586 10.812 1 97.62 312 PHE B CA 1
ATOM 6241 C C . PHE B 1 312 ? 3.572 -10.422 11.258 1 97.62 312 PHE B C 1
ATOM 6243 O O . PHE B 1 312 ? 4.359 -10.562 12.195 1 97.62 312 PHE B O 1
ATOM 6250 N N . TRP B 1 313 ? 3.42 -9.281 10.625 1 97 313 TRP B N 1
ATOM 6251 C CA . TRP B 1 313 ? 4.273 -8.133 10.922 1 97 313 TRP B CA 1
ATOM 6252 C C . TRP B 1 313 ? 4.074 -7.66 12.359 1 97 313 TRP B C 1
ATOM 6254 O O . TRP B 1 313 ? 5.031 -7.262 13.023 1 97 313 TRP B O 1
ATOM 6264 N N . GLY B 1 314 ? 2.809 -7.723 12.805 1 95.75 314 GLY B N 1
ATOM 6265 C CA . GLY B 1 314 ? 2.5 -7.316 14.164 1 95.75 314 GLY B CA 1
ATOM 6266 C C . GLY B 1 314 ? 3.02 -8.289 15.211 1 95.75 314 GLY B C 1
ATOM 6267 O O . GLY B 1 314 ? 3.09 -7.953 16.391 1 95.75 314 GLY B O 1
ATOM 6268 N N . SER B 1 315 ? 3.395 -9.469 14.734 1 96 315 SER B N 1
ATOM 6269 C CA . SER B 1 315 ? 3.914 -10.492 15.641 1 96 315 SER B CA 1
ATOM 6270 C C . SER B 1 315 ? 5.434 -10.578 15.562 1 96 315 SER B C 1
ATOM 6272 O O . SER B 1 315 ? 6.059 -11.352 16.297 1 96 315 SER B O 1
ATOM 6274 N N . LEU B 1 316 ? 5.992 -9.836 14.688 1 94.75 316 LEU B N 1
ATOM 6275 C CA . LEU B 1 316 ? 7.418 -9.961 14.391 1 94.75 316 LEU B CA 1
ATOM 6276 C C . LEU B 1 316 ? 8.258 -9.719 15.641 1 94.75 316 LEU B C 1
ATOM 6278 O O . LEU B 1 316 ? 9.289 -10.367 15.836 1 94.75 316 LEU B O 1
ATOM 6282 N N . TYR B 1 317 ? 7.836 -8.758 16.484 1 93.69 317 TYR B N 1
ATOM 6283 C CA . TYR B 1 317 ? 8.602 -8.438 17.688 1 93.69 317 TYR B CA 1
ATOM 6284 C C . TYR B 1 317 ? 8.625 -9.625 18.656 1 93.69 317 TYR B C 1
ATOM 6286 O O . TYR B 1 317 ? 9.602 -9.82 19.375 1 93.69 317 TYR B O 1
ATOM 6294 N N . LEU B 1 318 ? 7.582 -10.445 18.688 1 96.12 318 LEU B N 1
ATOM 6295 C CA . LEU B 1 318 ? 7.535 -11.656 19.5 1 96.12 318 LEU B CA 1
ATOM 6296 C C . LEU B 1 318 ? 8.5 -12.711 18.953 1 96.12 318 LEU B C 1
ATOM 6298 O O . LEU B 1 318 ? 9.273 -13.305 19.703 1 96.12 318 LEU B O 1
ATOM 6302 N N . LEU B 1 319 ? 8.484 -12.844 17.609 1 97.5 319 LEU B N 1
ATOM 6303 C CA . LEU B 1 319 ? 9.297 -13.852 16.938 1 97.5 319 LEU B CA 1
ATOM 6304 C C . LEU B 1 319 ? 10.781 -13.531 17.078 1 97.5 319 LEU B C 1
ATOM 6306 O O . LEU B 1 319 ? 11.617 -14.43 17.188 1 97.5 319 LEU B O 1
ATOM 6310 N N . GLN B 1 320 ? 11.086 -12.281 17.078 1 95.88 320 GLN B N 1
ATOM 6311 C CA . GLN B 1 320 ? 12.469 -11.836 17.219 1 95.88 320 GLN B CA 1
ATOM 6312 C C . GLN B 1 320 ? 13.023 -12.203 18.609 1 95.88 320 GLN B C 1
ATOM 6314 O O . GLN B 1 320 ? 14.234 -12.352 18.766 1 95.88 320 GLN B O 1
ATOM 6319 N N . ARG B 1 321 ? 12.172 -12.375 19.547 1 94.88 321 ARG B N 1
ATOM 6320 C CA . ARG B 1 321 ? 12.586 -12.641 20.922 1 94.88 321 ARG B CA 1
ATOM 6321 C C . ARG B 1 321 ? 12.352 -14.102 21.281 1 94.88 321 ARG B C 1
ATOM 6323 O O . ARG B 1 321 ? 12.414 -14.469 22.469 1 94.88 321 ARG B O 1
ATOM 6330 N N . ALA B 1 322 ? 12.031 -14.852 20.297 1 97.81 322 ALA B N 1
ATOM 6331 C CA . ALA B 1 322 ? 11.789 -16.281 20.531 1 97.81 322 ALA B CA 1
ATOM 6332 C C . ALA B 1 322 ? 13.023 -16.953 21.125 1 97.81 322 ALA B C 1
ATOM 6334 O O . ALA B 1 322 ? 14.156 -16.562 20.828 1 97.81 322 ALA B O 1
ATOM 6335 N N . SER B 1 323 ? 12.805 -17.969 21.984 1 98 323 SER B N 1
ATOM 6336 C CA . SER B 1 323 ? 13.922 -18.766 22.484 1 98 323 SER B CA 1
ATOM 6337 C C . SER B 1 323 ? 14.453 -19.719 21.438 1 98 323 SER B C 1
ATOM 6339 O O . SER B 1 323 ? 15.625 -20.109 21.469 1 98 323 SER B O 1
ATOM 6341 N N . ASP B 1 324 ? 13.609 -20.109 20.5 1 97.81 324 ASP B N 1
ATOM 6342 C CA . ASP B 1 324 ? 14.086 -20.875 19.359 1 97.81 324 ASP B CA 1
ATOM 6343 C C . ASP B 1 324 ? 15.008 -20.031 18.469 1 97.81 324 ASP B C 1
ATOM 6345 O O . ASP B 1 324 ? 14.578 -19.047 17.875 1 97.81 324 ASP B O 1
ATOM 6349 N N . GLN B 1 325 ? 16.156 -20.5 18.312 1 96 325 GLN B N 1
ATOM 6350 C CA . GLN B 1 325 ? 17.203 -19.688 17.688 1 96 325 GLN B CA 1
ATOM 6351 C C . GLN B 1 325 ? 16.938 -19.5 16.203 1 96 325 GLN B C 1
ATOM 6353 O O . GLN B 1 325 ? 17.25 -18.453 15.633 1 96 325 GLN B O 1
ATOM 6358 N N . SER B 1 326 ? 16.453 -20.531 15.578 1 95.62 326 SER B N 1
ATOM 6359 C CA . SER B 1 326 ? 16.172 -20.422 14.148 1 95.62 326 SER B CA 1
ATOM 6360 C C . SER B 1 326 ? 15.109 -19.359 13.875 1 95.62 326 SER B C 1
ATOM 6362 O O . SER B 1 326 ? 15.266 -18.547 12.969 1 95.62 326 SER B O 1
ATOM 6364 N N . ILE B 1 327 ? 14.047 -19.359 14.688 1 98 327 ILE B N 1
ATOM 6365 C CA . ILE B 1 327 ? 12.961 -18.391 14.539 1 98 327 ILE B CA 1
ATOM 6366 C C . ILE B 1 327 ? 13.477 -16.984 14.805 1 98 327 ILE B C 1
ATOM 6368 O O . ILE B 1 327 ? 13.289 -16.078 13.992 1 98 327 ILE B O 1
ATOM 6372 N N . ALA B 1 328 ? 14.156 -16.828 15.875 1 98.06 328 ALA B N 1
ATOM 6373 C CA . ALA B 1 328 ? 14.656 -15.516 16.25 1 98.06 328 ALA B CA 1
ATOM 6374 C C . ALA B 1 328 ? 15.594 -14.953 15.195 1 98.06 328 ALA B C 1
ATOM 6376 O O . ALA B 1 328 ? 15.5 -13.781 14.828 1 98.06 328 ALA B O 1
ATOM 6377 N N . ALA B 1 329 ? 16.469 -15.812 14.695 1 96.75 329 ALA B N 1
ATOM 6378 C CA . ALA B 1 329 ? 17.469 -15.391 13.719 1 96.75 329 ALA B CA 1
ATOM 6379 C C . ALA B 1 329 ? 16.812 -14.938 12.422 1 96.75 329 ALA B C 1
ATOM 6381 O O . ALA B 1 329 ? 17.125 -13.883 11.883 1 96.75 329 ALA B O 1
ATOM 6382 N N . ILE B 1 330 ? 15.906 -15.703 11.906 1 97.5 330 ILE B N 1
ATOM 6383 C CA . ILE B 1 330 ? 15.258 -15.383 10.633 1 97.5 330 ILE B CA 1
ATOM 6384 C C . ILE B 1 330 ? 14.383 -14.148 10.805 1 97.5 330 ILE B C 1
ATOM 6386 O O . ILE B 1 330 ? 14.344 -13.281 9.93 1 97.5 330 ILE B O 1
ATOM 6390 N N . ALA B 1 331 ? 13.656 -14.07 11.93 1 97.62 331 ALA B N 1
ATOM 6391 C CA . ALA B 1 331 ? 12.797 -12.922 12.203 1 97.62 331 ALA B CA 1
ATOM 6392 C C . ALA B 1 331 ? 13.609 -11.625 12.211 1 97.62 331 ALA B C 1
ATOM 6394 O O . ALA B 1 331 ? 13.18 -10.625 11.633 1 97.62 331 ALA B O 1
ATOM 6395 N N . ARG B 1 332 ? 14.742 -11.648 12.828 1 95.69 332 ARG B N 1
ATOM 6396 C CA . ARG B 1 332 ? 15.594 -10.469 12.875 1 95.69 332 ARG B CA 1
ATOM 6397 C C . ARG B 1 332 ? 16.094 -10.102 11.484 1 95.69 332 ARG B C 1
ATOM 6399 O O . ARG B 1 332 ? 16.203 -8.914 11.148 1 95.69 332 ARG B O 1
ATOM 6406 N N . ARG B 1 333 ? 16.406 -11.086 10.688 1 96.19 333 ARG B N 1
ATOM 6407 C CA . ARG B 1 333 ? 16.875 -10.844 9.328 1 96.19 333 ARG B CA 1
ATOM 6408 C C . ARG B 1 333 ? 15.773 -10.203 8.484 1 96.19 333 ARG B C 1
ATOM 6410 O O . ARG B 1 333 ? 16.031 -9.242 7.75 1 96.19 333 ARG B O 1
ATOM 6417 N N . ILE B 1 334 ? 14.578 -10.734 8.602 1 95.75 334 ILE B N 1
ATOM 6418 C CA . ILE B 1 334 ? 13.461 -10.188 7.844 1 95.75 334 ILE B CA 1
ATOM 6419 C C . ILE B 1 334 ? 13.211 -8.734 8.266 1 95.75 334 ILE B C 1
ATOM 6421 O O . ILE B 1 334 ? 13 -7.867 7.414 1 95.75 334 ILE B O 1
ATOM 6425 N N . ALA B 1 335 ? 13.336 -8.438 9.555 1 92.62 335 ALA B N 1
ATOM 6426 C CA . ALA B 1 335 ? 13.102 -7.098 10.094 1 92.62 335 ALA B CA 1
ATOM 6427 C C . ALA B 1 335 ? 14.125 -6.105 9.547 1 92.62 335 ALA B C 1
ATOM 6429 O O . ALA B 1 335 ? 13.812 -4.934 9.336 1 92.62 335 ALA B O 1
ATOM 6430 N N . SER B 1 336 ? 15.312 -6.586 9.266 1 91.44 336 SER B N 1
ATOM 6431 C CA . SER B 1 336 ? 16.391 -5.703 8.828 1 91.44 336 SER B CA 1
ATOM 6432 C C . SER B 1 336 ? 16.672 -5.871 7.336 1 91.44 336 SER B C 1
ATOM 6434 O O . SER B 1 336 ? 17.688 -5.406 6.836 1 91.44 336 SER B O 1
ATOM 6436 N N . ARG B 1 337 ? 15.859 -6.621 6.66 1 94.94 337 ARG B N 1
ATOM 6437 C CA . ARG B 1 337 ? 15.961 -6.863 5.227 1 94.94 337 ARG B CA 1
ATOM 6438 C C . ARG B 1 337 ? 17.297 -7.512 4.871 1 94.94 337 ARG B C 1
ATOM 6440 O O . ARG B 1 337 ? 17.938 -7.121 3.898 1 94.94 337 ARG B O 1
ATOM 6447 N N . LYS B 1 338 ? 17.734 -8.352 5.727 1 95.12 338 LYS B N 1
ATOM 6448 C CA . LYS B 1 338 ? 18.906 -9.172 5.422 1 95.12 338 LYS B CA 1
ATOM 6449 C C . LYS B 1 338 ? 18.5 -10.508 4.812 1 95.12 338 LYS B C 1
ATOM 6451 O O . LYS B 1 338 ? 18.391 -11.508 5.527 1 95.12 338 LYS B O 1
ATOM 6456 N N . ILE B 1 339 ? 18.422 -10.555 3.496 1 96.62 339 ILE B N 1
ATOM 6457 C CA . ILE B 1 339 ? 17.891 -11.695 2.764 1 96.62 339 ILE B CA 1
ATOM 6458 C C . ILE B 1 339 ? 18.969 -12.758 2.59 1 96.62 339 ILE B C 1
ATOM 6460 O O . ILE B 1 339 ? 20.125 -12.438 2.336 1 96.62 339 ILE B O 1
ATOM 6464 N N . TYR B 1 340 ? 18.578 -13.984 2.691 1 96.44 340 TYR B N 1
ATOM 6465 C CA . TYR B 1 340 ? 19.5 -15.078 2.438 1 96.44 340 TYR B CA 1
ATOM 6466 C C . TYR B 1 340 ? 20.109 -14.969 1.041 1 96.44 340 TYR B C 1
ATOM 6468 O O . TYR B 1 340 ? 19.406 -14.633 0.082 1 96.44 340 TYR B O 1
ATOM 6476 N N . PRO B 1 341 ? 21.391 -15.148 0.967 1 96.75 341 PRO B N 1
ATOM 6477 C CA . PRO B 1 341 ? 22 -15.141 -0.364 1 96.75 341 PRO B CA 1
ATOM 6478 C C . PRO B 1 341 ? 21.594 -16.344 -1.209 1 96.75 341 PRO B C 1
ATOM 6480 O O . PRO B 1 341 ? 21 -17.297 -0.695 1 96.75 341 PRO B O 1
ATOM 6483 N N . MET B 1 342 ? 21.891 -16.188 -2.539 1 97.38 342 MET B N 1
ATOM 6484 C CA . MET B 1 342 ? 21.531 -17.297 -3.42 1 97.38 342 MET B CA 1
ATOM 6485 C C . MET B 1 342 ? 22.531 -17.422 -4.566 1 97.38 342 MET B C 1
ATOM 6487 O O . MET B 1 342 ? 23.203 -16.469 -4.914 1 97.38 342 MET B O 1
ATOM 6491 N N . HIS B 1 343 ? 22.719 -18.625 -5.004 1 97.81 343 HIS B N 1
ATOM 6492 C CA . HIS B 1 343 ? 23.438 -18.875 -6.25 1 97.81 343 HIS B CA 1
ATOM 6493 C C . HIS B 1 343 ? 22.469 -19.078 -7.41 1 97.81 343 HIS B C 1
ATOM 6495 O O . HIS B 1 343 ? 21.562 -19.922 -7.332 1 97.81 343 HIS B O 1
ATOM 6501 N N . ASP B 1 344 ? 22.656 -18.297 -8.398 1 97.75 344 ASP B N 1
ATOM 6502 C CA . ASP B 1 344 ? 21.891 -18.453 -9.633 1 97.75 344 ASP B CA 1
ATOM 6503 C C . ASP B 1 344 ? 22.516 -19.516 -10.539 1 97.75 344 ASP B C 1
ATOM 6505 O O . ASP B 1 344 ? 23.406 -19.219 -11.336 1 97.75 344 ASP B O 1
ATOM 6509 N N . VAL B 1 345 ? 21.969 -20.672 -10.5 1 97.88 345 VAL B N 1
ATOM 6510 C CA . VAL B 1 345 ? 22.562 -21.812 -11.188 1 97.88 345 VAL B CA 1
ATOM 6511 C C . VAL B 1 345 ? 22.438 -21.625 -12.703 1 97.88 345 VAL B C 1
ATOM 6513 O O . VAL B 1 345 ? 23.328 -22.031 -13.453 1 97.88 345 VAL B O 1
ATOM 6516 N N . TRP B 1 346 ? 21.344 -21.062 -13.109 1 95.62 346 TRP B N 1
ATOM 6517 C CA . TRP B 1 346 ? 21.188 -20.766 -14.531 1 95.62 346 TRP B CA 1
ATOM 6518 C C . TRP B 1 346 ? 22.297 -19.844 -15.016 1 95.62 346 TRP B C 1
ATOM 6520 O O . TRP B 1 346 ? 22.906 -20.094 -16.062 1 95.62 346 TRP B O 1
ATOM 6530 N N . LYS B 1 347 ? 22.5 -18.766 -14.312 1 94.88 347 LYS B N 1
ATOM 6531 C CA . LYS B 1 347 ? 23.547 -17.812 -14.68 1 94.88 347 LYS B CA 1
ATOM 6532 C C . LYS B 1 347 ? 24.922 -18.5 -14.719 1 94.88 347 LYS B C 1
ATOM 6534 O O . LYS B 1 347 ? 25.719 -18.219 -15.609 1 94.88 347 LYS B O 1
ATOM 6539 N N . MET B 1 348 ? 25.172 -19.328 -13.797 1 96.25 348 MET B N 1
ATOM 6540 C CA . MET B 1 348 ? 26.438 -20.047 -13.742 1 96.25 348 MET B CA 1
ATOM 6541 C C . MET B 1 348 ? 26.594 -20.953 -14.961 1 96.25 348 MET B C 1
ATOM 6543 O O . MET B 1 348 ? 27.672 -21.031 -15.547 1 96.25 348 MET B O 1
ATOM 6547 N N . ALA B 1 349 ? 25.531 -21.609 -15.266 1 95.06 349 ALA B N 1
ATOM 6548 C CA . ALA B 1 349 ? 25.547 -22.484 -16.438 1 95.06 349 ALA B CA 1
ATOM 6549 C C . ALA B 1 349 ? 25.75 -21.688 -17.719 1 95.06 349 ALA B C 1
ATOM 6551 O O . ALA B 1 349 ? 26.5 -22.109 -18.609 1 95.06 349 ALA B O 1
ATOM 6552 N N . ASP B 1 350 ? 25.062 -20.578 -17.812 1 92.25 350 ASP B N 1
ATOM 6553 C CA . ASP B 1 350 ? 25.188 -19.703 -18.969 1 92.25 350 ASP B CA 1
ATOM 6554 C C . ASP B 1 350 ? 26.609 -19.203 -19.141 1 92.25 350 ASP B C 1
ATOM 6556 O O . ASP B 1 350 ? 27.125 -19.141 -20.25 1 92.25 350 ASP B O 1
ATOM 6560 N N . GLU B 1 351 ? 27.188 -18.859 -18.031 1 93.31 351 GLU B N 1
ATOM 6561 C CA . GLU B 1 351 ? 28.578 -18.391 -18.047 1 93.31 351 GLU B CA 1
ATOM 6562 C C . GLU B 1 351 ? 29.516 -19.5 -18.5 1 93.31 351 GLU B C 1
ATOM 6564 O O . GLU B 1 351 ? 30.484 -19.25 -19.219 1 93.31 351 GLU B O 1
ATOM 6569 N N . ALA B 1 352 ? 29.234 -20.641 -18.109 1 92.06 352 ALA B N 1
ATOM 6570 C CA . ALA B 1 352 ? 30.094 -21.797 -18.406 1 92.06 352 ALA B CA 1
ATOM 6571 C C . ALA B 1 352 ? 30.078 -22.109 -19.906 1 92.06 352 ALA B C 1
ATOM 6573 O O . ALA B 1 352 ? 31.078 -22.609 -20.438 1 92.06 352 ALA B O 1
ATOM 6574 N N . VAL B 1 353 ? 29.047 -21.75 -20.609 1 91.31 353 VAL B N 1
ATOM 6575 C CA . VAL B 1 353 ? 28.938 -22.156 -22 1 91.31 353 VAL B CA 1
ATOM 6576 C C . VAL B 1 353 ? 29.188 -20.953 -22.906 1 91.31 353 VAL B C 1
ATOM 6578 O O . VAL B 1 353 ? 29.109 -21.047 -24.125 1 91.31 353 VAL B O 1
ATOM 6581 N N . ALA B 1 354 ? 29.359 -19.766 -22.422 1 86.56 354 ALA B N 1
ATOM 6582 C CA . ALA B 1 354 ? 29.5 -18.531 -23.188 1 86.56 354 ALA B CA 1
ATOM 6583 C C . ALA B 1 354 ? 30.531 -18.688 -24.297 1 86.56 354 ALA B C 1
ATOM 6585 O O . ALA B 1 354 ? 30.375 -18.156 -25.406 1 86.56 354 ALA B O 1
ATOM 6586 N N . GLY B 1 355 ? 31.594 -19.469 -24.156 1 80.88 355 GLY B N 1
ATOM 6587 C CA . GLY B 1 355 ? 32.625 -19.625 -25.172 1 80.88 355 GLY B CA 1
ATOM 6588 C C . GLY B 1 355 ? 32.594 -20.984 -25.844 1 80.88 355 GLY B C 1
ATOM 6589 O O . GLY B 1 355 ? 33.469 -21.312 -26.656 1 80.88 355 GLY B O 1
ATOM 6590 N N . ASP B 1 356 ? 31.5 -21.625 -25.578 1 85.75 356 ASP B N 1
ATOM 6591 C CA . ASP B 1 356 ? 31.406 -22.984 -26.141 1 85.75 356 ASP B CA 1
ATOM 6592 C C . ASP B 1 356 ? 30.766 -22.953 -27.516 1 85.75 356 ASP B C 1
ATOM 6594 O O . ASP B 1 356 ? 29.578 -22.703 -27.656 1 85.75 356 ASP B O 1
ATOM 6598 N N . SER B 1 357 ? 31.469 -23.25 -28.516 1 83.19 357 SER B N 1
ATOM 6599 C CA . SER B 1 357 ? 31.016 -23.188 -29.906 1 83.19 357 SER B CA 1
ATOM 6600 C C . SER B 1 357 ? 29.859 -24.141 -30.172 1 83.19 357 SER B C 1
ATOM 6602 O O . SER B 1 357 ? 29 -23.859 -31.016 1 83.19 357 SER B O 1
ATOM 6604 N N . ARG B 1 358 ? 29.781 -25.203 -29.578 1 81.75 358 ARG B N 1
ATOM 6605 C CA . ARG B 1 358 ? 28.719 -26.188 -29.781 1 81.75 358 ARG B CA 1
ATOM 6606 C C . ARG B 1 358 ? 27.375 -25.656 -29.312 1 81.75 358 ARG B C 1
ATOM 6608 O O . ARG B 1 358 ? 26.344 -25.906 -29.938 1 81.75 358 ARG B O 1
ATOM 6615 N N . ILE B 1 359 ? 27.391 -24.984 -28.312 1 86.25 359 ILE B N 1
ATOM 6616 C CA . ILE B 1 359 ? 26.172 -24.406 -27.75 1 86.25 359 ILE B CA 1
ATOM 6617 C C . ILE B 1 359 ? 25.75 -23.203 -28.562 1 86.25 359 ILE B C 1
ATOM 6619 O O . ILE B 1 359 ? 24.547 -22.938 -28.734 1 86.25 359 ILE B O 1
ATOM 6623 N N . GLN B 1 360 ? 26.719 -22.516 -29.062 1 81.81 360 GLN B N 1
ATOM 6624 C CA . GLN B 1 360 ? 26.422 -21.312 -29.859 1 81.81 360 GLN B CA 1
ATOM 6625 C C . GLN B 1 360 ? 25.703 -21.688 -31.156 1 81.81 360 GLN B C 1
ATOM 6627 O O . GLN B 1 360 ? 25.016 -20.844 -31.75 1 81.81 360 GLN B O 1
ATOM 6632 N N . LYS B 1 361 ? 25.844 -22.906 -31.578 1 86.88 361 LYS B N 1
ATOM 6633 C CA . LYS B 1 361 ? 25.234 -23.359 -32.812 1 86.88 361 LYS B CA 1
ATOM 6634 C C . LYS B 1 361 ? 23.766 -23.734 -32.625 1 86.88 361 LYS B C 1
ATOM 6636 O O . LYS B 1 361 ? 23 -23.844 -33.562 1 86.88 361 LYS B O 1
ATOM 6641 N N . LEU B 1 362 ? 23.406 -23.844 -31.422 1 88.06 362 LEU B N 1
ATOM 6642 C CA . LEU B 1 362 ? 22.031 -24.219 -31.109 1 88.06 362 LEU B CA 1
ATOM 6643 C C . LEU B 1 362 ? 21.078 -23.031 -31.281 1 88.06 362 LEU B C 1
ATOM 6645 O O . LEU B 1 362 ? 21.5 -21.875 -31.141 1 88.06 362 LEU B O 1
ATOM 6649 N N . THR B 1 363 ? 19.875 -23.375 -31.672 1 86.38 363 THR B N 1
ATOM 6650 C CA . THR B 1 363 ? 18.844 -22.344 -31.641 1 86.38 363 THR B CA 1
ATOM 6651 C C . THR B 1 363 ? 18.562 -21.891 -30.203 1 86.38 363 THR B C 1
ATOM 6653 O O . THR B 1 363 ? 18.953 -22.562 -29.25 1 86.38 363 THR B O 1
ATOM 6656 N N . ALA B 1 364 ? 17.922 -20.75 -30.078 1 83.62 364 ALA B N 1
ATOM 6657 C CA . ALA B 1 364 ? 17.609 -20.219 -28.75 1 83.62 364 ALA B CA 1
ATOM 6658 C C . ALA B 1 364 ? 16.766 -21.219 -27.953 1 83.62 364 ALA B C 1
ATOM 6660 O O . ALA B 1 364 ? 16.969 -21.359 -26.734 1 83.62 364 ALA B O 1
ATOM 6661 N N . VAL B 1 365 ? 15.828 -21.859 -28.578 1 84.25 365 VAL B N 1
ATOM 6662 C CA . VAL B 1 365 ? 14.93 -22.797 -27.906 1 84.25 365 VAL B CA 1
ATOM 6663 C C . VAL B 1 365 ? 15.719 -24.016 -27.438 1 84.25 365 VAL B C 1
ATOM 6665 O O . VAL B 1 365 ? 15.531 -24.484 -26.312 1 84.25 365 VAL B O 1
ATOM 6668 N N . GLU B 1 366 ? 16.594 -24.484 -28.266 1 87.06 366 GLU B N 1
ATOM 6669 C CA . GLU B 1 366 ? 17.406 -25.641 -27.922 1 87.06 366 GLU B CA 1
ATOM 6670 C C . GLU B 1 366 ? 18.391 -25.328 -26.797 1 87.06 366 GLU B C 1
ATOM 6672 O O . GLU B 1 366 ? 18.609 -26.156 -25.906 1 87.06 366 GLU B O 1
ATOM 6677 N N . ARG B 1 367 ? 18.938 -24.219 -26.922 1 88 367 ARG B N 1
ATOM 6678 C CA . ARG B 1 367 ? 19.859 -23.766 -25.906 1 88 367 ARG B CA 1
ATOM 6679 C C . ARG B 1 367 ? 19.188 -23.703 -24.531 1 88 367 ARG B C 1
ATOM 6681 O O . ARG B 1 367 ? 19.719 -24.188 -23.547 1 88 367 ARG B O 1
ATOM 6688 N N . VAL B 1 368 ? 18 -23.094 -24.5 1 89.25 368 VAL B N 1
ATOM 6689 C CA . VAL B 1 368 ? 17.25 -22.953 -23.25 1 89.25 368 VAL B CA 1
ATOM 6690 C C . VAL B 1 368 ? 16.891 -24.328 -22.688 1 89.25 368 VAL B C 1
ATOM 6692 O O . VAL B 1 368 ? 17.016 -24.562 -21.484 1 89.25 368 VAL B O 1
ATOM 6695 N N . ALA B 1 369 ? 16.469 -25.172 -23.547 1 89.69 369 ALA B N 1
ATOM 6696 C CA . ALA B 1 369 ? 16.094 -26.516 -23.125 1 89.69 369 ALA B CA 1
ATOM 6697 C C . ALA B 1 369 ? 17.281 -27.266 -22.516 1 89.69 369 ALA B C 1
ATOM 6699 O O . ALA B 1 369 ? 17.156 -27.953 -21.5 1 89.69 369 ALA B O 1
ATOM 6700 N N . LYS B 1 370 ? 18.406 -27.156 -23.172 1 91.06 370 LYS B N 1
ATOM 6701 C CA . LYS B 1 370 ? 19.609 -27.828 -22.703 1 91.06 370 LYS B CA 1
ATOM 6702 C C . LYS B 1 370 ? 20.062 -27.281 -21.359 1 91.06 370 LYS B C 1
ATOM 6704 O O . LYS B 1 370 ? 20.344 -28.062 -20.438 1 91.06 370 LYS B O 1
ATOM 6709 N N . LEU B 1 371 ? 20.109 -26 -21.25 1 92.81 371 LEU B N 1
ATOM 6710 C CA . LEU B 1 371 ? 20.531 -25.375 -20 1 92.81 371 LEU B CA 1
ATOM 6711 C C . LEU B 1 371 ? 19.547 -25.688 -18.875 1 92.81 371 LEU B C 1
ATOM 6713 O O . LEU B 1 371 ? 19.953 -25.906 -17.734 1 92.81 371 LEU B O 1
ATOM 6717 N N . HIS B 1 372 ? 18.297 -25.672 -19.203 1 94.25 372 HIS B N 1
ATOM 6718 C CA . HIS B 1 372 ? 17.281 -26.016 -18.234 1 94.25 372 HIS B CA 1
ATOM 6719 C C . HIS B 1 372 ? 17.516 -27.422 -17.688 1 94.25 372 HIS B C 1
ATOM 6721 O O . HIS B 1 372 ? 17.453 -27.641 -16.469 1 94.25 372 HIS B O 1
ATOM 6727 N N . CYS B 1 373 ? 17.781 -28.297 -18.547 1 94.88 373 CYS B N 1
ATOM 6728 C CA . CYS B 1 373 ? 18 -29.688 -18.172 1 94.88 373 CYS B CA 1
ATOM 6729 C C . CYS B 1 373 ? 19.234 -29.828 -17.281 1 94.88 373 CYS B C 1
ATOM 6731 O O . CYS B 1 373 ? 19.188 -30.484 -16.234 1 94.88 373 CYS B O 1
ATOM 6733 N N . VAL B 1 374 ? 20.25 -29.156 -17.672 1 95.5 374 VAL B N 1
ATOM 6734 C CA . VAL B 1 374 ? 21.5 -29.203 -16.906 1 95.5 374 VAL B CA 1
ATOM 6735 C C . VAL B 1 374 ? 21.266 -28.625 -15.516 1 95.5 374 VAL B C 1
ATOM 6737 O O . VAL B 1 374 ? 21.656 -29.234 -14.508 1 95.5 374 VAL B O 1
ATOM 6740 N N . CYS B 1 375 ? 20.672 -27.484 -15.453 1 97.12 375 CYS B N 1
ATOM 6741 C CA . CYS B 1 375 ? 20.422 -26.828 -14.18 1 97.12 375 CYS B CA 1
ATOM 6742 C C . CYS B 1 375 ? 19.578 -27.703 -13.266 1 97.12 375 CYS B C 1
ATOM 6744 O O . CYS B 1 375 ? 19.844 -27.812 -12.07 1 97.12 375 CYS B O 1
ATOM 6746 N N . LYS B 1 376 ? 18.562 -28.266 -13.875 1 96.81 376 LYS B N 1
ATOM 6747 C CA . LYS B 1 376 ? 17.688 -29.141 -13.102 1 96.81 376 LYS B CA 1
ATOM 6748 C C . LYS B 1 376 ? 18.438 -30.312 -12.508 1 96.81 376 LYS B C 1
ATOM 6750 O O . LYS B 1 376 ? 18.312 -30.625 -11.32 1 96.81 376 LYS B O 1
ATOM 6755 N N . GLU B 1 377 ? 19.266 -30.922 -13.273 1 96.88 377 GLU B N 1
ATOM 6756 C CA . GLU B 1 377 ? 20.031 -32.062 -12.828 1 96.88 377 GLU B CA 1
ATOM 6757 C C . GLU B 1 377 ? 21.031 -31.688 -11.742 1 96.88 377 GLU B C 1
ATOM 6759 O O . GLU B 1 377 ? 21.188 -32.406 -10.75 1 96.88 377 GLU B O 1
ATOM 6764 N N . VAL B 1 378 ? 21.641 -30.609 -11.984 1 97.44 378 VAL B N 1
ATOM 6765 C CA . VAL B 1 378 ? 22.641 -30.125 -11.039 1 97.44 378 VAL B CA 1
ATOM 6766 C C . VAL B 1 378 ? 21.969 -29.828 -9.695 1 97.44 378 VAL B C 1
ATOM 6768 O O . VAL B 1 378 ? 22.469 -30.25 -8.648 1 97.44 378 VAL B O 1
ATOM 6771 N N . CYS B 1 379 ? 20.906 -29.109 -9.727 1 97.25 379 CYS B N 1
ATOM 6772 C CA . CYS B 1 379 ? 20.219 -28.719 -8.5 1 97.25 379 CYS B CA 1
ATOM 6773 C C . CYS B 1 379 ? 19.641 -29.922 -7.773 1 97.25 379 CYS B C 1
ATOM 6775 O O . CYS B 1 379 ? 19.672 -29.984 -6.543 1 97.25 379 CYS B O 1
ATOM 6777 N N . GLU B 1 380 ? 19.172 -30.859 -8.531 1 95.94 380 GLU B N 1
ATOM 6778 C CA . GLU B 1 380 ? 18.641 -32.062 -7.934 1 95.94 380 GLU B CA 1
ATOM 6779 C C . GLU B 1 380 ? 19.766 -32.875 -7.273 1 95.94 380 GLU B C 1
ATOM 6781 O O . GLU B 1 380 ? 19.578 -33.406 -6.176 1 95.94 380 GLU B O 1
ATOM 6786 N N . GLU B 1 381 ? 20.844 -32.969 -7.941 1 96.25 381 GLU B N 1
ATOM 6787 C CA . GLU B 1 381 ? 21.984 -33.719 -7.398 1 96.25 381 GLU B CA 1
ATOM 6788 C C . GLU B 1 381 ? 22.516 -33.062 -6.125 1 96.25 381 GLU B C 1
ATOM 6790 O O . GLU B 1 381 ? 22.781 -33.719 -5.133 1 96.25 381 GLU B O 1
ATOM 6795 N N . ILE B 1 382 ? 22.656 -31.781 -6.164 1 96.38 382 ILE B N 1
ATOM 6796 C CA . ILE B 1 382 ? 23.188 -31.047 -5.012 1 96.38 382 ILE B CA 1
ATOM 6797 C C . ILE B 1 382 ? 22.219 -31.172 -3.838 1 96.38 382 ILE B C 1
ATOM 6799 O O . ILE B 1 382 ? 22.641 -31.25 -2.684 1 96.38 382 ILE B O 1
ATOM 6803 N N . SER B 1 383 ? 20.938 -31.141 -4.105 1 94.75 383 SER B N 1
ATOM 6804 C CA . SER B 1 383 ? 19.922 -31.203 -3.059 1 94.75 383 SER B CA 1
ATOM 6805 C C . SER B 1 383 ? 19.891 -32.562 -2.385 1 94.75 383 SER B C 1
ATOM 6807 O O . SER B 1 383 ? 19.453 -32.688 -1.244 1 94.75 383 SER B O 1
ATOM 6809 N N . LYS B 1 384 ? 20.453 -33.531 -3.045 1 94 384 LYS B N 1
ATOM 6810 C CA . LYS B 1 384 ? 20.484 -34.906 -2.508 1 94 384 LYS B CA 1
ATOM 6811 C C . LYS B 1 384 ? 21.766 -35.156 -1.748 1 94 384 LYS B C 1
ATOM 6813 O O . LYS B 1 384 ? 21.875 -36.156 -1.004 1 94 384 LYS B O 1
ATOM 6818 N N . ASN B 1 385 ? 22.688 -34.281 -1.948 1 94.56 385 ASN B N 1
ATOM 6819 C CA . ASN B 1 385 ? 23.953 -34.438 -1.262 1 94.56 385 ASN B CA 1
ATOM 6820 C C . ASN B 1 385 ? 23.891 -33.938 0.179 1 94.56 385 ASN B C 1
ATOM 6822 O O . ASN B 1 385 ? 24.016 -32.75 0.433 1 94.56 385 ASN B O 1
ATOM 6826 N N . GLU B 1 386 ? 23.922 -34.75 1.12 1 91.62 386 GLU B N 1
ATOM 6827 C CA . GLU B 1 386 ? 23.719 -34.438 2.527 1 91.62 386 GLU B CA 1
ATOM 6828 C C . GLU B 1 386 ? 24.875 -33.625 3.088 1 91.62 386 GLU B C 1
ATOM 6830 O O . GLU B 1 386 ? 24.734 -32.938 4.094 1 91.62 386 GLU B O 1
ATOM 6835 N N . LYS B 1 387 ? 25.984 -33.781 2.436 1 91 387 LYS B N 1
ATOM 6836 C CA . LYS B 1 387 ? 27.156 -33.031 2.902 1 91 387 LYS B CA 1
ATOM 6837 C C . LYS B 1 387 ? 27.078 -31.562 2.51 1 91 387 LYS B C 1
ATOM 6839 O O . LYS B 1 387 ? 27.672 -30.703 3.17 1 91 387 LYS B O 1
ATOM 6844 N N . LEU B 1 388 ? 26.328 -31.328 1.513 1 92.69 388 LEU B N 1
ATOM 6845 C CA . LEU B 1 388 ? 26.312 -29.969 0.967 1 92.69 388 LEU B CA 1
ATOM 6846 C C . LEU B 1 388 ? 24.953 -29.312 1.223 1 92.69 388 LEU B C 1
ATOM 6848 O O . LEU B 1 388 ? 24.875 -28.078 1.297 1 92.69 388 LEU B O 1
ATOM 6852 N N . TRP B 1 389 ? 23.953 -30.094 1.343 1 93.88 389 TRP B N 1
ATOM 6853 C CA . TRP B 1 389 ? 22.609 -29.562 1.473 1 93.88 389 TRP B CA 1
ATOM 6854 C C . TRP B 1 389 ? 22.203 -29.453 2.939 1 93.88 389 TRP B C 1
ATOM 6856 O O . TRP B 1 389 ? 22.25 -30.438 3.678 1 93.88 389 TRP B O 1
ATOM 6866 N N . SER B 1 390 ? 21.844 -28.297 3.361 1 87.25 390 SER B N 1
ATOM 6867 C CA . SER B 1 390 ? 21.406 -28.062 4.738 1 87.25 390 SER B CA 1
ATOM 6868 C C . SER B 1 390 ? 19.938 -27.703 4.805 1 87.25 390 SER B C 1
ATOM 6870 O O . SER B 1 390 ? 19.297 -27.453 3.775 1 87.25 390 SER B O 1
ATOM 6872 N N . ASP B 1 391 ? 19.359 -27.656 6.012 1 84.19 391 ASP B N 1
ATOM 6873 C CA . ASP B 1 391 ? 17.953 -27.297 6.23 1 84.19 391 ASP B CA 1
ATOM 6874 C C . ASP B 1 391 ? 17.688 -25.859 5.82 1 84.19 391 ASP B C 1
ATOM 6876 O O . ASP B 1 391 ? 16.531 -25.484 5.566 1 84.19 391 ASP B O 1
ATOM 6880 N N . GLY B 1 392 ? 18.719 -25.156 5.695 1 88.69 392 GLY B N 1
ATOM 6881 C CA . GLY B 1 392 ? 18.578 -23.766 5.316 1 88.69 392 GLY B CA 1
ATOM 6882 C C . GLY B 1 392 ? 18.734 -23.531 3.822 1 88.69 392 GLY B C 1
ATOM 6883 O O . GLY B 1 392 ? 18.75 -22.391 3.363 1 88.69 392 GLY B O 1
ATOM 6884 N N . CYS B 1 393 ? 18.781 -24.625 3.066 1 93.75 393 CYS B N 1
ATOM 6885 C CA . CYS B 1 393 ? 18.875 -24.516 1.614 1 93.75 393 CYS B CA 1
ATOM 6886 C C . CYS B 1 393 ? 17.5 -24.641 0.965 1 93.75 393 CYS B C 1
ATOM 6888 O O . CYS B 1 393 ? 16.609 -25.312 1.496 1 93.75 393 CYS B O 1
ATOM 6890 N N . TYR B 1 394 ? 17.344 -23.953 -0.118 1 94.62 394 TYR B N 1
ATOM 6891 C CA . TYR B 1 394 ? 16.094 -24.047 -0.873 1 94.62 394 TYR B CA 1
ATOM 6892 C C . TYR B 1 394 ? 16.359 -23.922 -2.369 1 94.62 394 TYR B C 1
ATOM 6894 O O . TYR B 1 394 ? 17.016 -22.969 -2.816 1 94.62 394 TYR B O 1
ATOM 6902 N N . TYR B 1 395 ? 15.914 -24.922 -3.062 1 96.62 395 TYR B N 1
ATOM 6903 C CA . TYR B 1 395 ? 15.961 -24.891 -4.52 1 96.62 395 TYR B CA 1
ATOM 6904 C C . TYR B 1 395 ? 14.727 -24.203 -5.086 1 96.62 395 TYR B C 1
ATOM 6906 O O . TYR B 1 395 ? 13.633 -24.781 -5.078 1 96.62 395 TYR B O 1
ATOM 6914 N N . ASP B 1 396 ? 14.898 -22.984 -5.508 1 96.12 396 ASP B N 1
ATOM 6915 C CA . ASP B 1 396 ? 13.844 -22.188 -6.141 1 96.12 396 ASP B CA 1
ATOM 6916 C C . ASP B 1 396 ? 13.789 -22.453 -7.645 1 96.12 396 ASP B C 1
ATOM 6918 O O . ASP B 1 396 ? 14.695 -22.062 -8.375 1 96.12 396 ASP B O 1
ATOM 6922 N N . THR B 1 397 ? 12.766 -23.094 -8.062 1 95.44 397 THR B N 1
ATOM 6923 C CA . THR B 1 397 ? 12.594 -23.375 -9.484 1 95.44 397 THR B CA 1
ATOM 6924 C C . THR B 1 397 ? 11.195 -23 -9.945 1 95.44 397 THR B C 1
ATOM 6926 O O . THR B 1 397 ? 10.242 -23.062 -9.172 1 95.44 397 THR B O 1
ATOM 6929 N N . TYR B 1 398 ? 11.141 -22.516 -11.086 1 92.81 398 TYR B N 1
ATOM 6930 C CA . TYR B 1 398 ? 9.883 -22.141 -11.719 1 92.81 398 TYR B CA 1
ATOM 6931 C C . TYR B 1 398 ? 10 -22.188 -13.242 1 92.81 398 TYR B C 1
ATOM 6933 O O . TYR B 1 398 ? 11.031 -21.812 -13.805 1 92.81 398 TYR B O 1
ATOM 6941 N N . ASP B 1 399 ? 8.969 -22.719 -13.805 1 90.38 399 ASP B N 1
ATOM 6942 C CA . ASP B 1 399 ? 8.867 -22.75 -15.258 1 90.38 399 ASP B CA 1
ATOM 6943 C C . ASP B 1 399 ? 7.629 -22 -15.742 1 90.38 399 ASP B C 1
ATOM 6945 O O . ASP B 1 399 ? 6.5 -22.391 -15.438 1 90.38 399 ASP B O 1
ATOM 6949 N N . ARG B 1 400 ? 7.875 -20.938 -16.5 1 90.5 400 ARG B N 1
ATOM 6950 C CA . ARG B 1 400 ? 6.77 -20.125 -17 1 90.5 400 ARG B CA 1
ATOM 6951 C C . ARG B 1 400 ? 6.75 -20.109 -18.516 1 90.5 400 ARG B C 1
ATOM 6953 O O . ARG B 1 400 ? 7.484 -19.344 -19.141 1 90.5 400 ARG B O 1
ATOM 6960 N N . PRO B 1 401 ? 5.82 -20.859 -19.078 1 89.31 401 PRO B N 1
ATOM 6961 C CA . PRO B 1 401 ? 5.648 -20.734 -20.516 1 89.31 401 PRO B CA 1
ATOM 6962 C C . PRO B 1 401 ? 4.875 -19.469 -20.906 1 89.31 401 PRO B C 1
ATOM 6964 O O . PRO B 1 401 ? 4.086 -18.953 -20.109 1 89.31 401 PRO B O 1
ATOM 6967 N N . ILE B 1 402 ? 5.102 -18.984 -22.094 1 89.81 402 ILE B N 1
ATOM 6968 C CA . ILE B 1 402 ? 4.414 -17.797 -22.578 1 89.81 402 ILE B CA 1
ATOM 6969 C C . ILE B 1 402 ? 2.922 -18.094 -22.734 1 89.81 402 ILE B C 1
ATOM 6971 O O . ILE B 1 402 ? 2.088 -17.203 -22.516 1 89.81 402 ILE B O 1
ATOM 6975 N N . TYR B 1 403 ? 2.594 -19.234 -23.188 1 89.94 403 TYR B N 1
ATOM 6976 C CA . TYR B 1 403 ? 1.217 -19.625 -23.484 1 89.94 403 TYR B CA 1
ATOM 6977 C C . TYR B 1 403 ? 1.062 -21.141 -23.484 1 89.94 403 TYR B C 1
ATOM 6979 O O . TYR B 1 403 ? 1.967 -21.859 -23.906 1 89.94 403 TYR B O 1
ATOM 6987 N N . LYS B 1 404 ? -0.09 -21.609 -22.953 1 85.81 404 LYS B N 1
ATOM 6988 C CA . LYS B 1 404 ? -0.442 -23.031 -23.047 1 85.81 404 LYS B CA 1
ATOM 6989 C C . LYS B 1 404 ? -1.421 -23.281 -24.188 1 85.81 404 LYS B C 1
ATOM 6991 O O . LYS B 1 404 ? -2.576 -22.859 -24.125 1 85.81 404 LYS B O 1
ATOM 6996 N N . PRO B 1 405 ? -0.972 -23.984 -25.062 1 78.06 405 PRO B N 1
ATOM 6997 C CA . PRO B 1 405 ? -1.838 -24.203 -26.219 1 78.06 405 PRO B CA 1
ATOM 6998 C C . PRO B 1 405 ? -3.053 -25.062 -25.906 1 78.06 405 PRO B C 1
ATOM 7000 O O . PRO B 1 405 ? -3.104 -25.703 -24.844 1 78.06 405 PRO B O 1
ATOM 7003 N N . LYS B 1 406 ? -4.043 -25.062 -26.828 1 73 406 LYS B N 1
ATOM 7004 C CA . LYS B 1 406 ? -5.352 -25.703 -26.688 1 73 406 LYS B CA 1
ATOM 7005 C C . LYS B 1 406 ? -5.211 -27.156 -26.266 1 73 406 LYS B C 1
ATOM 7007 O O . LYS B 1 406 ? -5.949 -27.625 -25.391 1 73 406 LYS B O 1
ATOM 7012 N N . ASN B 1 407 ? -4.375 -27.766 -26.766 1 67.69 407 ASN B N 1
ATOM 7013 C CA . ASN B 1 407 ? -4.188 -29.188 -26.5 1 67.69 407 ASN B CA 1
ATOM 7014 C C . ASN B 1 407 ? -3.725 -29.422 -25.062 1 67.69 407 ASN B C 1
ATOM 7016 O O . ASN B 1 407 ? -3.822 -30.531 -24.547 1 67.69 407 ASN B O 1
ATOM 7020 N N . MET B 1 408 ? -3.354 -28.375 -24.5 1 65.12 408 MET B N 1
ATOM 7021 C CA . MET B 1 408 ? -2.842 -28.469 -23.125 1 65.12 408 MET B CA 1
ATOM 7022 C C . MET B 1 408 ? -3.879 -28 -22.125 1 65.12 408 MET B C 1
ATOM 7024 O O . MET B 1 408 ? -3.797 -28.328 -20.938 1 65.12 408 MET B O 1
ATOM 7028 N N . VAL B 1 409 ? -4.77 -27.266 -22.672 1 66.69 409 VAL B N 1
ATOM 7029 C CA . VAL B 1 409 ? -5.77 -26.719 -21.766 1 66.69 409 VAL B CA 1
ATOM 7030 C C . VAL B 1 409 ? -7.164 -27.156 -22.203 1 66.69 409 VAL B C 1
ATOM 7032 O O . VAL B 1 409 ? -7.32 -27.797 -23.25 1 66.69 409 VAL B O 1
ATOM 7035 N N . GLY B 1 410 ? -8.258 -26.906 -21.406 1 63.69 410 GLY B N 1
ATOM 7036 C CA . GLY B 1 410 ? -9.609 -27.453 -21.422 1 63.69 410 GLY B CA 1
ATOM 7037 C C . GLY B 1 410 ? -10.469 -26.891 -22.531 1 63.69 410 GLY B C 1
ATOM 7038 O O . GLY B 1 410 ? -11.672 -26.672 -22.344 1 63.69 410 GLY B O 1
ATOM 7039 N N . GLY B 1 411 ? -9.875 -26.656 -23.812 1 71.06 411 GLY B N 1
ATOM 7040 C CA . GLY B 1 411 ? -10.727 -26.312 -24.938 1 71.06 411 GLY B CA 1
ATOM 7041 C C . GLY B 1 411 ? -10.844 -24.812 -25.156 1 71.06 411 GLY B C 1
ATOM 7042 O O . GLY B 1 411 ? -10.086 -24.031 -24.594 1 71.06 411 GLY B O 1
ATOM 7043 N N . ASP B 1 412 ? -11.883 -24.422 -25.891 1 73.88 412 ASP B N 1
ATOM 7044 C CA . ASP B 1 412 ? -12.047 -23.062 -26.391 1 73.88 412 ASP B CA 1
ATOM 7045 C C . ASP B 1 412 ? -12.32 -22.094 -25.25 1 73.88 412 ASP B C 1
ATOM 7047 O O . ASP B 1 412 ? -11.953 -20.922 -25.328 1 73.88 412 ASP B O 1
ATOM 7051 N N . THR B 1 413 ? -12.883 -22.578 -24.219 1 74.56 413 THR B N 1
ATOM 7052 C CA . THR B 1 413 ? -13.25 -21.703 -23.109 1 74.56 413 THR B CA 1
ATOM 7053 C C . THR B 1 413 ? -12.023 -21.344 -22.266 1 74.56 413 THR B C 1
ATOM 7055 O O . THR B 1 413 ? -12.062 -20.406 -21.484 1 74.56 413 THR B O 1
ATOM 7058 N N . GLN B 1 414 ? -10.969 -22.031 -22.484 1 78.56 414 GLN B N 1
ATOM 7059 C CA . GLN B 1 414 ? -9.773 -21.828 -21.672 1 78.56 414 GLN B CA 1
ATOM 7060 C C . GLN B 1 414 ? -8.633 -21.266 -22.516 1 78.56 414 GLN B C 1
ATOM 7062 O O . GLN B 1 414 ? -7.52 -21.078 -22.016 1 78.56 414 GLN B O 1
ATOM 7067 N N . GLN B 1 415 ? -8.984 -21.016 -23.766 1 84.5 415 GLN B N 1
ATOM 7068 C CA . GLN B 1 415 ? -7.945 -20.562 -24.688 1 84.5 415 GLN B CA 1
ATOM 7069 C C . GLN B 1 415 ? -8.227 -19.156 -25.188 1 84.5 415 GLN B C 1
ATOM 7071 O O . GLN B 1 415 ? -9.273 -18.578 -24.891 1 84.5 415 GLN B O 1
ATOM 7076 N N . ILE B 1 416 ? -7.25 -18.625 -25.781 1 89.81 416 ILE B N 1
ATOM 7077 C CA . ILE B 1 416 ? -7.402 -17.344 -26.469 1 89.81 416 ILE B CA 1
ATOM 7078 C C . ILE B 1 416 ? -7.758 -17.578 -27.938 1 89.81 416 ILE B C 1
ATOM 7080 O O . ILE B 1 416 ? -6.957 -18.125 -28.688 1 89.81 416 ILE B O 1
ATOM 7084 N N . ASN B 1 417 ? -8.961 -17.156 -28.266 1 90.19 417 ASN B N 1
ATOM 7085 C CA . ASN B 1 417 ? -9.531 -17.469 -29.562 1 90.19 417 ASN B CA 1
ATOM 7086 C C . ASN B 1 417 ? -9.531 -16.266 -30.5 1 90.19 417 ASN B C 1
ATOM 7088 O O . ASN B 1 417 ? -9.867 -15.156 -30.078 1 90.19 417 ASN B O 1
ATOM 7092 N N . VAL B 1 418 ? -9.195 -16.516 -31.734 1 92.19 418 VAL B N 1
ATOM 7093 C CA . VAL B 1 418 ? -9.148 -15.477 -32.75 1 92.19 418 VAL B CA 1
ATOM 7094 C C . VAL B 1 418 ? -9.875 -15.953 -34 1 92.19 418 VAL B C 1
ATOM 7096 O O . VAL B 1 418 ? -9.75 -17.109 -34.406 1 92.19 418 VAL B O 1
ATOM 7099 N N . GLU B 1 419 ? -10.656 -15.117 -34.531 1 92.62 419 GLU B N 1
ATOM 7100 C CA . GLU B 1 419 ? -11.328 -15.422 -35.812 1 92.62 419 GLU B CA 1
ATOM 7101 C C . GLU B 1 419 ? -10.469 -15.023 -37 1 92.62 419 GLU B C 1
ATOM 7103 O O . GLU B 1 419 ? -10.062 -13.867 -37.125 1 92.62 419 GLU B O 1
ATOM 7108 N N . VAL B 1 420 ? -10.242 -15.992 -37.844 1 89.88 420 VAL B N 1
ATOM 7109 C CA . VAL B 1 420 ? -9.492 -15.781 -39.062 1 89.88 420 VAL B CA 1
ATOM 7110 C C . VAL B 1 420 ? -10.219 -16.438 -40.219 1 89.88 420 VAL B C 1
ATOM 7112 O O . VAL B 1 420 ? -10.398 -17.656 -40.25 1 89.88 420 VAL B O 1
ATOM 7115 N N . GLY B 1 421 ? -10.602 -15.648 -41.219 1 87.62 421 GLY B N 1
ATOM 7116 C CA . GLY B 1 421 ? -11.273 -16.188 -42.406 1 87.62 421 GLY B CA 1
ATOM 7117 C C . GLY B 1 421 ? -12.562 -16.906 -42.062 1 87.62 421 GLY B C 1
ATOM 7118 O O . GLY B 1 421 ? -12.844 -17.969 -42.625 1 87.62 421 GLY B O 1
ATOM 7119 N N . GLY B 1 422 ? -13.188 -16.484 -41.094 1 86.38 422 GLY B N 1
ATOM 7120 C CA . GLY B 1 422 ? -14.469 -17.062 -40.719 1 86.38 422 GLY B CA 1
ATOM 7121 C C . GLY B 1 422 ? -14.352 -18.234 -39.781 1 86.38 422 GLY B C 1
ATOM 7122 O O . GLY B 1 422 ? -15.359 -18.766 -39.312 1 86.38 422 GLY B O 1
ATOM 7123 N N . LYS B 1 423 ? -13.102 -18.609 -39.531 1 90.12 423 LYS B N 1
ATOM 7124 C CA . LYS B 1 423 ? -12.883 -19.703 -38.594 1 90.12 423 LYS B CA 1
ATOM 7125 C C . LYS B 1 423 ? -12.273 -19.203 -37.281 1 90.12 423 LYS B C 1
ATOM 7127 O O . LYS B 1 423 ? -11.453 -18.281 -37.312 1 90.12 423 LYS B O 1
ATOM 7132 N N . ILE B 1 424 ? -12.727 -19.828 -36.188 1 90.69 424 ILE B N 1
ATOM 7133 C CA . ILE B 1 424 ? -12.18 -19.484 -34.906 1 90.69 424 ILE B CA 1
ATOM 7134 C C . ILE B 1 424 ? -11.07 -20.453 -34.5 1 90.69 424 ILE B C 1
ATOM 7136 O O . ILE B 1 424 ? -11.281 -21.672 -34.469 1 90.69 424 ILE B O 1
ATOM 7140 N N . VAL B 1 425 ? -9.883 -19.922 -34.281 1 89.5 425 VAL B N 1
ATOM 7141 C CA . VAL B 1 425 ? -8.719 -20.75 -34 1 89.5 425 VAL B CA 1
ATOM 7142 C C . VAL B 1 425 ? -8.016 -20.234 -32.75 1 89.5 425 VAL B C 1
ATOM 7144 O O . VAL B 1 425 ? -8.281 -19.125 -32.281 1 89.5 425 VAL B O 1
ATOM 7147 N N . ASP B 1 426 ? -7.18 -21.094 -32.219 1 90.75 426 ASP B N 1
ATOM 7148 C CA . ASP B 1 426 ? -6.328 -20.719 -31.094 1 90.75 426 ASP B CA 1
ATOM 7149 C C . ASP B 1 426 ? -5.258 -19.719 -31.531 1 90.75 426 ASP B C 1
ATOM 7151 O O . ASP B 1 426 ? -4.68 -19.844 -32.625 1 90.75 426 ASP B O 1
ATOM 7155 N N . ILE B 1 427 ? -4.969 -18.797 -30.672 1 90.12 427 ILE B N 1
ATOM 7156 C CA . ILE B 1 427 ? -4.047 -17.719 -31 1 90.12 427 ILE B CA 1
ATOM 7157 C C . ILE B 1 427 ? -2.678 -18.297 -31.359 1 90.12 427 ILE B C 1
ATOM 7159 O O . ILE B 1 427 ? -1.944 -17.734 -32.156 1 90.12 427 ILE B O 1
ATOM 7163 N N . ALA B 1 428 ? -2.289 -19.406 -30.781 1 88.81 428 ALA B N 1
ATOM 7164 C CA . ALA B 1 428 ? -0.988 -20.031 -31.031 1 88.81 428 ALA B CA 1
ATOM 7165 C C . ALA B 1 428 ? -0.868 -20.484 -32.469 1 88.81 428 ALA B C 1
ATOM 7167 O O . ALA B 1 428 ? 0.239 -20.703 -32.969 1 88.81 428 ALA B O 1
ATOM 7168 N N . SER B 1 429 ? -1.925 -20.578 -33.156 1 86.25 429 SER B N 1
ATOM 7169 C CA . SER B 1 429 ? -1.922 -21 -34.562 1 86.25 429 SER B CA 1
ATOM 7170 C C . SER B 1 429 ? -1.627 -19.844 -35.5 1 86.25 429 SER B C 1
ATOM 7172 O O . SER B 1 429 ? -1.271 -20.047 -36.656 1 86.25 429 SER B O 1
ATOM 7174 N N . ILE B 1 430 ? -1.771 -18.719 -35 1 85.44 430 ILE B N 1
ATOM 7175 C CA . ILE B 1 430 ? -1.669 -17.594 -35.938 1 85.44 430 ILE B CA 1
ATOM 7176 C C . ILE B 1 430 ? -0.501 -16.703 -35.531 1 85.44 430 ILE B C 1
ATOM 7178 O O . ILE B 1 430 ? 0.064 -15.992 -36.344 1 85.44 430 ILE B O 1
ATOM 7182 N N . SER B 1 431 ? -0.251 -16.625 -34.219 1 88.31 431 SER B N 1
ATOM 7183 C CA . SER B 1 431 ? 0.823 -15.773 -33.75 1 88.31 431 SER B CA 1
ATOM 7184 C C . SER B 1 431 ? 2.107 -16.562 -33.531 1 88.31 431 SER B C 1
ATOM 7186 O O . SER B 1 431 ? 2.207 -17.328 -32.562 1 88.31 431 SER B O 1
ATOM 7188 N N . PRO B 1 432 ? 3.137 -16.297 -34.25 1 86.5 432 PRO B N 1
ATOM 7189 C CA . PRO B 1 432 ? 4.41 -17 -34.031 1 86.5 432 PRO B CA 1
ATOM 7190 C C . PRO B 1 432 ? 5.016 -16.703 -32.656 1 86.5 432 PRO B C 1
ATOM 7192 O O . PRO B 1 432 ? 5.676 -17.578 -32.094 1 86.5 432 PRO B O 1
ATOM 7195 N N . VAL B 1 433 ? 4.777 -15.57 -32.219 1 87.44 433 VAL B N 1
ATOM 7196 C CA . VAL B 1 433 ? 5.309 -15.18 -30.906 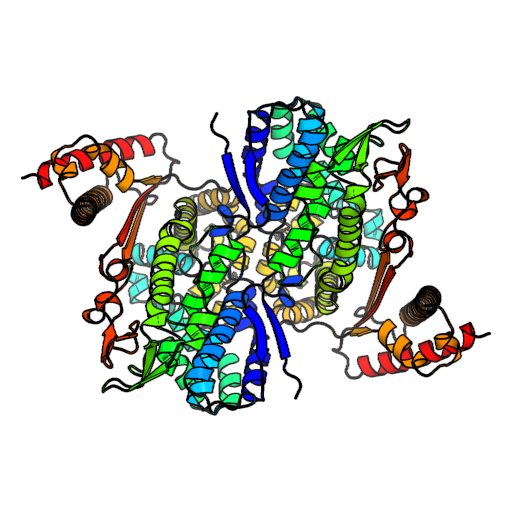1 87.44 433 VAL B CA 1
ATOM 7197 C C . VAL B 1 433 ? 4.672 -16.031 -29.812 1 87.44 433 VAL B C 1
ATOM 7199 O O . VAL B 1 433 ? 5.375 -16.594 -28.969 1 87.44 433 VAL B O 1
ATOM 7202 N N . VAL B 1 434 ? 3.398 -16.172 -29.891 1 88 434 VAL B N 1
ATOM 7203 C CA . VAL B 1 434 ? 2.678 -16.938 -28.875 1 88 434 VAL B CA 1
ATOM 7204 C C . VAL B 1 434 ? 2.982 -18.422 -29.016 1 88 434 VAL B C 1
ATOM 7206 O O . VAL B 1 434 ? 3.059 -19.156 -28.031 1 88 434 VAL B O 1
ATOM 7209 N N . ALA B 1 435 ? 3.287 -18.766 -30.234 1 84.69 435 ALA B N 1
ATOM 7210 C CA . ALA B 1 435 ? 3.541 -20.172 -30.547 1 84.69 435 ALA B CA 1
ATOM 7211 C C . ALA B 1 435 ? 4.973 -20.562 -30.203 1 84.69 435 ALA B C 1
ATOM 7213 O O . ALA B 1 435 ? 5.309 -21.75 -30.156 1 84.69 435 ALA B O 1
ATOM 7214 N N . SER B 1 436 ? 5.891 -19.641 -30.047 1 79.62 436 SER B N 1
ATOM 7215 C CA . SER B 1 436 ? 7.324 -19.859 -29.891 1 79.62 436 SER B CA 1
ATOM 7216 C C . SER B 1 436 ? 7.629 -20.781 -28.719 1 79.62 436 SER B C 1
ATOM 7218 O O . SER B 1 436 ? 8.75 -21.266 -28.594 1 79.62 436 SER B O 1
ATOM 7220 N N . ALA B 1 437 ? 6.805 -21.266 -28.016 1 72.81 437 ALA B N 1
ATOM 7221 C CA . ALA B 1 437 ? 7.051 -22.094 -26.844 1 72.81 437 ALA B CA 1
ATOM 7222 C C . ALA B 1 437 ? 8.055 -21.438 -25.906 1 72.81 437 ALA B C 1
ATOM 7224 O O . ALA B 1 437 ? 8.781 -22.125 -25.172 1 72.81 437 ALA B O 1
ATOM 7225 N N . ALA B 1 438 ? 8.305 -20.188 -26.047 1 83.12 438 ALA B N 1
ATOM 7226 C CA . ALA B 1 438 ? 9.195 -19.469 -25.141 1 83.12 438 ALA B CA 1
ATOM 7227 C C . ALA B 1 438 ? 8.828 -19.75 -23.688 1 83.12 438 ALA B C 1
ATOM 7229 O O . ALA B 1 438 ? 7.648 -19.828 -23.344 1 83.12 438 ALA B O 1
ATOM 7230 N N . SER B 1 439 ? 9.898 -20 -22.875 1 87.75 439 SER B N 1
ATOM 7231 C CA . SER B 1 439 ? 9.711 -20.234 -21.453 1 87.75 439 SER B CA 1
ATOM 7232 C C . SER B 1 439 ? 10.797 -19.562 -20.625 1 87.75 439 SER B C 1
ATOM 7234 O O . SER B 1 439 ? 11.93 -19.422 -21.078 1 87.75 439 SER B O 1
ATOM 7236 N N . PHE B 1 440 ? 10.391 -19.062 -19.562 1 88.62 440 PHE B N 1
ATOM 7237 C CA . PHE B 1 440 ? 11.32 -18.516 -18.578 1 88.62 440 PHE B CA 1
ATOM 7238 C C . PHE B 1 440 ? 11.477 -19.469 -17.406 1 88.62 440 PHE B C 1
ATOM 7240 O O . PHE B 1 440 ? 10.484 -19.938 -16.844 1 88.62 440 PHE B O 1
ATOM 7247 N N . ASN B 1 441 ? 12.805 -19.781 -17.156 1 91.88 441 ASN B N 1
ATOM 7248 C CA . ASN B 1 441 ? 13.094 -20.719 -16.078 1 91.88 441 ASN B CA 1
ATOM 7249 C C . ASN B 1 441 ? 14.055 -20.125 -15.055 1 91.88 441 ASN B C 1
ATOM 7251 O O . ASN B 1 441 ? 14.984 -19.391 -15.414 1 91.88 441 ASN B O 1
ATOM 7255 N N . ILE B 1 442 ? 13.789 -20.406 -13.852 1 95.19 442 ILE B N 1
ATOM 7256 C CA . ILE B 1 442 ? 14.742 -20.031 -12.82 1 95.19 442 ILE B CA 1
ATOM 7257 C C . ILE B 1 442 ? 15.234 -21.266 -12.078 1 95.19 442 ILE B C 1
ATOM 7259 O O . ILE B 1 442 ? 14.469 -22.219 -11.867 1 95.19 442 ILE B O 1
ATOM 7263 N N . HIS B 1 443 ? 16.469 -21.328 -11.828 1 97.56 443 HIS B N 1
ATOM 7264 C CA . HIS B 1 443 ? 17.125 -22.312 -10.977 1 97.56 443 HIS B CA 1
ATOM 7265 C C . HIS B 1 443 ? 18.078 -21.625 -9.992 1 97.56 443 HIS B C 1
ATOM 7267 O O . HIS B 1 443 ? 19.219 -21.328 -10.336 1 97.56 443 HIS B O 1
ATOM 7273 N N . ARG B 1 444 ? 17.594 -21.453 -8.82 1 98.06 444 ARG B N 1
ATOM 7274 C CA . ARG B 1 444 ? 18.359 -20.766 -7.793 1 98.06 444 ARG B CA 1
ATOM 7275 C C . ARG B 1 444 ? 18.406 -21.578 -6.504 1 98.06 444 ARG B C 1
ATOM 7277 O O . ARG B 1 444 ? 17.453 -22.281 -6.172 1 98.06 444 ARG B O 1
ATOM 7284 N N . ILE B 1 445 ? 19.484 -21.484 -5.875 1 98.06 445 ILE B N 1
ATOM 7285 C CA . ILE B 1 445 ? 19.609 -22.141 -4.574 1 98.06 445 ILE B CA 1
ATOM 7286 C C . ILE B 1 445 ? 19.891 -21.094 -3.498 1 98.06 445 ILE B C 1
ATOM 7288 O O . ILE B 1 445 ? 20.969 -20.484 -3.467 1 98.06 445 ILE B O 1
ATOM 7292 N N . TYR B 1 446 ? 18.891 -20.891 -2.666 1 97.56 446 TYR B N 1
ATOM 7293 C CA . TYR B 1 446 ? 19.094 -20.047 -1.489 1 97.56 446 TYR B CA 1
ATOM 7294 C C . TYR B 1 446 ? 19.734 -20.844 -0.357 1 97.56 446 TYR B C 1
ATOM 7296 O O . TYR B 1 446 ? 19.547 -22.047 -0.25 1 97.56 446 TYR B O 1
ATOM 7304 N N . TYR B 1 447 ? 20.531 -20.156 0.493 1 96.31 447 TYR B N 1
ATOM 7305 C CA . TYR B 1 447 ? 21.188 -20.859 1.593 1 96.31 447 TYR B CA 1
ATOM 7306 C C . TYR B 1 447 ? 21.375 -19.922 2.791 1 96.31 447 TYR B C 1
ATOM 7308 O O . TYR B 1 447 ? 21.422 -18.703 2.639 1 96.31 447 TYR B O 1
ATOM 7316 N N . ASP B 1 448 ? 21.406 -20.516 3.939 1 93.81 448 ASP B N 1
ATOM 7317 C CA . ASP B 1 448 ? 21.719 -19.812 5.184 1 93.81 448 ASP B CA 1
ATOM 7318 C C . ASP B 1 448 ? 23.219 -19.578 5.32 1 93.81 448 ASP B C 1
ATOM 7320 O O . ASP B 1 448 ? 24 -20.531 5.391 1 93.81 448 ASP B O 1
ATOM 7324 N N . ASP B 1 449 ? 23.594 -18.359 5.355 1 93.44 449 ASP B N 1
ATOM 7325 C CA . ASP B 1 449 ? 25.016 -18.016 5.328 1 93.44 449 ASP B CA 1
ATOM 7326 C C . ASP B 1 449 ? 25.578 -17.859 6.742 1 93.44 449 ASP B C 1
ATOM 7328 O O . ASP B 1 449 ? 26.625 -17.25 6.938 1 93.44 449 ASP B O 1
ATOM 7332 N N . ARG B 1 450 ? 25 -18.391 7.766 1 87.69 450 ARG B N 1
ATOM 7333 C CA . ARG B 1 450 ? 25.484 -18.281 9.133 1 87.69 450 ARG B CA 1
ATOM 7334 C C . ARG B 1 450 ? 26.797 -19.047 9.32 1 87.69 450 ARG B C 1
ATOM 7336 O O . ARG B 1 450 ? 27.609 -18.703 10.164 1 87.69 450 ARG B O 1
ATOM 7343 N N . VAL B 1 451 ? 26.797 -20.125 8.5 1 85.94 451 VAL B N 1
ATOM 7344 C CA . VAL B 1 451 ? 28.047 -20.891 8.508 1 85.94 451 VAL B CA 1
ATOM 7345 C C . VAL B 1 451 ? 29.047 -20.25 7.543 1 85.94 451 VAL B C 1
ATOM 7347 O O . VAL B 1 451 ? 28.812 -20.219 6.332 1 85.94 451 VAL B O 1
ATOM 7350 N N . ALA B 1 452 ? 30.109 -19.844 8.078 1 89.31 452 ALA B N 1
ATOM 7351 C CA . ALA B 1 452 ? 31.109 -19.141 7.293 1 89.31 452 ALA B CA 1
ATOM 7352 C C . ALA B 1 452 ? 31.672 -20.016 6.18 1 89.31 452 ALA B C 1
ATOM 7354 O O . ALA B 1 452 ? 31.984 -21.188 6.406 1 89.31 452 ALA B O 1
ATOM 7355 N N . GLY B 1 453 ? 31.719 -19.484 5.012 1 91.44 453 GLY B N 1
ATOM 7356 C CA . GLY B 1 453 ? 32.344 -20.156 3.887 1 91.44 453 GLY B CA 1
ATOM 7357 C C . GLY B 1 453 ? 31.391 -21.094 3.15 1 91.44 453 GLY B C 1
ATOM 7358 O O . GLY B 1 453 ? 31.719 -21.562 2.061 1 91.44 453 GLY B O 1
ATOM 7359 N N . TYR B 1 454 ? 30.297 -21.328 3.727 1 92.88 454 TYR B N 1
ATOM 7360 C CA . TYR B 1 454 ? 29.344 -22.281 3.145 1 92.88 454 TYR B CA 1
ATOM 7361 C C . TYR B 1 454 ? 28.969 -21.875 1.726 1 92.88 454 TYR B C 1
ATOM 7363 O O . TYR B 1 454 ? 28.906 -22.719 0.829 1 92.88 454 TYR B O 1
ATOM 7371 N N . GLY B 1 455 ? 28.734 -20.625 1.435 1 94.62 455 GLY B N 1
ATOM 7372 C CA . GLY B 1 455 ? 28.375 -20.125 0.115 1 94.62 455 GLY B CA 1
ATOM 7373 C C . GLY B 1 455 ? 29.422 -20.422 -0.938 1 94.62 455 GLY B C 1
ATOM 7374 O O . GLY B 1 455 ? 29.094 -20.797 -2.064 1 94.62 455 GLY B O 1
ATOM 7375 N N . GLN B 1 456 ? 30.641 -20.281 -0.48 1 95.88 456 GLN B N 1
ATOM 7376 C CA . GLN B 1 456 ? 31.75 -20.531 -1.409 1 95.88 456 GLN B CA 1
ATOM 7377 C C . GLN B 1 456 ? 31.875 -22.016 -1.726 1 95.88 456 GLN B C 1
ATOM 7379 O O . GLN B 1 456 ? 32.156 -22.391 -2.863 1 95.88 456 GLN B O 1
ATOM 7384 N N . ILE B 1 457 ? 31.734 -22.781 -0.722 1 95.81 457 ILE B N 1
ATOM 7385 C CA . ILE B 1 457 ? 31.812 -24.219 -0.91 1 95.81 457 ILE B CA 1
ATOM 7386 C C . ILE B 1 457 ? 30.703 -24.672 -1.858 1 95.81 457 ILE B C 1
ATOM 7388 O O . ILE B 1 457 ? 30.938 -25.453 -2.787 1 95.81 457 ILE B O 1
ATOM 7392 N N . LEU B 1 458 ? 29.531 -24.188 -1.606 1 96.12 458 LEU B N 1
ATOM 7393 C CA . LEU B 1 458 ? 28.375 -24.531 -2.441 1 96.12 458 LEU B CA 1
ATOM 7394 C C . LEU B 1 458 ? 28.594 -24.062 -3.879 1 96.12 458 LEU B C 1
ATOM 7396 O O . LEU B 1 458 ? 28.297 -24.797 -4.82 1 96.12 458 LEU B O 1
ATOM 7400 N N . GLU B 1 459 ? 29.094 -22.906 -4.047 1 96.69 459 GLU B N 1
ATOM 7401 C CA . GLU B 1 459 ? 29.359 -22.359 -5.379 1 96.69 459 GLU B CA 1
ATOM 7402 C C . GLU B 1 459 ? 30.344 -23.234 -6.137 1 96.69 459 GLU B C 1
ATOM 7404 O O . GLU B 1 459 ? 30.141 -23.531 -7.32 1 96.69 459 GLU B O 1
ATOM 7409 N N . THR B 1 460 ? 31.438 -23.609 -5.434 1 97 460 THR B N 1
ATOM 7410 C CA . THR B 1 460 ? 32.469 -24.422 -6.051 1 97 460 THR B CA 1
ATOM 7411 C C . THR B 1 460 ? 31.891 -25.75 -6.52 1 97 460 THR B C 1
ATOM 7413 O O . THR B 1 460 ? 32.156 -26.188 -7.648 1 97 460 THR B O 1
ATOM 7416 N N . GLU B 1 461 ? 31.172 -26.344 -5.664 1 97.06 461 GLU B N 1
ATOM 7417 C CA . GLU B 1 461 ? 30.578 -27.641 -6.012 1 97.06 461 GLU B CA 1
ATOM 7418 C C . GLU B 1 461 ? 29.578 -27.5 -7.16 1 97.06 461 GLU B C 1
ATOM 7420 O O . GLU B 1 461 ? 29.484 -28.375 -8.016 1 97.06 461 GLU B O 1
ATOM 7425 N N . LEU B 1 462 ? 28.812 -26.438 -7.199 1 97.5 462 LEU B N 1
ATOM 7426 C CA . LEU B 1 462 ? 27.875 -26.172 -8.273 1 97.5 462 LEU B CA 1
ATOM 7427 C C . LEU B 1 462 ? 28.578 -26.031 -9.617 1 97.5 462 LEU B C 1
ATOM 7429 O O . LEU B 1 462 ? 28.156 -26.609 -10.617 1 97.5 462 LEU B O 1
ATOM 7433 N N . ARG B 1 463 ? 29.656 -25.328 -9.617 1 96.94 463 ARG B N 1
ATOM 7434 C CA . ARG B 1 463 ? 30.406 -25.125 -10.852 1 96.94 463 ARG B CA 1
ATOM 7435 C C . ARG B 1 463 ? 31 -26.438 -11.352 1 96.94 463 ARG B C 1
ATOM 7437 O O . ARG B 1 463 ? 31.047 -26.688 -12.562 1 96.94 463 ARG B O 1
ATOM 7444 N N . ILE B 1 464 ? 31.469 -27.266 -10.398 1 96.5 464 ILE B N 1
ATOM 7445 C CA . ILE B 1 464 ? 32 -28.562 -10.758 1 96.5 464 ILE B CA 1
ATOM 7446 C C . ILE B 1 464 ? 30.922 -29.422 -11.383 1 96.5 464 ILE B C 1
ATOM 7448 O O . ILE B 1 464 ? 31.125 -30.031 -12.438 1 96.5 464 ILE B O 1
ATOM 7452 N N . LEU B 1 465 ? 29.812 -29.453 -10.781 1 96.56 465 LEU B N 1
ATOM 7453 C CA . LEU B 1 465 ? 28.703 -30.266 -11.258 1 96.56 465 LEU B CA 1
ATOM 7454 C C . LEU B 1 465 ? 28.203 -29.766 -12.609 1 96.56 465 LEU B C 1
ATOM 7456 O O . LEU B 1 465 ? 27.812 -30.547 -13.469 1 96.56 465 LEU B O 1
ATOM 7460 N N . ILE B 1 466 ? 28.125 -28.438 -12.805 1 96.5 466 ILE B N 1
ATOM 7461 C CA . ILE B 1 466 ? 27.688 -27.844 -14.055 1 96.5 466 ILE B CA 1
ATOM 7462 C C . ILE B 1 466 ? 28.609 -28.266 -15.188 1 96.5 466 ILE B C 1
ATOM 7464 O O . ILE B 1 466 ? 28.141 -28.688 -16.25 1 96.5 466 ILE B O 1
ATOM 7468 N N . ALA B 1 467 ? 29.891 -28.203 -14.891 1 94.31 467 ALA B N 1
ATOM 7469 C CA . ALA B 1 467 ? 30.875 -28.594 -15.898 1 94.31 467 ALA B CA 1
ATOM 7470 C C . ALA B 1 467 ? 30.719 -30.078 -16.266 1 94.31 467 ALA B C 1
ATOM 7472 O O . ALA B 1 467 ? 30.797 -30.453 -17.438 1 94.31 467 ALA B O 1
ATOM 7473 N N . LYS B 1 468 ? 30.5 -30.828 -15.266 1 94.94 468 LYS B N 1
ATOM 7474 C CA . LYS B 1 468 ? 30.344 -32.281 -15.461 1 94.94 468 LYS B CA 1
ATOM 7475 C C . LYS B 1 468 ? 29.109 -32.562 -16.312 1 94.94 468 LYS B C 1
ATOM 7477 O O . LYS B 1 468 ? 29.172 -33.375 -17.234 1 94.94 468 LYS B O 1
ATOM 7482 N N . LYS B 1 469 ? 28.031 -31.906 -16 1 94.5 469 LYS B N 1
ATOM 7483 C CA . LYS B 1 469 ? 26.766 -32.188 -16.688 1 94.5 469 LYS B CA 1
ATOM 7484 C C . LYS B 1 469 ? 26.766 -31.625 -18.109 1 94.5 469 LYS B C 1
ATOM 7486 O O . LYS B 1 469 ? 26.156 -32.188 -19 1 94.5 469 LYS B O 1
ATOM 7491 N N . LEU B 1 470 ? 27.453 -30.531 -18.344 1 91.5 470 LEU B N 1
ATOM 7492 C CA . LEU B 1 470 ? 27.562 -29.953 -19.672 1 91.5 470 LEU B CA 1
ATOM 7493 C C . LEU B 1 470 ? 28.406 -30.828 -20.578 1 91.5 470 LEU B C 1
ATOM 7495 O O . LEU B 1 470 ? 28.125 -30.938 -21.781 1 91.5 470 LEU B O 1
ATOM 7499 N N . SER B 1 471 ? 29.422 -31.469 -20.016 1 87 471 SER B N 1
ATOM 7500 C CA . SER B 1 471 ? 30.266 -32.375 -20.781 1 87 471 SER B CA 1
ATOM 7501 C C . SER B 1 471 ? 29.531 -33.656 -21.125 1 87 471 SER B C 1
ATOM 7503 O O . SER B 1 471 ? 29.719 -34.219 -22.203 1 87 471 SER B O 1
ATOM 7505 N N . ALA B 1 472 ? 28.719 -34.125 -20.281 1 82.25 472 ALA B N 1
ATOM 7506 C CA . ALA B 1 472 ? 27.969 -35.344 -20.484 1 82.25 472 ALA B CA 1
ATOM 7507 C C . ALA B 1 472 ? 26.859 -35.156 -21.516 1 82.25 472 ALA B C 1
ATOM 7509 O O . ALA B 1 472 ? 26.5 -36.094 -22.219 1 82.25 472 ALA B O 1
ATOM 7510 N N . ALA B 1 473 ? 26.312 -34.062 -21.609 1 71.88 473 ALA B N 1
ATOM 7511 C CA . ALA B 1 473 ? 25.219 -33.781 -22.531 1 71.88 473 ALA B CA 1
ATOM 7512 C C . ALA B 1 473 ? 25.719 -33.688 -23.969 1 71.88 473 ALA B C 1
ATOM 7514 O O . ALA B 1 473 ? 24.922 -33.75 -24.922 1 71.88 473 ALA B O 1
ATOM 7515 N N . GLU B 1 474 ? 26.984 -33.531 -24.188 1 67.75 474 GLU B N 1
ATOM 7516 C CA . GLU B 1 474 ? 27.609 -33.5 -25.516 1 67.75 474 GLU B CA 1
ATOM 7517 C C . GLU B 1 474 ? 27.797 -34.906 -26.078 1 67.75 474 GLU B C 1
ATOM 7519 O O . GLU B 1 474 ? 27.922 -35.062 -27.297 1 67.75 474 GLU B O 1
ATOM 7524 N N . GLU B 1 475 ? 27.812 -35.906 -25.172 1 54.41 475 GLU B N 1
ATOM 7525 C CA . GLU B 1 475 ? 27.953 -37.25 -25.656 1 54.41 475 GLU B CA 1
ATOM 7526 C C . GLU B 1 475 ? 26.594 -37.875 -26 1 54.41 475 GLU B C 1
ATOM 7528 O O . GLU B 1 475 ? 26.469 -38.594 -26.984 1 54.41 475 GLU B O 1
#

Radius of gyration: 29.74 Å; Cα contacts (8 Å, |Δi|>4): 1659; chains: 2; bounding box: 65×80×78 Å

InterPro domains:
  IPR003607 HD/PDEase domain [SM00471] (52-202)
  IPR003607 HD/PDEase domain [cd00077] (54-210)
  IPR006674 HD domain [PF01966] (56-141)
  IPR050135 Deoxyguanosinetriphosphate triphosphohydrolase-like [PTHR11373] (4-350)

Solvent-accessible surface area (backbone atoms only — not comparable to full-atom values): 48648 Å² total; per-residue (Å²): 128,83,66,47,70,42,54,29,60,83,70,50,58,36,73,29,35,42,70,66,35,41,52,54,56,58,47,55,49,34,53,60,45,41,41,26,64,44,18,46,63,52,47,60,34,32,82,75,22,45,42,27,43,44,18,37,39,39,48,23,48,42,12,25,44,45,32,48,58,53,44,43,63,75,41,67,82,48,56,72,54,53,55,53,72,63,50,48,31,34,44,51,22,29,43,46,61,64,55,22,50,40,30,43,38,69,33,44,41,47,8,52,48,51,32,30,70,77,33,56,68,53,52,72,69,34,54,54,49,59,44,51,51,34,34,69,54,32,23,40,47,42,35,61,70,37,75,57,13,52,53,34,26,74,72,62,32,88,63,33,24,57,55,22,40,33,32,64,69,56,66,54,76,33,36,43,52,23,17,37,48,52,43,76,65,17,19,51,59,60,32,50,61,50,48,49,34,58,40,28,29,45,91,64,81,48,67,62,59,68,64,50,59,72,44,47,42,73,44,76,54,99,63,32,37,22,61,29,28,46,56,89,50,46,63,54,52,51,39,37,39,52,32,54,44,53,41,37,69,68,57,73,58,26,66,69,39,49,32,46,37,49,52,48,15,54,39,50,19,51,42,51,49,30,40,76,71,70,40,32,58,39,42,36,40,57,83,80,33,65,69,44,45,24,70,77,40,36,78,41,63,73,40,58,63,57,39,25,38,27,36,54,60,34,40,39,73,35,25,41,63,16,73,36,61,69,41,14,52,49,39,46,24,62,59,36,69,55,65,56,53,66,47,53,44,49,60,52,48,52,60,70,42,70,82,36,68,75,59,68,70,43,51,74,67,54,40,50,52,52,50,49,50,44,38,50,50,39,53,53,52,46,65,68,31,71,91,76,38,53,92,56,46,43,80,50,69,48,80,44,60,48,56,73,53,50,92,75,39,88,39,67,39,33,31,51,33,30,33,54,97,89,38,78,40,55,43,53,79,73,34,66,75,55,45,58,66,47,64,50,72,48,42,31,39,34,35,62,66,83,50,81,62,48,65,57,53,51,48,51,52,48,53,51,44,43,54,52,46,58,57,57,71,73,107,127,83,65,48,70,41,52,29,62,83,69,50,57,37,72,29,35,43,70,66,34,41,53,53,57,57,47,55,48,34,52,62,45,41,42,25,64,44,18,46,64,52,47,59,34,32,81,74,22,46,45,26,42,43,20,38,38,39,47,22,49,44,12,26,42,45,32,49,58,54,44,43,63,76,41,67,81,48,56,72,52,52,55,54,71,63,51,48,31,32,42,50,23,28,44,45,60,63,55,23,50,40,32,42,38,68,34,44,41,47,8,51,48,52,34,30,69,77,34,55,69,52,51,72,71,35,53,54,50,59,44,50,51,35,34,70,55,31,23,40,47,42,36,60,70,36,74,57,12,53,53,35,26,72,71,62,34,86,62,34,23,56,55,22,38,34,32,62,68,56,66,55,76,32,36,42,53,24,16,38,48,52,42,76,64,17,18,51,59,60,33,48,59,50,47,48,34,58,39,30,30,45,91,64,82,49,66,62,58,69,64,50,59,73,43,46,43,75,45,77,52,98,63,32,37,22,61,30,28,44,57,89,48,46,62,54,51,50,40,38,38,51,33,54,44,53,41,37,69,68,57,74,58,24,66,68,37,49,32,47,36,50,52,49,15,55,38,48,17,52,42,52,49,29,40,74,70,70,38,32,58,40,43,37,41,58,82,79,34,65,70,45,45,25,71,76,40,34,78,41,62,72,41,58,64,58,41,25,39,28,36,55,59,33,40,39,73,36,26,41,64,16,73,36,60,68,42,13,53,49,39,47,24,63,60,36,68,55,64,58,51,66,48,54,45,48,59,52,48,50,61,70,44,72,83,35,66,74,58,68,71,43,52,73,68,55,42,51,52,50,51,49,50,43,40,51,50,40,52,52,52,47,64,67,32,71,91,76,39,54,93,55,46,43,79,49,69,48,79,45,61,48,56,76,52,52,93,75,42,86,40,66,36,36,33,52,34,30,32,53,95,89,38,78,40,54,44,51,79,74,34,65,75,56,46,59,67,48,66,50,74,46,42,30,39,34,34,61,69,85,49,81,63,48,65,58,53,52,50,52,52,48,53,52,44,43,52,51,46,58,58,56,70,73,108

Secondary structure (DSSP, 8-state):
---EEEEETTTEEEEE-HHHHHHHHHGGGSHHHHGGGGSBTTGGGGGTSTT---BHHHHHHHHHHHHHHHHHHH-TT--TT---HHHHHHHHHHHHTTTT--TTTHHHHHHHHHHHHH-HHHHHH-HHHHHHH-HHHHHHHHHHHSHHHHHHHHHH-TTHHHHHHHHHTT-STT-HHHHHHSSSS-HHHHHHHHHHHHHHT-------HHHHHHHEEEEEETTEEEEEEEGGGHHHHHHHHHHHHHHIIIIIT-HHHHHHHHHHHHHHHHHHHHHHTT-GGGGT--TTSHHHHHHH-TT-HHHHTT-SHHHHHHHHHHHHT-SSHHHHHHHHHHHTT-PPPEEEHHHHHHHHHTT-HHHHTS-HHHHHHHHHHHHHHHHHHHHH-TTT--TT-EEEEEEEES---GGGTTSGGGS-EEEETTEEEEGGGT-HHHHT--EEEEEEEE--TTSTTHHHHHHHHHHHHHHHHHHHHT-/---EEEEETTTEEEEE-HHHHHHHHHGGGSHHHHGGGGSBTTGGGGGTSTT---BHHHHHHHHHHHHHHHHHHH-TT--TT---HHHHHHHHHHHHTTTT--TTTHHHHHHHHHHHHH-HHHHHH-HHHHHHH-HHHHHHHHHHHSHHHHHHHHHH-TTHHHHHHHHHTT-STT-HHHHHHSSSS-HHHHHHHHHHHHHHT-------HHHHHHHEEEEEETTEEEEEEEGGGHHHHHHHHHHHHHHIIIIIT-HHHHHHHHHHHHHHHHHHHHHHTT-GGGGT--TTSHHHHHHH-TT-HHHHTT-SHHHHHHHHHHHHT-SSHHHHHHHHHHHTT-PPPEEEHHHHHHHHHTT-HHHHTS-HHHHHHHHHHHHHHHHHHHHH-TTT--TT-EEEEEEEES---GGGTTSGGGS-EEEETTEEEEGGGT-HHHHT--EEEEEEEE--TTSTTHHHHHHHHHHHHHHHHHHHTT-

Foldseek 3Di:
DDWDWDQDPQLGTLTQFDDLSVLLVVCCPPLLNVLQQQAFPQQPLCLVQVQSGGTVSSLLSQLLRLLLLLVCQVVVPDDRNNDDLLSSLLSSLSNLLQSQAFASRVLQLLLVVLLCVVVVVCVVVCVLLNLLNHSLSSSLCCLCPHPVVVSQCVSRHNCSSVSNSCLSVVVQWADQSSLQRDFPDHSSLLRCLRVRCVRSVHDFLDAPSVLVSVFWHWDADPRYIHIAGAPVCLVRVVSSLVSSQVCCPVGNVPPLSVQLSLLSSLLLSVCLVCLVVVNNVLQQDDCPQLSNVCSVCVNDVVSSSQGYNVSCVVCLVSNCPHNPPSSVVSSVCSVVSNTFDKDFLLVLLCVVCVPPPVLVPDDPVVNVVLSVVLLVVLLVVQCPDPVQHDPFKDWDKDKAWSDDWQVRDSHRSRAHWYDDPNDIDGSLVPDVSNVVRDMDMTTMMTGDCPDPCSVVVNVVSSSVSSVVSVVVVVD/DDWDWDQDPQLGTLTQFDDLSVLLVVCCPPLLNVLQQQAFPQQQLCLVQVQSGGTVSSLLSQLLRLLLLLVCQVVVVDDRNNDDLLSSLLSSLSNLLQSQAFASRVLQLLLVVLLCVVVVVCVVVCVLLNLLNHSLSSSLCCLCPHPNVVSQCVSRHNCSSVSNSCLSVVVQWADQSSLQRDFPDHSSLLRCLRVRCVRSVHDFLDAPSVLVSVFWHWDADPRYIHIAGAPVCLVRVLSSLVSSQVCCPVGNVPPLSVQLSLLSSLLLSVCLVCLVVVNNVLQQDDCPQLSNVCSVCVNDVVSSSQGYNVSCVVCLVSNCPHNPPSSNVSSVCSVVSNTFDKDFLLVLLCVVCVPPPVLVPDDPVVNVVLSVVLLVVLLVVQCPDPVQHDPFKDWDKDKAWSDDDQVRDSHRSRAHWYDDPNDIDGSLVPDVSNVVRDMDMTTMMTGDCPDPCSVVVNVVSSSVSSVVSVVVVVD

Nearest PDB structures (foldseek):
  6txc-assembly4_M  TM=7.200E-01  e=5.026E-16  Homo sapiens
  8gb1-assembly1_B  TM=6.644E-01  e=3.557E-16  Homo sapiens
  6u6z-assembly1_A  TM=6.833E-01  e=4.555E-15  Homo sapiens
  6u6x-assembly2_B  TM=7.109E-01  e=7.381E-12  Homo sapiens
  8tdw-assembly1_F  TM=7.200E-01  e=2.244E-10  Homo sapiens

Sequence (950 aa):
MIAKMIKDPIHGFVEFEGNAENALKDLLSDPFFQRLRRVKQLGFSDYVFPSATHSRFAHSLGVYSVAKRMLSVVEPEARQGNWSLEGQACLAAALLHDVGHGMFSHAFEKAMEFYFQRNPEQGEQRIGLKEAVDHEKVSRKIILESSVGTALTKLGGKEFPQLVADMITKSRKGCIHTSIVSSQLDADRLDYAKRDPYFAGVSSGGIDLDWLIRNFKTGESQNGRFLYVNSKAYISLEQFTVTLFQLYPTLYLHKKTRGLEYMFALLMSRVFELIADGDEAAAGISADHPFVRFFHKPDDLENALLLDDTLFWGSLYLLQRASDQSIAAIARRIASRKIYPMHDVWKMADEAVAGDSRIQKLTAVERVAKLHCVCKEVCEEISKNEKLWSDGCYYDTYDRPIYKPKNMVGGDTQQINVEVGGKIVDIASISPVVASAASFNIHRIYYDDRVAGYGQILETELRILIAKKLSAAEEMIAKMIKDPIHGFVEFEGNAENALKDLLSDPFFQRLRRVKQLGFSDYVFPSATHSRFAHSLGVYSVAKRMLSVVEPEARQGNWSLEGQACLAAALLHDVGHGMFSHAFEKAMEFYFQRNPEQGEQRIGLKEAVDHEKVSRKIILESSVGTALTKLGGKEFPQLVADMITKSRKGCIHTSIVSSQLDADRLDYAKRDPYFAGVSSGGIDLDWLIRNFKTGESQNGRFLYVNSKAYISLEQFTVTLFQLYPTLYLHKKTRGLEYMFALLMSRVFELIADGDEAAAGISADHPFVRFFHKPDDLENALLLDDTLFWGSLYLLQRASDQSIAAIARRIASRKIYPMHDVWKMADEAVAGDSRIQKLTAVERVAKLHCVCKEVCEEISKNEKLWSDGCYYDTYDRPIYKPKNMVGGDTQQINVEVGGKIVDIASISPVVASAASFNIHRIYYDDRVAGYGQILETELRILIAKKLSAAEE

pLDDT: mean 92.37, std 6.82, range [47.84, 98.62]

Organism: Mesorhizobium plurifarium (NCBI:txid69974)